Protein AF-A0A9W8F4S8-F1 (afdb_monomer_lite)

Radius of gyration: 76.44 Å; chains: 1; bounding box: 197×101×233 Å

Foldseek 3Di:
DDDDDDDPADDDDDDPDPPVPPDDPPDDQDVVNVVVVVVVVVVVVVVVVVVVVVVVVVVVLVVVQVVCVVPHVDRHPVVVVVVVVRVVVVVVVVVVVVVVVVVVVVVVVVVVVVVVVVVVVVVVVVVVVVVVVVVVVVVVVVVVVVVVVVVVVVVVVVVVVVVVVVVVVVVVVVVVPDDDDPDPVVVVVVVVVVVVVVVVVVVPPPPPPVVVVVVVVVVVVDDDDDDDDDPDCPVVVVVVVVVVVVVVVVVVVVVVVVVVVVVVVVVVVVVVVVVVVVVVVVVVVVVPDDDDDDDDPDDDDPVVVVVVVVVVVVPPDDDDDDDDDDDDDDDDDDDDDDDDDDDDDDDDDDDDDDDDDDDDDDDDDDDDDDDDDDPVCVVVVVVVVVVVVVVVVVVVVVVVVVVVVVVVVVVVVVVVVVVVVVVVVVVVVVVVVVVVVVVVVVVVVVVVVVVVVVVVVVVVVVVVVVVVVVVVVVVVVVVVVVVVVVVVVVVVVVVVVVVVVVVVVVVVVVVVVVVVVVVVVVVVVVVVVVVVVVVVVVVVVVVVVVVVVVVVVVVVVVVVVVVVVVVVVVVVPPPPCPVVVVVVVVVVVVVVVVVVVVVVVVVVVVVVVVVVVVVVVVVVVVVVVVVVVVVVVVVVVVVVVVVVVVVVVVVVVVVVVVVVVVVVVVVVVVVVVVVVVVVVVVVVVVVVVVVVVVVVVVVVVVVVVVVVVVVVVVVVVVVVVVVVVVVVVVVVVVVVVVVVVVVVVVVVVVVVVVVVVVVVVVVVVVVVVPDDDDDDDDDDDDDDDDDDDDPPDDPPPPPDPPDDDDDDDDDDDDDDDDDDDDDDDDDDDDDDDDDDDDDDDDDDDDDDDDDDDDDDDDDDDDDDDDDDPPPPPPVVVVVVVVVVQLVPLVNVVVCLVVCCVVVVDDPVVSVVSVVVSVD

pLDDT: mean 72.61, std 21.94, range [27.38, 95.88]

Secondary structure (DSSP, 8-state):
------------------------TT----HHHHHHHHHHHHHHHHHHHHHHHHHHHHHHHHHHHHHHHHHSS---TT-HHHHHHHHHHHHHHHHHHHHHHHHHHHHHHHHHHHHHHHHHHHHHHHHHHHHHHHHHHHHHHHHHHHHHHHHHHHHHHHHHHHHHHHHHHHHHHHHHHPPPPP-GGGHHHHHHHHHHHHHHHHTTSSS-HHHHHHHHHHHHHS--------S--HHHHHHHHHHHHHHHHHHHHHHHHHHHHHHHHHHHHHHHHHHHHHHHHHHHHHHT-------------THHHHHHHHHHHHTTS---------------------------------------------------------TTTHHHHHHHHHHHHHHHHHHHHHHHHHHHHHHHHHHHHHHHHHHHHHHHHHHHHHHHHHHHHHHHHHHHHHHHHHHHHHHHHHHHHHHHHHHHHHHHHHHHHHHHHHHHHHHHHHHHHHHHHHHHHHHHHHHHHHHHHHHHHHHHHHHHHHHHHHHHHHHHHHHHHHHHHHHHHHHHHHHHHHHHHHHHHHHHHHHTTTTS-GGGHHHHHHHHHHHHHHHHHHHHHHHHHHHHHHHHHHHHHHHHHHHHHHHHHHHHHHHHHHHHHHHHHHHHHHHHHHHHHHHHHHHHHHHHHHHHHHHHHHHHHHHHHHHHHHHHHHHHHHHHHHHHHHHHHHHHHHHHHHHHHHHHHHHHHHHHHHHHHHHHHHHHHHHHHHHHHHHHHHHHHHHHHHHHHT-----------------------STTSSSSSS---------------------------PPPP-----------------------------------TT----HHHHHHHHHHHHH-GGGHHHHHHHHHHHS---HHHHHHHHHHHT-

Sequence (919 aa):
MSEPLADASETNGDHVPLSSDTLQVGDVVSEALLQRLGKLEKYEHKLAEVARVYRNLNTARKAIEAVLKRLTPIQSIAEVEELEAHLSNLNTKTQVAGEQIGALTELDKTNRIKVAELESQLLALRNAEQERQALAKELDKVTKERKVVEGQLERSNQKLRLDVKALESSLSELRASSPPVPDVDTLATQLSSQVSAAAAAAAAATVSEPLRELQAQLLLACGTPEGLVPATSVDDAVARASESHELELAQLKDILRKELATSEDRLKTATAESDKVIADLRLQLEESAPAMEEAPSGGLTAERVGEIVAAALALKLELVSSDEPPPASHSAEPGGAKKKGKKKRKGTGASSAPSPVAIPSNPVDSDAAVVKATPREIAQLIALIEAANDTTSAKARESEATEAATADLISQIGQAQQALSDQRQASDAQMALLSADIDAKALRIDELAEELRVAETKSSELAMELQTHKKRVDELAEELEATEAKCEKLARELEAAEAKAGAIGEERTKLAQTLAKAQGAGVRLEAQQAELKAQVTSLAKELESARSRSSELQTSMERATADHALAMGRASAAEATVSGLEEHVRAVDADLANSRAQFADKSRALAQASAQSQELQYALEKERRALRIASDDAAKQVAAASEQLAAAQAEADAQSRKDREEIEGLRRKLSELDHSHALASRADRLEAQHAERQAELETMRQNLQRAEDAQTELRVEADRLRDIERDLKTANEHLARVTDERALSEQRWKRVHRDLKEELRRLQREKITAQPPIDDPPQSPSAPRSNSLTLASVSSLLRAATTANVSVSAIAGRRASARPQPIAEVAETPPVAAERLLPVHNHTRSVSNAASTVSSASSSVSDALSNESNVNVNVEYLRNVLFRFFNDKDRRNQLVPVLSTLLRCKTDEIKQIQLLLQK

Structure (mmCIF, N/CA/C/O backbone):
data_AF-A0A9W8F4S8-F1
#
_entry.id   AF-A0A9W8F4S8-F1
#
loop_
_atom_site.group_PDB
_atom_site.id
_atom_site.type_symbol
_atom_site.label_atom_id
_atom_site.label_alt_id
_atom_site.label_comp_id
_atom_site.label_asym_id
_atom_site.label_entity_id
_atom_site.label_seq_id
_atom_site.pdbx_PDB_ins_code
_atom_site.Cartn_x
_atom_site.Cartn_y
_atom_site.Cartn_z
_atom_site.occupancy
_atom_site.B_iso_or_equiv
_atom_site.auth_seq_id
_atom_site.auth_comp_id
_atom_site.auth_asym_id
_atom_site.auth_atom_id
_atom_site.pdbx_PDB_model_num
ATOM 1 N N . MET A 1 1 ? 14.165 -16.054 -43.939 1.00 37.88 1 MET A N 1
ATOM 2 C CA . MET A 1 1 ? 15.124 -16.961 -44.614 1.00 37.88 1 MET A CA 1
ATOM 3 C C . MET A 1 1 ? 14.687 -17.101 -46.058 1.00 37.88 1 MET A C 1
ATOM 5 O O . MET A 1 1 ? 13.514 -17.379 -46.269 1.00 37.88 1 MET A O 1
ATOM 9 N N . SER A 1 2 ? 15.584 -16.873 -47.020 1.00 40.00 2 SER A N 1
ATOM 10 C CA . SER A 1 2 ? 15.206 -16.715 -48.432 1.00 40.00 2 SER A CA 1
ATOM 11 C C . SER A 1 2 ? 16.238 -17.376 -49.349 1.00 40.00 2 SER A C 1
ATOM 13 O O . SER A 1 2 ? 17.230 -16.751 -49.716 1.00 40.00 2 SER A O 1
ATOM 15 N N . GLU A 1 3 ? 16.024 -18.641 -49.713 1.00 39.97 3 GLU A N 1
ATOM 16 C CA . GLU A 1 3 ? 16.886 -19.338 -50.677 1.00 39.97 3 GLU A CA 1
ATOM 17 C C . GLU A 1 3 ? 16.517 -18.973 -52.134 1.00 39.97 3 GLU A C 1
ATOM 19 O O . GLU A 1 3 ? 15.331 -18.909 -52.475 1.00 39.97 3 GLU A O 1
ATOM 24 N N . PRO A 1 4 ? 17.498 -18.722 -53.024 1.00 52.94 4 PRO A N 1
ATOM 25 C CA . PRO A 1 4 ? 17.230 -18.296 -54.396 1.00 52.94 4 PRO A CA 1
ATOM 26 C C . PRO A 1 4 ? 16.999 -19.479 -55.354 1.00 52.94 4 PRO A C 1
ATOM 28 O O . PRO A 1 4 ? 17.840 -20.369 -55.478 1.00 52.94 4 PRO A O 1
ATOM 31 N N . LEU A 1 5 ? 15.908 -19.455 -56.134 1.00 39.62 5 LEU A N 1
ATOM 32 C CA . LEU A 1 5 ? 15.676 -20.466 -57.177 1.00 39.62 5 LEU A CA 1
ATOM 33 C C . LEU A 1 5 ? 16.713 -20.385 -58.316 1.00 39.62 5 LEU A C 1
ATOM 35 O O . LEU A 1 5 ? 16.705 -19.465 -59.147 1.00 39.62 5 LEU A O 1
ATOM 39 N N . ALA A 1 6 ? 17.559 -21.415 -58.379 1.00 43.81 6 ALA A N 1
ATOM 40 C CA . ALA A 1 6 ? 18.580 -21.620 -59.401 1.00 43.81 6 ALA A CA 1
ATOM 41 C C . ALA A 1 6 ? 18.012 -21.671 -60.836 1.00 43.81 6 ALA A C 1
ATOM 43 O O . ALA A 1 6 ? 16.837 -21.958 -61.075 1.00 43.81 6 ALA A O 1
ATOM 44 N N . ASP A 1 7 ? 18.857 -21.363 -61.825 1.00 40.34 7 ASP A N 1
ATOM 45 C CA . ASP A 1 7 ? 18.433 -21.185 -63.216 1.00 40.34 7 ASP A CA 1
ATOM 46 C C . ASP A 1 7 ? 18.616 -22.441 -64.085 1.00 40.34 7 ASP A C 1
ATOM 48 O O . ASP A 1 7 ? 19.637 -22.609 -64.754 1.00 40.34 7 ASP A O 1
ATOM 52 N N . ALA A 1 8 ? 17.602 -23.310 -64.108 1.00 42.94 8 ALA A N 1
ATOM 53 C CA . ALA A 1 8 ? 17.561 -24.527 -64.925 1.00 42.94 8 ALA A CA 1
ATOM 54 C C . ALA A 1 8 ? 17.378 -24.227 -66.431 1.00 42.94 8 ALA A C 1
ATOM 56 O O . ALA A 1 8 ? 16.344 -24.515 -67.034 1.00 42.94 8 ALA A O 1
ATOM 57 N N . SER A 1 9 ? 18.380 -23.607 -67.061 1.00 40.88 9 SER A N 1
ATOM 58 C CA . SER A 1 9 ? 18.248 -23.131 -68.438 1.00 40.88 9 SER A CA 1
ATOM 59 C C . SER A 1 9 ? 18.433 -24.222 -69.498 1.00 40.88 9 SER A C 1
ATOM 61 O O . SER A 1 9 ? 19.565 -24.539 -69.870 1.00 40.88 9 SER A O 1
ATOM 63 N N . GLU A 1 10 ? 17.308 -24.682 -70.047 1.00 44.62 10 GLU A N 1
ATOM 64 C CA . GLU A 1 10 ? 17.117 -25.247 -71.395 1.00 44.62 10 GLU A CA 1
ATOM 65 C C . GLU A 1 10 ? 18.177 -26.229 -71.931 1.00 44.62 10 GLU A C 1
ATOM 67 O O . GLU A 1 10 ? 19.254 -25.829 -72.392 1.00 44.62 10 GLU A O 1
ATOM 72 N N . THR A 1 11 ? 17.814 -27.498 -72.082 1.00 44.69 11 THR A N 1
ATOM 73 C CA . THR A 1 11 ? 18.539 -28.436 -72.949 1.00 44.69 11 THR A CA 1
ATOM 74 C C . THR A 1 11 ? 17.797 -28.649 -74.267 1.00 44.69 11 THR A C 1
ATOM 76 O O . THR A 1 11 ? 16.714 -29.213 -74.321 1.00 44.69 11 THR A O 1
ATOM 79 N N . ASN A 1 12 ? 18.418 -28.155 -75.340 1.00 40.69 12 ASN A N 1
ATOM 80 C CA . ASN A 1 12 ? 18.243 -28.526 -76.745 1.00 40.69 12 ASN A CA 1
ATOM 81 C C . ASN A 1 12 ? 17.034 -29.416 -77.112 1.00 40.69 12 ASN A C 1
ATOM 83 O O . ASN A 1 12 ? 17.165 -30.631 -77.166 1.00 40.69 12 ASN A O 1
ATOM 87 N N . GLY A 1 13 ? 15.926 -28.817 -77.563 1.00 45.56 13 GLY A N 1
ATOM 88 C CA . GLY A 1 13 ? 14.922 -29.581 -78.316 1.00 45.56 13 GLY A CA 1
ATOM 89 C C . GLY A 1 13 ? 15.495 -30.116 -79.637 1.00 45.56 13 GLY A C 1
ATOM 90 O O . GLY A 1 13 ? 15.952 -29.319 -80.463 1.00 45.56 13 GLY A O 1
ATOM 91 N N . ASP A 1 14 ? 15.483 -31.430 -79.838 1.00 38.31 14 ASP A N 1
ATOM 92 C CA . ASP A 1 14 ? 15.715 -32.040 -81.148 1.00 38.31 14 ASP A CA 1
ATOM 93 C C . ASP A 1 14 ? 14.399 -32.126 -81.923 1.00 38.31 14 ASP A C 1
ATOM 95 O O . ASP A 1 14 ? 13.347 -32.458 -81.375 1.00 38.31 14 ASP A O 1
ATOM 99 N N . HIS A 1 15 ? 14.452 -31.803 -83.216 1.00 43.56 15 HIS A N 1
ATOM 100 C CA . HIS A 1 15 ? 13.297 -31.941 -84.095 1.00 43.56 15 HIS A CA 1
ATOM 101 C C . HIS A 1 15 ? 13.143 -33.413 -84.473 1.00 43.56 15 HIS A C 1
ATOM 103 O O . HIS A 1 15 ? 13.849 -33.902 -85.354 1.00 43.56 15 HIS A O 1
ATOM 109 N N . VAL A 1 16 ? 12.187 -34.104 -83.853 1.00 45.31 16 VAL A N 1
ATOM 110 C CA . VAL A 1 16 ? 11.618 -35.310 -84.463 1.00 45.31 16 VAL A CA 1
ATOM 111 C C . VAL A 1 16 ? 10.870 -34.856 -85.724 1.00 45.31 16 VAL A C 1
ATOM 113 O O . VAL A 1 16 ? 9.991 -33.997 -85.608 1.00 45.31 16 VAL A O 1
ATOM 116 N N . PRO A 1 17 ? 11.208 -35.358 -86.925 1.00 43.19 17 PRO A N 1
ATOM 117 C CA . PRO A 1 17 ? 10.470 -35.007 -88.128 1.00 43.19 17 PRO A CA 1
ATOM 118 C C . PRO A 1 17 ? 9.050 -35.573 -88.036 1.00 43.19 17 PRO A C 1
ATOM 120 O O . PRO A 1 17 ? 8.860 -36.762 -87.781 1.00 43.19 17 PRO A O 1
ATOM 123 N N . LEU A 1 18 ? 8.049 -34.721 -88.260 1.00 42.88 18 LEU A N 1
ATOM 124 C CA . LEU A 1 18 ? 6.663 -35.150 -88.428 1.00 42.88 18 LEU A CA 1
ATOM 125 C C . LEU A 1 18 ? 6.477 -35.708 -89.845 1.00 42.88 18 LEU A C 1
ATOM 127 O O . LEU A 1 18 ? 5.899 -35.051 -90.714 1.00 42.88 18 LEU A O 1
ATOM 131 N N . SER A 1 19 ? 6.983 -36.925 -90.070 1.00 42.31 19 SER A N 1
ATOM 132 C CA . SER A 1 19 ? 6.571 -37.752 -91.205 1.00 42.31 19 SER A CA 1
ATOM 133 C C . SER A 1 19 ? 5.050 -37.836 -91.189 1.00 42.31 19 SER A C 1
ATOM 135 O O . SER A 1 19 ? 4.457 -38.371 -90.253 1.00 42.31 19 SER A O 1
ATOM 137 N N . SER A 1 20 ? 4.415 -37.228 -92.188 1.00 45.75 20 SER A N 1
ATOM 138 C CA . SER A 1 20 ? 2.956 -37.160 -92.291 1.00 45.75 20 SER A CA 1
ATOM 139 C C . SER A 1 20 ? 2.429 -38.433 -92.948 1.00 45.75 20 SER A C 1
ATOM 141 O O . SER A 1 20 ? 1.795 -38.386 -93.999 1.00 45.75 20 SER A O 1
ATOM 143 N N . ASP A 1 21 ? 2.748 -39.573 -92.334 1.00 48.00 21 ASP A N 1
ATOM 144 C CA . ASP A 1 21 ? 2.315 -40.886 -92.790 1.00 48.00 21 ASP A CA 1
ATOM 145 C C . ASP A 1 21 ? 0.794 -40.973 -92.634 1.00 48.00 21 ASP A C 1
ATOM 147 O O . ASP A 1 21 ? 0.251 -41.065 -91.529 1.00 48.00 21 ASP A O 1
ATOM 151 N N . THR A 1 22 ? 0.088 -40.888 -93.761 1.00 51.88 22 THR A N 1
ATOM 152 C CA . THR A 1 22 ? -1.367 -41.023 -93.831 1.00 51.88 22 THR A CA 1
ATOM 153 C C . THR A 1 22 ? -1.760 -42.469 -93.558 1.00 51.88 22 THR A C 1
ATOM 155 O O . THR A 1 22 ? -1.901 -43.258 -94.493 1.00 51.88 22 THR A O 1
ATOM 158 N N . LEU A 1 23 ? -1.919 -42.793 -92.269 1.00 50.62 23 LEU A N 1
ATOM 159 C CA . LEU A 1 23 ? -2.418 -44.074 -91.766 1.00 50.62 23 LEU A CA 1
ATOM 160 C C . LEU A 1 23 ? -3.668 -44.491 -92.545 1.00 50.62 23 LEU A C 1
ATOM 162 O O . LEU A 1 23 ? -4.702 -43.818 -92.481 1.00 50.62 23 LEU A O 1
ATOM 166 N N . GLN A 1 24 ? -3.570 -45.592 -93.289 1.00 54.44 24 GLN A N 1
ATOM 167 C CA . GLN A 1 24 ? -4.705 -46.104 -94.042 1.00 54.44 24 GLN A CA 1
ATOM 168 C C . GLN A 1 24 ? -5.627 -46.883 -93.100 1.00 54.44 24 GLN A C 1
ATOM 170 O O . GLN A 1 24 ? -5.187 -47.514 -92.137 1.00 54.44 24 GLN A O 1
ATOM 175 N N . VAL A 1 25 ? -6.935 -46.834 -93.368 1.00 49.28 25 VAL A N 1
ATOM 176 C CA . VAL A 1 25 ? -7.944 -47.533 -92.559 1.00 49.28 25 VAL A CA 1
ATOM 177 C C . VAL A 1 25 ? -7.838 -49.039 -92.824 1.00 49.28 25 VAL A C 1
ATOM 179 O O . VAL A 1 25 ? -8.517 -49.581 -93.692 1.00 49.28 25 VAL A O 1
ATOM 182 N N . GLY A 1 26 ? -6.938 -49.694 -92.092 1.00 55.47 26 GLY A N 1
ATOM 183 C CA . GLY A 1 26 ? -6.605 -51.111 -92.244 1.00 55.47 26 GLY A CA 1
ATOM 184 C C . GLY A 1 26 ? -5.267 -51.523 -91.618 1.00 55.47 26 GLY A C 1
ATOM 185 O O . GLY A 1 26 ? -5.089 -52.707 -91.337 1.00 55.47 26 GLY A O 1
ATOM 186 N N . ASP A 1 27 ? -4.348 -50.583 -91.358 1.00 53.53 27 ASP A N 1
ATOM 187 C CA . ASP A 1 27 ? -3.042 -50.906 -90.770 1.00 53.53 27 ASP A CA 1
ATOM 188 C C . ASP A 1 27 ? -3.168 -51.491 -89.351 1.00 53.53 27 ASP A C 1
ATOM 190 O O . ASP A 1 27 ? -3.822 -50.931 -88.466 1.00 53.53 27 ASP A O 1
ATOM 194 N N . VAL A 1 28 ? -2.508 -52.631 -89.123 1.00 56.75 28 VAL A N 1
ATOM 195 C CA . VAL A 1 28 ? -2.528 -53.336 -87.833 1.00 56.75 28 VAL A CA 1
ATOM 196 C C . VAL A 1 28 ? -1.818 -52.482 -86.783 1.00 56.75 28 VAL A C 1
ATOM 198 O O . VAL A 1 28 ? -0.629 -52.189 -86.919 1.00 56.75 28 VAL A O 1
ATOM 201 N N . VAL A 1 29 ? -2.544 -52.087 -85.730 1.00 58.56 29 VAL A N 1
ATOM 202 C CA . VAL A 1 29 ? -2.062 -51.145 -84.706 1.00 58.56 29 VAL A CA 1
ATOM 203 C C . VAL A 1 29 ? -0.756 -51.646 -84.087 1.00 58.56 29 VAL A C 1
ATOM 205 O O . VAL A 1 29 ? -0.747 -52.601 -83.310 1.00 58.56 29 VAL A O 1
ATOM 208 N N . SER A 1 30 ? 0.357 -50.998 -84.436 1.00 72.38 30 SER A N 1
ATOM 209 C CA . SER A 1 30 ? 1.680 -51.451 -84.011 1.00 72.38 30 SER A CA 1
ATOM 210 C C . SER A 1 30 ? 1.842 -51.349 -82.493 1.00 72.38 30 SER A C 1
ATOM 212 O O . SER A 1 30 ? 1.298 -50.452 -81.842 1.00 72.38 30 SER A O 1
ATOM 214 N N . GLU A 1 31 ? 2.618 -52.260 -81.906 1.00 77.12 31 GLU A N 1
ATOM 215 C CA . GLU A 1 31 ? 2.746 -52.352 -80.447 1.00 77.12 31 GLU A CA 1
ATOM 216 C C . GLU A 1 31 ? 3.296 -51.053 -79.828 1.00 77.12 31 GLU A C 1
ATOM 218 O O . GLU A 1 31 ? 2.852 -50.622 -78.767 1.00 77.12 31 GLU A O 1
ATOM 223 N N . ALA A 1 32 ? 4.183 -50.348 -80.537 1.00 74.69 32 ALA A N 1
ATOM 224 C CA . ALA A 1 32 ? 4.671 -49.028 -80.136 1.00 74.69 32 ALA A CA 1
ATOM 225 C C . ALA A 1 32 ? 3.559 -47.957 -80.079 1.00 74.69 32 ALA A C 1
ATOM 227 O O . ALA A 1 32 ? 3.642 -47.025 -79.275 1.00 74.69 32 ALA A O 1
ATOM 228 N N . LEU A 1 33 ? 2.514 -48.086 -80.903 1.00 77.31 33 LEU A N 1
ATOM 229 C CA . LEU A 1 33 ? 1.330 -47.226 -80.890 1.00 77.31 33 LEU A CA 1
ATOM 230 C C . LEU A 1 33 ? 0.416 -47.578 -79.706 1.00 77.31 33 LEU A C 1
ATOM 232 O O . LEU A 1 33 ? 0.011 -46.675 -78.975 1.00 77.31 33 LEU A O 1
ATOM 236 N N . LEU A 1 34 ? 0.198 -48.870 -79.425 1.00 80.50 34 LEU A N 1
ATOM 237 C CA . LEU A 1 34 ? -0.510 -49.332 -78.218 1.00 80.50 34 LEU A CA 1
ATOM 238 C C . LEU A 1 34 ? 0.204 -48.890 -76.928 1.00 80.50 34 LEU A C 1
ATOM 240 O O . LEU A 1 34 ? -0.431 -48.366 -76.014 1.00 80.50 34 LEU A O 1
ATOM 244 N N . GLN A 1 35 ? 1.534 -48.999 -76.868 1.00 83.56 35 GLN A N 1
ATOM 245 C CA . GLN A 1 35 ? 2.335 -48.515 -75.738 1.00 83.56 35 GLN A CA 1
ATOM 246 C C . GLN A 1 35 ? 2.327 -46.980 -75.600 1.00 83.56 35 GLN A C 1
ATOM 248 O O . GLN A 1 35 ? 2.557 -46.469 -74.501 1.00 83.56 35 GLN A O 1
ATOM 253 N N . ARG A 1 36 ? 2.077 -46.224 -76.681 1.00 80.19 36 ARG A N 1
ATOM 254 C CA . ARG A 1 36 ? 1.840 -44.768 -76.623 1.00 80.19 36 ARG A CA 1
ATOM 255 C C . ARG A 1 36 ? 0.422 -44.454 -76.139 1.00 80.19 36 ARG A C 1
ATOM 257 O O . ARG A 1 36 ? 0.285 -43.608 -75.260 1.00 80.19 36 ARG A O 1
ATOM 264 N N . LEU A 1 37 ? -0.595 -45.172 -76.617 1.00 82.00 37 LEU A N 1
ATOM 265 C CA . LEU A 1 37 ? -1.982 -45.080 -76.141 1.00 82.00 37 LEU A CA 1
ATOM 266 C C . LEU A 1 37 ? -2.086 -45.362 -74.635 1.00 82.00 37 LEU A C 1
ATOM 268 O O . LEU A 1 37 ? -2.505 -44.485 -73.888 1.00 82.00 37 LEU A O 1
ATOM 272 N N . GLY A 1 38 ? -1.563 -46.494 -74.157 1.00 87.00 38 GLY A N 1
ATOM 273 C CA . GLY A 1 38 ? -1.530 -46.840 -72.726 1.00 87.00 38 GLY A CA 1
ATOM 274 C C . GLY A 1 38 ? -0.599 -45.967 -71.862 1.00 87.00 38 GLY A C 1
ATOM 275 O O . GLY A 1 38 ? -0.535 -46.143 -70.642 1.00 87.00 38 GLY A O 1
ATOM 276 N N . LYS A 1 39 ? 0.146 -45.028 -72.466 1.00 88.50 39 LYS A N 1
ATOM 277 C CA . LYS A 1 39 ? 0.812 -43.915 -71.764 1.00 88.50 39 LYS A CA 1
ATOM 278 C C . LYS A 1 39 ? -0.074 -42.669 -71.752 1.00 88.50 39 LYS A C 1
ATOM 280 O O . LYS A 1 39 ? -0.200 -42.060 -70.695 1.00 88.50 39 LYS A O 1
ATOM 285 N N . LEU A 1 40 ? -0.704 -42.317 -72.875 1.00 84.56 40 LEU A N 1
ATOM 286 C CA . LEU A 1 40 ? -1.659 -41.207 -72.976 1.00 84.56 40 LEU A CA 1
ATOM 287 C C . LEU A 1 40 ? -2.849 -41.393 -72.029 1.00 84.56 40 LEU A C 1
ATOM 289 O O . LEU A 1 40 ? -3.126 -40.486 -71.258 1.00 84.56 40 LEU A O 1
ATOM 293 N N . GLU A 1 41 ? -3.442 -42.584 -71.970 1.00 88.00 41 GLU A N 1
ATOM 294 C CA . GLU A 1 41 ? -4.504 -42.962 -71.022 1.00 88.00 41 GLU A CA 1
ATOM 295 C C . GLU A 1 41 ? -4.083 -42.729 -69.553 1.00 88.00 41 GLU A C 1
ATOM 297 O O . GLU A 1 41 ? -4.832 -42.192 -68.736 1.00 88.00 41 GLU A O 1
ATOM 302 N N . LYS A 1 42 ? -2.823 -43.038 -69.212 1.00 90.38 42 LYS A N 1
ATOM 303 C CA . LYS A 1 42 ? -2.254 -42.774 -67.876 1.00 90.38 42 LYS A CA 1
ATOM 304 C C . LYS A 1 42 ? -1.983 -41.289 -67.623 1.00 90.38 42 LYS A C 1
ATOM 306 O O . LYS A 1 42 ? -2.003 -40.872 -66.466 1.00 90.38 42 LYS A O 1
ATOM 311 N N . TYR A 1 43 ? -1.726 -40.490 -68.659 1.00 91.19 43 TYR A N 1
ATOM 312 C CA . TYR A 1 43 ? -1.657 -39.031 -68.539 1.00 91.19 43 TYR A CA 1
ATOM 313 C C . TYR A 1 43 ? -3.051 -38.406 -68.433 1.00 91.19 43 TYR A C 1
ATOM 315 O O . TYR A 1 43 ? -3.230 -37.507 -67.622 1.00 91.19 43 TYR A O 1
ATOM 323 N N . GLU A 1 44 ? -4.041 -38.912 -69.164 1.00 90.12 44 GLU A N 1
ATOM 324 C CA . GLU A 1 44 ? -5.441 -38.489 -69.093 1.00 90.12 44 GLU A CA 1
ATOM 325 C C . GLU A 1 44 ? -6.027 -38.746 -67.699 1.00 90.12 44 GLU A C 1
ATOM 327 O O . GLU A 1 44 ? -6.560 -37.827 -67.078 1.00 90.12 44 GLU A O 1
ATOM 332 N N . HIS A 1 45 ? -5.811 -39.939 -67.133 1.00 89.06 45 HIS A N 1
ATOM 333 C CA . HIS A 1 45 ? -6.222 -40.241 -65.760 1.00 89.06 45 HIS A CA 1
ATOM 334 C C . HIS A 1 45 ? -5.531 -39.329 -64.727 1.00 89.06 45 HIS A C 1
ATOM 336 O O . HIS A 1 45 ? -6.180 -38.811 -63.817 1.00 89.06 45 HIS A O 1
ATOM 342 N N . LYS A 1 46 ? -4.230 -39.046 -64.898 1.00 91.88 46 LYS A N 1
ATOM 343 C CA . LYS A 1 46 ? -3.496 -38.092 -64.044 1.00 91.88 46 LYS A CA 1
ATOM 344 C C . LYS A 1 46 ? -3.986 -36.652 -64.201 1.00 91.88 46 LYS A C 1
ATOM 346 O O . LYS A 1 46 ? -4.047 -35.933 -63.210 1.00 91.88 46 LYS A O 1
ATOM 351 N N . LEU A 1 47 ? -4.354 -36.221 -65.407 1.00 91.19 47 LEU A N 1
ATOM 352 C CA . LEU A 1 47 ? -4.934 -34.899 -65.656 1.00 91.19 47 LEU A CA 1
ATOM 353 C C . LEU A 1 47 ? -6.329 -34.782 -65.030 1.00 91.19 47 LEU A C 1
ATOM 355 O O . LEU A 1 47 ? -6.629 -33.762 -64.411 1.00 91.19 47 LEU A O 1
ATOM 359 N N . ALA A 1 48 ? -7.149 -35.834 -65.109 1.00 89.81 48 ALA A N 1
ATOM 360 C CA . ALA A 1 48 ? -8.437 -35.904 -64.425 1.00 89.81 48 ALA A CA 1
ATOM 361 C C . ALA A 1 48 ? -8.278 -35.847 -62.893 1.00 89.81 48 ALA A C 1
ATOM 363 O O . ALA A 1 48 ? -9.027 -35.130 -62.224 1.00 89.81 48 ALA A O 1
ATOM 364 N N . GLU A 1 49 ? -7.276 -36.529 -62.330 1.00 91.69 49 GLU A N 1
ATOM 365 C CA . GLU A 1 49 ? -6.973 -36.454 -60.899 1.00 91.69 49 GLU A CA 1
ATOM 366 C C . GLU A 1 49 ? -6.433 -35.079 -60.477 1.00 91.69 49 GLU A C 1
ATOM 368 O O . GLU A 1 49 ? -6.938 -34.510 -59.510 1.00 91.69 49 GLU A O 1
ATOM 373 N N . VAL A 1 50 ? -5.489 -34.486 -61.214 1.00 92.12 50 VAL A N 1
ATOM 374 C CA . VAL A 1 50 ? -5.002 -33.121 -60.941 1.00 92.12 50 VAL A CA 1
ATOM 375 C C . VAL A 1 50 ? -6.146 -32.107 -61.036 1.00 92.12 50 VAL A C 1
ATOM 377 O O . VAL A 1 50 ? -6.268 -31.243 -60.169 1.00 92.12 50 VAL A O 1
ATOM 380 N N . ALA A 1 51 ? -7.048 -32.243 -62.013 1.00 90.12 51 ALA A N 1
ATOM 381 C CA . ALA A 1 51 ? -8.245 -31.410 -62.113 1.00 90.12 51 ALA A CA 1
ATOM 382 C C . ALA A 1 51 ? -9.209 -31.616 -60.928 1.00 90.12 51 ALA A C 1
ATOM 384 O O . ALA A 1 51 ? -9.795 -30.646 -60.445 1.00 90.12 51 ALA A O 1
ATOM 385 N N . ARG A 1 52 ? -9.359 -32.848 -60.418 1.00 94.44 52 ARG A N 1
ATOM 386 C CA . ARG A 1 52 ? -10.131 -33.151 -59.198 1.00 94.44 52 ARG A CA 1
ATOM 387 C C . ARG A 1 52 ? -9.506 -32.491 -57.966 1.00 94.44 52 ARG A C 1
ATOM 389 O O . ARG A 1 52 ? -10.211 -31.810 -57.226 1.00 94.44 52 ARG A O 1
ATOM 396 N N . VAL A 1 53 ? -8.195 -32.640 -57.773 1.00 93.38 53 VAL A N 1
ATOM 397 C CA . VAL A 1 53 ? -7.452 -32.021 -56.661 1.00 93.38 53 VAL A CA 1
ATOM 398 C C . VAL A 1 53 ? -7.541 -30.495 -56.732 1.00 93.38 53 VAL A C 1
ATOM 400 O O . VAL A 1 53 ? -7.838 -29.864 -55.723 1.00 93.38 53 VAL A O 1
ATOM 403 N N . TYR A 1 54 ? -7.388 -29.898 -57.917 1.00 94.44 54 TYR A N 1
ATOM 404 C CA . TYR A 1 54 ? -7.515 -28.452 -58.117 1.00 94.44 54 TYR A CA 1
ATOM 405 C C . TYR A 1 54 ? -8.922 -27.925 -57.787 1.00 94.44 54 TYR A C 1
ATOM 407 O O . TYR A 1 54 ? -9.049 -26.905 -57.110 1.00 94.44 54 TYR A O 1
ATOM 415 N N . ARG A 1 55 ? -9.990 -28.632 -58.195 1.00 93.12 55 ARG A N 1
ATOM 416 C CA . ARG A 1 55 ? -11.370 -28.287 -57.799 1.00 93.12 55 ARG A CA 1
ATOM 417 C C . ARG A 1 55 ? -11.541 -28.346 -56.282 1.00 93.12 55 ARG A C 1
ATOM 419 O O . ARG A 1 55 ? -12.038 -27.385 -55.708 1.00 93.12 55 ARG A O 1
ATOM 426 N N . ASN A 1 56 ? -11.079 -29.420 -55.639 1.00 92.94 56 ASN A N 1
ATOM 427 C CA . ASN A 1 56 ? -11.172 -29.581 -54.187 1.00 92.94 56 ASN A CA 1
ATOM 428 C C . ASN A 1 56 ? -10.408 -28.472 -53.440 1.00 92.94 56 ASN A C 1
ATOM 430 O O . ASN A 1 56 ? -10.945 -27.893 -52.499 1.00 92.94 56 ASN A O 1
ATOM 434 N N . LEU A 1 57 ? -9.196 -28.131 -53.893 1.00 94.75 57 LEU A N 1
ATOM 435 C CA . LEU A 1 57 ? -8.387 -27.042 -53.338 1.00 94.75 57 LEU A CA 1
ATOM 436 C C . LEU A 1 57 ? -9.093 -25.683 -53.478 1.00 94.75 57 LEU A C 1
ATOM 438 O O . LEU A 1 57 ? -9.126 -24.906 -52.531 1.00 94.75 57 LEU A O 1
ATOM 442 N N . ASN A 1 58 ? -9.703 -25.408 -54.635 1.00 93.69 58 ASN A N 1
ATOM 443 C CA . ASN A 1 58 ? -10.450 -24.172 -54.885 1.00 93.69 58 ASN A CA 1
ATOM 444 C C . ASN A 1 58 ? -11.743 -24.099 -54.043 1.00 93.69 58 ASN A C 1
ATOM 446 O O . ASN A 1 58 ? -12.094 -23.041 -53.527 1.00 93.69 58 ASN A O 1
ATOM 450 N N . THR A 1 59 ? -12.426 -25.227 -53.819 1.00 93.69 59 THR A N 1
ATOM 451 C CA . THR A 1 59 ? -13.570 -25.303 -52.895 1.00 93.69 59 THR A CA 1
ATOM 452 C C . THR A 1 59 ? -13.143 -25.062 -51.444 1.00 93.69 59 THR A C 1
ATOM 454 O O . THR A 1 59 ? -13.798 -24.292 -50.744 1.00 93.69 59 THR A O 1
ATOM 457 N N . ALA A 1 60 ? -12.029 -25.654 -51.001 1.00 93.06 60 ALA A N 1
ATOM 458 C CA . ALA A 1 60 ? -11.473 -25.419 -49.667 1.00 93.06 60 ALA A CA 1
ATOM 459 C C . ALA A 1 60 ? -11.032 -23.956 -49.479 1.00 93.06 60 ALA A C 1
ATOM 461 O O . ALA A 1 60 ? -11.381 -23.341 -48.473 1.00 93.06 60 ALA A O 1
ATOM 462 N N . ARG A 1 61 ? -10.357 -23.366 -50.477 1.00 94.00 61 ARG A N 1
ATOM 463 C CA . ARG A 1 61 ? -9.998 -21.939 -50.508 1.00 94.00 61 ARG A CA 1
ATOM 464 C C . ARG A 1 61 ? -11.230 -21.056 -50.286 1.00 94.00 61 ARG A C 1
ATOM 466 O O . ARG A 1 61 ? -11.223 -20.246 -49.367 1.00 94.00 61 ARG A O 1
ATOM 473 N N . LYS A 1 62 ? -12.302 -21.267 -51.057 1.00 94.38 62 LYS A N 1
ATOM 474 C CA . LYS A 1 62 ? -13.554 -20.499 -50.929 1.00 94.38 62 LYS A CA 1
ATOM 475 C C . LYS A 1 62 ? -14.232 -20.662 -49.568 1.00 94.38 62 LYS A C 1
ATOM 477 O O . LYS A 1 62 ? -14.836 -19.713 -49.077 1.00 94.38 62 LYS A O 1
ATOM 482 N N . ALA A 1 63 ? -14.136 -21.840 -48.950 1.00 92.94 63 ALA A N 1
ATOM 483 C CA . ALA A 1 63 ? -14.643 -22.052 -47.597 1.00 92.94 63 ALA A CA 1
ATOM 484 C C . ALA A 1 63 ? -13.844 -21.245 -46.556 1.00 92.94 63 ALA A C 1
ATOM 486 O O . ALA A 1 63 ? -14.443 -20.644 -45.668 1.00 92.94 63 ALA A O 1
ATOM 487 N N . ILE A 1 64 ? -12.516 -21.170 -46.695 1.00 92.19 64 ILE A N 1
ATOM 488 C CA . ILE A 1 64 ? -11.655 -20.363 -45.816 1.00 92.19 64 ILE A CA 1
ATOM 489 C C . ILE A 1 64 ? -11.888 -18.860 -46.059 1.00 92.19 64 ILE A C 1
ATOM 491 O O . ILE A 1 64 ? -12.026 -18.116 -45.094 1.00 92.19 64 ILE A O 1
ATOM 495 N N . GLU A 1 65 ? -12.036 -18.414 -47.312 1.00 94.44 65 GLU A N 1
ATOM 496 C CA . GLU A 1 65 ? -12.408 -17.027 -47.661 1.00 94.44 65 GLU A CA 1
ATOM 497 C C . GLU A 1 65 ? -13.757 -16.622 -47.041 1.00 94.44 65 GLU A C 1
ATOM 499 O O . GLU A 1 65 ? -13.883 -15.533 -46.484 1.00 94.44 65 GLU A O 1
ATOM 504 N N . ALA A 1 66 ? -14.751 -17.517 -47.050 1.00 93.38 66 ALA A N 1
ATOM 505 C CA . ALA A 1 66 ? -16.048 -17.280 -46.413 1.00 93.38 66 ALA A CA 1
ATOM 506 C C . ALA A 1 66 ? -15.985 -17.237 -44.871 1.00 93.38 66 ALA A C 1
ATOM 508 O O . ALA A 1 66 ? -16.805 -16.562 -44.247 1.00 93.38 66 ALA A O 1
ATOM 509 N N . VAL A 1 67 ? -15.029 -17.936 -44.246 1.00 93.75 67 VAL A N 1
ATOM 510 C CA . VAL A 1 67 ? -14.778 -17.852 -42.795 1.00 93.75 67 VAL A CA 1
ATOM 511 C C . VAL A 1 67 ? -14.031 -16.562 -42.447 1.00 93.75 67 VAL A C 1
ATOM 513 O O . VAL A 1 67 ? -14.450 -15.862 -41.527 1.00 93.75 67 VAL A O 1
ATOM 516 N N . LEU A 1 68 ? -12.991 -16.203 -43.208 1.00 91.62 68 LEU A N 1
ATOM 517 C CA . LEU A 1 68 ? -12.251 -14.945 -43.053 1.00 91.62 68 LEU A CA 1
ATOM 518 C C . LEU A 1 68 ? -13.188 -13.741 -43.142 1.00 91.62 68 LEU A C 1
ATOM 520 O O . LEU A 1 68 ? -13.286 -12.990 -42.175 1.00 91.62 68 LEU A O 1
ATOM 524 N N . LYS A 1 69 ? -13.975 -13.634 -44.218 1.00 93.56 69 LYS A N 1
ATOM 525 C CA . LYS A 1 69 ? -14.933 -12.536 -44.441 1.00 93.56 69 LYS A CA 1
ATOM 526 C C . LYS A 1 69 ? -16.088 -12.480 -43.423 1.00 93.56 69 LYS A C 1
ATOM 528 O O . LYS A 1 69 ? -16.861 -11.525 -43.412 1.00 93.56 69 LYS A O 1
ATOM 533 N N . ARG A 1 70 ? -16.235 -13.498 -42.564 1.00 93.94 70 ARG A N 1
ATOM 534 C CA . ARG A 1 70 ? -17.194 -13.515 -41.446 1.00 93.94 70 ARG A CA 1
ATOM 535 C C . ARG A 1 70 ? -16.567 -13.119 -40.102 1.00 93.94 70 ARG A C 1
ATOM 537 O O . ARG A 1 70 ? -17.291 -12.641 -39.233 1.00 93.94 70 ARG A O 1
ATOM 544 N N . LEU A 1 71 ? -15.271 -13.364 -39.908 1.00 91.75 71 LEU A N 1
ATOM 545 C CA . LEU A 1 71 ? -14.566 -13.162 -38.631 1.00 91.75 71 LEU A CA 1
ATOM 546 C C . LEU A 1 71 ? -13.594 -11.971 -38.645 1.00 91.75 71 LEU A C 1
ATOM 548 O O . LEU A 1 71 ? -13.113 -11.563 -37.593 1.00 91.75 71 LEU A O 1
ATOM 552 N N . THR A 1 72 ? -13.296 -11.432 -39.825 1.00 91.56 72 THR A N 1
ATOM 553 C CA . THR A 1 72 ? -12.336 -10.350 -40.075 1.00 91.56 72 THR A CA 1
ATOM 554 C C . THR A 1 72 ? -12.886 -9.435 -41.184 1.00 91.56 72 THR A C 1
ATOM 556 O O . THR A 1 72 ? -13.734 -9.884 -41.958 1.00 91.56 72 THR A O 1
ATOM 559 N N . PRO A 1 73 ? -12.430 -8.173 -41.306 1.00 89.81 73 PRO A N 1
ATOM 560 C CA . PRO A 1 73 ? -12.867 -7.270 -42.380 1.00 89.81 73 PRO A CA 1
ATOM 561 C C . PRO A 1 73 ? -12.323 -7.642 -43.776 1.00 89.81 73 PRO A C 1
ATOM 563 O O . PRO A 1 73 ? -12.753 -7.063 -44.772 1.00 89.81 73 PRO A O 1
ATOM 566 N N . ILE A 1 74 ? -11.393 -8.598 -43.845 1.00 93.00 74 ILE A N 1
ATOM 567 C CA . ILE A 1 74 ? -10.649 -9.006 -45.043 1.00 93.00 74 ILE A CA 1
ATOM 568 C C . ILE A 1 74 ? -11.561 -9.805 -45.980 1.00 93.00 74 ILE A C 1
ATOM 570 O O . ILE A 1 74 ? -12.363 -10.633 -45.537 1.00 93.00 74 ILE A O 1
ATOM 574 N N . GLN A 1 75 ? -11.454 -9.574 -47.287 1.00 90.50 75 GLN A N 1
ATOM 575 C CA . GLN A 1 75 ? -12.379 -10.117 -48.282 1.00 90.50 75 GLN A CA 1
ATOM 576 C C . GLN A 1 75 ? -11.823 -11.314 -49.068 1.00 90.50 75 GLN A C 1
ATOM 578 O O . GLN A 1 75 ? -12.615 -12.079 -49.627 1.00 90.50 75 GLN A O 1
ATOM 583 N N . SER A 1 76 ? -10.501 -11.503 -49.096 1.00 93.62 76 SER A N 1
ATOM 584 C CA . SER A 1 76 ? -9.803 -12.510 -49.901 1.00 93.62 76 SER A CA 1
ATOM 585 C C . SER A 1 76 ? -8.546 -13.048 -49.214 1.00 93.62 76 SER A C 1
ATOM 587 O O . SER A 1 76 ? -7.808 -12.317 -48.567 1.00 93.62 76 SER A O 1
ATOM 589 N N . ILE A 1 77 ? -8.199 -14.315 -49.466 1.00 89.62 77 ILE A N 1
ATOM 590 C CA . ILE A 1 77 ? -6.891 -14.882 -49.065 1.00 89.62 77 ILE A CA 1
ATOM 591 C C . ILE A 1 77 ? -5.721 -14.234 -49.839 1.00 89.62 77 ILE A C 1
ATOM 593 O O . ILE A 1 77 ? -4.564 -14.400 -49.467 1.00 89.62 77 ILE A O 1
ATOM 597 N N . ALA A 1 78 ? -6.002 -13.489 -50.914 1.00 88.81 78 ALA A N 1
ATOM 598 C CA . ALA A 1 78 ? -4.984 -12.720 -51.632 1.00 88.81 78 ALA A CA 1
ATOM 599 C C . ALA A 1 78 ? -4.521 -11.457 -50.875 1.00 88.81 78 ALA A C 1
ATOM 601 O O . ALA A 1 78 ? -3.423 -10.976 -51.138 1.00 88.81 78 ALA A O 1
ATOM 602 N N . GLU A 1 79 ? -5.321 -10.944 -49.936 1.00 93.56 79 GLU A N 1
ATOM 603 C CA . GLU A 1 79 ? -5.046 -9.739 -49.137 1.00 93.56 79 GLU A CA 1
ATOM 604 C C . GLU A 1 79 ? -4.141 -10.089 -47.933 1.00 93.56 79 GLU A C 1
ATOM 606 O O . GLU A 1 79 ? -4.479 -9.875 -46.771 1.00 93.56 79 GLU A O 1
ATOM 611 N N . VAL A 1 80 ? -2.984 -10.706 -48.213 1.00 90.81 80 VAL A N 1
ATOM 612 C CA . VAL A 1 80 ? -2.074 -11.261 -47.188 1.00 90.81 80 VAL A CA 1
ATOM 613 C C . VAL A 1 80 ? -1.547 -10.174 -46.246 1.00 90.81 80 VAL A C 1
ATOM 615 O O . VAL A 1 80 ? -1.487 -10.394 -45.040 1.00 90.81 80 VAL A O 1
ATOM 618 N N . GLU A 1 81 ? -1.229 -8.996 -46.782 1.00 91.31 81 GLU A N 1
ATOM 619 C CA . GLU A 1 81 ? -0.738 -7.844 -46.014 1.00 91.31 81 GLU A CA 1
ATOM 620 C C . GLU A 1 81 ? -1.821 -7.285 -45.069 1.00 91.31 81 GLU A C 1
ATOM 622 O O . GLU A 1 81 ? -1.530 -6.953 -43.920 1.00 91.31 81 GLU A O 1
ATOM 627 N N . GLU A 1 82 ? -3.092 -7.272 -45.492 1.00 91.38 82 GLU A N 1
ATOM 628 C CA . GLU A 1 82 ? -4.220 -6.890 -44.626 1.00 91.38 82 GLU A CA 1
ATOM 629 C C . GLU A 1 82 ? -4.477 -7.934 -43.530 1.00 91.38 82 GLU A C 1
ATOM 631 O O . GLU A 1 82 ? -4.809 -7.579 -42.397 1.00 91.38 82 GLU A O 1
ATOM 636 N N . LEU A 1 83 ? -4.280 -9.223 -43.833 1.00 88.69 83 LEU A N 1
ATOM 637 C CA . LEU A 1 83 ? -4.364 -10.307 -42.852 1.00 88.69 83 LEU A CA 1
ATOM 638 C C . LEU A 1 83 ? -3.245 -10.238 -41.811 1.00 88.69 83 LEU A C 1
ATOM 640 O O . LEU A 1 83 ? -3.517 -10.403 -40.622 1.00 88.69 83 LEU A O 1
ATOM 644 N N . GLU A 1 84 ? -2.014 -9.951 -42.227 1.00 91.44 84 GLU A N 1
ATOM 645 C CA . GLU A 1 84 ? -0.884 -9.746 -41.321 1.00 91.44 84 GLU A CA 1
ATOM 646 C C . GLU A 1 84 ? -1.095 -8.502 -40.441 1.00 91.44 84 GLU A C 1
ATOM 648 O O . GLU A 1 84 ? -0.983 -8.589 -39.215 1.00 91.44 84 GLU A O 1
ATOM 653 N N . ALA A 1 85 ? -1.529 -7.380 -41.025 1.00 90.06 85 ALA A N 1
ATOM 654 C CA . ALA A 1 85 ? -1.876 -6.168 -40.284 1.00 90.06 85 ALA A CA 1
ATOM 655 C C . ALA A 1 85 ? -3.030 -6.392 -39.287 1.00 90.06 85 ALA A C 1
ATOM 657 O O . ALA A 1 85 ? -2.956 -5.941 -38.141 1.00 90.06 85 ALA A O 1
ATOM 658 N N . HIS A 1 86 ? -4.080 -7.122 -39.677 1.00 91.75 86 HIS A N 1
ATOM 659 C CA . HIS A 1 86 ? -5.203 -7.444 -38.795 1.00 91.75 86 HIS A CA 1
ATOM 660 C C . HIS A 1 86 ? -4.791 -8.373 -37.646 1.00 91.75 86 HIS A C 1
ATOM 662 O O . HIS A 1 86 ? -5.176 -8.132 -36.503 1.00 91.75 86 HIS A O 1
ATOM 668 N N . LEU A 1 87 ? -4.001 -9.418 -37.917 1.00 91.50 87 LEU A N 1
ATOM 669 C CA . LEU A 1 87 ? -3.506 -10.329 -36.880 1.00 91.50 87 LEU A CA 1
ATOM 670 C C . LEU A 1 87 ? -2.535 -9.626 -35.922 1.00 91.50 87 LEU A C 1
ATOM 672 O O . LEU A 1 87 ? -2.629 -9.839 -34.715 1.00 91.50 87 LEU A O 1
ATOM 676 N N . SER A 1 88 ? -1.680 -8.733 -36.426 1.00 91.94 88 SER A N 1
ATOM 677 C CA . SER A 1 88 ? -0.815 -7.878 -35.605 1.00 91.94 88 SER A CA 1
ATOM 678 C C . SER A 1 88 ? -1.635 -6.953 -34.692 1.00 91.94 88 SER A C 1
ATOM 680 O O . SER A 1 88 ? -1.435 -6.942 -33.480 1.00 91.94 88 SER A O 1
ATOM 682 N N . ASN A 1 89 ? -2.648 -6.270 -35.237 1.00 93.94 89 ASN A N 1
ATOM 683 C CA . ASN A 1 89 ? -3.584 -5.413 -34.492 1.00 93.94 89 ASN A CA 1
ATOM 684 C C . ASN A 1 89 ? -4.397 -6.197 -33.439 1.00 93.94 89 ASN A C 1
ATOM 686 O O . ASN A 1 89 ? -4.657 -5.707 -32.342 1.00 93.94 89 ASN A O 1
ATOM 690 N N . LEU A 1 90 ? -4.780 -7.441 -33.740 1.00 93.75 90 LEU A N 1
ATOM 691 C CA . LEU A 1 90 ? -5.473 -8.317 -32.794 1.00 93.75 90 LEU A CA 1
ATOM 692 C C . LEU A 1 90 ? -4.522 -8.806 -31.686 1.00 93.75 90 LEU A C 1
ATOM 694 O O . LEU A 1 90 ? -4.927 -8.880 -30.526 1.00 93.75 90 LEU A O 1
ATOM 698 N N . ASN A 1 91 ? -3.248 -9.051 -32.007 1.00 93.44 91 ASN A N 1
ATOM 699 C CA . ASN A 1 91 ? -2.215 -9.384 -31.028 1.00 93.44 91 ASN A CA 1
ATOM 700 C C . ASN A 1 91 ? -1.909 -8.200 -30.092 1.00 93.44 91 ASN A C 1
ATOM 702 O O . ASN A 1 91 ? -1.932 -8.381 -28.878 1.00 93.44 91 ASN A O 1
ATOM 706 N N . THR A 1 92 ? -1.727 -6.978 -30.611 1.00 92.00 92 THR A N 1
ATOM 707 C CA . THR A 1 92 ? -1.507 -5.787 -29.765 1.00 92.00 92 THR A CA 1
ATOM 708 C C . THR A 1 92 ? -2.726 -5.459 -28.905 1.00 92.00 92 THR A C 1
ATOM 710 O O . THR A 1 92 ? -2.569 -5.166 -27.725 1.00 92.00 92 THR A O 1
ATOM 713 N N . LYS A 1 93 ? -3.955 -5.612 -29.420 1.00 94.50 93 LYS A N 1
ATOM 714 C CA . LYS A 1 93 ? -5.180 -5.530 -28.598 1.00 94.50 93 LYS A CA 1
ATOM 715 C C . LYS A 1 93 ? -5.234 -6.588 -27.498 1.00 94.50 93 LYS A C 1
ATOM 717 O O . LYS A 1 93 ? -5.688 -6.288 -26.399 1.00 94.50 93 LYS A O 1
ATOM 722 N N . THR A 1 94 ? -4.773 -7.807 -27.775 1.00 93.75 94 THR A N 1
ATOM 723 C CA . THR A 1 94 ? -4.715 -8.889 -26.778 1.00 93.75 94 THR A CA 1
ATOM 724 C C . THR A 1 94 ? -3.664 -8.595 -25.705 1.00 93.75 94 THR A C 1
ATOM 726 O O . THR A 1 94 ? -3.931 -8.808 -24.525 1.00 93.75 94 THR A O 1
ATOM 729 N N . GLN A 1 95 ? -2.511 -8.038 -26.090 1.00 93.06 95 GLN A N 1
ATOM 730 C CA . GLN A 1 95 ? -1.485 -7.563 -25.160 1.00 93.06 95 GLN A CA 1
ATOM 731 C C . GLN A 1 95 ? -2.017 -6.432 -24.267 1.00 93.06 95 GLN A C 1
ATOM 733 O O . GLN A 1 95 ? -1.992 -6.575 -23.049 1.00 93.06 95 GLN A O 1
ATOM 738 N N . VAL A 1 96 ? -2.579 -5.368 -24.851 1.00 92.00 96 VAL A N 1
ATOM 739 C CA . VAL A 1 96 ? -3.145 -4.223 -24.111 1.00 92.00 96 VAL A CA 1
ATOM 740 C C . VAL A 1 96 ? -4.270 -4.666 -23.169 1.00 92.00 96 VAL A C 1
ATOM 742 O O . VAL A 1 96 ? -4.332 -4.214 -22.029 1.00 92.00 96 VAL A O 1
ATOM 745 N N . ALA A 1 97 ? -5.133 -5.597 -23.591 1.00 90.94 97 ALA A N 1
ATOM 746 C CA . ALA A 1 97 ? -6.148 -6.179 -22.713 1.00 90.94 97 ALA A CA 1
ATOM 747 C C . ALA A 1 97 ? -5.525 -6.990 -21.558 1.00 90.94 97 ALA A C 1
ATOM 749 O O . ALA A 1 97 ? -6.013 -6.922 -20.432 1.00 90.94 97 ALA A O 1
ATOM 750 N N . GLY A 1 98 ? -4.436 -7.726 -21.806 1.00 91.56 98 GLY A N 1
ATOM 751 C CA . GLY A 1 98 ? -3.676 -8.431 -20.770 1.00 91.56 98 GLY A CA 1
ATOM 752 C C . GLY A 1 98 ? -3.015 -7.484 -19.764 1.00 91.56 98 GLY A C 1
ATOM 753 O O . GLY A 1 98 ? -3.107 -7.711 -18.559 1.00 91.56 98 GLY A O 1
ATOM 754 N N . GLU A 1 99 ? -2.417 -6.393 -20.241 1.00 93.12 99 GLU A N 1
ATOM 755 C CA . GLU A 1 99 ? -1.819 -5.333 -19.419 1.00 93.12 99 GLU A CA 1
ATOM 756 C C . GLU A 1 99 ? -2.882 -4.614 -18.570 1.00 93.12 99 GLU A C 1
ATOM 758 O O . GLU A 1 99 ? -2.686 -4.426 -17.369 1.00 93.12 99 GLU A O 1
ATOM 763 N N . GLN A 1 100 ? -4.052 -4.308 -19.144 1.00 91.75 100 GLN A N 1
ATOM 764 C CA . GLN A 1 100 ? -5.199 -3.745 -18.418 1.00 91.75 100 GLN A CA 1
ATOM 765 C C . GLN A 1 100 ? -5.757 -4.706 -17.358 1.00 91.75 100 GLN A C 1
ATOM 767 O O . GLN A 1 100 ? -6.045 -4.282 -16.240 1.00 91.75 100 GLN A O 1
ATOM 772 N N . ILE A 1 101 ? -5.875 -6.005 -17.662 1.00 90.25 101 ILE A N 1
ATOM 773 C CA . ILE A 1 101 ? -6.276 -7.028 -16.681 1.00 90.25 101 ILE A CA 1
ATOM 774 C C . ILE A 1 101 ? -5.234 -7.139 -15.557 1.00 90.25 101 ILE A C 1
ATOM 776 O O . ILE A 1 101 ? -5.611 -7.260 -14.391 1.00 90.25 101 ILE A O 1
ATOM 780 N N . GLY A 1 102 ? -3.940 -7.045 -15.877 1.00 92.31 102 GLY A N 1
ATOM 781 C CA . GLY A 1 102 ? -2.859 -6.977 -14.892 1.00 92.31 102 GLY A CA 1
ATOM 782 C C . GLY A 1 102 ? -3.000 -5.766 -13.966 1.00 92.31 102 GLY A C 1
ATOM 783 O O . GLY A 1 102 ? -3.076 -5.933 -12.751 1.00 92.31 102 GLY A O 1
ATOM 784 N N . ALA A 1 103 ? -3.134 -4.564 -14.532 1.00 91.62 103 ALA A N 1
ATOM 785 C CA . ALA A 1 103 ? -3.311 -3.324 -13.776 1.00 91.62 103 ALA A CA 1
ATOM 786 C C . ALA A 1 103 ? -4.554 -3.356 -12.866 1.00 91.62 103 ALA A C 1
ATOM 788 O O . ALA A 1 103 ? -4.467 -3.011 -11.688 1.00 91.62 103 ALA A O 1
ATOM 789 N N . LEU A 1 104 ? -5.693 -3.847 -13.370 1.00 88.81 104 LEU A N 1
ATOM 790 C CA . LEU A 1 104 ? -6.911 -4.038 -12.571 1.00 88.81 104 LEU A CA 1
ATOM 791 C C . LEU A 1 104 ? -6.732 -5.088 -11.460 1.00 88.81 104 LEU A C 1
ATOM 793 O O . LEU A 1 104 ? -7.331 -4.955 -10.395 1.00 88.81 104 LEU A O 1
ATOM 797 N N . THR A 1 105 ? -5.891 -6.104 -11.671 1.00 91.00 105 THR A N 1
ATOM 798 C CA . THR A 1 105 ? -5.585 -7.126 -10.656 1.00 91.00 105 THR A CA 1
ATOM 799 C C . THR A 1 105 ? -4.691 -6.573 -9.540 1.00 91.00 105 THR A C 1
ATOM 801 O O . THR A 1 105 ? -4.928 -6.873 -8.370 1.00 91.00 105 THR A O 1
ATOM 804 N N . GLU A 1 106 ? -3.702 -5.727 -9.851 1.00 91.62 106 GLU A N 1
ATOM 805 C CA . GLU A 1 106 ? -2.920 -5.022 -8.819 1.00 91.62 106 GLU A CA 1
ATOM 806 C C . GLU A 1 106 ? -3.756 -3.955 -8.086 1.00 91.62 106 GLU A C 1
ATOM 808 O O . GLU A 1 106 ? -3.613 -3.779 -6.872 1.00 91.62 106 GLU A O 1
ATOM 813 N N . LEU A 1 107 ? -4.696 -3.299 -8.777 1.00 93.62 107 LEU A N 1
ATOM 814 C CA . LEU A 1 107 ? -5.655 -2.382 -8.153 1.00 93.62 107 LEU A CA 1
ATOM 815 C C . LEU A 1 107 ? -6.599 -3.115 -7.179 1.00 93.62 107 LEU A C 1
ATOM 817 O O . LEU A 1 107 ? -6.837 -2.639 -6.073 1.00 93.62 107 LEU A O 1
ATOM 821 N N . ASP A 1 108 ? -7.089 -4.307 -7.531 1.00 91.19 108 ASP A N 1
ATOM 822 C CA . ASP A 1 108 ? -7.884 -5.138 -6.616 1.00 91.19 108 ASP A CA 1
ATOM 823 C C . ASP A 1 108 ? -7.054 -5.632 -5.413 1.00 91.19 108 ASP A C 1
ATOM 825 O O . ASP A 1 108 ? -7.513 -5.555 -4.275 1.00 91.19 108 ASP A O 1
ATOM 829 N N . LYS A 1 109 ? -5.794 -6.051 -5.607 1.00 91.00 109 LYS A N 1
ATOM 830 C CA . LYS A 1 109 ? -4.897 -6.399 -4.485 1.00 91.00 109 LYS A CA 1
ATOM 831 C C . LYS A 1 109 ? -4.667 -5.222 -3.534 1.00 91.00 109 LYS A C 1
ATOM 833 O O . LYS A 1 109 ? -4.787 -5.394 -2.322 1.00 91.00 109 LYS A O 1
ATOM 838 N N . THR A 1 110 ? -4.346 -4.038 -4.056 1.00 91.81 110 THR A N 1
ATOM 839 C CA . THR A 1 110 ? -4.103 -2.844 -3.226 1.00 91.81 110 THR A CA 1
ATOM 840 C C . THR A 1 110 ? -5.374 -2.382 -2.513 1.00 91.81 110 THR A C 1
ATOM 842 O O . THR A 1 110 ? -5.314 -2.053 -1.329 1.00 91.81 110 THR A O 1
ATOM 845 N N . ASN A 1 111 ? -6.540 -2.470 -3.158 1.00 90.38 111 ASN A N 1
ATOM 846 C CA . ASN A 1 111 ? -7.827 -2.226 -2.506 1.00 90.38 111 ASN A CA 1
ATOM 847 C C . ASN A 1 111 ? -8.133 -3.248 -1.400 1.00 90.38 111 ASN A C 1
ATOM 849 O O . ASN A 1 111 ? -8.570 -2.850 -0.323 1.00 90.38 111 ASN A O 1
ATOM 853 N N . ARG A 1 112 ? -7.851 -4.545 -1.593 1.00 89.19 112 ARG A N 1
ATOM 854 C CA . ARG A 1 112 ? -7.999 -5.565 -0.532 1.00 89.19 112 ARG A CA 1
ATOM 855 C C . ARG A 1 112 ? -7.091 -5.298 0.670 1.00 89.19 112 ARG A C 1
ATOM 857 O O . ARG A 1 112 ? -7.527 -5.502 1.798 1.00 89.19 112 ARG A O 1
ATOM 864 N N . ILE A 1 113 ? -5.864 -4.819 0.443 1.00 92.62 113 ILE A N 1
ATOM 865 C CA . ILE A 1 113 ? -4.947 -4.410 1.520 1.00 92.62 113 ILE A CA 1
ATOM 866 C C . ILE A 1 113 ? -5.527 -3.209 2.280 1.00 92.62 113 ILE A C 1
ATOM 868 O O . ILE A 1 113 ? -5.656 -3.280 3.500 1.00 92.62 113 ILE A O 1
ATOM 872 N N . LYS A 1 114 ? -5.974 -2.159 1.573 1.00 92.00 114 LYS A N 1
ATOM 873 C CA . LYS A 1 114 ? -6.626 -0.983 2.182 1.00 92.00 114 LYS A CA 1
ATOM 874 C C . LYS A 1 114 ? -7.893 -1.357 2.969 1.00 92.00 114 LYS A C 1
ATOM 876 O O . LYS A 1 114 ? -8.121 -0.817 4.046 1.00 92.00 114 LYS A O 1
ATOM 881 N N . VAL A 1 115 ? -8.695 -2.311 2.487 1.00 91.12 115 VAL A N 1
ATOM 882 C CA . VAL A 1 115 ? -9.867 -2.832 3.219 1.00 91.12 115 VAL A CA 1
ATOM 883 C C . VAL A 1 115 ? -9.451 -3.565 4.497 1.00 91.12 115 VAL A C 1
ATOM 885 O O . VAL A 1 115 ? -9.998 -3.264 5.553 1.00 91.12 115 VAL A O 1
ATOM 888 N N . ALA A 1 116 ? -8.464 -4.464 4.440 1.00 90.44 116 ALA A N 1
ATOM 889 C CA . ALA A 1 116 ? -7.970 -5.171 5.627 1.00 90.44 116 ALA A CA 1
ATOM 890 C C . ALA A 1 116 ? -7.355 -4.216 6.672 1.00 90.44 116 ALA A C 1
ATOM 892 O O . ALA A 1 116 ? -7.499 -4.425 7.878 1.00 90.44 116 ALA A O 1
ATOM 893 N N . GLU A 1 117 ? -6.708 -3.138 6.223 1.00 93.62 117 GLU A N 1
ATOM 894 C CA . GLU A 1 117 ? -6.202 -2.082 7.100 1.00 93.62 117 GLU A CA 1
ATOM 895 C C . GLU A 1 117 ? -7.345 -1.309 7.780 1.00 93.62 117 GLU A C 1
ATOM 897 O O . GLU A 1 117 ? -7.342 -1.160 9.002 1.00 93.62 117 GLU A O 1
ATOM 902 N N . LEU A 1 118 ? -8.369 -0.895 7.027 1.00 91.50 118 LEU A N 1
ATOM 903 C CA . LEU A 1 118 ? -9.562 -0.236 7.574 1.00 91.50 118 LEU A CA 1
ATOM 904 C C . LEU A 1 118 ? -10.341 -1.146 8.542 1.00 91.50 118 LEU A C 1
ATOM 906 O O . LEU A 1 118 ? -10.825 -0.674 9.570 1.00 91.50 118 LEU A O 1
ATOM 910 N N . GLU A 1 119 ? -10.430 -2.452 8.273 1.00 92.94 119 GLU A N 1
ATOM 911 C CA . GLU A 1 119 ? -11.008 -3.432 9.205 1.00 92.94 119 GLU A CA 1
ATOM 912 C C . GLU A 1 119 ? -10.198 -3.528 10.511 1.00 92.94 119 GLU A C 1
ATOM 914 O O . GLU A 1 119 ? -10.784 -3.569 11.597 1.00 92.94 119 GLU A O 1
ATOM 919 N N . SER A 1 120 ? -8.863 -3.482 10.429 1.00 93.31 120 SER A N 1
ATOM 920 C CA . SER A 1 120 ? -7.972 -3.428 11.596 1.00 93.31 120 SER A CA 1
ATOM 921 C C . SER A 1 120 ? -8.161 -2.136 12.408 1.00 93.31 120 SER A C 1
ATOM 923 O O . SER A 1 120 ? -8.338 -2.186 13.628 1.00 93.31 120 SER A O 1
ATOM 925 N N . GLN A 1 121 ? -8.231 -0.979 11.739 1.00 92.81 121 GLN A N 1
ATOM 926 C CA . GLN A 1 121 ? -8.492 0.321 12.371 1.00 92.81 121 GLN A CA 1
ATOM 927 C C . GLN A 1 121 ? -9.870 0.356 13.062 1.00 92.81 121 GLN A C 1
ATOM 929 O O . GLN A 1 121 ? -9.983 0.805 14.206 1.00 92.81 121 GLN A O 1
ATOM 934 N N . LEU A 1 122 ? -10.917 -0.186 12.427 1.00 90.69 122 LEU A N 1
ATOM 935 C CA . LEU A 1 122 ? -12.253 -0.319 13.025 1.00 90.69 122 LEU A CA 1
ATOM 936 C C . LEU A 1 122 ? -12.261 -1.254 14.245 1.00 90.69 122 LEU A C 1
ATOM 938 O O . LEU A 1 122 ? -12.964 -0.983 15.223 1.00 90.69 122 LEU A O 1
ATOM 942 N N . LEU A 1 123 ? -11.474 -2.333 14.224 1.00 94.25 123 LEU A N 1
ATOM 943 C CA . LEU A 1 123 ? -11.325 -3.241 15.363 1.00 94.25 123 LEU A CA 1
ATOM 944 C C . LEU A 1 123 ? -10.584 -2.564 16.530 1.00 94.25 123 LEU A C 1
ATOM 946 O O . LEU A 1 123 ? -11.010 -2.701 17.678 1.00 94.25 123 LEU A O 1
ATOM 950 N N . ALA A 1 124 ? -9.543 -1.775 16.249 1.00 91.56 124 ALA A N 1
ATOM 951 C CA . ALA A 1 124 ? -8.840 -0.974 17.251 1.00 91.56 124 ALA A CA 1
ATOM 952 C C . ALA A 1 124 ? -9.761 0.075 17.904 1.00 91.56 124 ALA A C 1
ATOM 954 O O . ALA A 1 124 ? -9.856 0.131 19.133 1.00 91.56 124 ALA A O 1
ATOM 955 N N . LEU A 1 125 ? -10.523 0.835 17.104 1.00 90.12 125 LEU A N 1
ATOM 956 C CA . LEU A 1 125 ? -11.523 1.789 17.603 1.00 90.12 125 LEU A CA 1
ATOM 957 C C . LEU A 1 125 ? -12.581 1.104 18.483 1.00 90.12 125 LEU A C 1
ATOM 959 O O . LEU A 1 125 ? -12.906 1.595 19.565 1.00 90.12 125 LEU A O 1
ATOM 963 N N . ARG A 1 126 ? -13.073 -0.071 18.073 1.00 93.12 126 ARG A N 1
ATOM 964 C CA . ARG A 1 126 ? -14.047 -0.862 18.842 1.00 93.12 126 ARG A CA 1
ATOM 965 C C . ARG A 1 126 ? -13.492 -1.373 20.178 1.00 93.12 126 ARG A C 1
ATOM 967 O O . ARG A 1 126 ? -14.262 -1.560 21.123 1.00 93.12 126 ARG A O 1
ATOM 974 N N . ASN A 1 127 ? -12.187 -1.615 20.278 1.00 91.12 127 ASN A N 1
ATOM 975 C CA . ASN A 1 127 ? -11.539 -1.965 21.544 1.00 91.12 127 ASN A CA 1
ATOM 976 C C . ASN A 1 127 ? -11.418 -0.729 22.449 1.00 91.12 127 ASN A C 1
ATOM 978 O O . ASN A 1 127 ? -11.845 -0.785 23.602 1.00 91.12 127 ASN A O 1
ATOM 982 N N . ALA A 1 128 ? -10.982 0.412 21.906 1.00 90.00 128 ALA A N 1
ATOM 983 C CA . ALA A 1 128 ? -10.929 1.681 22.635 1.00 90.00 128 ALA A CA 1
ATOM 984 C C . ALA A 1 128 ? -12.316 2.133 23.150 1.00 90.00 128 ALA A C 1
ATOM 986 O O . ALA A 1 128 ? -12.434 2.654 24.261 1.00 90.00 128 ALA A O 1
ATOM 987 N N . GLU A 1 129 ? -13.400 1.881 22.404 1.00 92.56 129 GLU A N 1
ATOM 988 C CA . GLU A 1 129 ? -14.767 2.097 22.899 1.00 92.56 129 GLU A CA 1
ATOM 989 C C . GLU A 1 129 ? -15.130 1.189 24.084 1.00 92.56 129 GLU A C 1
ATOM 991 O O . GLU A 1 129 ? -15.797 1.641 25.018 1.00 92.56 129 GLU A O 1
ATOM 996 N N . GLN A 1 130 ? -14.703 -0.078 24.080 1.00 93.00 130 GLN A N 1
ATOM 997 C CA . GLN A 1 130 ? -14.947 -1.008 25.189 1.00 93.00 130 GLN A CA 1
ATOM 998 C C . GLN A 1 130 ? -14.154 -0.616 26.441 1.00 93.00 130 GLN A C 1
ATOM 1000 O O . GLN A 1 130 ? -14.715 -0.616 27.539 1.00 93.00 130 GLN A O 1
ATOM 1005 N N . GLU A 1 131 ? -12.897 -0.203 26.285 1.00 94.00 131 GLU A N 1
ATOM 1006 C CA . GLU A 1 131 ? -12.072 0.344 27.368 1.00 94.00 131 GLU A CA 1
ATOM 1007 C C . GLU A 1 131 ? -12.688 1.627 27.937 1.00 94.00 131 GLU A C 1
ATOM 1009 O O . GLU A 1 131 ? -12.880 1.744 29.149 1.00 94.00 131 GLU A O 1
ATOM 1014 N N . ARG A 1 132 ? -13.132 2.551 27.075 1.00 90.06 132 ARG A N 1
ATOM 1015 C CA . ARG A 1 132 ? -13.858 3.763 27.484 1.00 90.06 132 ARG A CA 1
ATOM 1016 C C . ARG A 1 132 ? -15.161 3.440 28.226 1.00 90.06 132 ARG A C 1
ATOM 1018 O O . ARG A 1 132 ? -15.500 4.138 29.181 1.00 90.06 132 ARG A O 1
ATOM 1025 N N . GLN A 1 133 ? -15.879 2.382 27.843 1.00 92.25 133 GLN A N 1
ATOM 1026 C CA . GLN A 1 133 ? -17.059 1.899 28.574 1.00 92.25 133 GLN A CA 1
ATOM 1027 C C . GLN A 1 133 ? -16.708 1.234 29.916 1.00 92.25 133 GLN A C 1
ATOM 1029 O O . GLN A 1 133 ? -17.494 1.335 30.859 1.00 92.25 133 GLN A O 1
ATOM 1034 N N . ALA A 1 134 ? -15.557 0.567 30.034 1.00 93.00 134 ALA A N 1
ATOM 1035 C CA . ALA A 1 134 ? -15.070 0.011 31.297 1.00 93.00 134 ALA A CA 1
ATOM 1036 C C . ALA A 1 134 ? -14.650 1.125 32.272 1.00 93.00 134 ALA A C 1
ATOM 1038 O O . ALA A 1 134 ? -15.130 1.164 33.405 1.00 93.00 134 ALA A O 1
ATOM 1039 N N . LEU A 1 135 ? -13.859 2.094 31.799 1.00 91.00 135 LEU A N 1
ATOM 1040 C CA . LEU A 1 135 ? -13.468 3.287 32.556 1.00 91.00 135 LEU A CA 1
ATOM 1041 C C . LEU A 1 135 ? -14.685 4.115 32.989 1.00 91.00 135 LEU A C 1
ATOM 1043 O O . LEU A 1 135 ? -14.736 4.579 34.126 1.00 91.00 135 LEU A O 1
ATOM 1047 N N . ALA A 1 136 ? -15.704 4.246 32.133 1.00 92.56 136 ALA A N 1
ATOM 1048 C CA . ALA A 1 136 ? -16.957 4.899 32.505 1.00 92.56 136 ALA A CA 1
ATOM 1049 C C . ALA A 1 136 ? -17.672 4.180 33.663 1.00 92.56 136 ALA A C 1
ATOM 1051 O O . ALA A 1 136 ? -18.171 4.854 34.557 1.00 92.56 136 ALA A O 1
ATOM 1052 N N . LYS A 1 137 ? -17.690 2.838 33.694 1.00 93.25 137 LYS A N 1
ATOM 1053 C CA . LYS A 1 137 ? -18.290 2.056 34.796 1.00 93.25 137 LYS A CA 1
ATOM 1054 C C . LYS A 1 137 ? -17.517 2.203 36.107 1.00 93.25 137 LYS A C 1
ATOM 1056 O O . LYS A 1 137 ? -18.147 2.311 37.156 1.00 93.25 137 LYS A O 1
ATOM 1061 N N . GLU A 1 138 ? -16.186 2.248 36.056 1.00 93.81 138 GLU A N 1
ATOM 1062 C CA . GLU A 1 138 ? -15.360 2.511 37.242 1.00 93.81 138 GLU A CA 1
ATOM 1063 C C . GLU A 1 138 ? -15.510 3.957 37.741 1.00 93.81 138 GLU A C 1
ATOM 1065 O O . GLU A 1 138 ? -15.681 4.172 38.939 1.00 93.81 138 GLU A O 1
ATOM 1070 N N . LEU A 1 139 ? -15.606 4.955 36.854 1.00 91.44 139 LEU A N 1
ATOM 1071 C CA . LEU A 1 139 ? -15.960 6.328 37.242 1.00 91.44 139 LEU A CA 1
ATOM 1072 C C . LEU A 1 139 ? -17.340 6.382 37.928 1.00 91.44 139 LEU A C 1
ATOM 1074 O O . LEU A 1 139 ? -17.526 7.047 38.951 1.00 91.44 139 LEU A O 1
ATOM 1078 N N . ASP A 1 140 ? -18.306 5.629 37.407 1.00 92.38 140 ASP A N 1
ATOM 1079 C CA . ASP A 1 140 ? -19.649 5.491 37.971 1.00 92.38 140 ASP A CA 1
ATOM 1080 C C . ASP A 1 140 ? -19.664 4.733 39.315 1.00 92.38 140 ASP A C 1
ATOM 1082 O O . ASP A 1 140 ? -20.630 4.843 40.070 1.00 92.38 140 ASP A O 1
ATOM 1086 N N . LYS A 1 141 ? -18.621 3.955 39.629 1.00 94.31 141 LYS A N 1
ATOM 1087 C CA . LYS A 1 141 ? -18.413 3.265 40.912 1.00 94.31 141 LYS A CA 1
ATOM 1088 C C . LYS A 1 141 ? -17.719 4.185 41.919 1.00 94.31 141 LYS A C 1
ATOM 1090 O O . LYS A 1 141 ? -18.296 4.458 42.970 1.00 94.31 141 LYS A O 1
ATOM 1095 N N . VAL A 1 142 ? -16.595 4.797 41.547 1.00 90.06 142 VAL A N 1
ATOM 1096 C CA . VAL A 1 142 ? -15.864 5.781 42.367 1.00 90.06 142 VAL A CA 1
ATOM 1097 C C . VAL A 1 142 ? -16.752 6.975 42.747 1.00 90.06 142 VAL A C 1
ATOM 1099 O O . VAL A 1 142 ? -16.709 7.457 43.877 1.00 90.06 142 VAL A O 1
ATOM 1102 N N . THR A 1 143 ? -17.638 7.440 41.858 1.00 90.81 143 THR A N 1
ATOM 1103 C CA . THR A 1 143 ? -18.597 8.515 42.192 1.00 90.81 143 THR A CA 1
ATOM 1104 C C . THR A 1 143 ? -19.747 8.070 43.107 1.00 90.81 143 THR A C 1
ATOM 1106 O O . THR A 1 143 ? -20.343 8.923 43.770 1.00 90.81 143 THR A O 1
ATOM 1109 N N . LYS A 1 144 ? -20.061 6.769 43.196 1.00 94.50 144 LYS A N 1
ATOM 1110 C CA . LYS A 1 144 ? -20.980 6.210 44.208 1.00 94.50 144 LYS A CA 1
ATOM 1111 C C . LYS A 1 144 ? -20.266 6.071 45.554 1.00 94.50 144 LYS A C 1
ATOM 1113 O O . LYS A 1 144 ? -20.792 6.542 46.558 1.00 94.50 144 LYS A O 1
ATOM 1118 N N . GLU A 1 145 ? -19.052 5.527 45.563 1.00 92.50 145 GLU A N 1
ATOM 1119 C CA . GLU A 1 145 ? -18.195 5.407 46.751 1.00 92.50 145 GLU A CA 1
ATOM 1120 C C . GLU A 1 145 ? -17.919 6.780 47.382 1.00 92.50 145 GLU A C 1
ATOM 1122 O O . GLU A 1 145 ? -18.164 6.970 48.575 1.00 92.50 145 GLU A O 1
ATOM 1127 N N . ARG A 1 146 ? -17.561 7.790 46.572 1.00 92.25 146 ARG A N 1
ATOM 1128 C CA . ARG A 1 146 ? -17.426 9.180 47.031 1.00 92.25 146 ARG A CA 1
ATOM 1129 C C . ARG A 1 146 ? -18.693 9.680 47.730 1.00 92.25 146 ARG A C 1
ATOM 1131 O O . ARG A 1 146 ? -18.578 10.257 48.803 1.00 92.25 146 ARG A O 1
ATOM 1138 N N . LYS A 1 147 ? -19.888 9.455 47.170 1.00 93.88 147 LYS A N 1
ATOM 1139 C CA . LYS A 1 147 ? -21.161 9.883 47.790 1.00 93.88 147 LYS A CA 1
ATOM 1140 C C . LYS A 1 147 ? -21.439 9.173 49.118 1.00 93.88 147 LYS A C 1
ATOM 1142 O O . LYS A 1 147 ? -22.056 9.766 50.000 1.00 93.88 147 LYS A O 1
ATOM 1147 N N . VAL A 1 148 ? -20.982 7.928 49.284 1.00 94.12 148 VAL A N 1
ATOM 1148 C CA . VAL A 1 148 ? -21.062 7.213 50.569 1.00 94.12 148 VAL A CA 1
ATOM 1149 C C . VAL A 1 148 ? -20.131 7.857 51.599 1.00 94.12 148 VAL A C 1
ATOM 1151 O O . VAL A 1 148 ? -20.584 8.144 52.705 1.00 94.12 148 VAL A O 1
ATOM 1154 N N . VAL A 1 149 ? -18.879 8.157 51.236 1.00 91.00 149 VAL A N 1
ATOM 1155 C CA . VAL A 1 149 ? -17.909 8.838 52.118 1.00 91.00 149 VAL A CA 1
ATOM 1156 C C . VAL A 1 149 ? -18.367 10.260 52.471 1.00 91.00 149 VAL A C 1
ATOM 1158 O O . VAL A 1 149 ? -18.350 10.646 53.636 1.00 91.00 149 VAL A O 1
ATOM 1161 N N . GLU A 1 150 ? -18.859 11.022 51.495 1.00 92.56 150 GLU A N 1
ATOM 1162 C CA . GLU A 1 150 ? -19.426 12.369 51.667 1.00 92.56 150 GLU A CA 1
ATOM 1163 C C . GLU A 1 150 ? -20.641 12.324 52.619 1.00 92.56 150 GLU A C 1
ATOM 1165 O O . GLU A 1 150 ? -20.720 13.099 53.572 1.00 92.56 150 GLU A O 1
ATOM 1170 N N . GLY A 1 151 ? -21.519 11.323 52.471 1.00 94.00 151 GLY A N 1
ATOM 1171 C CA . GLY A 1 151 ? -22.634 11.067 53.388 1.00 94.00 151 GLY A CA 1
ATOM 1172 C C . GLY A 1 151 ? -22.235 10.555 54.783 1.00 94.00 151 GLY A C 1
ATOM 1173 O O . GLY A 1 151 ? -22.980 10.770 55.740 1.00 94.00 151 GLY A O 1
ATOM 1174 N N . GLN A 1 152 ? -21.082 9.898 54.940 1.00 91.50 152 GLN A N 1
ATOM 1175 C CA . GLN A 1 152 ? -20.512 9.550 56.250 1.00 91.50 152 GLN A CA 1
ATOM 1176 C C . GLN A 1 152 ? -19.914 10.787 56.937 1.00 91.50 152 GLN A C 1
ATOM 1178 O O . GLN A 1 152 ? -20.155 11.006 58.126 1.00 91.50 152 GLN A O 1
ATOM 1183 N N . LEU A 1 153 ? -19.203 11.631 56.185 1.00 91.44 153 LEU A N 1
ATOM 1184 C CA . LEU A 1 153 ? -18.630 12.890 56.659 1.00 91.44 153 LEU A CA 1
ATOM 1185 C C . LEU A 1 153 ? -19.723 13.874 57.109 1.00 91.44 153 LEU A C 1
ATOM 1187 O O . LEU A 1 153 ? -19.602 14.484 58.170 1.00 91.44 153 LEU A O 1
ATOM 1191 N N . GLU A 1 154 ? -20.822 13.976 56.356 1.00 93.75 154 GLU A N 1
ATOM 1192 C CA . GLU A 1 154 ? -22.017 14.751 56.718 1.00 93.75 154 GLU A CA 1
ATOM 1193 C C . GLU A 1 154 ? -22.595 14.290 58.071 1.00 93.75 154 GLU A C 1
ATOM 1195 O O . GLU A 1 154 ? -22.810 15.107 58.966 1.00 93.75 154 GLU A O 1
ATOM 1200 N N . ARG A 1 155 ? -22.765 12.973 58.279 1.00 92.75 155 ARG A N 1
ATOM 1201 C CA . ARG A 1 155 ? -23.236 12.405 59.561 1.00 92.75 155 ARG A CA 1
ATOM 1202 C C . ARG A 1 155 ? -22.267 12.677 60.711 1.00 92.75 155 ARG A C 1
ATOM 1204 O O . ARG A 1 155 ? -22.713 12.997 61.809 1.00 92.75 155 ARG A O 1
ATOM 1211 N N . SER A 1 156 ? -20.960 12.573 60.471 1.00 90.62 156 SER A N 1
ATOM 1212 C CA . SER A 1 156 ? -19.934 12.843 61.485 1.00 90.62 156 SER A CA 1
ATOM 1213 C C . SER A 1 156 ? -19.936 14.322 61.898 1.00 90.62 156 SER A C 1
ATOM 1215 O O . SER A 1 156 ? -19.961 14.636 63.086 1.00 90.62 156 SER A O 1
ATOM 1217 N N . ASN A 1 157 ? -20.061 15.242 60.935 1.00 89.88 157 ASN A N 1
ATOM 1218 C CA . ASN A 1 157 ? -20.233 16.675 61.199 1.00 89.88 157 ASN A CA 1
ATOM 1219 C C . ASN A 1 157 ? -21.560 17.005 61.904 1.00 89.88 157 ASN A C 1
ATOM 1221 O O . ASN A 1 157 ? -21.595 17.884 62.764 1.00 89.88 157 ASN A O 1
ATOM 1225 N N . GLN A 1 158 ? -22.654 16.307 61.583 1.00 93.50 158 GLN A N 1
ATOM 1226 C CA . GLN A 1 158 ? -23.917 16.439 62.319 1.00 93.50 158 GLN A CA 1
ATOM 1227 C C . GLN A 1 158 ? -23.781 15.953 63.765 1.00 93.50 158 GLN A C 1
ATOM 1229 O O . GLN A 1 158 ? -24.242 16.650 64.668 1.00 93.50 158 GLN A O 1
ATOM 1234 N N . LYS A 1 159 ? -23.095 14.826 64.003 1.00 93.69 159 LYS A N 1
ATOM 1235 C CA . LYS A 1 159 ? -22.799 14.344 65.358 1.00 93.69 159 LYS A CA 1
ATOM 1236 C C . LYS A 1 159 ? -21.959 15.362 66.133 1.00 93.69 159 LYS A C 1
ATOM 1238 O O . LYS A 1 159 ? -22.390 15.796 67.193 1.00 93.69 159 LYS A O 1
ATOM 1243 N N . LEU A 1 160 ? -20.845 15.836 65.570 1.00 91.44 160 LEU A N 1
ATOM 1244 C CA . LEU A 1 160 ? -19.996 16.855 66.202 1.00 91.44 160 LEU A CA 1
ATOM 1245 C C . LEU A 1 160 ? -20.773 18.141 66.536 1.00 91.44 160 LEU A C 1
ATOM 1247 O O . LEU A 1 160 ? -20.570 18.718 67.598 1.00 91.44 160 LEU A O 1
ATOM 1251 N N . ARG A 1 161 ? -21.715 18.572 65.685 1.00 91.88 161 ARG A N 1
ATOM 1252 C CA . ARG A 1 161 ? -22.607 19.713 65.975 1.00 91.88 161 ARG A CA 1
ATOM 1253 C C . ARG A 1 161 ? -23.600 19.453 67.115 1.00 91.88 161 ARG A C 1
ATOM 1255 O O . ARG A 1 161 ? -24.017 20.411 67.760 1.00 91.88 161 ARG A O 1
ATOM 1262 N N . LEU A 1 162 ? -24.005 18.205 67.352 1.00 93.38 162 LEU A N 1
ATOM 1263 C CA . LEU A 1 162 ? -24.831 17.828 68.505 1.00 93.38 162 LEU A CA 1
ATOM 1264 C C . LEU A 1 162 ? -23.981 17.719 69.776 1.00 93.38 162 LEU A C 1
ATOM 1266 O O . LEU A 1 162 ? -24.371 18.269 70.801 1.00 93.38 162 LEU A O 1
ATOM 1270 N N . ASP A 1 163 ? -22.802 17.102 69.685 1.00 90.19 163 ASP A N 1
ATOM 1271 C CA . ASP A 1 163 ? -21.849 16.964 70.791 1.00 90.19 163 ASP A CA 1
ATOM 1272 C C . ASP A 1 163 ? -21.385 18.354 71.290 1.00 90.19 163 ASP A C 1
ATOM 1274 O O . ASP A 1 163 ? -21.390 18.617 72.492 1.00 90.19 163 ASP A O 1
ATOM 1278 N N . VAL A 1 164 ? -21.093 19.298 70.381 1.00 90.94 164 VAL A N 1
ATOM 1279 C CA . VAL A 1 164 ? -20.794 20.705 70.724 1.00 90.94 164 VAL A CA 1
ATOM 1280 C C . VAL A 1 164 ? -21.981 21.38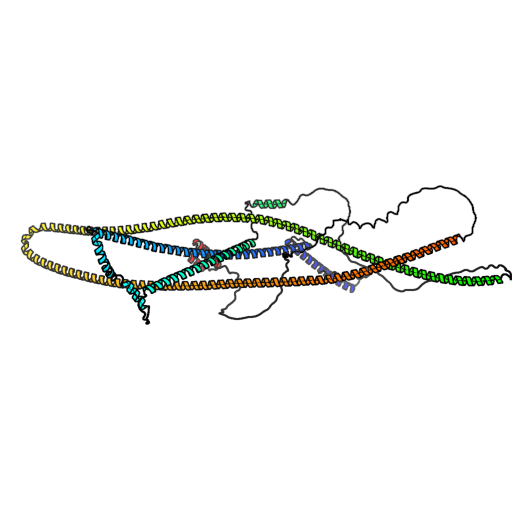4 71.411 1.00 90.94 164 VAL A C 1
ATOM 1282 O O . VAL A 1 164 ? -21.790 22.000 72.453 1.00 90.94 164 VAL A O 1
ATOM 1285 N N . LYS A 1 165 ? -23.213 21.229 70.905 1.00 92.25 165 LYS A N 1
ATOM 1286 C CA . LYS A 1 165 ? -24.410 21.799 71.554 1.00 92.25 165 LYS A CA 1
ATOM 1287 C C . LYS A 1 165 ? -24.685 21.212 72.937 1.00 92.25 165 LYS A C 1
ATOM 1289 O O . LYS A 1 165 ? -25.176 21.924 73.812 1.00 92.25 165 LYS A O 1
ATOM 1294 N N . ALA A 1 166 ? -24.379 19.934 73.150 1.00 91.12 166 ALA A N 1
ATOM 1295 C CA . ALA A 1 166 ? -24.455 19.316 74.468 1.00 91.12 166 ALA A CA 1
ATOM 1296 C C . ALA A 1 166 ? -23.431 19.955 75.422 1.00 91.12 166 ALA A C 1
ATOM 1298 O O . ALA A 1 166 ? -23.798 20.353 76.522 1.00 91.12 166 ALA A O 1
ATOM 1299 N N . LEU A 1 167 ? -22.186 20.159 74.975 1.00 89.69 167 LEU A N 1
ATOM 1300 C CA . LEU A 1 167 ? -21.154 20.858 75.752 1.00 89.69 167 LEU A CA 1
ATOM 1301 C C . LEU A 1 167 ? -21.513 22.329 76.034 1.00 89.69 167 LEU A C 1
ATOM 1303 O O . LEU A 1 167 ? -21.332 22.783 77.161 1.00 89.69 167 LEU A O 1
ATOM 1307 N N . GLU A 1 168 ? -22.069 23.063 75.065 1.00 90.06 168 GLU A N 1
ATOM 1308 C CA . GLU A 1 168 ? -22.598 24.427 75.254 1.00 90.06 168 GLU A CA 1
ATOM 1309 C C . GLU A 1 168 ? -23.741 24.463 76.283 1.00 90.06 168 GLU A C 1
ATOM 1311 O O . GLU A 1 168 ? -23.822 25.391 77.093 1.00 90.06 168 GLU A O 1
ATOM 1316 N N . SER A 1 169 ? -24.599 23.438 76.287 1.00 88.69 169 SER A N 1
ATOM 1317 C CA . SER A 1 169 ? -25.697 23.296 77.251 1.00 88.69 169 SER A CA 1
ATOM 1318 C C . SER A 1 169 ? -25.159 23.022 78.658 1.00 88.69 169 SER A C 1
ATOM 1320 O O . SER A 1 169 ? -25.476 23.774 79.575 1.00 88.69 169 SER A O 1
ATOM 1322 N N . SER A 1 170 ? -24.256 22.050 78.821 1.00 87.12 170 SER A N 1
ATOM 1323 C CA . SER A 1 170 ? -23.611 21.750 80.108 1.00 87.12 170 SER A CA 1
ATOM 1324 C C . SER A 1 170 ? -22.780 22.924 80.638 1.00 87.12 170 SER A C 1
ATOM 1326 O O . SER A 1 170 ? -22.786 23.189 81.837 1.00 87.12 170 SER A O 1
ATOM 1328 N N . LEU A 1 171 ? -22.097 23.677 79.765 1.00 83.94 171 LEU A N 1
ATOM 1329 C CA . LEU A 1 171 ? -21.417 24.927 80.131 1.00 83.94 171 LEU A CA 1
ATOM 1330 C C . LEU A 1 171 ? -22.405 26.003 80.598 1.00 83.94 171 LEU A C 1
ATOM 1332 O O . LEU A 1 171 ? -22.098 26.753 81.523 1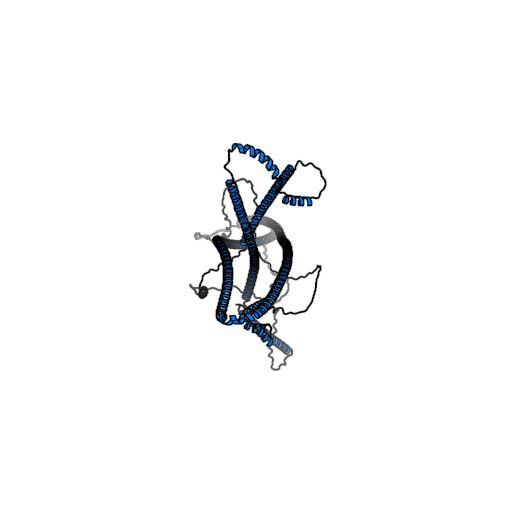.00 83.94 171 LEU A O 1
ATOM 1336 N N . SER A 1 172 ? -23.588 26.075 79.986 1.00 81.75 172 SER A N 1
ATOM 1337 C CA . SER A 1 172 ? -24.650 27.002 80.389 1.00 81.75 172 SER A CA 1
ATOM 1338 C C . SER A 1 172 ? -25.273 26.609 81.733 1.00 81.75 172 SER A C 1
ATOM 1340 O O . SER A 1 172 ? -25.499 27.484 82.566 1.00 81.75 172 SER A O 1
ATOM 1342 N N . GLU A 1 173 ? -25.471 25.314 81.995 1.00 83.69 173 GLU A N 1
ATOM 1343 C CA . GLU A 1 173 ? -25.915 24.792 83.296 1.00 83.69 173 GLU A CA 1
ATOM 1344 C C . GLU A 1 173 ? -24.871 25.040 84.395 1.00 83.69 173 GLU A C 1
ATOM 1346 O O . GLU A 1 173 ? -25.205 25.592 85.443 1.00 83.69 173 GLU A O 1
ATOM 1351 N N . LEU A 1 174 ? -23.589 24.749 84.137 1.00 76.00 174 LEU A N 1
ATOM 1352 C CA . LEU A 1 174 ? -22.476 25.097 85.032 1.00 76.00 174 LEU A CA 1
ATOM 1353 C C . LEU A 1 174 ? -22.459 26.598 85.350 1.00 76.00 174 LEU A C 1
ATOM 1355 O O . LEU A 1 174 ? -22.346 26.982 86.514 1.00 76.00 174 LEU A O 1
ATOM 1359 N N . ARG A 1 175 ? -22.657 27.452 84.340 1.00 71.44 175 ARG A N 1
ATOM 1360 C CA . ARG A 1 175 ? -22.706 28.912 84.504 1.00 71.44 175 ARG A CA 1
ATOM 1361 C C . ARG A 1 175 ? -23.955 29.406 85.244 1.00 71.44 175 ARG A C 1
ATOM 1363 O O . ARG A 1 175 ? -23.870 30.428 85.915 1.00 71.44 175 ARG A O 1
ATOM 1370 N N . ALA A 1 176 ? -25.076 28.688 85.162 1.00 71.06 176 ALA A N 1
ATOM 1371 C CA . ALA A 1 176 ? -26.302 28.969 85.915 1.00 71.06 176 ALA A CA 1
ATOM 1372 C C . ALA A 1 176 ? -26.260 28.437 87.362 1.00 71.06 176 ALA A C 1
ATOM 1374 O O . ALA A 1 176 ? -26.901 29.004 88.243 1.00 71.06 176 ALA A O 1
ATOM 1375 N N . SER A 1 177 ? -25.490 27.374 87.616 1.00 57.78 177 SER A N 1
ATOM 1376 C CA . SER A 1 177 ? -25.261 26.799 88.952 1.00 57.78 177 SER A CA 1
ATOM 1377 C C . SER A 1 177 ? -24.184 27.525 89.771 1.00 57.78 177 SER A C 1
ATOM 1379 O O . SER A 1 177 ? -24.044 27.267 90.967 1.00 57.78 177 SER A O 1
ATOM 1381 N N . SER A 1 178 ? -23.432 28.447 89.157 1.00 40.19 178 SER A N 1
ATOM 1382 C CA . SER A 1 178 ? -22.420 29.241 89.856 1.00 40.19 178 SER A CA 1
ATOM 1383 C C . SER A 1 178 ? -23.075 30.307 90.744 1.00 40.19 178 SER A C 1
ATOM 1385 O O . SER A 1 178 ? -23.783 31.171 90.220 1.00 40.19 178 SER A O 1
ATOM 1387 N N . PRO A 1 179 ? -22.794 30.349 92.062 1.00 58.66 179 PRO A N 1
ATOM 1388 C CA . PRO A 1 179 ? -23.111 31.521 92.871 1.00 58.66 179 PRO A CA 1
ATOM 1389 C C . PRO A 1 179 ? -22.320 32.753 92.377 1.00 58.66 179 PRO A C 1
ATOM 1391 O O . PRO A 1 179 ? -21.311 32.598 91.675 1.00 58.66 179 PRO A O 1
ATOM 1394 N N . PRO A 1 180 ? -22.749 33.983 92.726 1.00 50.69 180 PRO A N 1
ATOM 1395 C CA . PRO A 1 180 ? -22.027 35.199 92.360 1.00 50.69 180 PRO A CA 1
ATOM 1396 C C . PRO A 1 180 ? -20.623 35.204 92.980 1.00 50.69 180 PRO A C 1
ATOM 1398 O O . PRO A 1 180 ? -20.457 34.998 94.181 1.00 50.69 180 PRO A O 1
ATOM 1401 N N . VAL A 1 181 ? -19.617 35.426 92.134 1.00 45.88 181 VAL A N 1
ATOM 1402 C CA . VAL A 1 181 ? -18.194 35.294 92.473 1.00 45.88 181 VAL A CA 1
ATOM 1403 C C . VAL A 1 181 ? -17.724 36.453 93.374 1.00 45.88 181 VAL A C 1
ATOM 1405 O O . VAL A 1 181 ? -17.872 37.607 92.970 1.00 45.88 181 VAL A O 1
ATOM 1408 N N . PRO A 1 182 ? -17.146 36.181 94.564 1.00 46.47 182 PRO A N 1
ATOM 1409 C CA . PRO A 1 182 ? -16.400 37.168 95.349 1.00 46.47 182 PRO A CA 1
ATOM 1410 C C . PRO A 1 182 ? -14.981 37.389 94.782 1.00 46.47 182 PRO A C 1
ATOM 1412 O O . PRO A 1 182 ? -14.525 36.631 93.932 1.00 46.47 182 PRO A O 1
ATOM 1415 N N . ASP A 1 183 ? -14.292 38.429 95.261 1.00 47.72 183 ASP A N 1
ATOM 1416 C CA . ASP A 1 183 ? -13.123 39.050 94.614 1.00 47.72 183 ASP A CA 1
ATOM 1417 C C . ASP A 1 183 ? -12.047 38.128 94.002 1.00 47.72 183 ASP A C 1
ATOM 1419 O O . ASP A 1 183 ? -11.506 37.208 94.630 1.00 47.72 183 ASP A O 1
ATOM 1423 N N . VAL A 1 184 ? -11.679 38.485 92.765 1.00 57.16 184 VAL A N 1
ATOM 1424 C CA . VAL A 1 184 ? -10.825 37.720 91.836 1.00 57.16 184 VAL A CA 1
ATOM 1425 C C . VAL A 1 184 ? -9.428 37.439 92.403 1.00 57.16 184 VAL A C 1
ATOM 1427 O O . VAL A 1 184 ? -8.885 36.352 92.188 1.00 57.16 184 VAL A O 1
ATOM 1430 N N . ASP A 1 185 ? -8.871 38.368 93.183 1.00 52.09 185 ASP A N 1
ATOM 1431 C CA . ASP A 1 185 ? -7.503 38.283 93.712 1.00 52.09 185 ASP A CA 1
ATOM 1432 C C . ASP A 1 185 ? -7.292 37.134 94.718 1.00 52.09 185 ASP A C 1
ATOM 1434 O O . ASP A 1 185 ? -6.157 36.720 94.965 1.00 52.09 185 ASP A O 1
ATOM 1438 N N . THR A 1 186 ? -8.365 36.560 95.277 1.00 53.06 186 THR A N 1
ATOM 1439 C CA . THR A 1 186 ? -8.261 35.440 96.234 1.00 53.06 186 THR A CA 1
ATOM 1440 C C . THR A 1 186 ? -8.190 34.059 95.575 1.00 53.06 186 THR A C 1
ATOM 1442 O O . THR A 1 186 ? -7.603 33.139 96.146 1.00 53.06 186 THR A O 1
ATOM 1445 N N . LEU A 1 187 ? -8.713 33.896 94.354 1.00 51.12 187 LEU A N 1
ATOM 1446 C CA . LEU A 1 187 ? -8.725 32.603 93.652 1.00 51.12 187 LEU A CA 1
ATOM 1447 C C . LEU A 1 187 ? -7.384 32.269 92.978 1.00 51.12 187 LEU A C 1
ATOM 1449 O O . LEU A 1 187 ? -7.037 31.092 92.842 1.00 51.12 187 LEU A O 1
ATOM 1453 N N . ALA A 1 188 ? -6.595 33.286 92.618 1.00 53.94 188 ALA A N 1
ATOM 1454 C CA . ALA A 1 188 ? -5.300 33.121 91.951 1.00 53.94 188 ALA A CA 1
ATOM 1455 C C . ALA A 1 188 ? -4.292 32.282 92.766 1.00 53.94 188 ALA A C 1
ATOM 1457 O O . ALA A 1 188 ? -3.498 31.532 92.197 1.00 53.94 188 ALA A O 1
ATOM 1458 N N . THR A 1 189 ? -4.342 32.356 94.101 1.00 56.75 189 THR A N 1
ATOM 1459 C CA . THR A 1 189 ? -3.445 31.593 94.987 1.00 56.75 189 THR A CA 1
ATOM 1460 C C . THR A 1 189 ? -3.951 30.181 95.300 1.00 56.75 189 THR A C 1
ATOM 1462 O O . THR A 1 189 ? -3.136 29.300 95.576 1.00 56.75 189 THR A O 1
ATOM 1465 N N . GLN A 1 190 ? -5.261 29.916 95.194 1.00 53.59 190 GLN A N 1
ATOM 1466 C CA . GLN A 1 190 ? -5.823 28.574 95.402 1.00 53.59 190 GLN A CA 1
ATOM 1467 C C . GLN A 1 190 ? -5.766 27.686 94.150 1.00 53.59 190 GLN A C 1
ATOM 1469 O O . GLN A 1 190 ? -5.475 26.497 94.282 1.00 53.59 190 GLN A O 1
ATOM 1474 N N . LEU A 1 191 ? -5.949 28.223 92.935 1.00 55.09 191 LEU A N 1
ATOM 1475 C CA . LEU A 1 191 ? -5.776 27.406 91.720 1.00 55.09 191 LEU A CA 1
ATOM 1476 C C . LEU A 1 191 ? -4.330 26.909 91.554 1.00 55.09 191 LEU A C 1
ATOM 1478 O O . LEU A 1 191 ? -4.120 25.770 91.138 1.00 55.09 191 LEU A O 1
ATOM 1482 N N . SER A 1 192 ? -3.340 27.726 91.929 1.00 55.06 192 SER A N 1
ATOM 1483 C CA . SER A 1 192 ? -1.917 27.377 91.809 1.00 55.06 192 SER A CA 1
ATOM 1484 C C . SER A 1 192 ? -1.535 26.117 92.608 1.00 55.06 192 SER A C 1
ATOM 1486 O O . SER A 1 192 ? -0.725 25.310 92.150 1.00 55.06 192 SER A O 1
ATOM 1488 N N . SER A 1 193 ? -2.165 25.878 93.767 1.00 54.56 193 SER A N 1
ATOM 1489 C CA . SER A 1 193 ? -1.915 24.669 94.567 1.00 54.56 193 SER A CA 1
ATOM 1490 C C . SER A 1 193 ? -2.714 23.446 94.100 1.00 54.56 193 SER A C 1
ATOM 1492 O O . SER A 1 193 ? -2.196 22.330 94.161 1.00 54.56 193 SER A O 1
ATOM 1494 N N . GLN A 1 194 ? -3.936 23.620 93.579 1.00 51.50 194 GLN A N 1
ATOM 1495 C CA . GLN A 1 194 ? -4.757 22.491 93.118 1.00 51.50 194 GLN A CA 1
ATOM 1496 C C . GLN A 1 194 ? -4.347 21.938 91.745 1.00 51.50 194 GLN A C 1
ATOM 1498 O O . GLN A 1 194 ? -4.398 20.722 91.552 1.00 51.50 194 GLN A O 1
ATOM 1503 N N . VAL A 1 195 ? -3.882 22.777 90.809 1.00 55.88 195 VAL A N 1
ATOM 1504 C CA . VAL A 1 195 ? -3.441 22.312 89.475 1.00 55.88 195 VAL A CA 1
ATOM 1505 C C . VAL A 1 195 ? -2.237 21.363 89.574 1.00 55.88 195 VAL A C 1
ATOM 1507 O O . VAL A 1 195 ? -2.180 20.371 88.848 1.00 55.88 195 VAL A O 1
ATOM 1510 N N . SER A 1 196 ? -1.330 21.598 90.530 1.00 49.44 196 SER A N 1
ATOM 1511 C CA . SER A 1 196 ? -0.189 20.713 90.813 1.00 49.44 196 SER A CA 1
ATOM 1512 C C . SER A 1 196 ? -0.623 19.311 91.280 1.00 49.44 196 SER A C 1
ATOM 1514 O O . SER A 1 196 ? -0.078 18.303 90.833 1.00 49.44 196 SER A O 1
ATOM 1516 N N . ALA A 1 197 ? -1.655 19.225 92.128 1.00 47.88 197 ALA A N 1
ATOM 1517 C CA . ALA A 1 197 ? -2.155 17.951 92.650 1.00 47.88 197 ALA A CA 1
ATOM 1518 C C . ALA A 1 197 ? -3.033 17.181 91.642 1.00 47.88 197 ALA A C 1
ATOM 1520 O O . ALA A 1 197 ? -2.951 15.956 91.557 1.00 47.88 197 ALA A O 1
ATOM 1521 N N . ALA A 1 198 ? -3.862 17.881 90.860 1.00 45.12 198 ALA A N 1
ATOM 1522 C CA . ALA A 1 198 ? -4.783 17.253 89.910 1.00 45.12 198 ALA A CA 1
ATOM 1523 C C . ALA A 1 198 ? -4.064 16.600 88.713 1.00 45.12 198 ALA A C 1
ATOM 1525 O O . ALA A 1 198 ? -4.470 15.526 88.260 1.00 45.12 198 ALA A O 1
ATOM 1526 N N . ALA A 1 199 ? -2.968 17.205 88.238 1.00 45.94 199 ALA A N 1
ATOM 1527 C CA . ALA A 1 199 ? -2.187 16.699 87.106 1.00 45.94 199 ALA A CA 1
ATOM 1528 C C . ALA A 1 199 ? -1.600 15.293 87.346 1.00 45.94 199 ALA A C 1
ATOM 1530 O O . ALA A 1 199 ? -1.490 14.505 86.409 1.00 45.94 199 ALA A O 1
ATOM 1531 N N . ALA A 1 200 ? -1.280 14.948 88.599 1.00 47.78 200 ALA A N 1
ATOM 1532 C CA . ALA A 1 200 ? -0.736 13.638 88.963 1.00 47.78 200 ALA A CA 1
ATOM 1533 C C . ALA A 1 200 ? -1.798 12.521 89.053 1.00 47.78 200 ALA A C 1
ATOM 1535 O O . ALA A 1 200 ? -1.459 11.346 88.932 1.00 47.78 200 ALA A O 1
ATOM 1536 N N . ALA A 1 201 ? -3.076 12.863 89.262 1.00 46.72 201 ALA A N 1
ATOM 1537 C CA . ALA A 1 201 ? -4.150 11.885 89.467 1.00 46.72 201 ALA A CA 1
ATOM 1538 C C . ALA A 1 201 ? -4.900 11.517 88.173 1.00 46.72 201 ALA A C 1
ATOM 1540 O O . ALA A 1 201 ? -5.327 10.375 88.005 1.00 46.72 201 ALA A O 1
ATOM 1541 N N . ALA A 1 202 ? -5.049 12.462 87.237 1.00 46.19 202 ALA A N 1
ATOM 1542 C CA . ALA A 1 202 ? -5.812 12.249 86.003 1.00 46.19 202 ALA A CA 1
ATOM 1543 C C . ALA A 1 202 ? -5.108 11.335 84.975 1.00 46.19 202 ALA A C 1
ATOM 1545 O O . ALA A 1 202 ? -5.769 10.740 84.126 1.00 46.19 202 ALA A O 1
ATOM 1546 N N . ALA A 1 203 ? -3.783 11.179 85.062 1.00 46.97 203 ALA A N 1
ATOM 1547 C CA . ALA A 1 203 ? -2.982 10.403 84.109 1.00 46.97 203 ALA A CA 1
ATOM 1548 C C . ALA A 1 203 ? -3.079 8.867 84.275 1.00 46.97 203 ALA A C 1
ATOM 1550 O O . ALA A 1 203 ? -2.488 8.131 83.488 1.00 46.97 203 ALA A O 1
ATOM 1551 N N . ALA A 1 204 ? -3.795 8.366 85.291 1.00 49.53 204 ALA A N 1
ATOM 1552 C CA . ALA A 1 204 ? -3.690 6.973 85.744 1.00 49.53 204 ALA A CA 1
ATOM 1553 C C . ALA A 1 204 ? -4.923 6.076 85.484 1.00 49.53 204 ALA A C 1
ATOM 1555 O O . ALA A 1 204 ? -4.892 4.907 85.866 1.00 49.53 204 ALA A O 1
ATOM 1556 N N . ALA A 1 205 ? -6.009 6.587 84.879 1.00 53.62 205 ALA A N 1
ATOM 1557 C CA . ALA A 1 205 ? -7.326 5.928 84.962 1.00 53.62 205 ALA A CA 1
ATOM 1558 C C . ALA A 1 205 ? -7.982 5.457 83.643 1.00 53.62 205 ALA A C 1
ATOM 1560 O O . ALA A 1 205 ? -8.703 4.464 83.677 1.00 53.62 205 ALA A O 1
ATOM 1561 N N . THR A 1 206 ? -7.803 6.139 82.501 1.00 52.25 206 THR A N 1
ATOM 1562 C CA . THR A 1 206 ? -8.758 6.008 81.364 1.00 52.25 206 THR A CA 1
ATOM 1563 C C . THR A 1 206 ? -8.165 5.829 79.957 1.00 52.25 206 THR A C 1
ATOM 1565 O O . THR A 1 206 ? -8.915 5.867 78.985 1.00 52.25 206 THR A O 1
ATOM 1568 N N . VAL A 1 207 ? -6.858 5.568 79.804 1.00 52.00 207 VAL A N 1
ATOM 1569 C CA . VAL A 1 207 ? -6.233 5.285 78.482 1.00 52.00 207 VAL A CA 1
ATOM 1570 C C . VAL A 1 207 ? -5.336 4.030 78.517 1.00 52.00 207 VAL A C 1
ATOM 1572 O O . VAL A 1 207 ? -4.305 3.961 77.857 1.00 52.00 207 VAL A O 1
ATOM 1575 N N . SER A 1 208 ? -5.695 3.023 79.327 1.00 52.03 208 SER A N 1
ATOM 1576 C CA . SER A 1 208 ? -4.809 1.876 79.610 1.00 52.03 208 SER A CA 1
ATOM 1577 C C . SER A 1 208 ? -5.105 0.574 78.849 1.00 52.03 208 SER A C 1
ATOM 1579 O O . SER A 1 208 ? -4.203 -0.260 78.788 1.00 52.03 208 SER A O 1
ATOM 1581 N N . GLU A 1 209 ? -6.308 0.347 78.314 1.00 51.59 209 GLU A N 1
ATOM 1582 C CA . GLU A 1 209 ? -6.643 -0.929 77.647 1.00 51.59 209 GLU A CA 1
ATOM 1583 C C . GLU A 1 209 ? -6.134 -1.034 76.200 1.00 51.59 209 GLU A C 1
ATOM 1585 O O . GLU A 1 209 ? -5.298 -1.904 75.955 1.00 51.59 209 GLU A O 1
ATOM 1590 N N . PRO A 1 210 ? -6.510 -0.154 75.245 1.00 54.66 210 PRO A N 1
ATOM 1591 C CA . PRO A 1 210 ? -6.103 -0.324 73.844 1.00 54.66 210 PRO A CA 1
ATOM 1592 C C . PRO A 1 210 ? -4.582 -0.244 73.640 1.00 54.66 210 PRO A C 1
ATOM 1594 O O . PRO A 1 210 ? -4.053 -0.849 72.711 1.00 54.66 210 PRO A O 1
ATOM 1597 N N . LEU A 1 211 ? -3.860 0.454 74.528 1.00 52.19 211 LEU A N 1
ATOM 1598 C CA . LEU A 1 211 ? -2.397 0.487 74.498 1.00 52.19 211 LEU A CA 1
ATOM 1599 C C . LEU A 1 211 ? -1.765 -0.802 75.053 1.00 52.19 211 LEU A C 1
ATOM 1601 O O . LEU A 1 211 ? -0.724 -1.220 74.556 1.00 52.19 211 LEU A O 1
ATOM 1605 N N . ARG A 1 212 ? -2.390 -1.459 76.044 1.00 58.06 212 ARG A N 1
ATOM 1606 C CA . ARG A 1 212 ? -1.937 -2.765 76.558 1.00 58.06 212 ARG A CA 1
ATOM 1607 C C . ARG A 1 212 ? -2.205 -3.893 75.571 1.00 58.06 212 ARG A C 1
ATOM 1609 O O . ARG A 1 212 ? -1.354 -4.763 75.442 1.00 58.06 212 ARG A O 1
ATOM 1616 N N . GLU A 1 213 ? -3.324 -3.844 74.855 1.00 56.22 213 GLU A N 1
ATOM 1617 C CA . GLU A 1 213 ? -3.649 -4.772 73.764 1.00 56.22 213 GLU A CA 1
ATOM 1618 C C . GLU A 1 213 ? -2.547 -4.743 72.684 1.00 56.22 213 GLU A C 1
ATOM 1620 O O . GLU A 1 213 ? -1.926 -5.763 72.382 1.00 56.22 213 GLU A O 1
ATOM 1625 N N . LEU A 1 214 ? -2.208 -3.544 72.190 1.00 62.47 214 LEU A N 1
ATOM 1626 C CA . LEU A 1 214 ? -1.119 -3.331 71.229 1.00 62.47 214 LEU A CA 1
ATOM 1627 C C . LEU A 1 214 ? 0.259 -3.721 71.785 1.00 62.47 214 LEU A C 1
ATOM 1629 O O . LEU A 1 214 ? 1.043 -4.367 71.092 1.00 62.47 214 LEU A O 1
ATOM 1633 N N . GLN A 1 215 ? 0.561 -3.366 73.037 1.00 60.12 215 GLN A N 1
ATOM 1634 C CA . GLN A 1 215 ? 1.847 -3.691 73.658 1.00 60.12 215 GLN A CA 1
ATOM 1635 C C . GLN A 1 215 ? 2.015 -5.202 73.896 1.00 60.12 215 GLN A C 1
ATOM 1637 O O . GLN A 1 215 ? 3.121 -5.715 73.735 1.00 60.12 215 GLN A O 1
ATOM 1642 N N . ALA A 1 216 ? 0.937 -5.926 74.216 1.00 61.47 216 ALA A N 1
ATOM 1643 C CA . ALA A 1 216 ? 0.940 -7.382 74.341 1.00 61.47 216 ALA A CA 1
ATOM 1644 C C . ALA A 1 216 ? 1.137 -8.077 72.984 1.00 61.47 216 ALA A C 1
ATOM 1646 O O . ALA A 1 216 ? 1.915 -9.026 72.895 1.00 61.47 216 ALA A O 1
ATOM 1647 N N . GLN A 1 217 ? 0.501 -7.577 71.919 1.00 63.22 217 GLN A N 1
ATOM 1648 C CA . GLN A 1 217 ? 0.698 -8.093 70.560 1.00 63.22 217 GLN A CA 1
ATOM 1649 C C . GLN A 1 217 ? 2.140 -7.869 70.066 1.00 63.22 217 GLN A C 1
ATOM 1651 O O . GLN A 1 217 ? 2.724 -8.769 69.464 1.00 63.22 217 GLN A O 1
ATOM 1656 N N . LEU A 1 218 ? 2.760 -6.727 70.393 1.00 58.47 218 LEU A N 1
ATOM 1657 C CA . LEU A 1 218 ? 4.166 -6.460 70.059 1.00 58.47 218 LEU A CA 1
ATOM 1658 C C . LEU A 1 218 ? 5.142 -7.362 70.842 1.00 58.47 218 LEU A C 1
ATOM 1660 O O . LEU A 1 218 ? 6.086 -7.903 70.267 1.00 58.47 218 LEU A O 1
ATOM 1664 N N . LEU A 1 219 ? 4.889 -7.579 72.140 1.00 49.16 219 LEU A N 1
ATOM 1665 C CA . LEU A 1 219 ? 5.687 -8.470 72.999 1.00 49.16 219 LEU A CA 1
ATOM 1666 C C . LEU A 1 219 ? 5.586 -9.955 72.618 1.00 49.16 219 LEU A C 1
ATOM 1668 O O . LEU A 1 219 ? 6.475 -10.724 72.973 1.00 49.16 219 LEU A O 1
ATOM 1672 N N . LEU A 1 220 ? 4.540 -10.360 71.892 1.00 55.16 220 LEU A N 1
ATOM 1673 C CA . LEU A 1 220 ? 4.408 -11.720 71.363 1.00 55.16 220 LEU A CA 1
ATOM 1674 C C . LEU A 1 220 ? 5.130 -11.913 70.014 1.00 55.16 220 LEU A C 1
ATOM 1676 O O . LEU A 1 220 ? 5.438 -13.044 69.646 1.00 55.16 220 LEU A O 1
ATOM 1680 N N . ALA A 1 221 ? 5.407 -10.826 69.285 1.00 50.97 221 ALA A N 1
ATOM 1681 C CA . ALA A 1 221 ? 6.085 -10.854 67.987 1.00 50.97 221 ALA A CA 1
ATOM 1682 C C . ALA A 1 221 ? 7.621 -10.776 68.101 1.00 50.97 221 ALA A C 1
ATOM 1684 O O . ALA A 1 221 ? 8.337 -11.384 67.304 1.00 50.97 221 ALA A O 1
ATOM 1685 N N . CYS A 1 222 ? 8.143 -10.045 69.091 1.00 43.44 222 CYS A N 1
ATOM 1686 C CA . CYS A 1 222 ? 9.581 -9.856 69.290 1.00 43.44 222 CYS A CA 1
ATOM 1687 C C . CYS A 1 222 ? 10.161 -10.864 70.296 1.00 43.44 222 CYS A C 1
ATOM 1689 O O . CYS A 1 222 ? 10.279 -10.579 71.487 1.00 43.44 222 CYS A O 1
ATOM 1691 N N . GLY A 1 223 ? 10.562 -12.040 69.802 1.00 38.88 223 GLY A N 1
ATOM 1692 C CA . GLY A 1 223 ? 11.322 -13.017 70.589 1.00 38.88 223 GLY A CA 1
ATOM 1693 C C . GLY A 1 223 ? 12.660 -12.456 71.094 1.00 38.88 223 GLY A C 1
ATOM 1694 O O . GLY A 1 223 ? 13.322 -11.681 70.405 1.00 38.88 223 GLY A O 1
ATOM 1695 N N . THR A 1 224 ? 13.064 -12.859 72.301 1.00 44.16 224 THR A N 1
ATOM 1696 C CA . THR A 1 224 ? 14.333 -12.451 72.924 1.00 44.16 224 THR A CA 1
ATOM 1697 C C . THR A 1 224 ? 15.550 -12.983 72.153 1.00 44.16 224 THR A C 1
ATOM 1699 O O . THR A 1 224 ? 15.500 -14.054 71.543 1.00 44.16 224 THR A O 1
ATOM 1702 N N . PRO A 1 225 ? 16.666 -12.237 72.184 1.00 46.62 225 PRO A N 1
ATOM 1703 C CA . PRO A 1 225 ? 17.719 -12.604 73.133 1.00 46.62 225 PRO A CA 1
ATOM 1704 C C . PRO A 1 225 ? 18.253 -11.423 73.969 1.00 46.62 225 PRO A C 1
ATOM 1706 O O . PRO A 1 225 ? 17.791 -10.289 73.873 1.00 46.62 225 PRO A O 1
ATOM 1709 N N . GLU A 1 226 ? 19.188 -11.731 74.867 1.00 46.03 226 GLU A N 1
ATOM 1710 C CA . GLU A 1 226 ? 19.668 -10.866 75.952 1.00 46.03 226 GLU A CA 1
ATOM 1711 C C . GLU A 1 226 ? 20.598 -9.727 75.481 1.00 46.03 226 GLU A C 1
ATOM 1713 O O . GLU A 1 226 ? 21.445 -9.917 74.610 1.00 46.03 226 GLU A O 1
ATOM 1718 N N . GLY A 1 227 ? 20.502 -8.549 76.117 1.00 41.47 227 GLY A N 1
ATOM 1719 C CA . GLY A 1 227 ? 21.377 -7.402 75.831 1.00 41.47 227 GLY A CA 1
ATOM 1720 C C . GLY A 1 227 ? 21.145 -6.203 76.759 1.00 41.47 227 GLY A C 1
ATOM 1721 O O . GLY A 1 227 ? 20.364 -5.310 76.448 1.00 41.47 227 GLY A O 1
ATOM 1722 N N . LEU A 1 228 ? 21.820 -6.170 77.914 1.00 49.94 228 LEU A N 1
ATOM 1723 C CA . LEU A 1 228 ? 21.694 -5.095 78.912 1.00 49.94 228 LEU A CA 1
ATOM 1724 C C . LEU A 1 228 ? 22.401 -3.794 78.478 1.00 49.94 228 LEU A C 1
ATOM 1726 O O . LEU A 1 228 ? 23.629 -3.735 78.455 1.00 49.94 228 LEU A O 1
ATOM 1730 N N . VAL A 1 229 ? 21.628 -2.729 78.237 1.00 46.28 229 VAL A N 1
ATOM 1731 C CA . VAL A 1 229 ? 22.094 -1.337 78.047 1.00 46.28 229 VAL A CA 1
ATOM 1732 C C . VAL A 1 229 ? 21.117 -0.393 78.786 1.00 46.28 229 VAL A C 1
ATOM 1734 O O . VAL A 1 229 ? 19.912 -0.651 78.753 1.00 46.28 229 VAL A O 1
ATOM 1737 N N . PRO A 1 230 ? 21.574 0.650 79.515 1.00 46.09 230 PRO A N 1
ATOM 1738 C CA . PRO A 1 230 ? 20.719 1.399 80.445 1.00 46.09 230 PRO A CA 1
ATOM 1739 C C . PRO A 1 230 ? 19.717 2.363 79.782 1.00 46.09 230 PRO A C 1
ATOM 1741 O O . PRO A 1 230 ? 19.982 2.981 78.753 1.00 46.09 230 PRO A O 1
ATOM 1744 N N . ALA A 1 231 ? 18.564 2.532 80.434 1.00 47.66 231 ALA A N 1
ATOM 1745 C CA . ALA A 1 231 ? 17.407 3.266 79.921 1.00 47.66 231 ALA A CA 1
ATOM 1746 C C . ALA A 1 231 ? 17.490 4.796 80.123 1.00 47.66 231 ALA A C 1
ATOM 1748 O O . ALA A 1 231 ? 16.789 5.358 80.962 1.00 47.66 231 ALA A O 1
ATOM 1749 N N . THR A 1 232 ? 18.316 5.483 79.327 1.00 50.09 232 THR A N 1
ATOM 1750 C CA . THR A 1 232 ? 18.364 6.963 79.264 1.00 50.09 232 THR A CA 1
ATOM 1751 C C . THR A 1 232 ? 18.490 7.483 77.823 1.00 50.09 232 THR A C 1
ATOM 1753 O O . THR A 1 232 ? 19.405 8.245 77.518 1.00 50.09 232 THR A O 1
ATOM 1756 N N . SER A 1 233 ? 17.628 7.022 76.902 1.00 52.22 233 SER A N 1
ATOM 1757 C CA . SER A 1 233 ? 17.664 7.442 75.483 1.00 52.22 233 SER A CA 1
ATOM 1758 C C . SER A 1 233 ? 16.373 7.145 74.685 1.00 52.22 233 SER A C 1
ATOM 1760 O O . SER A 1 233 ? 16.435 6.958 73.475 1.00 52.22 233 SER A O 1
ATOM 1762 N N . VAL A 1 234 ? 15.192 7.049 75.319 1.00 58.72 234 VAL A N 1
ATOM 1763 C CA . VAL A 1 234 ? 13.955 6.682 74.584 1.00 58.72 234 VAL A CA 1
ATOM 1764 C C . VAL A 1 234 ? 13.522 7.797 73.629 1.00 58.72 234 VAL A C 1
ATOM 1766 O O . VAL A 1 234 ? 13.341 7.534 72.443 1.00 58.72 234 VAL A O 1
ATOM 1769 N N . ASP A 1 235 ? 13.438 9.040 74.104 1.00 57.19 235 ASP A N 1
ATOM 1770 C CA . ASP A 1 235 ? 13.074 10.191 73.264 1.00 57.19 235 ASP A CA 1
ATOM 1771 C C . ASP A 1 235 ? 14.114 10.440 72.159 1.00 57.19 235 ASP A C 1
ATOM 1773 O O . ASP A 1 235 ? 13.763 10.741 71.023 1.00 57.19 235 ASP A O 1
ATOM 1777 N N . ASP A 1 236 ? 15.392 10.214 72.467 1.00 56.06 236 ASP A N 1
ATOM 1778 C CA . ASP A 1 236 ? 16.521 10.308 71.533 1.00 56.06 236 ASP A CA 1
ATOM 1779 C C . ASP A 1 236 ? 16.464 9.233 70.427 1.00 56.06 236 ASP A C 1
ATOM 1781 O O . ASP A 1 236 ? 16.843 9.484 69.282 1.00 56.06 236 ASP A O 1
ATOM 1785 N N . ALA A 1 237 ? 15.974 8.031 70.750 1.00 60.53 237 ALA A N 1
ATOM 1786 C CA . ALA A 1 237 ? 15.743 6.961 69.783 1.00 60.53 237 ALA A CA 1
ATOM 1787 C C . ALA A 1 237 ? 14.496 7.226 68.923 1.00 60.53 237 ALA A C 1
ATOM 1789 O O . ALA A 1 237 ? 14.527 6.978 67.719 1.00 60.53 237 ALA A O 1
ATOM 1790 N N . VAL A 1 238 ? 13.426 7.778 69.510 1.00 68.44 238 VAL A N 1
ATOM 1791 C CA . VAL A 1 238 ? 12.222 8.208 68.777 1.00 68.44 238 VAL A CA 1
ATOM 1792 C C . VAL A 1 238 ? 12.538 9.378 67.840 1.00 68.44 238 VAL A C 1
ATOM 1794 O O . VAL A 1 238 ? 12.100 9.363 66.692 1.00 68.44 238 VAL A O 1
ATOM 1797 N N . ALA A 1 239 ? 13.355 10.342 68.274 1.00 69.62 239 ALA A N 1
ATOM 1798 C CA . ALA A 1 239 ? 13.832 11.439 67.435 1.00 69.62 239 ALA A CA 1
ATOM 1799 C C . ALA A 1 239 ? 14.615 10.914 66.223 1.00 69.62 239 ALA A C 1
ATOM 1801 O O . ALA A 1 239 ? 14.257 11.224 65.090 1.00 69.62 239 ALA A O 1
ATOM 1802 N N . ARG A 1 240 ? 15.602 10.031 66.435 1.00 70.69 240 ARG A N 1
ATOM 1803 C CA . ARG A 1 240 ? 16.379 9.424 65.338 1.00 70.69 240 ARG A CA 1
ATOM 1804 C C . ARG A 1 240 ? 15.534 8.536 64.418 1.00 70.69 240 ARG A C 1
ATOM 1806 O O . ARG A 1 240 ? 15.797 8.494 63.220 1.00 70.69 240 ARG A O 1
ATOM 1813 N N . ALA A 1 241 ? 14.513 7.851 64.936 1.00 72.44 241 ALA A N 1
ATOM 1814 C CA . ALA A 1 241 ? 13.559 7.107 64.110 1.00 72.44 241 ALA A CA 1
ATOM 1815 C C . ALA A 1 241 ? 12.688 8.046 63.254 1.00 72.44 241 ALA A C 1
ATOM 1817 O O . ALA A 1 241 ? 12.459 7.768 62.078 1.00 72.44 241 ALA A O 1
ATOM 1818 N N . SER A 1 242 ? 12.262 9.185 63.811 1.00 74.00 242 SER A N 1
ATOM 1819 C CA . SER A 1 242 ? 11.538 10.228 63.076 1.00 74.00 242 SER A CA 1
ATOM 1820 C C . SER A 1 242 ? 12.410 10.855 61.984 1.00 74.00 242 SER A C 1
ATOM 1822 O O . SER A 1 242 ? 11.973 10.936 60.840 1.00 74.00 242 SER A O 1
ATOM 1824 N N . GLU A 1 243 ? 13.654 11.229 62.300 1.00 79.62 243 GLU A N 1
ATOM 1825 C CA . GLU A 1 243 ? 14.627 11.729 61.319 1.00 79.62 243 GLU A CA 1
ATOM 1826 C C . GLU A 1 243 ? 14.891 10.692 60.216 1.00 79.62 243 GLU A C 1
ATOM 1828 O O . GLU A 1 243 ? 14.890 11.042 59.038 1.00 79.62 243 GLU A O 1
ATOM 1833 N N . SER A 1 244 ? 15.044 9.408 60.567 1.00 83.56 244 SER A N 1
ATOM 1834 C CA . SER A 1 244 ? 15.224 8.323 59.591 1.00 83.56 244 SER A CA 1
ATOM 1835 C C . SER A 1 244 ? 14.030 8.208 58.639 1.00 83.56 244 SER A C 1
ATOM 1837 O O . SER A 1 244 ? 14.229 8.156 57.427 1.00 83.56 244 SER A O 1
ATOM 1839 N N . HIS A 1 245 ? 12.796 8.231 59.152 1.00 81.31 245 HIS A N 1
ATOM 1840 C CA . HIS A 1 245 ? 11.595 8.171 58.314 1.00 81.31 245 HIS A CA 1
ATOM 1841 C C . HIS A 1 245 ? 11.371 9.443 57.479 1.00 81.31 245 HIS A C 1
ATOM 1843 O O . HIS A 1 245 ? 10.883 9.348 56.352 1.00 81.31 245 HIS A O 1
ATOM 1849 N N . GLU A 1 246 ? 11.753 10.632 57.959 1.00 86.31 246 GLU A N 1
ATOM 1850 C CA . GLU A 1 246 ? 11.755 11.842 57.124 1.00 86.31 246 GLU A CA 1
ATOM 1851 C C . GLU A 1 246 ? 12.792 11.757 55.995 1.00 86.31 246 GLU A C 1
ATOM 1853 O O . GLU A 1 246 ? 12.511 12.178 54.868 1.00 86.31 246 GLU A O 1
ATOM 1858 N N . LEU A 1 247 ? 13.958 11.159 56.258 1.00 86.69 247 LEU A N 1
ATOM 1859 C CA . LEU A 1 247 ? 15.022 10.954 55.274 1.00 86.69 247 LEU A CA 1
ATOM 1860 C C . LEU A 1 247 ? 14.624 9.888 54.231 1.00 86.69 247 LEU A C 1
ATOM 1862 O O . LEU A 1 247 ? 14.810 10.108 53.034 1.00 86.69 247 LEU A O 1
ATOM 1866 N N . GLU A 1 248 ? 13.975 8.796 54.643 1.00 85.38 248 GLU A N 1
ATOM 1867 C CA . GLU A 1 248 ? 13.337 7.817 53.744 1.00 85.38 248 GLU A CA 1
ATOM 1868 C C . GLU A 1 248 ? 12.232 8.462 52.891 1.00 85.38 248 GLU A C 1
ATOM 1870 O O . GLU A 1 248 ? 12.201 8.284 51.672 1.00 85.38 248 GLU A O 1
ATOM 1875 N N . LEU A 1 249 ? 11.359 9.283 53.490 1.00 85.19 249 LEU A N 1
ATOM 1876 C CA . LEU A 1 249 ? 10.334 10.040 52.762 1.00 85.19 249 LEU A CA 1
ATOM 1877 C C . LEU A 1 249 ? 10.935 11.051 51.779 1.00 85.19 249 LEU A C 1
ATOM 1879 O O . LEU A 1 249 ? 10.343 11.294 50.726 1.00 85.19 249 LEU A O 1
ATOM 1883 N N . ALA A 1 250 ? 12.084 11.652 52.092 1.00 86.75 250 ALA A N 1
ATOM 1884 C CA . ALA A 1 250 ? 12.811 12.522 51.172 1.00 86.75 250 ALA A CA 1
ATOM 1885 C C . ALA A 1 250 ? 13.401 11.726 49.996 1.00 86.75 250 ALA A C 1
ATOM 1887 O O . ALA A 1 250 ? 13.215 12.121 48.843 1.00 86.75 250 ALA A O 1
ATOM 1888 N N . GLN A 1 251 ? 14.028 10.575 50.263 1.00 87.88 251 GLN A N 1
ATOM 1889 C CA . GLN A 1 251 ? 14.553 9.681 49.225 1.00 87.88 251 GLN A CA 1
ATOM 1890 C C . GLN A 1 251 ? 13.442 9.161 48.303 1.00 87.88 251 GLN A C 1
ATOM 1892 O O . GLN A 1 251 ? 13.582 9.241 47.084 1.00 87.88 251 GLN A O 1
ATOM 1897 N N . LEU A 1 252 ? 12.308 8.714 48.853 1.00 86.31 252 LEU A N 1
ATOM 1898 C CA . LEU A 1 252 ? 11.145 8.270 48.075 1.00 86.31 252 LEU A CA 1
ATOM 1899 C C . LEU A 1 252 ? 10.565 9.393 47.203 1.00 86.31 252 LEU A C 1
ATOM 1901 O O . LEU A 1 252 ? 10.246 9.156 46.039 1.00 86.31 252 LEU A O 1
ATOM 1905 N N . LYS A 1 253 ? 10.482 10.631 47.712 1.00 89.62 253 LYS A N 1
ATOM 1906 C CA . LYS A 1 253 ? 10.056 11.796 46.911 1.00 89.62 253 LYS A CA 1
ATOM 1907 C C . LYS A 1 253 ? 11.017 12.084 45.754 1.00 89.62 253 LYS A C 1
ATOM 1909 O O . LYS A 1 253 ? 10.556 12.426 44.669 1.00 89.62 253 LYS A O 1
ATOM 1914 N N . ASP A 1 254 ? 12.324 11.926 45.951 1.00 90.62 254 ASP A N 1
ATOM 1915 C CA . ASP A 1 254 ? 13.323 12.134 44.894 1.00 90.62 254 ASP A CA 1
ATOM 1916 C C . ASP A 1 254 ? 13.429 10.969 43.900 1.00 90.62 254 ASP A C 1
ATOM 1918 O O . ASP A 1 254 ? 13.756 11.203 42.736 1.00 90.62 254 ASP A O 1
ATOM 1922 N N . ILE A 1 255 ? 13.105 9.739 44.308 1.00 90.38 255 ILE A N 1
ATOM 1923 C CA . ILE A 1 255 ? 12.897 8.608 43.391 1.00 90.38 255 ILE A CA 1
ATOM 1924 C C . ILE A 1 255 ? 11.671 8.891 42.515 1.00 90.38 255 ILE A C 1
ATOM 1926 O O . ILE A 1 255 ? 11.806 8.950 41.296 1.00 90.38 255 ILE A O 1
ATOM 1930 N N . LEU A 1 256 ? 10.519 9.204 43.119 1.00 88.44 256 LEU A N 1
ATOM 1931 C CA . LEU A 1 256 ? 9.283 9.521 42.392 1.00 88.44 256 LEU A CA 1
ATOM 1932 C C . LEU A 1 256 ? 9.439 10.722 41.442 1.00 88.44 256 LEU A C 1
ATOM 1934 O O . LEU A 1 256 ? 8.884 10.710 40.348 1.00 88.44 256 LEU A O 1
ATOM 1938 N N . ARG A 1 257 ? 10.232 11.743 41.800 1.00 88.94 257 ARG A N 1
ATOM 1939 C CA . ARG A 1 257 ? 10.576 12.858 40.892 1.00 88.94 257 ARG A CA 1
ATOM 1940 C C . ARG A 1 257 ? 11.394 12.407 39.679 1.00 88.94 257 ARG A C 1
ATOM 1942 O O . ARG A 1 257 ? 11.162 12.907 38.582 1.00 88.94 257 ARG A O 1
ATOM 1949 N N . LYS A 1 258 ? 12.344 11.483 39.857 1.00 89.44 258 LYS A N 1
ATOM 1950 C CA . LYS A 1 258 ? 13.168 10.934 38.763 1.00 89.44 258 LYS A CA 1
ATOM 1951 C C . LYS A 1 258 ? 12.360 9.998 37.866 1.00 89.44 258 LYS A C 1
ATOM 1953 O O . LYS A 1 258 ? 12.517 10.045 36.648 1.00 89.44 258 LYS A O 1
ATOM 1958 N N . GLU A 1 259 ? 11.468 9.198 38.440 1.00 88.12 259 GLU A N 1
ATOM 1959 C CA . GLU A 1 259 ? 10.520 8.373 37.684 1.00 88.12 259 GLU A CA 1
ATOM 1960 C C . GLU A 1 259 ? 9.524 9.240 36.904 1.00 88.12 259 GLU A C 1
ATOM 1962 O O . GLU A 1 259 ? 9.316 9.001 35.718 1.00 88.12 259 GLU A O 1
ATOM 1967 N N . LEU A 1 260 ? 9.001 10.316 37.506 1.00 89.38 260 LEU A N 1
ATOM 1968 C CA . LEU A 1 260 ? 8.141 11.273 36.808 1.00 89.38 260 LEU A CA 1
ATOM 1969 C C . LEU A 1 260 ? 8.880 11.934 35.634 1.00 89.38 260 LEU A C 1
ATOM 1971 O O . LEU A 1 260 ? 8.404 11.849 34.505 1.00 89.38 260 LEU A O 1
ATOM 1975 N N . ALA A 1 261 ? 10.070 12.500 35.860 1.00 88.75 261 ALA A N 1
ATOM 1976 C CA . ALA A 1 261 ? 10.862 13.139 34.804 1.00 88.75 261 ALA A CA 1
ATOM 1977 C C . ALA A 1 261 ? 11.222 12.167 33.663 1.00 88.75 261 ALA A C 1
ATOM 1979 O O . ALA A 1 261 ? 11.044 12.490 32.491 1.00 88.75 261 ALA A O 1
ATOM 1980 N N . THR A 1 262 ? 11.647 10.940 33.985 1.00 87.88 262 THR A N 1
ATOM 1981 C CA . THR A 1 262 ? 11.933 9.924 32.954 1.00 87.88 262 THR A CA 1
ATOM 1982 C C . THR A 1 262 ? 10.672 9.404 32.256 1.00 87.88 262 THR A C 1
ATOM 1984 O O . THR A 1 262 ? 10.759 8.989 31.101 1.00 87.88 262 THR A O 1
ATOM 1987 N N . SER A 1 263 ? 9.494 9.461 32.889 1.00 81.62 263 SER A N 1
ATOM 1988 C CA . SER A 1 263 ? 8.212 9.190 32.224 1.00 81.62 263 SER A CA 1
ATOM 1989 C C . SER A 1 263 ? 7.784 10.321 31.281 1.00 81.62 263 SER A C 1
ATOM 1991 O O . SER A 1 263 ? 7.316 10.039 30.179 1.00 81.62 263 SER A O 1
ATOM 1993 N N . GLU A 1 264 ? 8.020 11.585 31.649 1.00 89.62 264 GLU A N 1
ATOM 1994 C CA . GLU A 1 264 ? 7.787 12.729 30.764 1.00 89.62 264 GLU A CA 1
ATOM 1995 C C . GLU A 1 264 ? 8.708 12.697 29.544 1.00 89.62 264 GLU A C 1
ATOM 1997 O O . GLU A 1 264 ? 8.259 12.961 28.433 1.00 89.62 264 GLU A O 1
ATOM 2002 N N . ASP A 1 265 ? 9.988 12.367 29.723 1.00 88.31 265 ASP A N 1
ATOM 2003 C CA . ASP A 1 265 ? 10.934 12.296 28.606 1.00 88.31 265 ASP A CA 1
ATOM 2004 C C . ASP A 1 265 ? 10.627 11.116 27.673 1.00 88.31 265 ASP A C 1
ATOM 2006 O O . ASP A 1 265 ? 10.690 11.280 26.456 1.00 88.31 265 ASP A O 1
ATOM 2010 N N . ARG A 1 266 ? 10.166 9.975 28.212 1.00 86.75 266 ARG A N 1
ATOM 2011 C CA . ARG A 1 266 ? 9.611 8.867 27.409 1.00 86.75 266 ARG A CA 1
ATOM 2012 C C . ARG A 1 266 ? 8.359 9.272 26.629 1.00 86.75 266 ARG A C 1
ATOM 2014 O O . ARG A 1 266 ? 8.199 8.849 25.487 1.00 86.75 266 ARG A O 1
ATOM 2021 N N . LEU A 1 267 ? 7.484 10.093 27.218 1.00 84.12 267 LEU A N 1
ATOM 2022 C CA . LEU A 1 267 ? 6.326 10.656 26.518 1.00 84.12 267 LEU A CA 1
ATOM 2023 C C . LEU A 1 267 ? 6.759 11.596 25.385 1.00 84.12 267 LEU A C 1
ATOM 2025 O O . LEU A 1 267 ? 6.261 11.444 24.276 1.00 84.12 267 LEU A O 1
ATOM 2029 N N . LYS A 1 268 ? 7.725 12.494 25.625 1.00 88.00 268 LYS A N 1
ATOM 2030 C CA . LYS A 1 268 ? 8.271 13.415 24.606 1.00 88.00 268 LYS A CA 1
ATOM 2031 C C . LYS A 1 268 ? 8.912 12.662 23.433 1.00 88.00 268 LYS A C 1
ATOM 2033 O O . LYS A 1 268 ? 8.722 13.060 22.284 1.00 88.00 268 LYS A O 1
ATOM 2038 N N . THR A 1 269 ? 9.642 11.571 23.692 1.00 85.06 269 THR A N 1
ATOM 2039 C CA . THR A 1 269 ? 10.183 10.722 22.615 1.00 85.06 269 THR A CA 1
ATOM 2040 C C . THR A 1 269 ? 9.080 9.978 21.869 1.00 85.06 269 THR A C 1
ATOM 2042 O O . THR A 1 269 ? 9.090 9.982 20.644 1.00 85.06 269 THR A O 1
ATOM 2045 N N . ALA A 1 270 ? 8.085 9.422 22.570 1.00 80.38 270 ALA A N 1
ATOM 2046 C CA . ALA A 1 270 ? 6.973 8.717 21.933 1.00 80.38 270 ALA A CA 1
ATOM 2047 C C . ALA A 1 270 ? 6.097 9.644 21.066 1.00 80.38 270 ALA A C 1
ATOM 2049 O O . ALA A 1 270 ? 5.661 9.235 19.991 1.00 80.38 270 ALA A O 1
ATOM 2050 N N . THR A 1 271 ? 5.875 10.901 21.475 1.00 81.88 271 THR A N 1
ATOM 2051 C CA . THR A 1 271 ? 5.191 11.886 20.620 1.00 81.88 271 THR A CA 1
ATOM 2052 C C . THR A 1 271 ? 6.036 12.254 19.405 1.00 81.88 271 THR A C 1
ATOM 2054 O O . THR A 1 271 ? 5.510 12.242 18.302 1.00 81.88 271 THR A O 1
ATOM 2057 N N . ALA A 1 272 ? 7.347 12.478 19.559 1.00 83.31 272 ALA A N 1
ATOM 2058 C CA . ALA A 1 272 ? 8.223 12.786 18.425 1.00 83.31 272 ALA A CA 1
ATOM 2059 C C . ALA A 1 272 ? 8.331 11.623 17.413 1.00 83.31 272 ALA A C 1
ATOM 2061 O O . ALA A 1 272 ? 8.401 11.854 16.206 1.00 83.31 272 ALA A O 1
ATOM 2062 N N . GLU A 1 273 ? 8.310 10.373 17.883 1.00 83.94 273 GLU A N 1
ATOM 2063 C CA . GLU A 1 273 ? 8.236 9.185 17.024 1.00 83.94 273 GLU A CA 1
ATOM 2064 C C . GLU A 1 273 ? 6.867 9.067 16.333 1.00 83.94 273 GLU A C 1
ATOM 2066 O O . GLU A 1 273 ? 6.817 8.790 15.135 1.00 83.94 273 GLU A O 1
ATOM 2071 N N . SER A 1 274 ? 5.767 9.354 17.039 1.00 80.56 274 SER A N 1
ATOM 2072 C CA . SER A 1 274 ? 4.415 9.395 16.461 1.00 80.56 274 SER A CA 1
ATOM 2073 C C . SER A 1 274 ? 4.272 10.482 15.389 1.00 80.56 274 SER A C 1
ATOM 2075 O O . SER A 1 274 ? 3.767 10.205 14.304 1.00 80.56 274 SER A O 1
ATOM 2077 N N . ASP A 1 275 ? 4.742 11.702 15.657 1.00 84.88 275 ASP A N 1
ATOM 2078 C CA . ASP A 1 275 ? 4.707 12.824 14.713 1.00 84.88 275 ASP A CA 1
ATOM 2079 C C . ASP A 1 275 ? 5.533 12.515 13.459 1.00 84.88 275 ASP A C 1
ATOM 2081 O O . ASP A 1 275 ? 5.111 12.815 12.339 1.00 84.88 275 ASP A O 1
ATOM 2085 N N . LYS A 1 276 ? 6.677 11.835 13.625 1.00 86.56 276 LYS A N 1
ATOM 2086 C CA . LYS A 1 276 ? 7.469 11.341 12.498 1.00 86.56 276 LYS A CA 1
ATOM 2087 C C . LYS A 1 276 ? 6.712 10.286 11.685 1.00 86.56 276 LYS A C 1
ATOM 2089 O O . LYS A 1 276 ? 6.682 10.395 10.466 1.00 86.56 276 LYS A O 1
ATOM 2094 N N . VAL A 1 277 ? 6.077 9.301 12.324 1.00 83.94 277 VAL A N 1
ATOM 2095 C CA . VAL A 1 277 ? 5.270 8.290 11.612 1.00 83.94 277 VAL A CA 1
ATOM 2096 C C . VAL A 1 277 ? 4.103 8.943 10.861 1.00 83.94 277 VAL A C 1
ATOM 2098 O O . VAL A 1 277 ? 3.816 8.551 9.735 1.00 83.94 277 VAL A O 1
ATOM 2101 N N . ILE A 1 278 ? 3.476 9.982 11.420 1.00 77.62 278 ILE A N 1
ATOM 2102 C CA . ILE A 1 278 ? 2.429 10.762 10.738 1.00 77.62 278 ILE A CA 1
ATOM 2103 C C . ILE A 1 278 ? 2.993 11.518 9.520 1.00 77.62 278 ILE A C 1
ATOM 2105 O O . ILE A 1 278 ? 2.321 11.593 8.492 1.00 77.62 278 ILE A O 1
ATOM 2109 N N . ALA A 1 279 ? 4.217 12.050 9.597 1.00 80.81 279 ALA A N 1
ATOM 2110 C CA . ALA A 1 279 ? 4.888 12.687 8.462 1.00 80.81 279 ALA A CA 1
ATOM 2111 C C . ALA A 1 279 ? 5.285 11.677 7.366 1.00 80.81 279 ALA A C 1
ATOM 2113 O O . ALA A 1 279 ? 4.981 11.901 6.195 1.00 80.81 279 ALA A O 1
ATOM 2114 N N . ASP A 1 280 ? 5.884 10.543 7.744 1.00 79.44 280 ASP A N 1
ATOM 2115 C CA . ASP A 1 280 ? 6.267 9.464 6.823 1.00 79.44 280 ASP A CA 1
ATOM 2116 C C . ASP A 1 280 ? 5.019 8.861 6.126 1.00 79.44 280 ASP A C 1
ATOM 2118 O O . ASP A 1 280 ? 5.050 8.586 4.926 1.00 79.44 280 ASP A O 1
ATOM 2122 N N . LEU A 1 281 ? 3.888 8.725 6.836 1.00 76.75 281 LEU A N 1
ATOM 2123 C CA . LEU A 1 281 ? 2.603 8.286 6.263 1.00 76.75 281 LEU A CA 1
ATOM 2124 C C . LEU A 1 281 ? 1.963 9.325 5.330 1.00 76.75 281 LEU A C 1
ATOM 2126 O O . LEU A 1 281 ? 1.321 8.937 4.356 1.00 76.75 281 LEU A O 1
ATOM 2130 N N . ARG A 1 282 ? 2.127 10.630 5.591 1.00 77.06 282 ARG A N 1
ATOM 2131 C CA . ARG A 1 282 ? 1.667 11.688 4.670 1.00 77.06 282 ARG A CA 1
ATOM 2132 C C . ARG A 1 282 ? 2.434 11.647 3.352 1.00 77.06 282 ARG A C 1
ATOM 2134 O O . ARG A 1 282 ? 1.793 11.602 2.309 1.00 77.06 282 ARG A O 1
ATOM 2141 N N . LEU A 1 283 ? 3.762 11.538 3.410 1.00 77.50 283 LEU A N 1
ATOM 2142 C CA . LEU A 1 283 ? 4.607 11.347 2.226 1.00 77.50 283 LEU A CA 1
ATOM 2143 C C . LEU A 1 283 ? 4.187 10.110 1.414 1.00 77.50 283 LEU A C 1
ATOM 2145 O O . LEU A 1 283 ? 4.054 10.187 0.197 1.00 77.50 283 LEU A O 1
ATOM 2149 N N . GLN A 1 284 ? 3.899 8.984 2.076 1.00 69.56 284 GLN A N 1
ATOM 2150 C CA . GLN A 1 284 ? 3.411 7.777 1.394 1.00 69.56 284 GLN A CA 1
ATOM 2151 C C . GLN A 1 284 ? 1.992 7.924 0.820 1.00 69.56 284 GLN A C 1
ATOM 2153 O O . GLN A 1 284 ? 1.669 7.273 -0.173 1.00 69.56 284 GLN A O 1
ATOM 2158 N N . LEU A 1 285 ? 1.134 8.765 1.404 1.00 69.56 285 LEU A N 1
ATOM 2159 C CA . LEU A 1 285 ? -0.189 9.087 0.855 1.00 69.56 285 LEU A CA 1
ATOM 2160 C C . LEU A 1 285 ? -0.102 10.003 -0.375 1.00 69.56 285 LEU A C 1
ATOM 2162 O O . LEU A 1 285 ? -0.846 9.788 -1.328 1.00 69.56 285 LEU A O 1
ATOM 2166 N N . GLU A 1 286 ? 0.825 10.961 -0.385 1.00 62.78 286 GLU A N 1
ATOM 2167 C CA . GLU A 1 286 ? 1.122 11.809 -1.549 1.00 62.78 286 GLU A CA 1
ATOM 2168 C C . GLU A 1 286 ? 1.743 10.989 -2.696 1.00 62.78 286 GLU A C 1
ATOM 2170 O O . GLU A 1 286 ? 1.320 11.106 -3.844 1.00 62.78 286 GLU A O 1
ATOM 2175 N N . GLU A 1 287 ? 2.676 10.080 -2.392 1.00 63.62 287 GLU A N 1
ATOM 2176 C CA . GLU A 1 287 ? 3.347 9.220 -3.382 1.00 63.62 287 GLU A CA 1
ATOM 2177 C C . GLU A 1 287 ? 2.439 8.102 -3.956 1.00 63.62 287 GLU A C 1
ATOM 2179 O O . GLU A 1 287 ? 2.755 7.513 -4.990 1.00 63.62 287 GLU A O 1
ATOM 2184 N N . SER A 1 288 ? 1.287 7.805 -3.331 1.00 48.34 288 SER A N 1
ATOM 2185 C CA . SER A 1 288 ? 0.410 6.671 -3.700 1.00 48.34 288 SER A CA 1
ATOM 2186 C C . SER A 1 288 ? -0.981 7.042 -4.244 1.00 48.34 288 SER A C 1
ATOM 2188 O O . SER A 1 288 ? -1.885 6.197 -4.254 1.00 48.34 288 SER A O 1
ATOM 2190 N N . ALA A 1 289 ? -1.153 8.271 -4.744 1.00 50.09 289 ALA A N 1
ATOM 2191 C CA . ALA A 1 289 ? -2.414 8.791 -5.285 1.00 50.09 289 ALA A CA 1
ATOM 2192 C C . ALA A 1 289 ? -2.427 8.932 -6.833 1.00 50.09 289 ALA A C 1
ATOM 2194 O O . ALA A 1 289 ? -2.310 10.041 -7.355 1.00 50.09 289 ALA A O 1
ATOM 2195 N N . PRO A 1 290 ? -2.604 7.841 -7.612 1.00 50.44 290 PRO A N 1
ATOM 2196 C CA . PRO A 1 290 ? -2.857 7.941 -9.049 1.00 50.44 290 PRO A CA 1
ATOM 2197 C C . PRO A 1 290 ? -4.270 8.482 -9.328 1.00 50.44 290 PRO A C 1
ATOM 2199 O O . PRO A 1 290 ? -5.227 8.162 -8.623 1.00 50.44 290 PRO A O 1
ATOM 2202 N N . ALA A 1 291 ? -4.406 9.282 -10.387 1.00 49.44 291 ALA A N 1
ATOM 2203 C CA . ALA A 1 291 ? -5.622 10.038 -10.677 1.00 49.44 291 ALA A CA 1
ATOM 2204 C C . ALA A 1 291 ? -6.864 9.163 -10.961 1.00 49.44 291 ALA A C 1
ATOM 2206 O O . ALA A 1 291 ? -6.923 8.449 -11.963 1.00 49.44 291 ALA A O 1
ATOM 2207 N N . MET A 1 292 ? -7.902 9.319 -10.133 1.00 45.06 292 MET A N 1
ATOM 2208 C CA . MET A 1 292 ? -9.296 9.009 -10.469 1.00 45.06 292 MET A CA 1
ATOM 2209 C C . MET A 1 292 ? -10.245 10.000 -9.783 1.00 45.06 292 MET A C 1
ATOM 2211 O O . MET A 1 292 ? -10.575 9.812 -8.619 1.00 45.06 292 MET A O 1
ATOM 2215 N N . GLU A 1 293 ? -10.673 11.035 -10.512 1.00 38.78 293 GLU A N 1
ATOM 2216 C CA . GLU A 1 293 ? -12.084 11.440 -10.695 1.00 38.78 293 GLU A CA 1
ATOM 2217 C C . GLU A 1 293 ? -12.182 12.842 -11.328 1.00 38.78 293 GLU A C 1
ATOM 2219 O O . GLU A 1 293 ? -11.990 13.852 -10.661 1.00 38.78 293 GLU A O 1
ATOM 2224 N N . GLU A 1 294 ? -12.620 12.901 -12.587 1.00 38.97 294 GLU A N 1
ATOM 2225 C CA . GLU A 1 294 ? -13.543 13.949 -13.040 1.00 38.97 294 GLU A CA 1
ATOM 2226 C C . GLU A 1 294 ? -14.666 13.279 -13.845 1.00 38.97 294 GLU A C 1
ATOM 2228 O O . GLU A 1 294 ? -14.478 12.816 -14.971 1.00 38.97 294 GLU A O 1
ATOM 2233 N N . ALA A 1 295 ? -15.856 13.221 -13.248 1.00 39.06 295 ALA A N 1
ATOM 2234 C CA . ALA A 1 295 ? -17.106 12.902 -13.926 1.00 39.06 295 ALA A CA 1
ATOM 2235 C C . ALA A 1 295 ? -18.124 13.994 -13.543 1.00 39.06 295 ALA A C 1
ATOM 2237 O O . ALA A 1 295 ? -18.615 13.997 -12.411 1.00 39.06 295 ALA A O 1
ATOM 2238 N N . PRO A 1 296 ? -18.417 14.969 -14.424 1.00 54.56 296 PRO A N 1
ATOM 2239 C CA . PRO A 1 296 ? -19.158 16.162 -14.032 1.00 54.56 296 PRO A CA 1
ATOM 2240 C C . PRO A 1 296 ? -20.641 15.866 -13.772 1.00 54.56 296 PRO A C 1
ATOM 2242 O O . PRO A 1 296 ? -21.341 15.264 -14.589 1.00 54.56 296 PRO A O 1
ATOM 2245 N N . SER A 1 297 ? -21.152 16.358 -12.644 1.00 50.81 297 SER A N 1
ATOM 2246 C CA . SER A 1 297 ? -22.543 16.200 -12.209 1.00 50.81 297 SER A CA 1
ATOM 2247 C C . SER A 1 297 ? -23.507 17.144 -12.953 1.00 50.81 297 SER A C 1
ATOM 2249 O O . SER A 1 297 ? -24.050 18.096 -12.397 1.00 50.81 297 SER A O 1
ATOM 2251 N N . GLY A 1 298 ? -23.747 16.862 -14.239 1.00 38.84 298 GLY A N 1
ATOM 2252 C CA . GLY A 1 298 ? -24.661 17.613 -15.112 1.00 38.84 298 GLY A CA 1
ATOM 2253 C C . GLY A 1 298 ? -25.893 16.808 -15.540 1.00 38.84 298 GLY A C 1
ATOM 2254 O O . GLY A 1 298 ? -25.822 15.993 -16.456 1.00 38.84 298 GLY A O 1
ATOM 2255 N N . GLY A 1 299 ? -27.048 17.049 -14.912 1.00 47.91 299 GLY A N 1
ATOM 2256 C CA . GLY A 1 299 ? -28.290 16.326 -15.213 1.00 47.91 299 GLY A CA 1
ATOM 2257 C C . GLY A 1 299 ? -28.928 16.709 -16.555 1.00 47.91 299 GLY A C 1
ATOM 2258 O O . GLY A 1 299 ? -29.665 17.691 -16.628 1.00 47.91 299 GLY A O 1
ATOM 2259 N N . LEU A 1 300 ? -28.712 15.900 -17.597 1.00 39.25 300 LEU A N 1
ATOM 2260 C CA . LEU A 1 300 ? -29.403 15.984 -18.892 1.00 39.25 300 LEU A CA 1
ATOM 2261 C C . LEU A 1 300 ? -29.936 14.609 -19.330 1.00 39.25 300 LEU A C 1
ATOM 2263 O O . LEU A 1 300 ? -29.369 13.567 -19.010 1.00 39.25 300 LEU A O 1
ATOM 2267 N N . THR A 1 301 ? -31.064 14.600 -20.042 1.00 53.00 301 THR A N 1
ATOM 2268 C CA . THR A 1 301 ? -31.812 13.378 -20.384 1.00 53.00 301 THR A CA 1
ATOM 2269 C C . THR A 1 301 ? -31.122 12.537 -21.461 1.00 53.00 301 THR A C 1
ATOM 2271 O O . THR A 1 301 ? -30.727 13.058 -22.505 1.00 53.00 301 THR A O 1
ATOM 2274 N N . ALA A 1 302 ? -31.055 11.220 -21.232 1.00 46.84 302 ALA A N 1
ATOM 2275 C CA . ALA A 1 302 ? -30.260 10.260 -22.009 1.00 46.84 302 ALA A CA 1
ATOM 2276 C C . ALA A 1 302 ? -30.544 10.223 -23.527 1.00 46.84 302 ALA A C 1
ATOM 2278 O O . ALA A 1 302 ? -29.654 9.886 -24.302 1.00 46.84 302 ALA A O 1
ATOM 2279 N N . GLU A 1 303 ? -31.745 10.612 -23.963 1.00 48.50 303 GLU A N 1
ATOM 2280 C CA . GLU A 1 303 ? -32.126 10.695 -25.383 1.00 48.50 303 GLU A CA 1
ATOM 2281 C C . GLU A 1 303 ? -31.243 11.668 -26.187 1.00 48.50 303 GLU A C 1
ATOM 2283 O O . GLU A 1 303 ? -30.887 11.396 -27.332 1.00 48.50 303 GLU A O 1
ATOM 2288 N N . ARG A 1 304 ? -30.828 12.787 -25.579 1.00 48.19 304 ARG A N 1
ATOM 2289 C CA . ARG A 1 304 ? -30.231 13.916 -26.312 1.00 48.19 304 ARG A CA 1
ATOM 2290 C C . ARG A 1 304 ? -28.727 13.784 -26.565 1.00 48.19 304 ARG A C 1
ATOM 2292 O O . ARG A 1 304 ? -28.181 14.480 -27.416 1.00 48.19 304 ARG A O 1
ATOM 2299 N N . VAL A 1 305 ? -28.049 12.888 -25.845 1.00 50.53 305 VAL A N 1
ATOM 2300 C CA . VAL A 1 305 ? -26.612 12.616 -26.039 1.00 50.53 305 VAL A CA 1
ATOM 2301 C C . VAL A 1 305 ? -26.385 11.776 -27.301 1.00 50.53 305 VAL A C 1
ATOM 2303 O O . VAL A 1 305 ? -25.427 12.020 -28.033 1.00 50.53 305 VAL A O 1
ATOM 2306 N N . GLY A 1 306 ? -27.302 10.850 -27.612 1.00 51.16 306 GLY A N 1
ATOM 2307 C CA . GLY A 1 306 ? -27.243 10.044 -28.836 1.00 51.16 306 GLY A CA 1
ATOM 2308 C C . GLY A 1 306 ? -27.329 10.889 -30.111 1.00 51.16 306 GLY A C 1
ATOM 2309 O O . GLY A 1 306 ? -26.538 10.693 -31.033 1.00 51.16 306 GLY A O 1
ATOM 2310 N N . GLU A 1 307 ? -28.227 11.879 -30.141 1.00 49.56 307 GLU A N 1
ATOM 2311 C CA . GLU A 1 307 ? -28.387 12.787 -31.287 1.00 49.56 307 GLU A CA 1
ATOM 2312 C C . GLU A 1 307 ? -27.138 13.645 -31.540 1.00 49.56 307 GLU A C 1
ATOM 2314 O O . GLU A 1 307 ? -26.732 13.819 -32.688 1.00 49.56 307 GLU A O 1
ATOM 2319 N N . ILE A 1 308 ? -26.491 14.151 -30.483 1.00 48.41 308 ILE A N 1
ATOM 2320 C CA . ILE A 1 308 ? -25.303 15.013 -30.607 1.00 48.41 308 ILE A CA 1
ATOM 2321 C C . ILE A 1 308 ? -24.090 14.217 -31.113 1.00 48.41 308 ILE A C 1
ATOM 2323 O O . ILE A 1 308 ? -23.364 14.699 -31.983 1.00 48.41 308 ILE A O 1
ATOM 2327 N N . VAL A 1 309 ? -23.894 12.980 -30.642 1.00 52.38 309 VAL A N 1
ATOM 2328 C CA . VAL A 1 309 ? -22.817 12.101 -31.137 1.00 52.38 309 VAL A CA 1
ATOM 2329 C C . VAL A 1 309 ? -23.069 11.669 -32.589 1.00 52.38 309 VAL A C 1
ATOM 2331 O O . VAL A 1 309 ? -22.131 11.633 -33.387 1.00 52.38 309 VAL A O 1
ATOM 2334 N N . ALA A 1 310 ? -24.326 11.420 -32.974 1.00 46.47 310 ALA A N 1
ATOM 2335 C CA . ALA A 1 310 ? -24.686 11.144 -34.366 1.00 46.47 310 ALA A CA 1
ATOM 2336 C C . ALA A 1 310 ? -24.444 12.361 -35.285 1.00 46.47 310 ALA A C 1
ATOM 2338 O O . ALA A 1 310 ? -23.852 12.218 -36.357 1.00 46.47 310 ALA A O 1
ATOM 2339 N N . ALA A 1 311 ? -24.829 13.567 -34.853 1.00 45.50 311 ALA A N 1
ATOM 2340 C CA . ALA A 1 311 ? -24.613 14.803 -35.607 1.00 45.50 311 ALA A CA 1
ATOM 2341 C C . ALA A 1 311 ? -23.119 15.141 -35.787 1.00 45.50 311 ALA A C 1
ATOM 2343 O O . ALA A 1 311 ? -22.714 15.593 -36.859 1.00 45.50 311 ALA A O 1
ATOM 2344 N N . ALA A 1 312 ? -22.285 14.870 -34.776 1.00 39.31 312 ALA A N 1
ATOM 2345 C CA . ALA A 1 312 ? -20.839 15.087 -34.845 1.00 39.31 312 ALA A CA 1
ATOM 2346 C C . ALA A 1 312 ? -20.130 14.169 -35.862 1.00 39.31 312 ALA A C 1
ATOM 2348 O O . ALA A 1 312 ? -19.132 14.572 -36.460 1.00 39.31 312 ALA A O 1
ATOM 2349 N N . LEU A 1 313 ? -20.649 12.956 -36.092 1.00 46.47 313 LEU A N 1
ATOM 2350 C CA . LEU A 1 313 ? -20.139 12.036 -37.118 1.00 46.47 313 LEU A CA 1
ATOM 2351 C C . LEU A 1 313 ? -20.676 12.349 -38.525 1.00 46.47 313 LEU A C 1
ATOM 2353 O O . LEU A 1 313 ? -19.971 12.121 -39.506 1.00 46.47 313 LEU A O 1
ATOM 2357 N N . ALA A 1 314 ? -21.883 12.913 -38.634 1.00 38.66 314 ALA A N 1
ATOM 2358 C CA . ALA A 1 314 ? -22.493 13.278 -39.915 1.00 38.66 314 ALA A CA 1
ATOM 2359 C C . ALA A 1 314 ? -21.837 14.496 -40.604 1.00 38.66 314 ALA A C 1
ATOM 2361 O O . ALA A 1 314 ? -21.965 14.650 -41.813 1.00 38.66 314 ALA A O 1
ATOM 2362 N N . LEU A 1 315 ? -21.114 15.348 -39.868 1.00 40.25 315 LEU A N 1
ATOM 2363 C CA . LEU A 1 315 ? -20.510 16.591 -40.383 1.00 40.25 315 LEU A CA 1
ATOM 2364 C C . LEU A 1 315 ? -19.084 16.443 -40.956 1.00 40.25 315 LEU A C 1
ATOM 2366 O O . LEU A 1 315 ? -18.384 17.443 -41.119 1.00 40.25 315 LEU A O 1
ATOM 2370 N N . LYS A 1 316 ? -18.618 15.218 -41.244 1.00 41.19 316 LYS A N 1
ATOM 2371 C CA . LYS A 1 316 ? -17.226 14.966 -41.682 1.00 41.19 316 LYS A CA 1
ATOM 2372 C C . LYS A 1 316 ? -17.073 14.222 -43.018 1.00 41.19 316 LYS A C 1
ATOM 2374 O O . LYS A 1 316 ? -15.965 13.816 -43.358 1.00 41.19 316 LYS A O 1
ATOM 2379 N N . LEU A 1 317 ? -18.161 14.077 -43.777 1.00 41.66 317 LEU A N 1
ATOM 2380 C CA . LEU A 1 317 ? -18.206 13.522 -45.136 1.00 41.66 317 LEU A CA 1
ATOM 2381 C C . LEU A 1 317 ? -19.173 14.350 -46.010 1.00 41.66 317 LEU A C 1
ATOM 2383 O O . LEU A 1 317 ? -20.115 14.934 -45.490 1.00 41.66 317 LEU A O 1
ATOM 2387 N N . GLU A 1 318 ? -18.919 14.371 -47.324 1.00 32.53 318 GLU A N 1
ATOM 2388 C CA . GLU A 1 318 ? -19.708 15.030 -48.392 1.00 32.53 318 GLU A CA 1
ATOM 2389 C C . GLU A 1 318 ? -19.825 16.574 -48.392 1.00 32.53 318 GLU A C 1
ATOM 2391 O O . GLU A 1 318 ? -20.846 17.137 -48.014 1.00 32.53 318 GLU A O 1
ATOM 2396 N N . LEU A 1 319 ? -18.801 17.250 -48.943 1.00 32.56 319 LEU A N 1
ATOM 2397 C CA . LEU A 1 319 ? -18.878 18.306 -49.989 1.00 32.56 319 LEU A CA 1
ATOM 2398 C C . LEU A 1 319 ? -17.432 18.802 -50.252 1.00 32.56 319 LEU A C 1
ATOM 2400 O O . LEU A 1 319 ? -16.831 19.415 -49.378 1.00 32.56 319 LEU A O 1
ATOM 2404 N N . VAL A 1 320 ? -16.704 18.365 -51.290 1.00 33.50 320 VAL A N 1
ATOM 2405 C CA . VAL A 1 320 ? -16.887 18.550 -52.753 1.00 33.50 320 VAL A CA 1
ATOM 2406 C C . VAL A 1 320 ? -16.590 19.986 -53.219 1.00 33.50 320 VAL A C 1
ATOM 2408 O O . VAL A 1 320 ? -17.393 20.878 -52.984 1.00 33.50 320 VAL A O 1
ATOM 2411 N N . SER A 1 321 ? -15.441 20.117 -53.904 1.00 32.84 321 SER A N 1
ATOM 2412 C CA . SER A 1 321 ? -15.118 20.882 -55.136 1.00 32.84 321 SER A CA 1
ATOM 2413 C C . SER A 1 321 ? -15.658 22.319 -55.335 1.00 32.84 321 SER A C 1
ATOM 2415 O O . SER A 1 321 ? -16.796 22.635 -55.025 1.00 32.84 321 SER A O 1
ATOM 2417 N N . SER A 1 322 ? -14.934 23.251 -55.967 1.00 30.55 322 SER A N 1
ATOM 2418 C CA . SER A 1 322 ? -13.995 23.099 -57.104 1.00 30.55 322 SER A CA 1
ATOM 2419 C C . SER A 1 322 ? -12.865 24.163 -57.041 1.00 30.55 322 SER A C 1
ATOM 2421 O O . SER A 1 322 ? -12.847 24.962 -56.110 1.00 30.55 322 SER A O 1
ATOM 2423 N N . ASP A 1 323 ? -11.846 24.172 -57.908 1.00 27.98 323 ASP A N 1
ATOM 2424 C CA . ASP A 1 323 ? -11.968 24.661 -59.299 1.00 27.98 323 ASP A CA 1
ATOM 2425 C C . ASP A 1 323 ? -11.015 23.983 -60.320 1.00 27.98 323 ASP A C 1
ATOM 2427 O O . ASP A 1 323 ? -10.047 23.315 -59.956 1.00 27.98 323 ASP A O 1
ATOM 2431 N N . GLU A 1 324 ? -11.320 24.163 -61.608 1.00 30.55 324 GLU A N 1
ATOM 2432 C CA . GLU A 1 324 ? -10.726 23.523 -62.811 1.00 30.55 324 GLU A CA 1
ATOM 2433 C C . GLU A 1 324 ? -10.104 24.618 -63.751 1.00 30.55 324 GLU A C 1
ATOM 2435 O O . GLU A 1 324 ? -10.038 25.771 -63.320 1.00 30.55 324 GLU A O 1
ATOM 2440 N N . PRO A 1 325 ? -9.720 24.424 -65.047 1.00 46.19 325 PRO A N 1
ATOM 2441 C CA . PRO A 1 325 ? -9.295 23.251 -65.838 1.00 46.19 325 PRO A CA 1
ATOM 2442 C C . PRO A 1 325 ? -7.939 23.514 -66.625 1.00 46.19 325 PRO A C 1
ATOM 2444 O O . PRO A 1 325 ? -6.993 23.965 -65.989 1.00 46.19 325 PRO A O 1
ATOM 2447 N N . PRO A 1 326 ? -7.741 23.261 -67.956 1.00 54.69 326 PRO A N 1
ATOM 2448 C CA . PRO A 1 326 ? -7.147 22.036 -68.550 1.00 54.69 326 PRO A CA 1
ATOM 2449 C C . PRO A 1 326 ? -5.876 22.284 -69.466 1.00 54.69 326 PRO A C 1
ATOM 2451 O O . PRO A 1 326 ? -5.141 23.231 -69.204 1.00 54.69 326 PRO A O 1
ATOM 2454 N N . PRO A 1 327 ? -5.513 21.474 -70.506 1.00 53.47 327 PRO A N 1
ATOM 2455 C CA . PRO A 1 327 ? -4.620 20.296 -70.386 1.00 53.47 327 PRO A CA 1
ATOM 2456 C C . PRO A 1 327 ? -3.482 20.163 -71.456 1.00 53.47 327 PRO A C 1
ATOM 2458 O O . PRO A 1 327 ? -3.603 20.712 -72.548 1.00 53.47 327 PRO A O 1
ATOM 2461 N N . ALA A 1 328 ? -2.455 19.309 -71.234 1.00 34.16 328 ALA A N 1
ATOM 2462 C CA . ALA A 1 328 ? -1.703 18.598 -72.309 1.00 34.16 328 ALA A CA 1
ATOM 2463 C C . ALA A 1 328 ? -0.717 17.488 -71.824 1.00 34.16 328 ALA A C 1
ATOM 2465 O O . ALA A 1 328 ? 0.138 17.738 -70.985 1.00 34.16 328 ALA A O 1
ATOM 2466 N N . SER A 1 329 ? -0.816 16.288 -72.426 1.00 37.56 329 SER A N 1
ATOM 2467 C CA . SER A 1 329 ? 0.211 15.233 -72.695 1.00 37.56 329 SER A CA 1
ATOM 2468 C C . SER A 1 329 ? 1.642 15.341 -72.089 1.00 37.56 329 SER A C 1
ATOM 2470 O O . SER A 1 329 ? 2.336 16.314 -72.367 1.00 37.56 329 SER A O 1
ATOM 2472 N N . HIS A 1 330 ? 2.225 14.318 -71.429 1.00 34.91 330 HIS A N 1
ATOM 2473 C CA . HIS A 1 330 ? 2.723 13.076 -72.073 1.00 34.91 330 HIS A CA 1
ATOM 2474 C C . HIS A 1 330 ? 3.216 11.960 -71.094 1.00 34.91 330 HIS A C 1
ATOM 2476 O O . HIS A 1 330 ? 4.044 12.208 -70.230 1.00 34.91 330 HIS A O 1
ATOM 2482 N N . SER A 1 331 ? 2.780 10.714 -71.345 1.00 32.25 331 SER A N 1
ATOM 2483 C CA . SER A 1 331 ? 3.458 9.395 -71.174 1.00 32.25 331 SER A CA 1
ATOM 2484 C C . SER A 1 331 ? 4.374 9.014 -69.974 1.00 32.25 331 SER A C 1
ATOM 2486 O O . SER A 1 331 ? 5.530 9.421 -69.922 1.00 32.25 331 SER A O 1
ATOM 2488 N N . ALA A 1 332 ? 3.929 7.940 -69.292 1.00 32.41 332 ALA A N 1
ATOM 2489 C CA . ALA A 1 332 ? 4.668 6.717 -68.891 1.00 32.41 332 ALA A CA 1
ATOM 2490 C C . ALA A 1 332 ? 5.358 6.597 -67.504 1.00 32.41 332 ALA A C 1
ATOM 2492 O O . ALA A 1 332 ? 6.125 7.445 -67.063 1.00 32.41 332 ALA A O 1
ATOM 2493 N N . GLU A 1 333 ? 5.103 5.444 -66.869 1.00 33.97 333 GLU A N 1
ATOM 2494 C CA . GLU A 1 333 ? 5.607 4.972 -65.567 1.00 33.97 333 GLU A CA 1
ATOM 2495 C C . GLU A 1 333 ? 6.887 4.112 -65.701 1.00 33.97 333 GLU A C 1
ATOM 2497 O O . GLU A 1 333 ? 7.152 3.561 -66.776 1.00 33.97 333 GLU A O 1
ATOM 2502 N N . PRO A 1 334 ? 7.606 3.854 -64.589 1.00 44.56 334 PRO A N 1
ATOM 2503 C CA . PRO A 1 334 ? 8.508 2.706 -64.480 1.00 44.56 334 PRO A CA 1
ATOM 2504 C C . PRO A 1 334 ? 8.256 1.825 -63.232 1.00 44.56 334 PRO A C 1
ATOM 2506 O O . PRO A 1 334 ? 8.540 2.229 -62.107 1.00 44.56 334 PRO A O 1
ATOM 2509 N N . GLY A 1 335 ? 7.842 0.563 -63.420 1.00 33.66 335 GLY A N 1
ATOM 2510 C CA . GLY A 1 335 ? 7.825 -0.440 -62.338 1.00 33.66 335 GLY A CA 1
ATOM 2511 C C . GLY A 1 335 ? 7.349 -1.839 -62.761 1.00 33.66 335 GLY A C 1
ATOM 2512 O O . GLY A 1 335 ? 6.155 -2.056 -62.918 1.00 33.66 335 GLY A O 1
ATOM 2513 N N . GLY A 1 336 ? 8.255 -2.821 -62.927 1.00 32.19 336 GLY A N 1
ATOM 2514 C CA . GLY A 1 336 ? 7.838 -4.184 -63.325 1.00 32.19 336 GLY A CA 1
ATOM 2515 C C . GLY A 1 336 ? 8.931 -5.227 -63.636 1.00 32.19 336 GLY A C 1
ATOM 2516 O O . GLY A 1 336 ? 9.306 -5.428 -64.782 1.00 32.19 336 GLY A O 1
ATOM 2517 N N . ALA A 1 337 ? 9.388 -5.929 -62.596 1.00 33.09 337 ALA A N 1
ATOM 2518 C CA . ALA A 1 337 ? 10.047 -7.252 -62.534 1.00 33.09 337 ALA A CA 1
ATOM 2519 C C . ALA A 1 337 ? 10.519 -8.053 -63.796 1.00 33.09 337 ALA A C 1
ATOM 2521 O O . ALA A 1 337 ? 9.739 -8.477 -64.641 1.00 33.09 337 ALA A O 1
ATOM 2522 N N . LYS A 1 338 ? 11.796 -8.487 -63.731 1.00 39.59 338 LYS A N 1
ATOM 2523 C CA . LYS A 1 338 ? 12.372 -9.842 -64.006 1.00 39.59 338 LYS A CA 1
ATOM 2524 C C . LYS A 1 338 ? 11.766 -10.760 -65.105 1.00 39.59 338 LYS A C 1
ATOM 2526 O O . LYS A 1 338 ? 10.665 -11.285 -64.952 1.00 39.59 338 LYS A O 1
ATOM 2531 N N . LYS A 1 339 ? 12.615 -11.240 -66.039 1.00 35.19 339 LYS A N 1
ATOM 2532 C CA . LYS A 1 339 ? 12.460 -12.570 -66.695 1.00 35.19 339 LYS A CA 1
ATOM 2533 C C . LYS A 1 339 ? 13.795 -13.195 -67.166 1.00 35.19 339 LYS A C 1
ATOM 2535 O O . LYS A 1 339 ? 14.826 -12.534 -67.133 1.00 35.19 339 LYS A O 1
ATOM 2540 N N . LYS A 1 340 ? 13.775 -14.485 -67.543 1.00 35.44 340 LYS A N 1
ATOM 2541 C CA . LYS A 1 340 ? 14.927 -15.357 -67.900 1.00 35.44 340 LYS A CA 1
ATOM 2542 C C . LYS A 1 340 ? 14.682 -16.075 -69.251 1.00 35.44 340 LYS A C 1
ATOM 2544 O O . LYS A 1 340 ? 13.522 -16.276 -69.602 1.00 35.44 340 LYS A O 1
ATOM 2549 N N . GLY A 1 341 ? 15.744 -16.508 -69.953 1.00 34.91 341 GLY A N 1
ATOM 2550 C CA . GLY A 1 341 ? 15.704 -17.126 -71.308 1.00 34.91 341 GLY A CA 1
ATOM 2551 C C . GLY A 1 341 ? 16.540 -16.318 -72.332 1.00 34.91 341 GLY A C 1
ATOM 2552 O O . GLY A 1 341 ? 16.259 -15.134 -72.444 1.00 34.91 341 GLY A O 1
ATOM 2553 N N . LYS A 1 342 ? 17.601 -16.752 -73.052 1.00 36.81 342 LYS A N 1
ATOM 2554 C CA . LYS A 1 342 ? 18.138 -18.089 -73.445 1.00 36.81 342 LYS A CA 1
ATOM 2555 C C . LYS A 1 342 ? 17.171 -18.847 -74.397 1.00 36.81 342 LYS A C 1
ATOM 2557 O O . LYS A 1 342 ? 15.981 -18.775 -74.121 1.00 36.81 342 LYS A O 1
ATOM 2562 N N . LYS A 1 343 ? 17.547 -19.533 -75.509 1.00 39.38 343 LYS A N 1
ATOM 2563 C CA . LYS A 1 343 ? 18.809 -19.745 -76.314 1.00 39.38 343 LYS A CA 1
ATOM 2564 C C . LYS A 1 343 ? 18.538 -19.420 -77.831 1.00 39.38 343 LYS A C 1
ATOM 2566 O O . LYS A 1 343 ? 17.955 -18.372 -78.052 1.00 39.38 343 LYS A O 1
ATOM 2571 N N . LYS A 1 344 ? 18.889 -20.109 -78.955 1.00 35.03 344 LYS A N 1
ATOM 2572 C CA . LYS A 1 344 ? 19.603 -21.375 -79.312 1.00 35.03 344 LYS A CA 1
ATOM 2573 C C . LYS A 1 344 ? 20.002 -21.482 -80.822 1.00 35.03 344 LYS A C 1
ATOM 2575 O O . LYS A 1 344 ? 19.125 -21.762 -81.633 1.00 35.03 344 LYS A O 1
ATOM 2580 N N . ARG A 1 345 ? 21.308 -21.432 -81.179 1.00 33.94 345 ARG A N 1
ATOM 2581 C CA . ARG A 1 345 ? 22.056 -22.211 -82.240 1.00 33.94 345 ARG A CA 1
ATOM 2582 C C . ARG A 1 345 ? 23.469 -21.593 -82.432 1.00 33.94 345 ARG A C 1
ATOM 2584 O O . ARG A 1 345 ? 23.570 -20.378 -82.420 1.00 33.94 345 ARG A O 1
ATOM 2591 N N . LYS A 1 346 ? 24.609 -22.313 -82.398 1.00 34.34 346 LYS A N 1
ATOM 2592 C CA . LYS A 1 346 ? 25.123 -23.485 -83.169 1.00 34.34 346 LYS A CA 1
ATOM 2593 C C . LYS A 1 346 ? 25.614 -23.069 -84.574 1.00 34.34 346 LYS A C 1
ATOM 2595 O O . LYS A 1 346 ? 24.775 -22.674 -85.369 1.00 34.34 346 LYS A O 1
ATOM 2600 N N . GLY A 1 347 ? 26.895 -23.205 -84.946 1.00 30.95 347 GLY A N 1
ATOM 2601 C CA . GLY A 1 347 ? 28.091 -23.684 -84.216 1.00 30.95 347 GLY A CA 1
ATOM 2602 C C . GLY A 1 347 ? 29.272 -23.971 -85.176 1.00 30.95 347 GLY A C 1
ATOM 2603 O O . GLY A 1 347 ? 29.122 -23.719 -86.365 1.00 30.95 347 GLY A O 1
ATOM 2604 N N . THR A 1 348 ? 30.374 -24.564 -84.674 1.00 30.80 348 THR A N 1
ATOM 2605 C CA . THR A 1 348 ? 31.596 -25.041 -85.404 1.00 30.80 348 THR A CA 1
ATOM 2606 C C . THR A 1 348 ? 32.429 -23.985 -86.171 1.00 30.80 348 THR A C 1
ATOM 2608 O O . THR A 1 348 ? 31.864 -23.086 -86.770 1.00 30.80 348 THR A O 1
ATOM 2611 N N . GLY A 1 349 ? 33.770 -24.044 -86.226 1.00 29.23 349 GLY A N 1
ATOM 2612 C CA . GLY A 1 349 ? 34.725 -24.892 -85.488 1.00 29.23 349 GLY A CA 1
ATOM 2613 C C . GLY A 1 349 ? 36.153 -24.903 -86.085 1.00 29.23 349 GLY A C 1
ATOM 2614 O O . GLY A 1 349 ? 36.327 -24.568 -87.246 1.00 29.23 349 GLY A O 1
ATOM 2615 N N . ALA A 1 350 ? 37.118 -25.385 -85.285 1.00 30.16 350 ALA A N 1
ATOM 2616 C CA . ALA A 1 350 ? 38.435 -25.946 -85.656 1.00 30.16 350 ALA A CA 1
ATOM 2617 C C . ALA A 1 350 ? 39.606 -25.063 -86.194 1.00 30.16 350 ALA A C 1
ATOM 2619 O O . ALA A 1 350 ? 39.544 -24.461 -87.256 1.00 30.16 350 ALA A O 1
ATOM 2620 N N . SER A 1 351 ? 40.744 -25.211 -85.488 1.00 30.42 351 SER A N 1
ATOM 2621 C CA . SER A 1 351 ? 42.128 -25.455 -85.974 1.00 30.42 351 SER A CA 1
ATOM 2622 C C . SER A 1 351 ? 43.003 -24.409 -86.704 1.00 30.42 351 SER A C 1
ATOM 2624 O O . SER A 1 351 ? 42.589 -23.724 -87.627 1.00 30.42 351 SER A O 1
ATOM 2626 N N . SER A 1 352 ? 44.303 -24.516 -86.364 1.00 32.25 352 SER A N 1
ATOM 2627 C CA . SER A 1 352 ? 45.532 -24.280 -87.160 1.00 32.25 352 SER A CA 1
ATOM 2628 C C . SER A 1 352 ? 45.956 -22.861 -87.584 1.00 32.25 352 SER A C 1
ATOM 2630 O O . SER A 1 352 ? 45.283 -22.173 -88.339 1.00 32.25 352 SER A O 1
ATOM 2632 N N . ALA A 1 353 ? 47.188 -22.518 -87.188 1.00 35.16 353 ALA A N 1
ATOM 2633 C CA . ALA A 1 353 ? 48.118 -21.620 -87.891 1.00 35.16 353 ALA A CA 1
ATOM 2634 C C . ALA A 1 353 ? 49.008 -22.462 -88.860 1.00 35.16 353 ALA A C 1
ATOM 2636 O O . ALA A 1 353 ? 48.777 -23.675 -88.921 1.00 35.16 353 ALA A O 1
ATOM 2637 N N . PRO A 1 354 ? 50.070 -21.947 -89.533 1.00 52.22 354 PRO A N 1
ATOM 2638 C CA . PRO A 1 354 ? 50.562 -20.565 -89.689 1.00 52.22 354 PRO A CA 1
ATOM 2639 C C . PRO A 1 354 ? 50.897 -20.219 -91.180 1.00 52.22 354 PRO A C 1
ATOM 2641 O O . PRO A 1 354 ? 50.356 -20.836 -92.093 1.00 52.22 354 PRO A O 1
ATOM 2644 N N . SER A 1 355 ? 51.865 -19.310 -91.397 1.00 32.84 355 SER A N 1
ATOM 2645 C CA . SER A 1 355 ? 52.749 -19.167 -92.587 1.00 32.84 355 SER A CA 1
ATOM 2646 C C . SER A 1 355 ? 52.368 -18.180 -93.727 1.00 32.84 355 SER A C 1
ATOM 2648 O O . SER A 1 355 ? 51.209 -17.783 -93.830 1.00 32.84 355 SER A O 1
ATOM 2650 N N . PRO A 1 356 ? 53.358 -17.697 -94.530 1.00 56.47 356 PRO A N 1
ATOM 2651 C CA . PRO A 1 356 ? 53.256 -16.450 -95.310 1.00 56.47 356 PRO A CA 1
ATOM 2652 C C . PRO A 1 356 ? 53.194 -16.631 -96.846 1.00 56.47 356 PRO A C 1
ATOM 2654 O O . PRO A 1 356 ? 53.314 -17.739 -97.365 1.00 56.47 356 PRO A O 1
ATOM 2657 N N . VAL A 1 357 ? 53.088 -15.511 -97.579 1.00 36.50 357 VAL A N 1
ATOM 2658 C CA . VAL A 1 357 ? 53.186 -15.401 -99.055 1.00 36.50 357 VAL A CA 1
ATOM 2659 C C . VAL A 1 357 ? 54.083 -14.201 -99.423 1.00 36.50 357 VAL A C 1
ATOM 2661 O O . VAL A 1 357 ? 54.174 -13.256 -98.642 1.00 36.50 357 VAL A O 1
ATOM 2664 N N . ALA A 1 358 ? 54.775 -14.236 -100.573 1.00 33.09 358 ALA A N 1
ATOM 2665 C CA . ALA A 1 358 ? 55.797 -13.248 -100.956 1.00 33.09 358 ALA A CA 1
ATOM 2666 C C . ALA A 1 358 ? 55.982 -13.091 -102.489 1.00 33.09 358 ALA A C 1
ATOM 2668 O O . ALA A 1 358 ? 55.572 -13.975 -103.239 1.00 33.09 358 ALA A O 1
ATOM 2669 N N . ILE A 1 359 ? 56.715 -12.030 -102.900 1.00 35.75 359 ILE A N 1
ATOM 2670 C CA . ILE A 1 359 ? 57.267 -11.733 -104.259 1.00 35.75 359 ILE A CA 1
ATOM 2671 C C . ILE A 1 359 ? 56.197 -11.615 -105.400 1.00 35.75 359 ILE A C 1
ATOM 2673 O O . ILE A 1 359 ? 55.020 -11.775 -105.075 1.00 35.75 359 ILE A O 1
ATOM 2677 N N . PRO A 1 360 ? 56.488 -11.279 -106.698 1.00 48.78 360 PRO A N 1
ATOM 2678 C CA . PRO A 1 360 ? 57.780 -11.093 -107.404 1.00 48.78 360 PRO A CA 1
ATOM 2679 C C . PRO A 1 360 ? 57.958 -9.865 -108.362 1.00 48.78 360 PRO A C 1
ATOM 2681 O O . PRO A 1 360 ? 56.990 -9.268 -108.820 1.00 48.78 360 PRO A O 1
ATOM 2684 N N . SER A 1 361 ? 59.211 -9.674 -108.835 1.00 31.67 361 SER A N 1
ATOM 2685 C CA . SER A 1 361 ? 59.632 -9.224 -110.205 1.00 31.67 361 SER A CA 1
ATOM 2686 C C . SER A 1 361 ? 59.392 -7.757 -110.673 1.00 31.67 361 SER A C 1
ATOM 2688 O O . SER A 1 361 ? 58.439 -7.129 -110.236 1.00 31.67 361 SER A O 1
ATOM 2690 N N . ASN A 1 362 ? 60.181 -7.136 -111.582 1.00 30.98 362 ASN A N 1
ATOM 2691 C CA . ASN A 1 362 ? 61.422 -7.529 -112.306 1.00 30.98 362 ASN A CA 1
ATOM 2692 C C . ASN A 1 362 ? 62.245 -6.295 -112.822 1.00 30.98 362 ASN A C 1
ATOM 2694 O O . ASN A 1 362 ? 61.732 -5.180 -112.751 1.00 30.98 362 ASN A O 1
ATOM 2698 N N . PRO A 1 363 ? 63.480 -6.475 -113.363 1.00 48.16 363 PRO A N 1
ATOM 2699 C CA . PRO A 1 363 ? 64.370 -5.409 -113.877 1.00 48.16 363 PRO A CA 1
ATOM 2700 C C . PRO A 1 363 ? 64.398 -5.264 -115.424 1.00 48.16 363 PRO A C 1
ATOM 2702 O O . PRO A 1 363 ? 63.829 -6.101 -116.126 1.00 48.16 363 PRO A O 1
ATOM 2705 N N . VAL A 1 364 ? 65.112 -4.245 -115.949 1.00 38.31 364 VAL A N 1
ATOM 2706 C CA . VAL A 1 364 ? 65.485 -4.058 -117.380 1.00 38.31 364 VAL A CA 1
ATOM 2707 C C . VAL A 1 364 ? 66.869 -3.366 -117.507 1.00 38.31 364 VAL A C 1
ATOM 2709 O O . VAL A 1 364 ? 67.181 -2.499 -116.694 1.00 38.31 364 VAL A O 1
ATOM 2712 N N . ASP A 1 365 ? 67.666 -3.745 -118.519 1.00 27.38 365 ASP A N 1
ATOM 2713 C CA . ASP A 1 365 ? 69.031 -3.261 -118.856 1.00 27.38 365 ASP A CA 1
ATOM 2714 C C . ASP A 1 365 ? 69.069 -2.165 -119.971 1.00 27.38 365 ASP A C 1
ATOM 2716 O O . ASP A 1 365 ? 68.024 -1.636 -120.347 1.00 27.38 365 ASP A O 1
ATOM 2720 N N . SER A 1 366 ? 70.260 -1.909 -120.562 1.00 31.64 366 SER A N 1
ATOM 2721 C CA . SER A 1 366 ? 70.597 -1.089 -121.770 1.00 31.64 366 SER A CA 1
ATOM 2722 C C . SER A 1 366 ? 70.566 0.451 -121.614 1.00 31.64 366 SER A C 1
ATOM 2724 O O . SER A 1 366 ? 69.759 0.978 -120.859 1.00 31.64 366 SER A O 1
ATOM 2726 N N . ASP A 1 367 ? 71.416 1.278 -122.250 1.00 30.91 367 ASP A N 1
ATOM 2727 C CA . ASP A 1 367 ? 72.606 1.108 -123.127 1.00 30.91 367 ASP A CA 1
ATOM 2728 C C . ASP A 1 367 ? 73.607 2.261 -122.813 1.00 30.91 367 ASP A C 1
ATOM 2730 O O . ASP A 1 367 ? 73.193 3.358 -122.447 1.00 30.91 367 ASP A O 1
ATOM 2734 N N . ALA A 1 368 ? 74.935 2.091 -122.761 1.00 30.06 368 ALA A N 1
ATOM 2735 C CA . ALA A 1 368 ? 75.896 1.844 -123.852 1.00 30.06 368 ALA A CA 1
ATOM 2736 C C . ALA A 1 368 ? 76.061 3.005 -124.873 1.00 30.06 368 ALA A C 1
ATOM 2738 O O . ALA A 1 368 ? 75.434 3.031 -125.928 1.00 30.06 368 ALA A O 1
ATOM 2739 N N . ALA A 1 369 ? 76.997 3.932 -124.609 1.00 34.88 369 ALA A N 1
ATOM 2740 C CA . ALA A 1 369 ? 77.457 4.945 -125.571 1.00 34.88 369 ALA A CA 1
ATOM 2741 C C . ALA A 1 369 ? 78.983 5.163 -125.475 1.00 34.88 369 ALA A C 1
ATOM 2743 O O . ALA A 1 369 ? 79.521 5.352 -124.386 1.00 34.88 369 ALA A O 1
ATOM 2744 N N . VAL A 1 370 ? 79.691 5.136 -126.614 1.00 36.00 370 VAL A N 1
ATOM 2745 C CA . VAL A 1 370 ? 81.168 5.158 -126.680 1.00 36.00 370 VAL A CA 1
ATOM 2746 C C . VAL A 1 370 ? 81.675 6.413 -127.392 1.00 36.00 370 VAL A C 1
ATOM 2748 O O . VAL A 1 370 ? 81.337 6.656 -128.549 1.00 36.00 370 VAL A O 1
ATOM 2751 N N . VAL A 1 371 ? 82.565 7.164 -126.735 1.00 40.53 371 VAL A N 1
ATOM 2752 C CA . VAL A 1 371 ? 83.294 8.308 -127.314 1.00 40.53 371 VAL A CA 1
ATOM 2753 C C . VAL A 1 371 ? 84.798 8.020 -127.289 1.00 40.53 371 VAL A C 1
ATOM 2755 O O . VAL A 1 371 ? 85.324 7.477 -126.320 1.00 40.53 371 VAL A O 1
ATOM 2758 N N . LYS A 1 372 ? 85.503 8.352 -128.377 1.00 44.12 372 LYS A N 1
ATOM 2759 C CA . LYS A 1 372 ? 86.938 8.067 -128.545 1.00 44.12 372 LYS A CA 1
ATOM 2760 C C . LYS A 1 372 ? 87.795 9.130 -127.843 1.00 44.12 372 LYS A C 1
ATOM 2762 O O . LYS A 1 372 ? 87.858 10.257 -128.325 1.00 44.12 372 LYS A O 1
ATOM 2767 N N . ALA A 1 373 ? 88.483 8.749 -126.767 1.00 40.81 373 ALA A N 1
ATOM 2768 C CA . ALA A 1 373 ? 89.532 9.541 -126.112 1.00 40.81 373 ALA A CA 1
ATOM 2769 C C . ALA A 1 373 ? 90.940 9.053 -126.517 1.00 40.81 373 ALA A C 1
ATOM 2771 O O . ALA A 1 373 ? 91.087 7.977 -127.104 1.00 40.81 373 ALA A O 1
ATOM 2772 N N . THR A 1 374 ? 91.981 9.843 -126.241 1.00 56.75 374 THR A N 1
ATOM 2773 C CA . THR A 1 374 ? 93.341 9.616 -126.757 1.00 56.75 374 THR A CA 1
ATOM 2774 C C . THR A 1 374 ? 94.305 9.028 -125.708 1.00 56.75 374 THR A C 1
ATOM 2776 O O . THR A 1 374 ? 94.081 9.168 -124.502 1.00 56.75 374 THR A O 1
ATOM 2779 N N . PRO A 1 375 ? 95.426 8.385 -126.114 1.00 51.66 375 PRO A N 1
ATOM 2780 C CA . PRO A 1 375 ? 96.290 7.624 -125.196 1.00 51.66 375 PRO A CA 1
ATOM 2781 C C . PRO A 1 375 ? 97.029 8.420 -124.105 1.00 51.66 375 PRO A C 1
ATOM 2783 O O . PRO A 1 375 ? 97.828 7.837 -123.377 1.00 51.66 375 PRO A O 1
ATOM 2786 N N . ARG A 1 376 ? 96.811 9.738 -123.988 1.00 51.75 376 ARG A N 1
ATOM 2787 C CA . ARG A 1 376 ? 97.447 10.598 -122.974 1.00 51.75 376 ARG A CA 1
ATOM 2788 C C . ARG A 1 376 ? 96.523 10.953 -121.800 1.00 51.75 376 ARG A C 1
ATOM 2790 O O . ARG A 1 376 ? 97.011 11.420 -120.778 1.00 51.75 376 ARG A O 1
ATOM 2797 N N . GLU A 1 377 ? 95.222 10.694 -121.930 1.00 53.41 377 GLU A N 1
ATOM 2798 C CA . GLU A 1 377 ? 94.191 11.056 -120.941 1.00 53.41 377 GLU A CA 1
ATOM 2799 C C . GLU A 1 377 ? 93.914 9.909 -119.945 1.00 53.41 377 GLU A C 1
ATOM 2801 O O . GLU A 1 377 ? 93.632 10.141 -118.771 1.00 53.41 377 GLU A O 1
ATOM 2806 N N . ILE A 1 378 ? 94.092 8.656 -120.382 1.00 52.59 378 ILE A N 1
ATOM 2807 C CA . ILE A 1 378 ? 93.826 7.438 -119.591 1.00 52.59 378 ILE A CA 1
ATOM 2808 C C . ILE A 1 378 ? 94.632 7.410 -118.278 1.00 52.59 378 ILE A C 1
ATOM 2810 O O . ILE A 1 378 ? 94.102 7.029 -117.237 1.00 52.59 378 ILE A O 1
ATOM 2814 N N . ALA A 1 379 ? 95.885 7.875 -118.294 1.00 59.25 379 ALA A N 1
ATOM 2815 C CA . ALA A 1 379 ? 96.742 7.912 -117.106 1.00 59.25 379 ALA A CA 1
ATOM 2816 C C . ALA A 1 379 ? 96.266 8.905 -116.023 1.00 59.25 379 ALA A C 1
ATOM 2818 O O . ALA A 1 379 ? 96.586 8.721 -114.853 1.00 59.25 379 ALA A O 1
ATOM 2819 N N . GLN A 1 380 ? 95.496 9.936 -116.389 1.00 58.78 380 GLN A N 1
ATOM 2820 C CA . GLN A 1 380 ? 94.876 10.854 -115.424 1.00 58.78 380 GLN A CA 1
ATOM 2821 C C . GLN A 1 380 ? 93.521 10.325 -114.934 1.00 58.78 380 GLN A C 1
ATOM 2823 O O . GLN A 1 380 ? 93.177 10.508 -113.768 1.00 58.78 380 GLN A O 1
ATOM 2828 N N . LEU A 1 381 ? 92.781 9.619 -115.795 1.00 57.72 381 LEU A N 1
ATOM 2829 C CA . LEU A 1 381 ? 91.507 8.998 -115.430 1.00 57.72 381 LEU A CA 1
ATOM 2830 C C . LEU A 1 381 ? 91.666 7.865 -114.408 1.00 57.72 381 LEU A C 1
ATOM 2832 O O . LEU A 1 381 ? 90.842 7.781 -113.507 1.00 57.72 381 LEU A O 1
ATOM 2836 N N . ILE A 1 382 ? 92.720 7.042 -114.483 1.00 62.47 382 ILE A N 1
ATOM 2837 C CA . ILE A 1 382 ? 92.955 5.973 -113.490 1.00 62.47 382 ILE A CA 1
ATOM 2838 C C . ILE A 1 382 ? 93.130 6.562 -112.079 1.00 62.47 382 ILE A C 1
ATOM 2840 O O . ILE A 1 382 ? 92.418 6.158 -111.165 1.00 62.47 382 ILE A O 1
ATOM 2844 N N . ALA A 1 383 ? 93.973 7.588 -111.920 1.00 62.41 383 ALA A N 1
ATOM 2845 C CA . ALA A 1 383 ? 94.174 8.257 -110.629 1.00 62.41 383 ALA A CA 1
ATOM 2846 C C . ALA A 1 383 ? 92.898 8.949 -110.099 1.00 62.41 383 ALA A C 1
ATOM 2848 O O . ALA A 1 383 ? 92.659 8.983 -108.892 1.00 62.41 383 ALA A O 1
ATOM 2849 N N . LEU A 1 384 ? 92.050 9.476 -110.992 1.00 64.38 384 LEU A N 1
ATOM 2850 C CA . LEU A 1 384 ? 90.736 10.021 -110.631 1.00 64.38 384 LEU A CA 1
ATOM 2851 C C . LEU A 1 384 ? 89.734 8.934 -110.218 1.00 64.38 384 LEU A C 1
ATOM 2853 O O . LEU A 1 384 ? 88.938 9.164 -109.312 1.00 64.38 384 LEU A O 1
ATOM 2857 N N . ILE A 1 385 ? 89.773 7.760 -110.854 1.00 65.38 385 ILE A N 1
ATOM 2858 C CA . ILE A 1 385 ? 88.908 6.619 -110.529 1.00 65.38 385 ILE A CA 1
ATOM 2859 C C . ILE A 1 385 ? 89.297 6.016 -109.177 1.00 65.38 385 ILE A C 1
ATOM 2861 O O . ILE A 1 385 ? 88.411 5.750 -108.372 1.00 65.38 385 ILE A O 1
ATOM 2865 N N . GLU A 1 386 ? 90.588 5.865 -108.878 1.00 68.50 386 GLU A N 1
ATOM 2866 C CA . GLU A 1 386 ? 91.057 5.384 -107.569 1.00 68.50 386 GLU A CA 1
ATOM 2867 C C . GLU A 1 386 ? 90.635 6.346 -106.442 1.00 68.50 386 GLU A C 1
ATOM 2869 O O . GLU A 1 386 ? 90.000 5.922 -105.475 1.00 68.50 386 GLU A O 1
ATOM 2874 N N . ALA A 1 387 ? 90.830 7.659 -106.622 1.00 65.50 387 ALA A N 1
ATOM 2875 C CA . ALA A 1 387 ? 90.350 8.672 -105.675 1.00 65.50 387 ALA A CA 1
ATOM 2876 C C . ALA A 1 387 ? 88.808 8.709 -105.539 1.00 65.50 387 ALA A C 1
ATOM 2878 O O . ALA A 1 387 ? 88.277 8.964 -104.451 1.00 65.50 387 ALA A O 1
ATOM 2879 N N . ALA A 1 388 ? 88.063 8.435 -106.615 1.00 64.69 388 ALA A N 1
ATOM 2880 C CA . ALA A 1 388 ? 86.606 8.298 -106.569 1.00 64.69 388 ALA A CA 1
ATOM 2881 C C . ALA A 1 388 ? 86.159 7.023 -105.826 1.00 64.69 388 ALA A C 1
ATOM 2883 O O . ALA A 1 388 ? 85.138 7.035 -105.135 1.00 64.69 388 ALA A O 1
ATOM 2884 N N . ASN A 1 389 ? 86.925 5.935 -105.924 1.00 67.62 389 ASN A N 1
ATOM 2885 C CA . ASN A 1 389 ? 86.621 4.663 -105.270 1.00 67.62 389 ASN A CA 1
ATOM 2886 C C . ASN A 1 389 ? 86.882 4.736 -103.753 1.00 67.62 389 ASN A C 1
ATOM 2888 O O . ASN A 1 389 ? 86.044 4.322 -102.954 1.00 67.62 389 ASN A O 1
ATOM 2892 N N . ASP A 1 390 ? 87.981 5.369 -103.331 1.00 70.75 390 ASP A N 1
ATOM 2893 C CA . ASP A 1 390 ? 88.250 5.613 -101.906 1.00 70.75 390 ASP A CA 1
ATOM 2894 C C . ASP A 1 390 ? 87.229 6.580 -101.286 1.00 70.75 390 ASP A C 1
ATOM 2896 O O . ASP A 1 390 ? 86.735 6.346 -100.180 1.00 70.75 390 ASP A O 1
ATOM 2900 N N . THR A 1 391 ? 86.834 7.639 -102.003 1.00 69.81 391 THR A N 1
ATOM 2901 C CA . THR A 1 391 ? 85.813 8.579 -101.500 1.00 69.81 391 THR A CA 1
ATOM 2902 C C . THR A 1 391 ? 84.393 8.009 -101.514 1.00 69.81 391 THR A C 1
ATOM 2904 O O . THR A 1 391 ? 83.574 8.437 -100.700 1.00 69.81 391 THR A O 1
ATOM 2907 N N . THR A 1 392 ? 84.079 7.022 -102.360 1.00 68.56 392 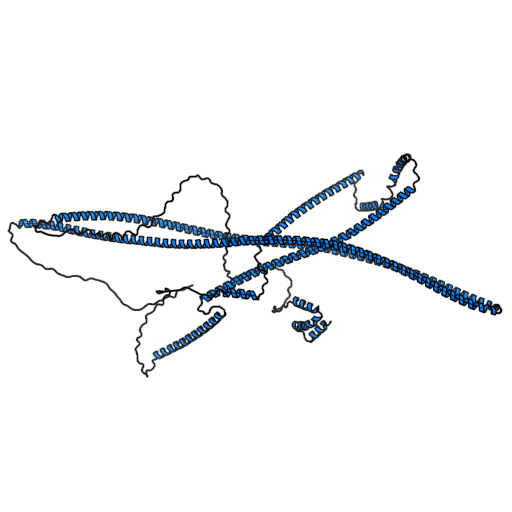THR A N 1
ATOM 2908 C CA . THR A 1 392 ? 82.814 6.267 -102.265 1.00 68.56 392 THR A CA 1
ATOM 2909 C C . THR A 1 392 ? 82.858 5.201 -101.170 1.00 68.56 392 THR A C 1
ATOM 2911 O O . THR A 1 392 ? 81.878 5.068 -100.446 1.00 68.56 392 THR A O 1
ATOM 2914 N N . SER A 1 393 ? 83.994 4.534 -100.942 1.00 71.44 393 SER A N 1
ATOM 2915 C CA . SER A 1 393 ? 84.203 3.632 -99.793 1.00 71.44 393 SER A CA 1
ATOM 2916 C C . SER A 1 393 ? 84.092 4.362 -98.446 1.00 71.44 393 SER A C 1
ATOM 2918 O O . SER A 1 393 ? 83.465 3.862 -97.509 1.00 71.44 393 SER A O 1
ATOM 2920 N N . ALA A 1 394 ? 84.624 5.586 -98.354 1.00 70.25 394 ALA A N 1
ATOM 2921 C CA . ALA A 1 394 ? 84.436 6.455 -97.194 1.00 70.25 394 ALA A CA 1
ATOM 2922 C C . ALA A 1 394 ? 82.954 6.816 -96.989 1.00 70.25 394 ALA A C 1
ATOM 2924 O O . ALA A 1 394 ? 82.419 6.597 -95.903 1.00 70.25 394 ALA A O 1
ATOM 2925 N N . LYS A 1 395 ? 82.269 7.281 -98.044 1.00 72.69 395 LYS A N 1
ATOM 2926 C CA . LYS A 1 395 ? 80.840 7.639 -97.992 1.00 72.69 395 LYS A CA 1
ATOM 2927 C C . LYS A 1 395 ? 79.917 6.455 -97.704 1.00 72.69 395 LYS A C 1
ATOM 2929 O O . LYS A 1 395 ? 78.899 6.656 -97.062 1.00 72.69 395 LYS A O 1
ATOM 2934 N N . ALA A 1 396 ? 80.264 5.242 -98.133 1.00 72.44 396 ALA A N 1
ATOM 2935 C CA . ALA A 1 396 ? 79.498 4.035 -97.824 1.00 72.44 396 ALA A CA 1
ATOM 2936 C C . ALA A 1 396 ? 79.588 3.667 -96.333 1.00 72.44 396 ALA A C 1
ATOM 2938 O O . ALA A 1 396 ? 78.587 3.314 -95.721 1.00 72.44 396 ALA A O 1
ATOM 2939 N N . ARG A 1 397 ? 80.768 3.823 -95.716 1.00 74.50 397 ARG A N 1
ATOM 2940 C CA . ARG A 1 397 ? 80.928 3.665 -94.258 1.00 74.50 397 ARG A CA 1
ATOM 2941 C C . ARG A 1 397 ? 80.254 4.794 -93.479 1.00 74.50 397 ARG A C 1
ATOM 2943 O O . ARG A 1 397 ? 79.757 4.565 -92.384 1.00 74.50 397 ARG A O 1
ATOM 2950 N N . GLU A 1 398 ? 80.213 6.000 -94.039 1.00 74.19 398 GLU A N 1
ATOM 2951 C CA . GLU A 1 398 ? 79.486 7.143 -93.474 1.00 74.19 398 GLU A CA 1
ATOM 2952 C C . GLU A 1 398 ? 77.957 6.961 -93.579 1.00 74.19 398 GLU A C 1
ATOM 2954 O O . GLU A 1 398 ? 77.238 7.259 -92.623 1.00 74.19 398 GLU A O 1
ATOM 2959 N N . SER A 1 399 ? 77.444 6.387 -94.677 1.00 74.31 399 SER A N 1
ATOM 2960 C CA . SER A 1 399 ? 76.028 6.015 -94.792 1.00 74.31 399 SER A CA 1
ATOM 2961 C C . SER A 1 399 ? 75.673 4.851 -93.868 1.00 74.31 399 SER A C 1
ATOM 2963 O O . SER A 1 399 ? 74.704 4.953 -93.134 1.00 74.31 399 SER A O 1
ATOM 2965 N N . GLU A 1 400 ? 76.489 3.796 -93.798 1.00 76.38 400 GLU A N 1
ATOM 2966 C CA . GLU A 1 400 ? 76.273 2.666 -92.879 1.00 76.38 400 GLU A CA 1
ATOM 2967 C C . GLU A 1 400 ? 76.312 3.112 -91.401 1.00 76.38 400 GLU A C 1
ATOM 2969 O O . GLU A 1 400 ? 75.465 2.715 -90.600 1.00 76.38 400 GLU A O 1
ATOM 2974 N N . ALA A 1 401 ? 77.222 4.025 -91.036 1.00 75.75 401 ALA A N 1
ATOM 2975 C CA . ALA A 1 401 ? 77.268 4.621 -89.700 1.00 75.75 401 ALA A CA 1
ATOM 2976 C C . ALA A 1 401 ? 76.058 5.526 -89.397 1.00 75.75 401 ALA A C 1
ATOM 2978 O O . ALA A 1 401 ? 75.580 5.542 -88.261 1.00 75.75 401 ALA A O 1
ATOM 2979 N N . THR A 1 402 ? 75.536 6.266 -90.382 1.00 77.94 402 THR A N 1
ATOM 2980 C CA . THR A 1 402 ? 74.322 7.084 -90.199 1.00 77.94 402 THR A CA 1
ATOM 2981 C C . THR A 1 402 ? 73.035 6.254 -90.236 1.00 77.94 402 THR A C 1
ATOM 2983 O O . THR A 1 402 ? 72.095 6.580 -89.512 1.00 77.94 402 THR A O 1
ATOM 2986 N N . GLU A 1 403 ? 72.991 5.136 -90.960 1.00 78.31 403 GLU A N 1
ATOM 2987 C CA . GLU A 1 403 ? 71.914 4.140 -90.888 1.00 78.31 403 GLU A CA 1
ATOM 2988 C C . GLU A 1 403 ? 71.899 3.441 -89.521 1.00 78.31 403 GLU A C 1
ATOM 2990 O O . GLU A 1 403 ? 70.852 3.381 -88.879 1.00 78.31 403 GLU A O 1
ATOM 2995 N N . ALA A 1 404 ? 7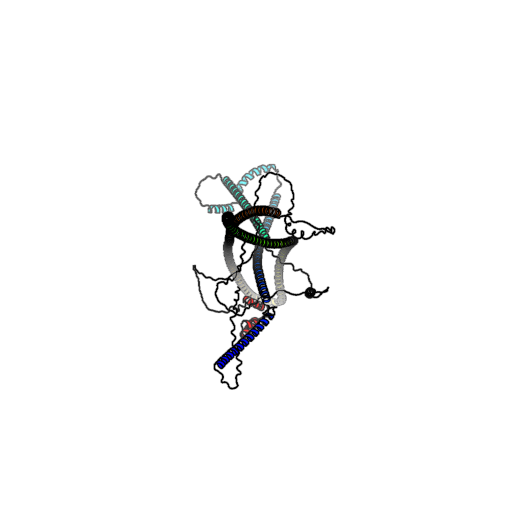3.056 3.028 -88.994 1.00 78.44 404 ALA A N 1
ATOM 2996 C CA . ALA A 1 404 ? 73.160 2.497 -87.634 1.00 78.44 404 ALA A CA 1
ATOM 2997 C C . ALA A 1 404 ? 72.734 3.532 -86.570 1.00 78.44 404 ALA A C 1
ATOM 2999 O O . ALA A 1 404 ? 71.954 3.215 -85.671 1.00 78.44 404 ALA A O 1
ATOM 3000 N N . ALA A 1 405 ? 73.183 4.787 -86.694 1.00 81.25 405 ALA A N 1
ATOM 3001 C CA . ALA A 1 405 ? 72.806 5.862 -85.774 1.00 81.25 405 ALA A CA 1
ATOM 3002 C C . ALA A 1 405 ? 71.318 6.248 -85.867 1.00 81.25 405 ALA A C 1
ATOM 3004 O O . ALA A 1 405 ? 70.707 6.582 -84.852 1.00 81.25 405 ALA A O 1
ATOM 3005 N N . THR A 1 406 ? 70.707 6.191 -87.056 1.00 79.06 406 THR A N 1
ATOM 3006 C CA . THR A 1 406 ? 69.264 6.438 -87.218 1.00 79.06 406 THR A CA 1
ATOM 3007 C C . THR A 1 406 ? 68.421 5.259 -86.746 1.00 79.06 406 THR A C 1
ATOM 3009 O O . THR A 1 406 ? 67.386 5.493 -86.128 1.00 79.06 406 THR A O 1
ATOM 3012 N N . ALA A 1 407 ? 68.869 4.014 -86.931 1.00 82.19 407 ALA A N 1
ATOM 3013 C CA . ALA A 1 407 ? 68.224 2.835 -86.356 1.00 82.19 407 ALA A CA 1
ATOM 3014 C C . ALA A 1 407 ? 68.239 2.868 -84.817 1.00 82.19 407 ALA A C 1
ATOM 3016 O O . ALA A 1 407 ? 67.207 2.619 -84.189 1.00 82.19 407 ALA A O 1
ATOM 3017 N N . ASP A 1 408 ? 69.364 3.250 -84.202 1.00 87.75 408 ASP A N 1
ATOM 3018 C CA . ASP A 1 408 ? 69.443 3.415 -82.748 1.00 87.75 408 ASP A CA 1
ATOM 3019 C C . ASP A 1 408 ? 68.599 4.605 -82.257 1.00 87.75 408 ASP A C 1
ATOM 3021 O O . ASP A 1 408 ? 67.845 4.466 -81.298 1.00 87.75 408 ASP A O 1
ATOM 3025 N N . LEU A 1 409 ? 68.588 5.740 -82.970 1.00 88.31 409 LEU A N 1
ATOM 3026 C CA . LEU A 1 409 ? 67.660 6.845 -82.685 1.00 88.31 409 LEU A CA 1
ATOM 3027 C C . LEU A 1 409 ? 66.186 6.424 -82.788 1.00 88.31 409 LEU A C 1
ATOM 3029 O O . LEU A 1 409 ? 65.386 6.831 -81.949 1.00 88.31 409 LEU A O 1
ATOM 3033 N N . ILE A 1 410 ? 65.808 5.602 -83.770 1.00 86.69 410 ILE A N 1
ATOM 3034 C CA . ILE A 1 410 ? 64.445 5.061 -83.903 1.00 86.69 410 ILE A CA 1
ATOM 3035 C C . ILE A 1 410 ? 64.121 4.126 -82.728 1.00 86.69 410 ILE A C 1
ATOM 3037 O O . ILE A 1 410 ? 63.029 4.220 -82.166 1.00 86.69 410 ILE A O 1
ATOM 3041 N N . SER A 1 411 ? 65.072 3.290 -82.299 1.00 90.31 411 SER A N 1
ATOM 3042 C CA . SER A 1 411 ? 64.948 2.446 -81.101 1.00 90.31 411 SER A CA 1
ATOM 3043 C C . SER A 1 411 ? 64.752 3.287 -79.831 1.00 90.31 411 SER A C 1
ATOM 3045 O O . SER A 1 411 ? 63.790 3.076 -79.091 1.00 90.31 411 SER A O 1
ATOM 3047 N N . GLN A 1 412 ? 65.589 4.307 -79.617 1.00 90.12 412 GLN A N 1
ATOM 3048 C CA . GLN A 1 412 ? 65.483 5.243 -78.493 1.00 90.12 412 GLN A CA 1
ATOM 3049 C C . GLN A 1 412 ? 64.163 6.034 -78.519 1.00 90.12 412 GLN A C 1
ATOM 3051 O O . GLN A 1 412 ? 63.541 6.227 -77.475 1.00 90.12 412 GLN A O 1
ATOM 3056 N N . ILE A 1 413 ? 63.690 6.458 -79.699 1.00 87.88 413 ILE A N 1
ATOM 3057 C CA . ILE A 1 413 ? 62.385 7.117 -79.868 1.00 87.88 413 ILE A CA 1
ATOM 3058 C C . ILE A 1 413 ? 61.243 6.155 -79.521 1.00 87.88 413 ILE A C 1
ATOM 3060 O O . ILE A 1 413 ? 60.325 6.560 -78.812 1.00 87.88 413 ILE A O 1
ATOM 3064 N N . GLY A 1 414 ? 61.303 4.893 -79.956 1.00 90.50 414 GLY A N 1
ATOM 3065 C CA . GLY A 1 414 ? 60.313 3.870 -79.607 1.00 90.50 414 GLY A CA 1
ATOM 3066 C C . GLY A 1 414 ? 60.263 3.592 -78.101 1.00 90.50 414 GLY A C 1
ATOM 3067 O O . GLY A 1 414 ? 59.187 3.601 -77.506 1.00 90.50 414 GLY A O 1
ATOM 3068 N N . GLN A 1 415 ? 61.424 3.444 -77.457 1.00 89.88 415 GLN A N 1
ATOM 3069 C CA . GLN A 1 415 ? 61.530 3.274 -76.003 1.00 89.88 415 GLN A CA 1
ATOM 3070 C C . GLN A 1 415 ? 60.997 4.499 -75.242 1.00 89.88 415 GLN A C 1
ATOM 3072 O O . GLN A 1 415 ? 60.242 4.349 -74.283 1.00 89.88 415 GLN A O 1
ATOM 3077 N N . ALA A 1 416 ? 61.314 5.717 -75.694 1.00 88.62 416 ALA A N 1
ATOM 3078 C CA . ALA A 1 416 ? 60.794 6.948 -75.101 1.00 88.62 416 ALA A CA 1
ATOM 3079 C C . ALA A 1 416 ? 59.276 7.111 -75.305 1.00 88.62 416 ALA A C 1
ATOM 3081 O O . ALA A 1 416 ? 58.588 7.604 -74.412 1.00 88.62 416 ALA A O 1
ATOM 3082 N N . GLN A 1 417 ? 58.733 6.681 -76.449 1.00 90.81 417 GLN A N 1
ATOM 3083 C CA . GLN A 1 417 ? 57.289 6.657 -76.700 1.00 90.81 417 GLN A CA 1
ATOM 3084 C C . GLN A 1 417 ? 56.573 5.642 -75.802 1.00 90.81 417 GLN A C 1
ATOM 3086 O O . GLN A 1 417 ? 55.527 5.980 -75.247 1.00 90.81 417 GLN A O 1
ATOM 3091 N N . GLN A 1 418 ? 57.149 4.452 -75.596 1.00 90.00 418 GLN A N 1
ATOM 3092 C CA . GLN A 1 418 ? 56.612 3.460 -74.663 1.00 90.00 418 GLN A CA 1
ATOM 3093 C C . GLN A 1 418 ? 56.634 3.990 -73.222 1.00 90.00 418 GLN A C 1
ATOM 3095 O O . GLN A 1 418 ? 55.589 4.043 -72.585 1.00 90.00 418 GLN A O 1
ATOM 3100 N N . ALA A 1 419 ? 57.768 4.514 -72.747 1.00 89.69 419 ALA A N 1
ATOM 3101 C CA . ALA A 1 419 ? 57.871 5.092 -71.405 1.00 89.69 419 ALA A CA 1
ATOM 3102 C C . ALA A 1 419 ? 56.890 6.264 -71.178 1.00 89.69 419 ALA A C 1
ATOM 3104 O O . ALA A 1 419 ? 56.317 6.397 -70.098 1.00 89.69 419 ALA A O 1
ATOM 3105 N N . LEU A 1 420 ? 56.636 7.093 -72.200 1.00 90.75 420 LEU A N 1
ATOM 3106 C CA . LEU A 1 420 ? 55.614 8.148 -72.152 1.00 90.75 420 LEU A CA 1
ATOM 3107 C C . LEU A 1 420 ? 54.173 7.610 -72.212 1.00 90.75 420 LEU A C 1
ATOM 3109 O O . LEU A 1 420 ? 53.269 8.284 -71.719 1.00 90.75 420 LEU A O 1
ATOM 3113 N N . SER A 1 421 ? 53.938 6.438 -72.806 1.00 92.56 421 SER A N 1
ATOM 3114 C CA . SER A 1 421 ? 52.652 5.730 -72.736 1.00 92.56 421 SER A CA 1
ATOM 3115 C C . SER A 1 421 ? 52.423 5.173 -71.332 1.00 92.56 421 SER A C 1
ATOM 3117 O O . SER A 1 421 ? 51.380 5.426 -70.734 1.00 92.56 421 SER A O 1
ATOM 3119 N N . ASP A 1 422 ? 53.420 4.496 -70.768 1.00 90.88 422 ASP A N 1
ATOM 3120 C CA . ASP A 1 422 ? 53.337 3.872 -69.446 1.00 90.88 422 ASP A CA 1
ATOM 3121 C C . ASP A 1 422 ? 53.195 4.939 -68.344 1.00 90.88 422 ASP A C 1
ATOM 3123 O O . ASP A 1 422 ? 52.358 4.811 -67.450 1.00 90.88 422 ASP A O 1
ATOM 3127 N N . GLN A 1 423 ? 53.913 6.067 -68.464 1.00 93.06 423 GLN A N 1
ATOM 3128 C CA . GLN A 1 423 ? 53.745 7.230 -67.583 1.00 93.06 423 GLN A CA 1
ATOM 3129 C C . GLN A 1 423 ? 52.334 7.840 -67.672 1.00 93.06 423 GLN A C 1
ATOM 3131 O O . GLN A 1 423 ? 51.813 8.311 -66.659 1.00 93.06 423 GLN A O 1
ATOM 3136 N N . ARG A 1 424 ? 51.700 7.846 -68.855 1.00 91.50 424 ARG A N 1
ATOM 3137 C CA . ARG A 1 424 ? 50.300 8.288 -68.993 1.00 91.50 424 ARG A CA 1
ATOM 3138 C C . ARG A 1 424 ? 49.358 7.315 -68.304 1.00 91.50 424 ARG A C 1
ATOM 3140 O O . ARG A 1 424 ? 48.611 7.755 -67.447 1.00 91.50 424 ARG A O 1
ATOM 3147 N N . GLN A 1 425 ? 49.469 6.014 -68.575 1.00 91.31 425 GLN A N 1
ATOM 3148 C CA . GLN A 1 425 ? 48.627 4.995 -67.936 1.00 91.31 425 GLN A CA 1
ATOM 3149 C C . GLN A 1 425 ? 48.741 5.026 -66.402 1.00 91.31 425 GLN A C 1
ATOM 3151 O O . GLN A 1 425 ? 47.728 4.932 -65.713 1.00 91.31 425 GLN A O 1
ATOM 3156 N N . ALA A 1 426 ? 49.944 5.241 -65.859 1.00 90.44 426 ALA A N 1
ATOM 3157 C CA . ALA A 1 426 ? 50.150 5.437 -64.424 1.00 90.44 426 ALA A CA 1
ATOM 3158 C C . ALA A 1 426 ? 49.486 6.727 -63.896 1.00 90.44 426 ALA A C 1
ATOM 3160 O O . ALA A 1 426 ? 48.846 6.704 -62.847 1.00 90.44 426 ALA A O 1
ATOM 3161 N N . SER A 1 427 ? 49.593 7.840 -64.631 1.00 90.19 427 SER A N 1
ATOM 3162 C CA . SER A 1 427 ? 48.933 9.109 -64.286 1.00 90.19 427 SER A CA 1
ATOM 3163 C C . SER A 1 427 ? 47.405 9.013 -64.365 1.00 90.19 427 SER A C 1
ATOM 3165 O O . SER A 1 427 ? 46.715 9.564 -63.512 1.00 90.19 427 SER A O 1
ATOM 3167 N N . ASP A 1 428 ? 46.872 8.309 -65.362 1.00 91.31 428 ASP A N 1
ATOM 3168 C CA . ASP A 1 428 ? 45.437 8.113 -65.571 1.00 91.31 428 ASP A CA 1
ATOM 3169 C C . ASP A 1 428 ? 44.860 7.195 -64.476 1.00 91.31 428 ASP A C 1
ATOM 3171 O O . ASP A 1 428 ? 43.793 7.476 -63.930 1.00 91.31 428 ASP A O 1
ATOM 3175 N N . ALA A 1 429 ? 45.604 6.159 -64.065 1.00 91.06 429 ALA A N 1
ATOM 3176 C CA . ALA A 1 429 ? 45.268 5.322 -62.912 1.00 91.06 429 ALA A CA 1
ATOM 3177 C C . ALA A 1 429 ? 45.301 6.096 -61.579 1.00 91.06 429 ALA A C 1
ATOM 3179 O O . ALA A 1 429 ? 44.405 5.919 -60.754 1.00 91.06 429 ALA A O 1
ATOM 3180 N N . GLN A 1 430 ? 46.279 6.987 -61.370 1.00 93.56 430 GLN A N 1
ATOM 3181 C CA . GLN A 1 430 ? 46.304 7.874 -60.198 1.00 93.56 430 GLN A CA 1
ATOM 3182 C C . GLN A 1 430 ? 45.106 8.834 -60.185 1.00 93.56 430 GLN A C 1
ATOM 3184 O O . GLN A 1 430 ? 44.468 8.990 -59.147 1.00 93.56 430 GLN A O 1
ATOM 3189 N N . MET A 1 431 ? 44.753 9.428 -61.329 1.00 91.25 431 MET A N 1
ATOM 3190 C CA . MET A 1 431 ? 43.569 10.287 -61.446 1.00 91.25 431 MET A CA 1
ATOM 3191 C C . MET A 1 431 ? 42.262 9.520 -61.202 1.00 91.25 431 MET A C 1
ATOM 3193 O O . MET A 1 431 ? 41.371 10.045 -60.539 1.00 91.25 431 MET A O 1
ATOM 3197 N N . ALA A 1 432 ? 42.149 8.275 -61.677 1.00 90.75 432 ALA A N 1
ATOM 3198 C CA . ALA A 1 432 ? 40.990 7.423 -61.409 1.00 90.75 432 ALA A CA 1
ATOM 3199 C C . ALA A 1 432 ? 40.859 7.066 -59.916 1.00 90.75 432 ALA A C 1
ATOM 3201 O O . ALA A 1 432 ? 39.757 7.101 -59.372 1.00 90.75 432 ALA A O 1
ATOM 3202 N N . LEU A 1 433 ? 41.976 6.774 -59.239 1.00 92.44 433 LEU A N 1
ATOM 3203 C CA . LEU A 1 433 ? 41.990 6.465 -57.806 1.00 92.44 433 LEU A CA 1
ATOM 3204 C C . LEU A 1 433 ? 41.668 7.703 -56.951 1.00 92.44 433 LEU A C 1
ATOM 3206 O O . LEU A 1 433 ? 40.899 7.599 -56.000 1.00 92.44 433 LEU A O 1
ATOM 3210 N N . LEU A 1 434 ? 42.177 8.882 -57.328 1.00 93.12 434 LEU A N 1
ATOM 3211 C CA . LEU A 1 434 ? 41.808 10.154 -56.694 1.00 93.12 434 LEU A CA 1
ATOM 3212 C C . LEU A 1 434 ? 40.339 10.530 -56.938 1.00 93.12 434 LEU A C 1
ATOM 3214 O O . LEU A 1 434 ? 39.709 11.066 -56.033 1.00 93.12 434 LEU A O 1
ATOM 3218 N N . SER A 1 435 ? 39.771 10.223 -58.112 1.00 92.44 435 SER A N 1
ATOM 3219 C CA . SER A 1 435 ? 38.326 10.383 -58.345 1.00 92.44 435 SER A CA 1
ATOM 3220 C C . SER A 1 435 ? 37.530 9.502 -57.386 1.00 92.44 435 SER A C 1
ATOM 3222 O O . SER A 1 435 ? 36.684 10.015 -56.670 1.00 92.44 435 SER A O 1
ATOM 3224 N N . ALA A 1 436 ? 37.864 8.211 -57.289 1.00 92.19 436 ALA A N 1
ATOM 3225 C CA . ALA A 1 436 ? 37.165 7.280 -56.404 1.00 92.19 436 ALA A CA 1
ATOM 3226 C C . ALA A 1 436 ? 37.257 7.670 -54.912 1.00 92.19 436 ALA A C 1
ATOM 3228 O O . ALA A 1 436 ? 36.295 7.480 -54.172 1.00 92.19 436 ALA A O 1
ATOM 3229 N N . ASP A 1 437 ? 38.382 8.243 -54.471 1.00 93.25 437 ASP A N 1
ATOM 3230 C CA . ASP A 1 437 ? 38.546 8.801 -53.120 1.00 93.25 437 ASP A CA 1
ATOM 3231 C C . ASP A 1 437 ? 37.688 10.063 -52.895 1.00 93.25 437 ASP A C 1
ATOM 3233 O O . ASP A 1 437 ? 37.084 10.219 -51.833 1.00 93.25 437 ASP A O 1
ATOM 3237 N N . ILE A 1 438 ? 37.570 10.940 -53.899 1.00 92.50 438 ILE A N 1
ATOM 3238 C CA . ILE A 1 438 ? 36.665 12.102 -53.865 1.00 92.50 438 ILE A CA 1
ATOM 3239 C C . ILE A 1 438 ? 35.198 11.650 -53.838 1.00 92.50 438 ILE A C 1
ATOM 3241 O O . ILE A 1 438 ? 34.432 12.151 -53.017 1.00 92.50 438 ILE A O 1
ATOM 3245 N N . ASP A 1 439 ? 34.819 10.682 -54.673 1.00 92.12 439 ASP A N 1
ATOM 3246 C CA . ASP A 1 439 ? 33.461 10.136 -54.752 1.00 92.12 439 ASP A CA 1
ATOM 3247 C C . ASP A 1 439 ? 33.065 9.442 -53.431 1.00 92.12 439 ASP A C 1
ATOM 3249 O O . ASP A 1 439 ? 31.974 9.665 -52.904 1.00 92.12 439 ASP A O 1
ATOM 3253 N N . ALA A 1 440 ? 33.976 8.673 -52.821 1.00 91.81 440 ALA A N 1
ATOM 3254 C CA . ALA A 1 440 ? 33.771 8.068 -51.502 1.00 91.81 440 ALA A CA 1
ATOM 3255 C C . ALA A 1 440 ? 33.646 9.115 -50.378 1.00 91.81 440 ALA A C 1
ATOM 3257 O O . ALA A 1 440 ? 32.836 8.957 -49.461 1.00 91.81 440 ALA A O 1
ATOM 3258 N N . LYS A 1 441 ? 34.415 10.210 -50.446 1.00 93.88 441 LYS A N 1
ATOM 3259 C CA . LYS A 1 441 ? 34.319 11.321 -49.485 1.00 93.88 441 LYS A CA 1
ATOM 3260 C C . LYS A 1 441 ? 33.045 12.142 -49.664 1.00 93.88 441 LYS A C 1
ATOM 3262 O O . LYS A 1 441 ? 32.497 12.582 -48.660 1.00 93.88 441 LYS A O 1
ATOM 3267 N N . ALA A 1 442 ? 32.546 12.303 -50.890 1.00 91.81 442 ALA A N 1
ATOM 3268 C CA . ALA A 1 442 ? 31.240 12.906 -51.144 1.00 91.81 442 ALA A CA 1
ATOM 3269 C C . ALA A 1 442 ? 30.122 12.081 -50.485 1.00 91.81 442 ALA A C 1
ATOM 3271 O O . ALA A 1 442 ? 29.367 12.624 -49.685 1.00 91.81 442 ALA A O 1
ATOM 3272 N N . LEU A 1 443 ? 30.111 10.758 -50.695 1.00 93.06 443 LEU A N 1
ATOM 3273 C CA . LEU A 1 443 ? 29.151 9.859 -50.043 1.00 93.06 443 LEU A CA 1
ATOM 3274 C C . LEU A 1 443 ? 29.200 9.955 -48.508 1.00 93.06 443 LEU A C 1
ATOM 3276 O O . LEU A 1 443 ? 28.150 10.036 -47.877 1.00 93.06 443 LEU A O 1
ATOM 3280 N N . ARG A 1 444 ? 30.391 10.021 -47.887 1.00 95.31 444 ARG A N 1
ATOM 3281 C CA . ARG A 1 444 ? 30.475 10.175 -46.421 1.00 95.31 444 ARG A CA 1
ATOM 3282 C C . ARG A 1 444 ? 30.033 11.561 -45.927 1.00 95.31 444 ARG A C 1
ATOM 3284 O O . ARG A 1 444 ? 29.589 11.673 -44.788 1.00 95.31 444 ARG A O 1
ATOM 3291 N N . ILE A 1 445 ? 30.125 12.607 -46.752 1.00 92.94 445 ILE A N 1
ATOM 3292 C CA . ILE A 1 445 ? 29.552 13.928 -46.438 1.00 92.94 445 ILE A CA 1
ATOM 3293 C C . ILE A 1 445 ? 28.019 13.868 -46.491 1.00 92.94 445 ILE A C 1
ATOM 3295 O O . ILE A 1 445 ? 27.379 14.389 -45.581 1.00 92.94 445 ILE A O 1
ATOM 3299 N N . ASP A 1 446 ? 27.440 13.192 -47.486 1.00 92.25 446 ASP A N 1
ATOM 3300 C CA . ASP A 1 446 ? 25.987 13.007 -47.598 1.00 92.25 446 ASP A CA 1
ATOM 3301 C C . ASP A 1 446 ? 25.427 12.160 -46.434 1.00 92.25 446 ASP A C 1
ATOM 3303 O O . ASP A 1 446 ? 24.403 12.512 -45.847 1.00 92.25 446 ASP A O 1
ATOM 3307 N N . GLU A 1 447 ? 26.131 11.094 -46.027 1.00 91.81 447 GLU A N 1
ATOM 3308 C CA . GLU A 1 447 ? 25.801 10.311 -44.824 1.00 91.81 447 GLU A CA 1
ATOM 3309 C C . GLU A 1 447 ? 25.811 11.180 -43.555 1.00 91.81 447 GLU A C 1
ATOM 3311 O O . GLU A 1 447 ? 24.838 11.185 -42.801 1.00 91.81 447 GLU A O 1
ATOM 3316 N N . LEU A 1 448 ? 26.880 11.957 -43.333 1.00 92.44 448 LEU A N 1
ATOM 3317 C CA . LEU A 1 448 ? 26.997 12.858 -42.179 1.00 92.44 448 LEU A CA 1
ATOM 3318 C C . LEU A 1 448 ? 25.944 13.981 -42.193 1.00 92.44 448 LEU A C 1
ATOM 3320 O O . LEU A 1 448 ? 25.532 14.445 -41.129 1.00 92.44 448 LEU A O 1
ATOM 3324 N N . ALA A 1 449 ? 25.493 14.413 -43.373 1.00 91.94 449 ALA A N 1
ATOM 3325 C CA . ALA A 1 449 ? 24.434 15.406 -43.512 1.00 91.94 449 ALA A CA 1
ATOM 3326 C C . ALA A 1 449 ? 23.062 14.851 -43.089 1.00 91.94 449 ALA A C 1
ATOM 3328 O O . ALA A 1 449 ? 22.330 15.545 -42.383 1.00 91.94 449 ALA A O 1
ATOM 3329 N N . GLU A 1 450 ? 22.721 13.607 -43.443 1.00 93.44 450 GLU A N 1
ATOM 3330 C CA . GLU A 1 450 ? 21.472 12.986 -42.973 1.00 93.44 450 GLU A CA 1
ATOM 3331 C C . GLU A 1 450 ? 21.574 12.528 -41.504 1.00 93.44 450 GLU A C 1
ATOM 3333 O O . GLU A 1 450 ? 20.599 12.670 -40.768 1.00 93.44 450 GLU A O 1
ATOM 3338 N N . GLU A 1 451 ? 22.748 12.087 -41.020 1.00 93.56 451 GLU A N 1
ATOM 3339 C CA . GLU A 1 451 ? 23.006 11.877 -39.579 1.00 93.56 451 GLU A CA 1
ATOM 3340 C C . GLU A 1 451 ? 22.715 13.163 -38.775 1.00 93.56 451 GLU A C 1
ATOM 3342 O O . GLU A 1 451 ? 22.010 13.117 -37.761 1.00 93.56 451 GLU A O 1
ATOM 3347 N N . LEU A 1 452 ? 23.186 14.324 -39.255 1.00 93.81 452 LEU A N 1
ATOM 3348 C CA . LEU A 1 452 ? 22.892 15.632 -38.660 1.00 93.81 452 LEU A CA 1
ATOM 3349 C C . LEU A 1 452 ? 21.399 15.981 -38.750 1.00 93.81 452 LEU A C 1
ATOM 3351 O O . LEU A 1 452 ? 20.813 16.395 -37.752 1.00 93.81 452 LEU A O 1
ATOM 3355 N N . ARG A 1 453 ? 20.757 15.761 -39.904 1.00 94.44 453 ARG A N 1
ATOM 3356 C CA . ARG A 1 453 ? 19.326 16.046 -40.104 1.00 94.44 453 ARG A CA 1
ATOM 3357 C C . ARG A 1 453 ? 18.432 15.219 -39.172 1.00 94.44 453 ARG A C 1
ATOM 3359 O O . ARG A 1 453 ? 17.447 15.736 -38.650 1.00 94.44 453 ARG A O 1
ATOM 3366 N N . VAL A 1 454 ? 18.806 13.964 -38.912 1.00 92.62 454 VAL A N 1
ATOM 3367 C CA . VAL A 1 454 ? 18.147 13.072 -37.942 1.00 92.62 454 VAL A CA 1
ATOM 3368 C C . VAL A 1 454 ? 18.396 13.514 -36.493 1.00 92.62 454 VAL A C 1
ATOM 3370 O O . VAL A 1 454 ? 17.530 13.320 -35.637 1.00 92.62 454 VAL A O 1
ATOM 3373 N N . ALA A 1 455 ? 19.546 14.125 -36.190 1.00 90.19 455 ALA A N 1
ATOM 3374 C CA . ALA A 1 455 ? 19.804 14.722 -34.879 1.00 90.19 455 ALA A CA 1
ATOM 3375 C C . ALA A 1 455 ? 18.990 16.014 -34.660 1.00 90.19 455 ALA A C 1
ATOM 3377 O O . ALA A 1 455 ? 18.415 16.199 -33.586 1.00 90.19 455 ALA A O 1
ATOM 3378 N N . GLU A 1 456 ? 18.877 16.874 -35.677 1.00 92.75 456 GLU A N 1
ATOM 3379 C CA . GLU A 1 456 ? 18.068 18.100 -35.634 1.00 92.75 456 GLU A CA 1
ATOM 3380 C C . GLU A 1 456 ? 16.574 17.800 -35.440 1.00 92.75 456 GLU A C 1
ATOM 3382 O O . GLU A 1 456 ? 15.934 18.423 -34.589 1.00 92.75 456 GLU A O 1
ATOM 3387 N N . THR A 1 457 ? 16.014 16.812 -36.153 1.00 93.94 457 THR A N 1
ATOM 3388 C CA . THR A 1 457 ? 14.607 16.415 -35.960 1.00 93.94 457 THR A CA 1
ATOM 3389 C C . THR A 1 457 ? 14.357 15.887 -34.551 1.00 93.94 457 THR A C 1
ATOM 3391 O O . THR A 1 457 ? 13.434 16.365 -33.894 1.00 93.94 457 THR A O 1
ATOM 3394 N N . LYS A 1 458 ? 15.228 15.013 -34.026 1.00 93.56 458 LYS A N 1
ATOM 3395 C CA . LYS A 1 458 ? 15.129 14.519 -32.639 1.00 93.56 458 LYS A CA 1
ATOM 3396 C C . LYS A 1 458 ? 15.250 15.638 -31.604 1.00 93.56 458 LYS A C 1
ATOM 3398 O O . LYS A 1 458 ? 14.524 15.647 -30.615 1.00 93.56 458 LYS A O 1
ATOM 3403 N N . SER A 1 459 ? 16.124 16.621 -31.834 1.00 91.62 459 SER A N 1
ATOM 3404 C CA . SER A 1 459 ? 16.222 17.799 -30.964 1.00 91.62 459 SER A CA 1
ATOM 3405 C C . SER A 1 459 ? 14.959 18.665 -31.003 1.00 91.62 459 SER A C 1
ATOM 3407 O O . SER A 1 459 ? 14.659 19.328 -30.011 1.00 91.62 459 SER A O 1
ATOM 3409 N N . SER A 1 460 ? 14.220 18.676 -32.116 1.00 93.12 460 SER A N 1
ATOM 3410 C CA . SER A 1 460 ? 12.925 19.357 -32.212 1.00 93.12 460 SER A CA 1
ATOM 3411 C C . SER A 1 460 ? 11.800 18.566 -31.536 1.00 93.12 460 SER A C 1
ATOM 3413 O O . SER A 1 460 ? 10.911 19.175 -30.948 1.00 93.12 460 SER A O 1
ATOM 3415 N N . GLU A 1 461 ? 11.835 17.233 -31.597 1.00 91.25 461 GLU A N 1
ATOM 3416 C CA . GLU A 1 461 ? 10.893 16.339 -30.905 1.00 91.25 461 GLU A CA 1
ATOM 3417 C C . GLU A 1 461 ? 11.033 16.490 -29.382 1.00 91.25 461 GLU A C 1
ATOM 3419 O O . GLU A 1 461 ? 10.076 16.898 -28.722 1.00 91.25 461 GLU A O 1
ATOM 3424 N N . LEU A 1 462 ? 12.252 16.342 -28.847 1.00 91.06 462 LEU A N 1
ATOM 3425 C CA . LEU A 1 462 ? 12.566 16.554 -27.425 1.00 91.06 462 LEU A CA 1
ATOM 3426 C C . LEU A 1 462 ? 12.197 17.968 -26.933 1.00 91.06 462 LEU A C 1
ATOM 3428 O O . LEU A 1 462 ? 11.786 18.148 -25.786 1.00 91.06 462 LEU A O 1
ATOM 3432 N N . ALA A 1 463 ? 12.312 18.991 -27.789 1.00 91.50 463 ALA A N 1
ATOM 3433 C CA . ALA A 1 463 ? 11.902 20.355 -27.449 1.00 91.50 463 ALA A CA 1
ATOM 3434 C C . ALA A 1 463 ? 10.372 20.505 -27.329 1.00 91.50 463 ALA A C 1
ATOM 3436 O O . ALA A 1 463 ? 9.899 21.237 -26.455 1.00 91.50 463 ALA A O 1
ATOM 3437 N N . MET A 1 464 ? 9.594 19.802 -28.162 1.00 91.94 464 MET A N 1
ATOM 3438 C CA . MET A 1 464 ? 8.134 19.741 -28.021 1.00 91.94 464 MET A CA 1
ATOM 3439 C C . MET A 1 464 ? 7.727 18.942 -26.781 1.00 91.94 464 MET A C 1
ATOM 3441 O O . MET A 1 464 ? 6.869 19.397 -26.026 1.00 91.94 464 MET A O 1
ATOM 3445 N N . GLU A 1 465 ? 8.366 17.798 -26.527 1.00 91.69 465 GLU A N 1
ATOM 3446 C CA . GLU A 1 465 ? 8.117 16.974 -25.338 1.00 91.69 465 GLU A CA 1
ATOM 3447 C C . GLU A 1 465 ? 8.364 17.775 -24.056 1.00 91.69 465 GLU A C 1
ATOM 3449 O O . GLU A 1 465 ? 7.466 17.884 -23.219 1.00 91.69 465 GLU A O 1
ATOM 3454 N N . LEU A 1 466 ? 9.510 18.457 -23.944 1.00 92.12 466 LEU A N 1
ATOM 3455 C CA . LEU A 1 466 ? 9.821 19.351 -22.824 1.00 92.12 466 LEU A CA 1
ATOM 3456 C C . LEU A 1 466 ? 8.779 20.476 -22.677 1.00 92.12 466 LEU A C 1
ATOM 3458 O O . LEU A 1 466 ? 8.392 20.814 -21.556 1.00 92.12 466 LEU A O 1
ATOM 3462 N N . GLN A 1 467 ? 8.258 21.022 -23.783 1.00 91.81 467 GLN A N 1
ATOM 3463 C CA . GLN A 1 467 ? 7.166 21.999 -23.739 1.00 91.81 467 GLN A CA 1
ATOM 3464 C C . GLN A 1 467 ? 5.842 21.387 -23.241 1.00 91.81 467 GLN A C 1
ATOM 3466 O O . GLN A 1 467 ? 5.101 22.062 -22.524 1.00 91.81 467 GLN A O 1
ATOM 3471 N N . THR A 1 468 ? 5.532 20.129 -23.578 1.00 91.19 468 THR A N 1
ATOM 3472 C CA . THR A 1 468 ? 4.339 19.431 -23.058 1.00 91.19 468 THR A CA 1
ATOM 3473 C C . THR A 1 468 ? 4.479 19.045 -21.587 1.00 91.19 468 THR A C 1
ATOM 3475 O O . THR A 1 468 ? 3.558 19.295 -20.814 1.00 91.19 468 THR A O 1
ATOM 3478 N N . HIS A 1 469 ? 5.646 18.552 -21.161 1.00 90.50 469 HIS A N 1
ATOM 3479 C CA . HIS A 1 469 ? 5.932 18.285 -19.753 1.00 90.50 469 HIS A CA 1
ATOM 3480 C C . HIS A 1 469 ? 5.859 19.557 -18.914 1.00 90.50 469 HIS A C 1
ATOM 3482 O O . HIS A 1 469 ? 5.272 19.528 -17.836 1.00 90.50 469 HIS A O 1
ATOM 3488 N N . LYS A 1 470 ? 6.369 20.690 -19.421 1.00 93.12 470 LYS A N 1
ATOM 3489 C CA . LYS A 1 470 ? 6.222 21.972 -18.729 1.00 93.12 470 LYS A CA 1
ATOM 3490 C C . LYS A 1 470 ? 4.750 22.333 -18.512 1.00 93.12 470 LYS A C 1
ATOM 3492 O O . LYS A 1 470 ? 4.383 22.621 -17.381 1.00 93.12 470 LYS A O 1
ATOM 3497 N N . LYS A 1 471 ? 3.908 22.248 -19.551 1.00 92.19 471 LYS A N 1
ATOM 3498 C CA . LYS A 1 471 ? 2.461 22.484 -19.398 1.00 92.19 471 LYS A CA 1
ATOM 3499 C C . LYS A 1 471 ? 1.839 21.562 -18.355 1.00 92.19 471 LYS A C 1
ATOM 3501 O O . LYS A 1 471 ? 1.068 22.039 -17.539 1.00 92.19 471 LYS A O 1
ATOM 3506 N N . ARG A 1 472 ? 2.207 20.274 -18.329 1.00 92.06 472 ARG A N 1
ATOM 3507 C CA . ARG A 1 472 ? 1.663 19.348 -17.327 1.00 92.06 472 ARG A CA 1
ATOM 3508 C C . ARG A 1 472 ? 2.140 19.661 -15.903 1.00 92.06 472 ARG A C 1
ATOM 3510 O O . ARG A 1 472 ? 1.396 19.411 -14.966 1.00 92.06 472 ARG A O 1
ATOM 3517 N N . VAL A 1 473 ? 3.336 20.226 -15.726 1.00 92.00 473 VAL A N 1
ATOM 3518 C CA . VAL A 1 473 ? 3.797 20.752 -14.426 1.00 92.00 473 VAL A CA 1
ATOM 3519 C C . VAL A 1 473 ? 3.017 22.009 -14.030 1.00 92.00 473 VAL A C 1
ATOM 3521 O O . VAL A 1 473 ? 2.612 22.113 -12.876 1.00 92.00 473 VAL A O 1
ATOM 3524 N N . ASP A 1 474 ? 2.764 22.922 -14.973 1.00 90.81 474 ASP A N 1
ATOM 3525 C CA . ASP A 1 474 ? 1.939 24.113 -14.737 1.00 90.81 474 ASP A CA 1
ATOM 3526 C C . ASP A 1 474 ? 0.488 23.700 -14.349 1.00 90.81 474 ASP A C 1
ATOM 3528 O O . ASP A 1 474 ? -0.042 24.175 -13.349 1.00 90.81 474 ASP A O 1
ATOM 3532 N N . GLU A 1 475 ? -0.116 22.727 -15.051 1.00 90.38 475 GLU A N 1
ATOM 3533 C CA . GLU A 1 475 ? -1.426 22.124 -14.722 1.00 90.38 475 GLU A CA 1
ATOM 3534 C C . GLU A 1 475 ? -1.444 21.440 -13.341 1.00 90.38 475 GLU A C 1
ATOM 3536 O O . GLU A 1 475 ? -2.377 21.632 -12.564 1.00 90.38 475 GLU A O 1
ATOM 3541 N N . LEU A 1 476 ? -0.414 20.650 -13.008 1.00 88.38 476 LEU A N 1
ATOM 3542 C CA . LEU A 1 476 ? -0.308 19.971 -11.709 1.00 88.38 476 LEU A CA 1
ATOM 3543 C C . LEU A 1 476 ? -0.165 20.957 -10.538 1.00 88.38 476 LEU A C 1
ATOM 3545 O O . LEU A 1 476 ? -0.589 20.640 -9.429 1.00 88.38 476 LEU A O 1
ATOM 3549 N N . ALA A 1 477 ? 0.399 22.147 -10.767 1.00 88.25 477 ALA A N 1
ATOM 3550 C CA . ALA A 1 477 ? 0.452 23.204 -9.760 1.00 88.25 477 ALA A CA 1
ATOM 3551 C C . ALA A 1 477 ? -0.934 23.830 -9.508 1.00 88.25 477 ALA A C 1
ATOM 3553 O O . ALA A 1 477 ? -1.297 24.048 -8.351 1.00 88.25 477 ALA A O 1
ATOM 3554 N N . GLU A 1 478 ? -1.736 24.049 -10.558 1.00 91.25 478 GLU A N 1
ATOM 3555 C CA . GLU A 1 478 ? -3.134 24.496 -10.423 1.00 91.25 478 GLU A CA 1
ATOM 3556 C C . GLU A 1 478 ? -4.018 23.415 -9.763 1.00 91.25 478 GLU A C 1
ATOM 3558 O O . GLU A 1 478 ? -4.847 23.726 -8.903 1.00 91.25 478 GLU A O 1
ATOM 3563 N N . GLU A 1 479 ? -3.812 22.134 -10.099 1.00 90.50 479 GLU A N 1
ATOM 3564 C CA . GLU A 1 479 ? -4.457 21.000 -9.418 1.00 90.50 479 GLU A CA 1
ATOM 3565 C C . GLU A 1 479 ? -4.102 20.967 -7.919 1.00 90.50 479 GLU A C 1
ATOM 3567 O O . GLU A 1 479 ? -4.997 20.792 -7.085 1.00 90.50 479 GLU A O 1
ATOM 3572 N N . LEU A 1 480 ? -2.831 21.195 -7.561 1.00 88.75 480 LEU A N 1
ATOM 3573 C CA . LEU A 1 480 ? -2.364 21.228 -6.173 1.00 88.75 480 LEU A CA 1
ATOM 3574 C C . LEU A 1 480 ? -3.015 22.367 -5.373 1.00 88.75 480 LEU A C 1
ATOM 3576 O O . LEU A 1 480 ? -3.656 22.081 -4.360 1.00 88.75 480 LEU A O 1
ATOM 3580 N N . GLU A 1 481 ? -2.950 23.618 -5.845 1.00 92.19 481 GLU A N 1
ATOM 3581 C CA . GLU A 1 481 ? -3.580 24.777 -5.178 1.00 92.19 481 GLU A CA 1
ATOM 3582 C C . GLU A 1 481 ? -5.095 24.550 -4.978 1.00 92.19 481 GLU A C 1
ATOM 3584 O O . GLU A 1 481 ? -5.658 24.813 -3.908 1.00 92.19 481 GLU A O 1
ATOM 3589 N N . ALA A 1 482 ? -5.761 23.947 -5.970 1.00 90.38 482 ALA A N 1
ATOM 3590 C CA . ALA A 1 482 ? -7.168 23.571 -5.873 1.00 90.38 482 ALA A CA 1
ATOM 3591 C C . ALA A 1 482 ? -7.442 22.441 -4.857 1.00 90.38 482 ALA A C 1
ATOM 3593 O O . ALA A 1 482 ? -8.556 22.365 -4.327 1.00 90.38 482 ALA A O 1
ATOM 3594 N N . THR A 1 483 ? -6.479 21.558 -4.563 1.00 86.56 483 THR A N 1
ATOM 3595 C CA . THR A 1 483 ? -6.597 20.574 -3.468 1.00 86.56 483 THR A CA 1
ATOM 3596 C C . THR A 1 483 ? -6.316 21.178 -2.097 1.00 86.56 483 THR A C 1
ATOM 3598 O O . THR A 1 483 ? -7.080 20.901 -1.171 1.00 86.56 483 THR A O 1
ATOM 3601 N N . GLU A 1 484 ? -5.334 22.071 -1.959 1.00 88.94 484 GLU A N 1
ATOM 3602 C CA . GLU A 1 484 ? -5.067 22.786 -0.704 1.00 88.94 484 GLU A CA 1
ATOM 3603 C C . GLU A 1 484 ? -6.300 23.589 -0.255 1.00 88.94 484 GLU A C 1
ATOM 3605 O O . GLU A 1 484 ? -6.761 23.448 0.882 1.00 88.94 484 GLU A O 1
ATOM 3610 N N . ALA A 1 485 ? -6.936 24.321 -1.176 1.00 89.50 485 ALA A N 1
ATOM 3611 C CA . ALA A 1 485 ? -8.177 25.052 -0.910 1.00 89.50 485 ALA A CA 1
ATOM 3612 C C . ALA A 1 485 ? -9.356 24.138 -0.495 1.00 89.50 485 ALA A C 1
ATOM 3614 O O . ALA A 1 485 ? -10.184 24.519 0.344 1.00 89.50 485 ALA A O 1
ATOM 3615 N N . LYS A 1 486 ? -9.440 22.910 -1.036 1.00 89.81 486 LYS A N 1
ATOM 3616 C CA . LYS A 1 486 ? -10.422 21.892 -0.600 1.00 89.81 486 LYS A CA 1
ATOM 3617 C C . LYS A 1 486 ? -10.098 21.383 0.809 1.00 89.81 486 LYS A C 1
ATOM 3619 O O . LYS A 1 486 ? -11.011 21.267 1.628 1.00 89.81 486 LYS A O 1
ATOM 3624 N N . CYS A 1 487 ? -8.826 21.132 1.114 1.00 85.88 487 CYS A N 1
ATOM 3625 C CA . CYS A 1 487 ? -8.365 20.702 2.434 1.00 85.88 487 CYS A CA 1
ATOM 3626 C C . CYS A 1 487 ? -8.634 21.763 3.512 1.00 85.88 487 CYS A C 1
ATOM 3628 O O . CYS A 1 487 ? -9.195 21.428 4.556 1.00 85.88 487 CYS A O 1
ATOM 3630 N N . GLU A 1 488 ? -8.357 23.047 3.251 1.00 89.50 488 GLU A N 1
ATOM 3631 C CA . GLU A 1 488 ? -8.732 24.122 4.179 1.00 89.50 488 GLU A CA 1
ATOM 3632 C C . GLU A 1 488 ? -10.251 24.184 4.423 1.00 89.50 488 GLU A C 1
ATOM 3634 O O . GLU A 1 488 ? -10.704 24.440 5.542 1.00 89.50 488 GLU A O 1
ATOM 3639 N N . LYS A 1 489 ? -11.065 23.985 3.375 1.00 91.12 489 LYS A N 1
ATOM 3640 C CA . LYS A 1 489 ? -12.530 23.976 3.500 1.00 91.12 489 LYS A CA 1
ATOM 3641 C C . LYS A 1 489 ? -12.996 22.829 4.396 1.00 91.12 489 LYS A C 1
ATOM 3643 O O . LYS A 1 489 ? -13.816 23.057 5.283 1.00 91.12 489 LYS A O 1
ATOM 3648 N N . LEU A 1 490 ? -12.453 21.627 4.199 1.00 89.00 490 LEU A N 1
ATOM 3649 C CA . LEU A 1 490 ? -12.764 20.459 5.025 1.00 89.00 490 LEU A CA 1
ATOM 3650 C C . LEU A 1 490 ? -12.295 20.636 6.477 1.00 89.00 490 LEU A C 1
ATOM 3652 O O . LEU A 1 490 ? -13.027 20.256 7.386 1.00 89.00 490 LEU A O 1
ATOM 3656 N N . ALA A 1 491 ? -11.147 21.279 6.717 1.00 89.38 491 ALA A N 1
ATOM 3657 C CA . ALA A 1 491 ? -10.692 21.618 8.068 1.00 89.38 491 ALA A CA 1
ATOM 3658 C C . ALA A 1 491 ? -11.678 22.559 8.789 1.00 89.38 491 ALA A C 1
ATOM 3660 O O . ALA A 1 491 ? -12.093 22.280 9.912 1.00 89.38 491 ALA A O 1
ATOM 3661 N N . ARG A 1 492 ? -12.149 23.618 8.113 1.00 90.50 492 ARG A N 1
ATOM 3662 C CA . ARG A 1 492 ? -13.174 24.540 8.648 1.00 90.50 492 ARG A CA 1
ATOM 3663 C C . ARG A 1 492 ? -14.519 23.841 8.896 1.00 90.50 492 ARG A C 1
ATOM 3665 O O . ARG A 1 492 ? -15.228 24.171 9.848 1.00 90.50 492 ARG A O 1
ATOM 3672 N N . GLU A 1 493 ? -14.888 22.872 8.058 1.00 92.12 493 GLU A N 1
ATOM 3673 C CA . GLU A 1 493 ? -16.088 22.045 8.256 1.00 92.12 493 GLU A CA 1
ATOM 3674 C C . GLU A 1 493 ? -15.934 21.059 9.432 1.00 92.12 493 GLU A C 1
ATOM 3676 O O . GLU A 1 493 ? -16.908 20.847 10.161 1.00 92.12 493 GLU A O 1
ATOM 3681 N N . LEU A 1 494 ? -14.725 20.533 9.672 1.00 90.38 494 LEU A N 1
ATOM 3682 C CA . LEU A 1 494 ? -14.382 19.698 10.828 1.00 90.38 494 LEU A CA 1
ATOM 3683 C C . LEU A 1 494 ? -14.464 20.492 12.141 1.00 90.38 494 LEU A C 1
ATOM 3685 O O . LEU A 1 494 ? -15.210 20.093 13.033 1.00 90.38 494 LEU A O 1
ATOM 3689 N N . GLU A 1 495 ? -13.801 21.650 12.241 1.00 91.00 495 GLU A N 1
ATOM 3690 C CA . GLU A 1 495 ? -13.882 22.538 13.417 1.00 91.00 495 GLU A CA 1
ATOM 3691 C C . GLU A 1 495 ? -15.344 22.902 13.741 1.00 91.00 495 GLU A C 1
ATOM 3693 O O . GLU A 1 495 ? -15.795 22.844 14.890 1.00 91.00 495 GLU A O 1
ATOM 3698 N N . ALA A 1 496 ? -16.138 23.207 12.707 1.00 90.25 496 ALA A N 1
ATOM 3699 C CA . ALA A 1 496 ? -17.562 23.500 12.843 1.00 90.25 496 ALA A CA 1
ATOM 3700 C C . ALA A 1 496 ? -18.423 22.273 13.213 1.00 90.25 496 ALA A C 1
ATOM 3702 O O . ALA A 1 496 ? -19.564 22.446 13.656 1.00 90.25 496 ALA A O 1
ATOM 3703 N N . ALA A 1 497 ? -17.931 21.046 13.022 1.00 86.81 497 ALA A N 1
ATOM 3704 C CA . ALA A 1 497 ? -18.563 19.813 13.489 1.00 86.81 497 ALA A CA 1
ATOM 3705 C C . ALA A 1 497 ? -18.172 19.496 14.942 1.00 86.81 497 ALA A C 1
ATOM 3707 O O . ALA A 1 497 ? -19.048 19.176 15.748 1.00 86.81 497 ALA A O 1
ATOM 3708 N N . GLU A 1 498 ? -16.902 19.671 15.311 1.00 88.44 498 GLU A N 1
ATOM 3709 C CA . GLU A 1 498 ? -16.411 19.506 16.684 1.00 88.44 498 GLU A CA 1
ATOM 3710 C C . GLU A 1 498 ? -17.067 20.502 17.648 1.00 88.44 498 GLU A C 1
ATOM 3712 O O . GLU A 1 498 ? -17.555 20.105 18.708 1.00 88.44 498 GLU A O 1
ATOM 3717 N N . ALA A 1 499 ? -17.213 21.770 17.248 1.00 90.06 499 ALA A N 1
ATOM 3718 C CA . ALA A 1 499 ? -17.939 22.776 18.026 1.00 90.06 499 ALA A CA 1
ATOM 3719 C C . ALA A 1 499 ? -19.406 22.370 18.299 1.00 90.06 499 ALA A C 1
ATOM 3721 O O . ALA A 1 499 ? -19.917 22.552 19.409 1.00 90.06 499 ALA A O 1
ATOM 3722 N N . LYS A 1 500 ? -20.085 21.756 17.316 1.00 90.50 500 LYS A N 1
ATOM 3723 C CA . LYS A 1 500 ? -21.449 21.215 17.487 1.00 90.50 500 LYS A CA 1
ATOM 3724 C C . LYS A 1 500 ? -21.460 19.988 18.399 1.00 90.50 500 LYS A C 1
ATOM 3726 O O . LYS A 1 500 ? -22.351 19.869 19.238 1.00 90.50 500 LYS A O 1
ATOM 3731 N N . ALA A 1 501 ? -20.475 19.098 18.275 1.00 86.31 501 ALA A N 1
ATOM 3732 C CA . ALA A 1 501 ? -20.332 17.936 19.150 1.00 86.31 501 ALA A CA 1
ATOM 3733 C C . ALA A 1 501 ? -20.095 18.350 20.615 1.00 86.31 501 ALA A C 1
ATOM 3735 O O . ALA A 1 501 ? -20.694 17.763 21.518 1.00 86.31 501 ALA A O 1
ATOM 3736 N N . GLY A 1 502 ? -19.308 19.406 20.850 1.00 89.44 502 GLY A N 1
ATOM 3737 C CA . GLY A 1 502 ? -19.127 20.028 22.164 1.00 89.44 502 GLY A CA 1
ATOM 3738 C C . GLY A 1 502 ? -20.441 20.552 22.754 1.00 89.44 502 GLY A C 1
ATOM 3739 O O . GLY A 1 502 ? -20.792 20.195 23.880 1.00 89.44 502 GLY A O 1
ATOM 3740 N N . ALA A 1 503 ? -21.221 21.309 21.974 1.00 88.31 503 ALA A N 1
ATOM 3741 C CA . ALA A 1 503 ? -22.531 21.813 22.399 1.00 88.31 503 ALA A CA 1
ATOM 3742 C C . ALA A 1 503 ? -23.524 20.681 22.746 1.00 88.31 503 ALA A C 1
ATOM 3744 O O . ALA A 1 503 ? -24.173 20.723 23.793 1.00 88.31 503 ALA A O 1
ATOM 3745 N N . ILE A 1 504 ? -23.589 19.624 21.926 1.00 87.69 504 ILE A N 1
ATOM 3746 C CA . ILE A 1 504 ? -24.399 18.421 22.202 1.00 87.69 504 ILE A CA 1
ATOM 3747 C C . ILE A 1 504 ? -23.894 17.696 23.464 1.00 87.69 504 ILE A C 1
ATOM 3749 O O . ILE A 1 504 ? -24.690 17.183 24.256 1.00 87.69 504 ILE A O 1
ATOM 3753 N N . GLY A 1 505 ? -22.578 17.682 23.694 1.00 88.00 505 GLY A N 1
ATOM 3754 C CA . GLY A 1 505 ? -21.961 17.196 24.926 1.00 88.00 505 GLY A CA 1
ATOM 3755 C C . GLY A 1 505 ? -22.455 17.957 26.158 1.00 88.00 505 GLY A C 1
ATOM 3756 O O . GLY A 1 505 ? -22.914 17.336 27.121 1.00 88.00 505 GLY A O 1
ATOM 3757 N N . GLU A 1 506 ? -22.452 19.292 26.113 1.00 88.19 506 GLU A N 1
ATOM 3758 C CA . GLU A 1 506 ? -23.017 20.115 27.183 1.00 88.19 506 GLU A CA 1
ATOM 3759 C C . GLU A 1 506 ? -24.500 19.811 27.426 1.00 88.19 506 GLU A C 1
ATOM 3761 O O . GLU A 1 506 ? -24.891 19.584 28.573 1.00 88.19 506 GLU A O 1
ATOM 3766 N N . GLU A 1 507 ? -25.334 19.781 26.381 1.00 91.06 507 GLU A N 1
ATOM 3767 C CA . GLU A 1 507 ? -26.762 19.460 26.511 1.00 91.06 507 GLU A CA 1
ATOM 3768 C C . GLU A 1 507 ? -26.984 18.084 27.143 1.00 91.06 507 GLU A C 1
ATOM 3770 O O . GLU A 1 507 ? -27.796 17.947 28.061 1.00 91.06 507 GLU A O 1
ATOM 3775 N N . ARG A 1 508 ? -26.191 17.079 26.754 1.00 87.56 508 ARG A N 1
ATOM 3776 C CA . ARG A 1 508 ? -26.226 15.747 27.365 1.00 87.56 508 ARG A CA 1
ATOM 3777 C C . ARG A 1 508 ? -25.872 15.782 28.856 1.00 87.56 508 ARG A C 1
ATOM 3779 O O . ARG A 1 508 ? -26.516 15.077 29.633 1.00 87.56 508 ARG A O 1
ATOM 3786 N N . THR A 1 509 ? -24.915 16.608 29.292 1.00 88.44 509 THR A N 1
ATOM 3787 C CA . THR A 1 509 ? -24.631 16.770 30.736 1.00 88.44 509 THR A CA 1
ATOM 3788 C C . THR A 1 509 ? -25.752 17.505 31.475 1.00 88.44 509 THR A C 1
ATOM 3790 O O . THR A 1 509 ? -26.124 17.093 32.576 1.00 88.44 509 THR A O 1
ATOM 3793 N N . LYS A 1 510 ? -26.356 18.533 30.863 1.00 91.12 510 LYS A N 1
ATOM 3794 C CA . LYS A 1 510 ? -27.508 19.270 31.414 1.00 91.12 510 LYS A CA 1
ATOM 3795 C C . LYS A 1 510 ? -28.710 18.328 31.597 1.00 91.12 510 LYS A C 1
ATOM 3797 O O . LYS A 1 510 ? -29.313 18.313 32.670 1.00 91.12 510 LYS A O 1
ATOM 3802 N N . LEU A 1 511 ? -28.985 17.466 30.613 1.00 87.25 511 LEU A N 1
ATOM 3803 C CA . LEU A 1 511 ? -30.013 16.418 30.677 1.00 87.25 511 LEU A CA 1
ATOM 3804 C C . LEU A 1 511 ? -29.694 15.319 31.706 1.00 87.25 511 LEU A C 1
ATOM 3806 O O . LEU A 1 511 ? -30.582 14.885 32.437 1.00 87.25 511 LEU A O 1
ATOM 3810 N N . ALA A 1 512 ? -28.435 14.891 31.834 1.00 86.38 512 ALA A N 1
ATOM 3811 C CA . ALA A 1 512 ? -28.042 13.936 32.874 1.00 86.38 512 ALA A CA 1
ATOM 3812 C C . ALA A 1 512 ? -28.264 14.506 34.291 1.00 86.38 512 ALA A C 1
ATOM 3814 O O . ALA A 1 512 ? -28.737 13.800 35.185 1.00 86.38 512 ALA A O 1
ATOM 3815 N N . GLN A 1 513 ? -28.000 15.803 34.497 1.00 86.94 513 GLN A N 1
ATOM 3816 C CA . GLN A 1 513 ? -28.288 16.479 35.764 1.00 86.94 513 GLN A CA 1
ATOM 3817 C C . GLN A 1 513 ? -29.793 16.610 36.050 1.00 86.94 513 GLN A C 1
ATOM 3819 O O . GLN A 1 513 ? -30.194 16.483 37.210 1.00 86.94 513 GLN A O 1
ATOM 3824 N N . THR A 1 514 ? -30.645 16.863 35.047 1.00 88.50 514 THR A N 1
ATOM 3825 C CA . THR A 1 514 ? -32.104 16.897 35.264 1.00 88.50 514 THR A CA 1
ATOM 3826 C C . THR A 1 514 ? -32.670 15.503 35.524 1.00 88.50 514 THR A C 1
ATOM 3828 O O . THR A 1 514 ? -33.495 15.362 36.427 1.00 88.50 514 THR A O 1
ATOM 3831 N N . LEU A 1 515 ? -32.165 14.464 34.849 1.00 86.19 515 LEU A N 1
ATOM 3832 C CA . LEU A 1 515 ? -32.517 13.066 35.120 1.00 86.19 515 LEU A CA 1
ATOM 3833 C C . LEU A 1 515 ? -32.176 12.667 36.565 1.00 86.19 515 LEU A C 1
ATOM 3835 O O . LEU A 1 515 ? -33.031 12.139 37.272 1.00 86.19 515 LEU A O 1
ATOM 3839 N N . ALA A 1 516 ? -30.967 12.985 37.040 1.00 84.44 516 ALA A N 1
ATOM 3840 C CA . ALA A 1 516 ? -30.552 12.702 38.416 1.00 84.44 516 ALA A CA 1
ATOM 3841 C C . ALA A 1 516 ? -31.420 13.438 39.459 1.00 84.44 516 ALA A C 1
ATOM 3843 O O . ALA A 1 516 ? -31.775 12.867 40.494 1.00 84.44 516 ALA A O 1
ATOM 3844 N N . LYS A 1 517 ? -31.824 14.687 39.178 1.00 85.19 517 LYS A N 1
ATOM 3845 C CA . LYS A 1 517 ? -32.776 15.443 40.016 1.00 85.19 517 LYS A CA 1
ATOM 3846 C C . LYS A 1 517 ? -34.168 14.796 40.024 1.00 85.19 517 LYS A C 1
ATOM 3848 O O . LYS A 1 517 ? -34.772 14.694 41.089 1.00 85.19 517 LYS A O 1
ATOM 3853 N N . ALA A 1 518 ? -34.654 14.320 38.876 1.00 79.50 518 ALA A N 1
ATOM 3854 C CA . ALA A 1 518 ? -35.940 13.633 38.761 1.00 79.50 518 ALA A CA 1
ATOM 3855 C C . ALA A 1 518 ? -35.948 12.278 39.495 1.00 79.50 518 ALA A C 1
ATOM 3857 O O . ALA A 1 518 ? -36.881 11.993 40.242 1.00 79.50 518 ALA A O 1
ATOM 3858 N N . GLN A 1 519 ? -34.880 11.482 39.375 1.00 81.88 519 GLN A N 1
ATOM 3859 C CA . GLN A 1 519 ? -34.701 10.239 40.139 1.00 81.88 519 GLN A CA 1
ATOM 3860 C C . GLN A 1 519 ? -34.686 10.506 41.654 1.00 81.88 519 GLN A C 1
ATOM 3862 O O . GLN A 1 519 ? -35.383 9.831 42.410 1.00 81.88 519 GLN A O 1
ATOM 3867 N N . GLY A 1 520 ? -33.973 11.549 42.098 1.00 81.88 520 GLY A N 1
ATOM 3868 C CA . GLY A 1 520 ? -33.975 11.982 43.500 1.00 81.88 520 GLY A CA 1
ATOM 3869 C C . GLY A 1 520 ? -35.340 12.466 44.013 1.00 81.88 520 GLY A C 1
ATOM 3870 O O . GLY A 1 520 ? -35.610 12.363 45.209 1.00 81.88 520 GLY A O 1
ATOM 3871 N N . ALA A 1 521 ? -36.219 12.960 43.134 1.00 81.94 521 ALA A N 1
ATOM 3872 C CA . ALA A 1 521 ? -37.610 13.265 43.469 1.00 81.94 521 ALA A CA 1
ATOM 3873 C C . ALA A 1 521 ? -38.483 11.996 43.536 1.00 81.94 521 ALA A C 1
ATOM 3875 O O . ALA A 1 521 ? -39.296 11.876 44.451 1.00 81.94 521 ALA A O 1
ATOM 3876 N N . GLY A 1 522 ? -38.270 11.027 42.637 1.00 83.12 522 GLY A N 1
ATOM 3877 C CA . GLY A 1 522 ? -38.953 9.728 42.647 1.00 83.12 522 GLY A CA 1
ATOM 3878 C C . GLY A 1 522 ? -38.786 8.986 43.975 1.00 83.12 522 GLY A C 1
ATOM 3879 O O . GLY A 1 522 ? -39.778 8.672 44.625 1.00 83.12 522 GLY A O 1
ATOM 3880 N N . VAL A 1 523 ? -37.546 8.835 44.453 1.00 85.38 523 VAL A N 1
ATOM 3881 C CA . VAL A 1 523 ? -37.246 8.174 45.743 1.00 85.38 523 VAL A CA 1
ATOM 3882 C C . VAL A 1 523 ? -37.929 8.873 46.933 1.00 85.38 523 VAL A C 1
ATOM 3884 O O . VAL A 1 523 ? -38.347 8.220 47.888 1.00 85.38 523 VAL A O 1
ATOM 3887 N N . ARG A 1 524 ? -38.103 10.203 46.885 1.00 83.50 524 ARG A N 1
ATOM 3888 C CA . ARG A 1 524 ? -38.842 10.952 47.922 1.00 83.50 524 ARG A CA 1
ATOM 3889 C C . ARG A 1 524 ? -40.346 10.673 47.878 1.00 83.50 524 ARG A C 1
ATOM 3891 O O . ARG A 1 524 ? -40.958 10.541 48.934 1.00 83.50 524 ARG A O 1
ATOM 3898 N N . LEU A 1 525 ? -40.930 10.560 46.684 1.00 82.69 525 LEU A N 1
ATOM 3899 C CA . LEU A 1 525 ? -42.342 10.204 46.507 1.00 82.69 525 LEU A CA 1
ATOM 3900 C C . LEU A 1 525 ? -42.616 8.752 46.926 1.00 82.69 525 LEU A C 1
ATOM 3902 O O . LEU A 1 525 ? -43.636 8.483 47.555 1.00 82.69 525 LEU A O 1
ATOM 3906 N N . GLU A 1 526 ? -41.696 7.826 46.649 1.00 84.00 526 GLU A N 1
ATOM 3907 C CA . GLU A 1 526 ? -41.774 6.437 47.122 1.00 84.00 526 GLU A CA 1
ATOM 3908 C C . GLU A 1 526 ? -41.717 6.353 48.654 1.00 84.00 526 GLU A C 1
ATOM 3910 O O . GLU A 1 526 ? -42.542 5.665 49.258 1.00 84.00 526 GLU A O 1
ATOM 3915 N N . ALA A 1 527 ? -40.820 7.113 49.295 1.00 82.75 527 ALA A N 1
ATOM 3916 C CA . ALA A 1 527 ? -40.751 7.213 50.753 1.00 82.75 527 ALA A CA 1
ATOM 3917 C C . ALA A 1 527 ? -42.053 7.774 51.360 1.00 82.75 527 ALA A C 1
ATOM 3919 O O . ALA A 1 527 ? -42.609 7.174 52.279 1.00 82.75 527 ALA A O 1
ATOM 3920 N N . GLN A 1 528 ? -42.599 8.860 50.797 1.00 86.19 528 GLN A N 1
ATOM 3921 C CA . GLN A 1 528 ? -43.897 9.412 51.213 1.00 86.19 528 GLN A CA 1
ATOM 3922 C C . GLN A 1 528 ? -45.048 8.414 51.011 1.00 86.19 528 GLN A C 1
ATOM 3924 O O . GLN A 1 528 ? -45.936 8.308 51.856 1.00 86.19 528 GLN A O 1
ATOM 3929 N N . GLN A 1 529 ? -45.036 7.638 49.922 1.00 85.00 529 GLN A N 1
ATOM 3930 C CA . GLN A 1 529 ? -46.050 6.611 49.684 1.00 85.00 529 GLN A CA 1
ATOM 3931 C C . GLN A 1 529 ? -45.932 5.446 50.683 1.00 85.00 529 GLN A C 1
ATOM 3933 O O . GLN A 1 529 ? -46.954 4.904 51.106 1.00 85.00 529 GLN A O 1
ATOM 3938 N N . ALA A 1 530 ? -44.715 5.061 51.080 1.00 83.25 530 ALA A N 1
ATOM 3939 C CA . ALA A 1 530 ? -44.484 4.058 52.119 1.00 83.25 530 ALA A CA 1
ATOM 3940 C C . ALA A 1 530 ? -44.966 4.541 53.499 1.00 83.25 530 ALA A C 1
ATOM 3942 O O . ALA A 1 530 ? -45.629 3.787 54.213 1.00 83.25 530 ALA A O 1
ATOM 3943 N N . GLU A 1 531 ? -44.716 5.805 53.844 1.00 88.12 531 GLU A N 1
ATOM 3944 C CA . GLU A 1 531 ? -45.184 6.411 55.094 1.00 88.12 531 GLU A CA 1
ATOM 3945 C C . GLU A 1 531 ? -46.718 6.515 55.147 1.00 88.12 531 GLU A C 1
ATOM 3947 O O . GLU A 1 531 ? -47.335 6.077 56.119 1.00 88.12 531 GLU A O 1
ATOM 3952 N N . LEU A 1 532 ? -47.363 6.981 54.071 1.00 84.81 532 LEU A N 1
ATOM 3953 C CA . LEU A 1 532 ? -48.829 7.016 53.972 1.00 84.81 532 LEU A CA 1
ATOM 3954 C C . LEU A 1 532 ? -49.450 5.611 54.055 1.00 84.81 532 LEU A C 1
ATOM 3956 O O . LEU A 1 532 ? -50.469 5.426 54.721 1.00 84.81 532 LEU A O 1
ATOM 3960 N N . LYS A 1 533 ? -48.822 4.593 53.446 1.00 88.12 533 LYS A N 1
ATOM 3961 C CA . LYS A 1 533 ? -49.234 3.186 53.612 1.00 88.12 533 LYS A CA 1
ATOM 3962 C C . LYS A 1 533 ? -49.136 2.745 55.076 1.00 88.12 533 LYS A C 1
ATOM 3964 O O . LYS A 1 533 ? -50.076 2.130 55.578 1.00 88.12 533 LYS A O 1
ATOM 3969 N N . ALA A 1 534 ? -48.055 3.089 55.780 1.00 84.56 534 ALA A N 1
ATOM 3970 C CA . ALA A 1 534 ? -47.904 2.777 57.201 1.00 84.56 534 ALA A CA 1
ATOM 3971 C C . ALA A 1 534 ? -49.012 3.433 58.049 1.00 84.56 534 ALA A C 1
ATOM 3973 O O . ALA A 1 534 ? -49.678 2.734 58.817 1.00 84.56 534 ALA A O 1
ATOM 3974 N N . GLN A 1 535 ? -49.287 4.726 57.838 1.00 87.12 535 GLN A N 1
ATOM 3975 C CA . GLN A 1 535 ? -50.368 5.459 58.515 1.00 87.12 535 GLN A CA 1
ATOM 3976 C C . GLN A 1 535 ? -51.743 4.806 58.282 1.00 87.12 535 GLN A C 1
ATOM 3978 O O . GLN A 1 535 ? -52.467 4.539 59.243 1.00 87.12 535 GLN A O 1
ATOM 3983 N N . VAL A 1 536 ? -52.073 4.440 57.036 1.00 86.69 536 VAL A N 1
ATOM 3984 C CA . VAL A 1 536 ? -53.315 3.712 56.706 1.00 86.69 536 VAL A CA 1
ATOM 3985 C C . VAL A 1 536 ? -53.397 2.364 57.435 1.00 86.69 536 VAL A C 1
ATOM 3987 O O . VAL A 1 536 ? -54.460 2.014 57.947 1.00 86.69 536 VAL A O 1
ATOM 3990 N N . THR A 1 537 ? -52.291 1.619 57.563 1.00 85.69 537 THR A N 1
ATOM 3991 C CA . THR A 1 537 ? -52.293 0.357 58.333 1.00 85.69 537 THR A CA 1
ATOM 3992 C C . THR A 1 537 ? -52.394 0.542 59.852 1.00 85.69 537 THR A C 1
ATOM 3994 O O . THR A 1 537 ? -52.833 -0.391 60.525 1.00 85.69 537 THR A O 1
ATOM 3997 N N . SER A 1 538 ? -52.037 1.710 60.406 1.00 88.06 538 SER A N 1
ATOM 3998 C CA . SER A 1 538 ? -52.311 2.041 61.817 1.00 88.06 538 SER A CA 1
ATOM 3999 C C . SER A 1 538 ? -53.798 2.312 62.019 1.00 88.06 538 SER A C 1
ATOM 4001 O O . SER A 1 538 ? -54.454 1.614 62.792 1.00 88.06 538 SER A O 1
ATOM 4003 N N . LEU A 1 539 ? -54.358 3.227 61.220 1.00 86.00 539 LEU A N 1
ATOM 4004 C CA . LEU A 1 539 ? -55.774 3.596 61.272 1.00 86.00 539 LEU A CA 1
ATOM 4005 C C . LEU A 1 539 ? -56.696 2.384 61.065 1.00 86.00 539 LEU A C 1
ATOM 4007 O O . LEU A 1 539 ? -57.710 2.260 61.746 1.00 86.00 539 LEU A O 1
ATOM 4011 N N . ALA A 1 540 ? -56.326 1.443 60.189 1.00 84.69 540 ALA A N 1
ATOM 4012 C CA . ALA A 1 540 ? -57.063 0.193 60.009 1.00 84.69 540 ALA A CA 1
ATOM 4013 C C . ALA A 1 540 ? -57.102 -0.673 61.287 1.00 84.69 540 ALA A C 1
ATOM 4015 O O . ALA A 1 540 ? -58.157 -1.206 61.629 1.00 84.69 540 ALA A O 1
ATOM 4016 N N . LYS A 1 541 ? -55.985 -0.787 62.023 1.00 86.75 541 LYS A N 1
ATOM 4017 C CA . LYS A 1 541 ? -55.922 -1.524 63.302 1.00 86.75 541 LYS A CA 1
ATOM 4018 C C . LYS A 1 541 ? -56.713 -0.819 64.403 1.00 86.75 541 LYS A C 1
ATOM 4020 O O . LYS A 1 541 ? -57.397 -1.477 65.182 1.00 86.75 541 LYS A O 1
ATOM 4025 N N . GLU A 1 542 ? -56.640 0.507 64.457 1.00 87.44 542 GLU A N 1
ATOM 4026 C CA . GLU A 1 542 ? -57.398 1.322 65.409 1.00 87.44 542 GLU A CA 1
ATOM 4027 C C . GLU A 1 542 ? -58.910 1.167 65.186 1.00 87.44 542 GLU A C 1
ATOM 4029 O O . GLU A 1 542 ? -59.640 0.886 66.139 1.00 87.44 542 GLU A O 1
ATOM 4034 N N . LEU A 1 543 ? -59.367 1.242 63.931 1.00 84.62 543 LEU A N 1
ATOM 4035 C CA . LEU A 1 543 ? -60.770 1.065 63.542 1.00 84.62 543 LEU A CA 1
ATOM 4036 C C . LEU A 1 543 ? -61.272 -0.355 63.861 1.00 84.62 543 LEU A C 1
ATOM 4038 O O . LEU A 1 543 ? -62.363 -0.513 64.410 1.00 84.62 543 LEU A O 1
ATOM 4042 N N . GLU A 1 544 ? -60.461 -1.387 63.624 1.00 87.19 544 GLU A N 1
ATOM 4043 C CA . GLU A 1 544 ? -60.810 -2.763 63.999 1.00 87.19 544 GLU A CA 1
ATOM 4044 C C . GLU A 1 544 ? -60.886 -2.947 65.530 1.00 87.19 544 GLU A C 1
ATOM 4046 O O . GLU A 1 544 ? -61.813 -3.581 66.035 1.00 87.19 544 GLU A O 1
ATOM 4051 N N . SER A 1 545 ? -60.005 -2.290 66.298 1.00 84.81 545 SER A N 1
ATOM 4052 C CA . SER A 1 545 ? -60.088 -2.265 67.771 1.00 84.81 545 SER A CA 1
ATOM 4053 C C . SER A 1 545 ? -61.294 -1.475 68.306 1.00 84.81 545 SER A C 1
ATOM 4055 O O . SER A 1 545 ? -61.794 -1.755 69.394 1.00 84.81 545 SER A O 1
ATOM 4057 N N . ALA A 1 546 ? -61.795 -0.493 67.549 1.00 79.75 546 ALA A N 1
ATOM 4058 C CA . ALA A 1 546 ? -63.032 0.212 67.874 1.00 79.75 546 ALA A CA 1
ATOM 4059 C C . ALA A 1 546 ? -64.266 -0.661 67.582 1.00 79.75 546 ALA A C 1
ATOM 4061 O O . ALA A 1 546 ? -65.213 -0.671 68.370 1.00 79.75 546 ALA A O 1
ATOM 4062 N N . ARG A 1 547 ? -64.234 -1.449 66.497 1.00 84.31 547 ARG A N 1
ATOM 4063 C CA . ARG A 1 547 ? -65.278 -2.432 66.164 1.00 84.31 547 ARG A CA 1
ATOM 4064 C C . ARG A 1 547 ? -65.398 -3.533 67.213 1.00 84.31 547 ARG A C 1
ATOM 4066 O O . ARG A 1 547 ? -66.523 -3.826 67.612 1.00 84.31 547 ARG A O 1
ATOM 4073 N N . SER A 1 548 ? -64.287 -4.098 67.700 1.00 84.50 548 SER A N 1
ATOM 4074 C CA . SER A 1 548 ? -64.347 -5.141 68.740 1.00 84.50 548 SER A CA 1
ATOM 4075 C C . SER A 1 548 ? -65.014 -4.613 70.016 1.00 84.50 548 SER A C 1
ATOM 4077 O O . SER A 1 548 ? -66.006 -5.184 70.463 1.00 84.50 548 SER A O 1
ATOM 4079 N N . ARG A 1 549 ? -64.591 -3.436 70.505 1.00 85.94 549 ARG A N 1
ATOM 4080 C CA . ARG A 1 549 ? -65.202 -2.746 71.659 1.00 85.94 549 ARG A CA 1
ATOM 4081 C C . ARG A 1 549 ? -66.688 -2.447 71.447 1.00 85.94 549 ARG A C 1
ATOM 4083 O O . ARG A 1 549 ? -67.482 -2.594 72.373 1.00 85.94 549 ARG A O 1
ATOM 4090 N N . SER A 1 550 ? -67.082 -2.048 70.235 1.00 81.62 550 SER A N 1
ATOM 4091 C CA . SER A 1 550 ? -68.493 -1.826 69.892 1.00 81.62 550 SER A CA 1
ATOM 4092 C C . SER A 1 550 ? -69.310 -3.123 69.931 1.00 81.62 550 SER A C 1
ATOM 4094 O O . SER A 1 550 ? -70.439 -3.116 70.415 1.00 81.62 550 SER A O 1
ATOM 4096 N N . SER A 1 551 ? -68.744 -4.240 69.463 1.00 82.38 551 SER A N 1
ATOM 4097 C CA . SER A 1 551 ? -69.373 -5.564 69.538 1.00 82.38 551 SER A CA 1
ATOM 4098 C C . SER A 1 551 ? -69.467 -6.074 70.981 1.00 82.38 551 SER A C 1
ATOM 4100 O O . SER A 1 551 ? -70.492 -6.625 71.379 1.00 82.38 551 SER A O 1
ATOM 4102 N N . GLU A 1 552 ? -68.426 -5.870 71.790 1.00 81.44 552 GLU A N 1
ATOM 4103 C CA . GLU A 1 552 ? -68.408 -6.198 73.220 1.00 81.44 552 GLU A CA 1
ATOM 4104 C C . GLU A 1 552 ? -69.520 -5.436 73.962 1.00 81.44 552 GLU A C 1
ATOM 4106 O O . GLU A 1 552 ? -70.347 -6.057 74.637 1.00 81.44 552 GLU A O 1
ATOM 4111 N N . LEU A 1 553 ? -69.611 -4.115 73.755 1.00 78.69 553 LEU A N 1
ATOM 4112 C CA . LEU A 1 553 ? -70.674 -3.259 74.296 1.00 78.69 553 LEU A CA 1
ATOM 4113 C C . LEU A 1 553 ? -72.073 -3.698 73.852 1.00 78.69 553 LEU A C 1
ATOM 4115 O O . LEU A 1 553 ? -72.977 -3.765 74.687 1.00 78.69 553 LEU A O 1
ATOM 4119 N N . GLN A 1 554 ? -72.260 -4.045 72.575 1.00 80.62 554 GLN A N 1
ATOM 4120 C CA . GLN A 1 554 ? -73.559 -4.499 72.084 1.00 80.62 554 GLN A CA 1
ATOM 4121 C C . GLN A 1 554 ? -73.992 -5.813 72.754 1.00 80.62 554 GLN A C 1
ATOM 4123 O O . GLN A 1 554 ? -75.094 -5.874 73.300 1.00 80.62 554 GLN A O 1
ATOM 4128 N N . THR A 1 555 ? -73.116 -6.824 72.842 1.00 77.12 555 THR A N 1
ATOM 4129 C CA . THR A 1 555 ? -73.469 -8.066 73.562 1.00 77.12 555 THR A CA 1
ATOM 4130 C C . THR A 1 555 ? -73.680 -7.837 75.066 1.00 77.12 555 THR A C 1
ATOM 4132 O O . THR A 1 555 ? -74.377 -8.610 75.722 1.00 77.12 555 THR A O 1
ATOM 4135 N N . SER A 1 556 ? -73.079 -6.798 75.657 1.00 80.31 556 SER A N 1
ATOM 4136 C CA . SER A 1 556 ? -73.343 -6.402 77.048 1.00 80.31 556 SER A CA 1
ATOM 4137 C C . SER A 1 556 ? -74.774 -5.868 77.210 1.00 80.31 556 SER A C 1
ATOM 4139 O O . SER A 1 556 ? -75.512 -6.307 78.094 1.00 80.31 556 SER A O 1
ATOM 4141 N N . MET A 1 557 ? -75.210 -5.000 76.292 1.00 76.00 557 MET A N 1
ATOM 4142 C CA . MET A 1 557 ? -76.566 -4.441 76.257 1.00 76.00 557 MET A CA 1
ATOM 4143 C C . MET A 1 557 ? -77.644 -5.509 75.986 1.00 76.00 557 MET A C 1
ATOM 4145 O O . MET A 1 557 ? -78.716 -5.482 76.595 1.00 76.00 557 MET A O 1
ATOM 4149 N N . GLU A 1 558 ? -77.353 -6.486 75.125 1.00 75.06 558 GLU A N 1
ATOM 4150 C CA . GLU A 1 558 ? -78.240 -7.625 74.834 1.00 75.06 558 GLU A CA 1
ATOM 4151 C C . GLU A 1 558 ? -78.427 -8.550 76.055 1.00 75.06 558 GLU A C 1
ATOM 4153 O O . GLU A 1 558 ? -79.530 -9.040 76.296 1.00 75.06 558 GLU A O 1
ATOM 4158 N N . ARG A 1 559 ? -77.396 -8.730 76.897 1.00 73.81 559 ARG A N 1
ATOM 4159 C CA . ARG A 1 559 ? -77.531 -9.454 78.179 1.00 73.81 559 ARG A CA 1
ATOM 4160 C C . ARG A 1 559 ? -78.365 -8.664 79.191 1.00 73.81 559 ARG A C 1
ATOM 4162 O O . ARG A 1 559 ? -79.327 -9.197 79.737 1.00 73.81 559 ARG A O 1
ATOM 4169 N N . ALA A 1 560 ? -78.060 -7.377 79.379 1.00 67.56 560 ALA A N 1
ATOM 4170 C CA . ALA A 1 560 ? -78.773 -6.518 80.329 1.00 67.56 560 ALA A CA 1
ATOM 4171 C C . ALA A 1 560 ? -80.281 -6.391 80.022 1.00 67.56 560 ALA A C 1
ATOM 4173 O O . ALA A 1 560 ? -81.103 -6.307 80.937 1.00 67.56 560 ALA A O 1
ATOM 4174 N N . THR A 1 561 ? -80.663 -6.411 78.741 1.00 68.12 561 THR A N 1
ATOM 4175 C CA . THR A 1 561 ? -82.075 -6.394 78.323 1.00 68.12 561 THR A CA 1
ATOM 4176 C C . THR A 1 561 ? -82.778 -7.742 78.529 1.00 68.12 561 THR A C 1
ATOM 4178 O O . THR A 1 561 ? -83.946 -7.751 78.924 1.00 68.12 561 THR A O 1
ATOM 4181 N N . ALA A 1 562 ? -82.079 -8.872 78.369 1.00 65.88 562 ALA A N 1
ATOM 4182 C CA . ALA A 1 562 ? -82.612 -10.196 78.702 1.00 65.88 562 ALA A CA 1
ATOM 4183 C C . ALA A 1 562 ? -82.858 -10.372 80.217 1.00 65.88 562 ALA A C 1
ATOM 4185 O O . ALA A 1 562 ? -83.923 -10.848 80.621 1.00 65.88 562 ALA A O 1
ATOM 4186 N N . ASP A 1 563 ? -81.922 -9.929 81.062 1.00 64.56 563 ASP A N 1
ATOM 4187 C CA . ASP A 1 563 ? -82.056 -10.009 82.524 1.00 64.56 563 ASP A CA 1
ATOM 4188 C C . ASP A 1 563 ? -83.230 -9.159 83.047 1.00 64.56 563 ASP A C 1
ATOM 4190 O O . ASP A 1 563 ? -83.968 -9.586 83.941 1.00 64.56 563 ASP A O 1
ATOM 4194 N N . HIS A 1 564 ? -83.472 -7.986 82.449 1.00 61.62 564 HIS A N 1
ATOM 4195 C CA . HIS A 1 564 ? -84.607 -7.129 82.808 1.00 61.62 564 HIS A CA 1
ATOM 4196 C C . HIS A 1 564 ? -85.968 -7.784 82.496 1.00 61.62 564 HIS A C 1
ATOM 4198 O O . HIS A 1 564 ? -86.894 -7.707 83.308 1.00 61.62 564 HIS A O 1
ATOM 4204 N N . ALA A 1 565 ? -86.082 -8.500 81.371 1.00 57.75 565 ALA A N 1
ATOM 4205 C CA . ALA A 1 565 ? -87.293 -9.245 81.022 1.00 57.75 565 ALA A CA 1
ATOM 4206 C C . ALA A 1 565 ? -87.582 -10.394 82.012 1.00 57.75 565 ALA A C 1
ATOM 4208 O O . ALA A 1 565 ? -88.732 -10.609 82.405 1.00 57.75 565 ALA A O 1
ATOM 4209 N N . LEU A 1 566 ? -86.540 -11.097 82.474 1.00 53.88 566 LEU A N 1
ATOM 4210 C CA . LEU A 1 566 ? -86.664 -12.170 83.470 1.00 53.88 566 LEU A CA 1
ATOM 4211 C C . LEU A 1 566 ? -87.011 -11.658 84.878 1.00 53.88 566 LEU A C 1
ATOM 4213 O O . LEU A 1 566 ? -87.636 -12.390 85.649 1.00 53.88 566 LEU A O 1
ATOM 4217 N N . ALA A 1 567 ? -86.646 -10.419 85.219 1.00 53.34 567 ALA A N 1
ATOM 4218 C CA . ALA A 1 567 ? -87.035 -9.793 86.483 1.00 53.34 567 ALA A CA 1
ATOM 4219 C C . ALA A 1 567 ? -88.546 -9.492 86.537 1.00 53.34 567 ALA A C 1
ATOM 4221 O O . ALA A 1 567 ? -89.212 -9.853 87.510 1.00 53.34 567 ALA A O 1
ATOM 4222 N N . MET A 1 568 ? -89.103 -8.907 85.469 1.00 51.47 568 MET A N 1
ATOM 4223 C CA . MET A 1 568 ? -90.527 -8.541 85.385 1.00 51.47 568 MET A CA 1
ATOM 4224 C C . MET A 1 568 ? -91.465 -9.748 85.548 1.00 51.47 568 MET A C 1
ATOM 4226 O O . MET A 1 568 ? -92.468 -9.660 86.255 1.00 51.47 568 MET A O 1
ATOM 4230 N N . GLY A 1 569 ? -91.117 -10.903 84.968 1.00 56.41 569 GLY A N 1
ATOM 4231 C CA . GLY A 1 569 ? -91.927 -12.123 85.080 1.00 56.41 569 GLY A CA 1
ATOM 4232 C C . GLY A 1 569 ? -92.015 -12.711 86.497 1.00 56.41 569 GLY A C 1
ATOM 4233 O O . GLY A 1 569 ? -92.972 -13.417 86.805 1.00 56.41 569 GLY A O 1
ATOM 4234 N N . ARG A 1 570 ? -91.048 -12.419 87.381 1.00 52.12 570 ARG A N 1
ATOM 4235 C CA . ARG A 1 570 ? -90.993 -12.988 88.743 1.00 52.12 570 ARG A CA 1
ATOM 4236 C C . ARG A 1 570 ? -91.795 -12.187 89.770 1.00 52.12 570 ARG A C 1
ATOM 4238 O O . ARG A 1 570 ? -92.232 -12.761 90.762 1.00 52.12 570 ARG A O 1
ATOM 4245 N N . ALA A 1 571 ? -92.043 -10.901 89.518 1.00 47.16 571 ALA A N 1
ATOM 4246 C CA . ALA A 1 571 ? -92.847 -10.057 90.404 1.00 47.16 571 ALA A CA 1
ATOM 4247 C C . ALA A 1 571 ? -94.319 -10.515 90.483 1.00 47.16 571 ALA A C 1
ATOM 4249 O O . ALA A 1 571 ? -94.914 -10.489 91.555 1.00 47.16 571 ALA A O 1
ATOM 4250 N N . SER A 1 572 ? -94.886 -11.002 89.373 1.00 48.12 572 SER A N 1
ATOM 4251 C CA . SER A 1 572 ? -96.308 -11.375 89.275 1.00 48.12 572 SER A CA 1
ATOM 4252 C C . SER A 1 572 ? -96.682 -12.719 89.928 1.00 48.12 572 SER A C 1
ATOM 4254 O O . SER A 1 572 ? -97.860 -13.068 89.942 1.00 48.12 572 SER A O 1
ATOM 4256 N N . ALA A 1 573 ? -95.713 -13.498 90.422 1.00 47.69 573 ALA A N 1
ATOM 4257 C CA . ALA A 1 573 ? -95.946 -14.839 90.975 1.00 47.69 573 ALA A CA 1
ATOM 4258 C C . ALA A 1 573 ? -95.803 -14.918 92.510 1.00 47.69 573 ALA A C 1
ATOM 4260 O O . ALA A 1 573 ? -96.124 -15.945 93.106 1.00 47.69 573 ALA A O 1
ATOM 4261 N N . ALA A 1 574 ? -95.312 -13.854 93.155 1.00 45.19 574 ALA A N 1
ATOM 4262 C CA . ALA A 1 574 ? -94.896 -13.883 94.559 1.00 45.19 574 ALA A CA 1
ATOM 4263 C C . ALA A 1 574 ? -96.052 -13.787 95.578 1.00 45.19 574 ALA A C 1
ATOM 4265 O O . ALA A 1 574 ? -95.886 -14.196 96.724 1.00 45.19 574 ALA A O 1
ATOM 4266 N N . GLU A 1 575 ? -97.225 -13.281 95.184 1.00 46.78 575 GLU A N 1
ATOM 4267 C CA . GLU A 1 575 ? -98.354 -13.068 96.109 1.00 46.78 575 GLU A CA 1
ATOM 4268 C C . GLU A 1 575 ? -99.113 -14.360 96.474 1.00 46.78 575 GLU A C 1
ATOM 4270 O O . GLU A 1 575 ? -99.824 -14.395 97.476 1.00 46.78 575 GLU A O 1
ATOM 4275 N N . ALA A 1 576 ? -98.956 -15.439 95.697 1.00 50.22 576 ALA A N 1
ATOM 4276 C CA . ALA A 1 576 ? -99.761 -16.657 95.838 1.00 50.22 576 ALA A CA 1
ATOM 4277 C C . ALA A 1 576 ? -99.117 -17.775 96.686 1.00 50.22 576 ALA A C 1
ATOM 4279 O O . ALA A 1 576 ? -99.808 -18.711 97.086 1.00 50.22 576 ALA A O 1
ATOM 4280 N N . THR A 1 577 ? -97.806 -17.724 96.949 1.00 49.69 577 THR A N 1
ATOM 4281 C CA . THR A 1 577 ? -97.036 -18.893 97.432 1.00 49.69 577 THR A CA 1
ATOM 4282 C C . THR A 1 577 ? -96.550 -18.808 98.879 1.00 49.69 577 THR A C 1
ATOM 4284 O O . THR A 1 577 ? -95.884 -19.732 99.344 1.00 49.69 577 THR A O 1
ATOM 4287 N N . VAL A 1 578 ? -96.930 -17.774 99.643 1.00 52.28 578 VAL A N 1
ATOM 4288 C CA . VAL A 1 578 ? -96.540 -17.628 101.064 1.00 52.28 578 VAL A CA 1
ATOM 4289 C C . VAL A 1 578 ? -96.974 -18.837 101.910 1.00 52.28 578 VAL A C 1
ATOM 4291 O O . VAL A 1 578 ? -96.223 -19.276 102.776 1.00 52.28 578 VAL A O 1
ATOM 4294 N N . SER A 1 579 ? -98.121 -19.456 101.599 1.00 47.69 579 SER A N 1
ATOM 4295 C CA . SER A 1 579 ? -98.591 -20.686 102.263 1.00 47.69 579 SER A CA 1
ATOM 4296 C C . SER A 1 579 ? -97.867 -21.973 101.824 1.00 47.69 579 SER A C 1
ATOM 4298 O O . SER A 1 579 ? -98.139 -23.031 102.384 1.00 47.69 579 SER A O 1
ATOM 4300 N N . GLY A 1 580 ? -96.980 -21.913 100.825 1.00 51.44 580 GLY A N 1
ATOM 4301 C CA . GLY A 1 580 ? -96.143 -23.034 100.377 1.00 51.44 580 GLY A CA 1
ATOM 4302 C C . GLY A 1 580 ? -94.696 -22.969 100.880 1.00 51.44 580 GLY A C 1
ATOM 4303 O O . GLY A 1 580 ? -93.930 -23.910 100.669 1.00 51.44 580 GLY A O 1
ATOM 4304 N N . LEU A 1 581 ? -94.299 -21.879 101.551 1.00 49.97 581 LEU A N 1
ATOM 4305 C CA . LEU A 1 581 ? -92.909 -21.652 101.967 1.00 49.97 581 LEU A CA 1
ATOM 4306 C C . LEU A 1 581 ? -92.377 -22.711 102.949 1.00 49.97 581 LEU A C 1
ATOM 4308 O O . LEU A 1 581 ? -91.180 -22.988 102.936 1.00 49.97 581 LEU A O 1
ATOM 4312 N N . GLU A 1 582 ? -93.240 -23.359 103.736 1.00 53.56 582 GLU A N 1
ATOM 4313 C CA . GLU A 1 582 ? -92.832 -24.393 104.702 1.00 53.56 582 GLU A CA 1
ATOM 4314 C C . GLU A 1 582 ? -92.387 -25.716 104.043 1.00 53.56 582 GLU A C 1
ATOM 4316 O O . GLU A 1 582 ? -91.509 -26.399 104.573 1.00 53.56 582 GLU A O 1
ATOM 4321 N N . GLU A 1 583 ? -92.905 -26.059 102.856 1.00 53.88 583 GLU A N 1
ATOM 4322 C CA . GLU A 1 583 ? -92.316 -27.123 102.025 1.00 53.88 583 GLU A CA 1
ATOM 4323 C C . GLU A 1 583 ? -91.147 -26.596 101.186 1.00 53.88 583 GLU A C 1
ATOM 4325 O O . GLU A 1 583 ? -90.145 -27.296 101.004 1.00 53.88 583 GLU A O 1
ATOM 4330 N N . HIS A 1 584 ? -91.228 -25.342 100.730 1.00 52.75 584 HIS A N 1
ATOM 4331 C CA . HIS A 1 584 ? 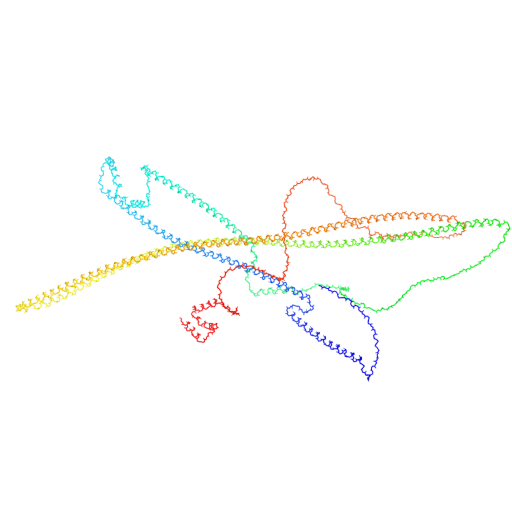-90.209 -24.745 99.870 1.00 52.75 584 HIS A CA 1
ATOM 4332 C C . HIS A 1 584 ? -88.827 -24.669 100.534 1.00 52.75 584 HIS A C 1
ATOM 4334 O O . HIS A 1 584 ? -87.834 -24.830 99.830 1.00 52.75 584 HIS A O 1
ATOM 4340 N N . VAL A 1 585 ? -88.734 -24.516 101.864 1.00 59.03 585 VAL A N 1
ATOM 4341 C CA . VAL A 1 585 ? -87.452 -24.588 102.600 1.00 59.03 585 VAL A CA 1
ATOM 4342 C C . VAL A 1 585 ? -86.737 -25.928 102.369 1.00 59.03 585 VAL A C 1
ATOM 4344 O O . VAL A 1 585 ? -85.546 -25.932 102.066 1.00 59.03 585 VAL A O 1
ATOM 4347 N N . ARG A 1 586 ? -87.452 -27.065 102.407 1.00 59.31 586 ARG A N 1
ATOM 4348 C CA . ARG A 1 586 ? -86.842 -28.390 102.164 1.00 59.31 586 ARG A CA 1
ATOM 4349 C C . ARG A 1 586 ? -86.387 -28.572 100.715 1.00 59.31 586 ARG A C 1
ATOM 4351 O O . ARG A 1 586 ? -85.377 -29.228 100.475 1.00 59.31 586 ARG A O 1
ATOM 4358 N N . ALA A 1 587 ? -87.117 -27.996 99.759 1.00 63.28 587 ALA A N 1
ATOM 4359 C CA . ALA A 1 587 ? -86.712 -27.989 98.354 1.00 63.28 587 ALA A CA 1
ATOM 4360 C C . ALA A 1 587 ? -85.473 -27.102 98.129 1.00 63.28 587 ALA A C 1
ATOM 4362 O O . ALA A 1 587 ? -84.526 -27.520 97.467 1.00 63.28 587 ALA A O 1
ATOM 4363 N N . VAL A 1 588 ? -85.437 -25.916 98.746 1.00 65.00 588 VAL A N 1
ATOM 4364 C CA . VAL A 1 588 ? -84.312 -24.975 98.655 1.00 65.00 588 VAL A CA 1
ATOM 4365 C C . VAL A 1 588 ? -83.034 -25.562 99.253 1.00 65.00 588 VAL A C 1
ATOM 4367 O O . VAL A 1 588 ? -81.983 -25.400 98.642 1.00 65.00 588 VAL A O 1
ATOM 4370 N N . ASP A 1 589 ? -83.086 -26.297 100.368 1.00 65.38 589 ASP A N 1
ATOM 4371 C CA . ASP A 1 589 ? -81.897 -26.983 100.905 1.00 65.38 589 ASP A CA 1
ATOM 4372 C C . ASP A 1 589 ? -81.324 -28.028 99.922 1.00 65.38 589 ASP A C 1
ATOM 4374 O O . ASP A 1 589 ? -80.101 -28.141 99.771 1.00 65.38 589 ASP A O 1
ATOM 4378 N N . ALA A 1 590 ? -82.186 -28.750 99.197 1.00 69.06 590 ALA A N 1
ATOM 4379 C CA . ALA A 1 590 ? -81.773 -29.709 98.170 1.00 69.06 590 ALA A CA 1
ATOM 4380 C C . ALA A 1 590 ? -81.197 -29.019 96.918 1.00 69.06 590 ALA A C 1
ATOM 4382 O O . ALA A 1 590 ? -80.129 -29.406 96.432 1.00 69.06 590 ALA A O 1
ATOM 4383 N N . ASP A 1 591 ? -81.841 -27.956 96.429 1.00 69.81 591 ASP A N 1
ATOM 4384 C CA . ASP A 1 591 ? -81.353 -27.174 95.287 1.00 69.81 591 ASP A CA 1
ATOM 4385 C C . ASP A 1 591 ? -80.075 -26.391 95.614 1.00 69.81 591 ASP A C 1
ATOM 4387 O O . ASP A 1 591 ? -79.207 -26.238 94.752 1.00 69.81 591 ASP A O 1
ATOM 4391 N N . LEU A 1 592 ? -79.888 -25.956 96.863 1.00 73.44 592 LEU A N 1
ATOM 4392 C CA . LEU A 1 592 ? -78.647 -25.343 97.333 1.00 73.44 592 LEU A CA 1
ATOM 4393 C C . LEU A 1 592 ? -77.507 -26.373 97.380 1.00 73.44 592 LEU A C 1
ATOM 4395 O O . LEU A 1 592 ? -76.375 -26.047 97.017 1.00 73.44 592 LEU A O 1
ATOM 4399 N N . ALA A 1 593 ? -77.788 -27.621 97.771 1.00 73.69 593 ALA A N 1
ATOM 4400 C CA . ALA A 1 593 ? -76.819 -28.717 97.712 1.00 73.69 593 ALA A CA 1
ATOM 4401 C C . ALA A 1 593 ? -76.440 -29.079 96.262 1.00 73.69 593 ALA A C 1
ATOM 4403 O O . ALA A 1 593 ? -75.252 -29.172 95.947 1.00 73.69 593 ALA A O 1
ATOM 4404 N N . ASN A 1 594 ? -77.422 -29.192 95.362 1.00 77.12 594 ASN A N 1
ATOM 4405 C CA . ASN A 1 594 ? -77.210 -29.424 93.928 1.00 77.12 594 ASN A CA 1
ATOM 4406 C C . ASN A 1 594 ? -76.413 -28.270 93.282 1.00 77.12 594 ASN A C 1
ATOM 4408 O O . ASN A 1 594 ? -75.415 -28.492 92.597 1.00 77.12 594 ASN A O 1
ATOM 4412 N N . SER A 1 595 ? -76.770 -27.021 93.590 1.00 78.94 595 SER A N 1
ATOM 4413 C CA . SER A 1 595 ? -76.059 -25.826 93.116 1.00 78.94 595 SER A CA 1
ATOM 4414 C C . SER A 1 595 ? -74.608 -25.781 93.606 1.00 78.94 595 SER A C 1
ATOM 4416 O O . SER A 1 595 ? -73.711 -25.444 92.834 1.00 78.94 595 SER A O 1
ATOM 4418 N N . ARG A 1 596 ? -74.348 -26.169 94.864 1.00 78.19 596 ARG A N 1
ATOM 4419 C CA . ARG A 1 596 ? -72.989 -26.293 95.423 1.00 78.19 596 ARG A CA 1
ATOM 4420 C C . ARG A 1 596 ? -72.185 -27.405 94.745 1.00 78.19 596 ARG A C 1
ATOM 4422 O O . ARG A 1 596 ? -71.011 -27.183 94.459 1.00 78.19 596 ARG A O 1
ATOM 4429 N N . ALA A 1 597 ? -72.798 -28.550 94.437 1.00 76.62 597 ALA A N 1
ATOM 4430 C CA . ALA A 1 597 ? -72.152 -29.618 93.671 1.00 76.62 597 ALA A CA 1
ATOM 4431 C C . ALA A 1 597 ? -71.772 -29.137 92.259 1.00 76.62 597 ALA A C 1
ATOM 4433 O O . ALA A 1 597 ? -70.606 -29.210 91.876 1.00 76.62 597 ALA A O 1
ATOM 4434 N N . GLN A 1 598 ? -72.706 -28.516 91.532 1.00 79.19 598 GLN A N 1
ATOM 4435 C CA . GLN A 1 598 ? -72.434 -27.957 90.204 1.00 79.19 598 GLN A CA 1
ATOM 4436 C C . GLN A 1 598 ? -71.385 -26.836 90.222 1.00 79.19 598 GLN A C 1
ATOM 4438 O O . GLN A 1 598 ? -70.614 -26.718 89.271 1.00 79.19 598 GLN A O 1
ATOM 4443 N N . PHE A 1 599 ? -71.317 -26.017 91.278 1.00 80.25 599 PHE A N 1
ATOM 4444 C CA . PHE A 1 599 ? -70.238 -25.038 91.445 1.00 80.25 599 PHE A CA 1
ATOM 4445 C C . PHE A 1 599 ? -68.888 -25.703 91.731 1.00 80.25 599 PHE A C 1
ATOM 4447 O O . PHE A 1 599 ? -67.878 -25.264 91.183 1.00 80.25 599 PHE A O 1
ATOM 4454 N N . ALA A 1 600 ? -68.852 -26.772 92.532 1.00 78.81 600 ALA A N 1
ATOM 4455 C CA . ALA A 1 600 ? -67.637 -27.548 92.764 1.00 78.81 600 ALA A CA 1
ATOM 4456 C C . ALA A 1 600 ? -67.131 -28.207 91.469 1.00 78.81 600 ALA A C 1
ATOM 4458 O O . ALA A 1 600 ? -65.942 -28.116 91.171 1.00 78.81 600 ALA A O 1
ATOM 4459 N N . ASP A 1 601 ? -68.016 -28.789 90.658 1.00 80.75 601 ASP A N 1
ATOM 4460 C CA . ASP A 1 601 ? -67.645 -29.411 89.381 1.00 80.75 601 ASP A CA 1
ATOM 4461 C C . ASP A 1 601 ? -67.264 -28.390 88.304 1.00 80.75 601 ASP A C 1
ATOM 4463 O O . ASP A 1 601 ? -66.271 -28.586 87.605 1.00 80.75 601 ASP A O 1
ATOM 4467 N N . LYS A 1 602 ? -67.947 -27.240 88.225 1.00 85.25 602 LYS A N 1
ATOM 4468 C CA . LYS A 1 602 ? -67.512 -26.118 87.371 1.00 85.25 602 LYS A CA 1
ATOM 4469 C C . LYS A 1 602 ? -66.162 -25.552 87.819 1.00 85.25 602 LYS A C 1
ATOM 4471 O O . LYS A 1 602 ? -65.339 -25.236 86.969 1.00 85.25 602 LYS A O 1
ATOM 4476 N N . SER A 1 603 ? -65.898 -25.478 89.125 1.00 83.81 603 SER A N 1
ATOM 4477 C CA . SER A 1 603 ? -64.599 -25.056 89.670 1.00 83.81 603 SER A CA 1
ATOM 4478 C C . SER A 1 603 ? -63.485 -26.064 89.347 1.00 83.81 603 SER A C 1
ATOM 4480 O O . SER A 1 603 ? -62.415 -25.665 88.891 1.00 83.81 603 SER A O 1
ATOM 4482 N N . ARG A 1 604 ? -63.754 -27.375 89.463 1.00 86.94 604 ARG A N 1
ATOM 4483 C CA . ARG A 1 604 ? -62.846 -28.451 89.014 1.00 86.94 604 ARG A CA 1
ATOM 4484 C C . ARG A 1 604 ? -62.555 -28.359 87.514 1.00 86.94 604 ARG A C 1
ATOM 4486 O O . ARG A 1 604 ? -61.392 -28.397 87.128 1.00 86.94 604 ARG A O 1
ATOM 4493 N N . ALA A 1 605 ? -63.584 -28.194 86.683 1.00 85.06 605 ALA A N 1
ATOM 4494 C CA . ALA A 1 605 ? -63.438 -28.075 85.232 1.00 85.06 605 ALA A CA 1
ATOM 4495 C C . ALA A 1 605 ? -62.660 -26.810 84.826 1.00 85.06 605 ALA A C 1
ATOM 4497 O O . ALA A 1 605 ? -61.811 -26.869 83.941 1.00 85.06 605 ALA A O 1
ATOM 4498 N N . LEU A 1 606 ? -62.888 -25.679 85.503 1.00 86.81 606 LEU A N 1
ATOM 4499 C CA . LEU A 1 606 ? -62.154 -24.432 85.268 1.00 86.81 606 LEU A CA 1
ATOM 4500 C C . LEU A 1 606 ? -60.689 -24.555 85.726 1.00 86.81 606 LEU A C 1
ATOM 4502 O O . LEU A 1 606 ? -59.790 -24.110 85.017 1.00 86.81 606 LEU A O 1
ATOM 4506 N N . ALA A 1 607 ? -60.420 -25.240 86.843 1.00 86.06 607 ALA A N 1
ATOM 4507 C CA . ALA A 1 607 ? -59.061 -25.576 87.268 1.00 86.06 607 ALA A CA 1
ATOM 4508 C C . ALA A 1 607 ? -58.346 -26.513 86.271 1.00 86.06 607 ALA A C 1
ATOM 4510 O O . ALA A 1 607 ? -57.185 -26.276 85.946 1.00 86.06 607 ALA A O 1
ATOM 4511 N N . GLN A 1 608 ? -59.036 -27.525 85.730 1.00 88.75 608 GLN A N 1
ATOM 4512 C CA . GLN A 1 608 ? -58.499 -28.401 84.679 1.00 88.75 608 GLN A CA 1
ATOM 4513 C C . GLN A 1 608 ? -58.217 -27.639 83.376 1.00 88.75 608 GLN A C 1
ATOM 4515 O O . GLN A 1 608 ? -57.135 -27.787 82.815 1.00 88.75 608 GLN A O 1
ATOM 4520 N N . ALA A 1 609 ? -59.134 -26.778 82.927 1.00 86.75 609 ALA A N 1
ATOM 4521 C CA . ALA A 1 609 ? -58.934 -25.939 81.745 1.00 86.75 609 ALA A CA 1
ATOM 4522 C C . ALA A 1 609 ? -57.783 -24.931 81.937 1.00 86.75 609 ALA A C 1
ATOM 4524 O O . ALA A 1 609 ? -57.004 -24.697 81.015 1.00 86.75 609 ALA A O 1
ATOM 4525 N N . SER A 1 610 ? -57.628 -24.377 83.145 1.00 90.88 610 SER A N 1
ATOM 4526 C CA . SER A 1 610 ? -56.493 -23.518 83.509 1.00 90.88 610 SER A CA 1
ATOM 4527 C C . SER A 1 610 ? -55.163 -24.281 83.458 1.00 90.88 610 SER A C 1
ATOM 4529 O O . SER A 1 610 ? -54.206 -23.804 82.850 1.00 90.88 610 SER A O 1
ATOM 4531 N N . ALA A 1 611 ? -55.116 -25.504 84.001 1.00 89.81 611 ALA A N 1
ATOM 4532 C CA . ALA A 1 611 ? -53.936 -26.365 83.934 1.00 89.81 611 ALA A CA 1
ATOM 4533 C C . ALA A 1 611 ? -53.571 -26.734 82.483 1.00 89.81 611 ALA A C 1
ATOM 4535 O O . ALA A 1 611 ? -52.422 -26.567 82.081 1.00 89.81 611 ALA A O 1
ATOM 4536 N N . GLN A 1 612 ? -54.552 -27.134 81.665 1.00 91.12 612 GLN A N 1
ATOM 4537 C CA . GLN A 1 612 ? -54.356 -27.403 80.234 1.00 91.12 612 GLN A CA 1
ATOM 4538 C C . GLN A 1 612 ? -53.882 -26.157 79.470 1.00 91.12 612 GLN A C 1
ATOM 4540 O O . GLN A 1 612 ? -53.006 -26.253 78.614 1.00 91.12 612 GLN A O 1
ATOM 4545 N N . SER A 1 613 ? -54.402 -24.969 79.797 1.00 87.56 613 SER A N 1
ATOM 4546 C CA . SER A 1 613 ? -53.933 -23.712 79.203 1.00 87.56 613 SER A CA 1
ATOM 4547 C C . SER A 1 613 ? -52.478 -23.401 79.571 1.00 87.56 613 SER A C 1
ATOM 4549 O O . SER A 1 613 ? -51.747 -22.883 78.729 1.00 87.56 613 SER A O 1
ATOM 4551 N N . GLN A 1 614 ? -52.043 -23.704 80.797 1.00 91.50 614 GLN A N 1
ATOM 4552 C CA . GLN A 1 614 ? -50.650 -23.527 81.226 1.00 91.50 614 GLN A CA 1
ATOM 4553 C C . GLN A 1 614 ? -49.718 -24.556 80.567 1.00 91.50 614 GLN A C 1
ATOM 4555 O O . GLN A 1 614 ? -48.630 -24.201 80.116 1.00 91.50 614 GLN A O 1
ATOM 4560 N N . GLU A 1 615 ? -50.159 -25.809 80.434 1.00 91.56 615 GLU A N 1
ATOM 4561 C CA . GLU A 1 615 ? -49.420 -26.871 79.741 1.00 91.56 615 GLU A CA 1
ATOM 4562 C C . GLU A 1 615 ? -49.230 -26.554 78.246 1.00 91.56 615 GLU A C 1
ATOM 4564 O O . GLU A 1 615 ? -48.115 -26.645 77.728 1.00 91.56 615 GLU A O 1
ATOM 4569 N N . LEU A 1 616 ? -50.280 -26.074 77.568 1.00 90.56 616 LEU A N 1
ATOM 4570 C CA . LEU A 1 616 ? -50.205 -25.619 76.175 1.00 90.56 616 LEU A CA 1
ATOM 4571 C C . LEU A 1 616 ? -49.322 -24.373 76.007 1.00 90.56 616 LEU A C 1
ATOM 4573 O O . LEU A 1 616 ? -48.562 -24.297 75.041 1.00 90.56 616 LEU A O 1
ATOM 4577 N N . GLN A 1 617 ? -49.363 -23.416 76.941 1.00 90.44 617 GLN A N 1
ATOM 4578 C CA . GLN A 1 617 ? -48.450 -22.264 76.936 1.00 90.44 617 GLN A CA 1
ATOM 4579 C C . GLN A 1 617 ? -46.987 -22.705 77.086 1.00 90.44 617 GLN A C 1
ATOM 4581 O O . GLN A 1 617 ? -46.132 -22.253 76.322 1.00 90.44 617 GLN A O 1
ATOM 4586 N N . TYR A 1 618 ? -46.701 -23.634 78.003 1.00 93.69 618 TYR A N 1
ATOM 4587 C CA . TYR A 1 618 ? -45.362 -24.195 78.191 1.00 93.69 618 TYR A CA 1
ATOM 4588 C C . TYR A 1 618 ? -44.870 -24.966 76.954 1.00 93.69 618 TYR A C 1
ATOM 4590 O O . TYR A 1 618 ? -43.729 -24.782 76.526 1.00 93.69 618 TYR A O 1
ATOM 4598 N N . ALA A 1 619 ? -45.728 -25.782 76.333 1.00 90.06 619 ALA A N 1
ATOM 4599 C CA . ALA A 1 619 ? -45.408 -26.492 75.094 1.00 90.06 619 ALA A CA 1
ATOM 4600 C C . ALA A 1 619 ? -45.103 -25.525 73.932 1.00 90.06 619 ALA A C 1
ATOM 4602 O O . ALA A 1 619 ? -44.106 -25.692 73.228 1.00 90.06 619 ALA A O 1
ATOM 4603 N N . LEU A 1 620 ? -45.905 -24.468 73.783 1.00 90.50 620 LEU A N 1
ATOM 4604 C CA . LEU A 1 620 ? -45.739 -23.450 72.744 1.00 90.50 620 LEU A CA 1
ATOM 4605 C C . LEU A 1 620 ? -44.480 -22.591 72.971 1.00 90.50 620 LEU A C 1
ATOM 4607 O O . LEU A 1 620 ? -43.779 -22.246 72.018 1.00 90.50 620 LEU A O 1
ATOM 4611 N N . GLU A 1 621 ? -44.125 -22.285 74.222 1.00 93.06 621 GLU A N 1
ATOM 4612 C CA . GLU A 1 621 ? -42.823 -21.687 74.542 1.00 93.06 621 GLU A CA 1
ATOM 4613 C C . GLU A 1 621 ? -41.649 -22.623 74.242 1.00 93.06 621 GLU A C 1
ATOM 4615 O O . GLU A 1 621 ? -40.622 -22.169 73.731 1.00 93.06 621 GLU A O 1
ATOM 4620 N N . LYS A 1 622 ? -41.785 -23.921 74.533 1.00 94.56 622 LYS A N 1
ATOM 4621 C CA . LYS A 1 622 ? -40.759 -24.932 74.254 1.00 94.56 622 LYS A CA 1
ATOM 4622 C C . LYS A 1 622 ? -40.480 -25.042 72.751 1.00 94.56 622 LYS A C 1
ATOM 4624 O O . LYS A 1 622 ? -39.312 -24.997 72.363 1.00 94.56 622 LYS A O 1
ATOM 4629 N N . GLU A 1 623 ? -41.513 -25.089 71.907 1.00 92.50 623 GLU A N 1
ATOM 4630 C CA . GLU A 1 623 ? -41.337 -25.040 70.447 1.00 92.50 623 GLU A CA 1
ATOM 4631 C C . GLU A 1 623 ? -40.725 -23.718 69.975 1.00 92.50 623 GLU A C 1
ATOM 4633 O O . GLU A 1 623 ? -39.785 -23.733 69.184 1.00 92.50 623 GLU A O 1
ATOM 4638 N N . ARG A 1 624 ? -41.168 -22.566 70.499 1.00 92.88 624 ARG A N 1
ATOM 4639 C CA . ARG A 1 624 ? -40.565 -21.263 70.155 1.00 92.88 624 ARG A CA 1
ATOM 4640 C C . ARG A 1 624 ? -39.075 -21.184 70.493 1.00 92.88 624 ARG A C 1
ATOM 4642 O O . ARG A 1 624 ? -38.333 -20.519 69.773 1.00 92.88 624 ARG A O 1
ATOM 4649 N N . ARG A 1 625 ? -38.621 -21.843 71.564 1.00 92.12 625 ARG A N 1
ATOM 4650 C CA . ARG A 1 625 ? -37.191 -21.941 71.910 1.00 92.12 625 ARG A CA 1
ATOM 4651 C C . ARG A 1 625 ? -36.447 -22.873 70.945 1.00 92.12 625 ARG A C 1
ATOM 4653 O O . ARG A 1 625 ? -35.382 -22.493 70.471 1.00 92.12 625 ARG A O 1
ATOM 4660 N N . ALA A 1 626 ? -37.024 -24.023 70.590 1.00 90.62 626 ALA A N 1
ATOM 4661 C CA . ALA A 1 626 ? -36.443 -24.939 69.602 1.00 90.62 626 ALA A CA 1
ATOM 4662 C C . ALA A 1 626 ? -36.320 -24.302 68.202 1.00 90.62 626 ALA A C 1
ATOM 4664 O O . ALA A 1 626 ? -35.268 -24.394 67.575 1.00 90.62 626 ALA A O 1
ATOM 4665 N N . LEU A 1 627 ? -37.356 -23.588 67.745 1.00 91.06 627 LEU A N 1
ATOM 4666 C CA . LEU A 1 627 ? -37.361 -22.869 66.467 1.00 91.06 627 LEU A CA 1
ATOM 4667 C C . LEU A 1 627 ? -36.334 -21.730 66.420 1.00 91.06 627 LEU A C 1
ATOM 4669 O O . LEU A 1 627 ? -35.748 -21.501 65.367 1.00 91.06 627 LEU A O 1
ATOM 4673 N N . ARG A 1 628 ? -36.076 -21.040 67.541 1.00 92.81 628 ARG A N 1
ATOM 4674 C CA . ARG A 1 628 ? -34.991 -20.046 67.623 1.00 92.81 628 ARG A CA 1
ATOM 4675 C C . ARG A 1 628 ? -33.624 -20.697 67.447 1.00 92.81 628 ARG A C 1
ATOM 4677 O O . ARG A 1 628 ? -32.893 -20.278 66.565 1.00 92.81 628 ARG A O 1
ATOM 4684 N N . ILE A 1 629 ? -33.333 -21.768 68.189 1.00 91.31 629 ILE A N 1
ATOM 4685 C CA . ILE A 1 629 ? -32.060 -22.502 68.070 1.00 91.31 629 ILE A CA 1
ATOM 4686 C C . ILE A 1 629 ? -31.851 -22.991 66.626 1.00 91.31 629 ILE A C 1
ATOM 4688 O O . ILE A 1 629 ? -30.804 -22.738 66.039 1.00 91.31 629 ILE A O 1
ATOM 4692 N N . ALA A 1 630 ? -32.875 -23.595 66.014 1.00 90.12 630 ALA A N 1
ATOM 4693 C CA . ALA A 1 630 ? -32.818 -24.030 64.617 1.00 90.12 630 ALA A CA 1
ATOM 4694 C C . ALA A 1 630 ? -32.626 -22.863 63.625 1.00 90.12 630 ALA A C 1
ATOM 4696 O O . ALA A 1 630 ? -31.909 -23.012 62.638 1.00 90.12 630 ALA A O 1
ATOM 4697 N N . SER A 1 631 ? -33.229 -21.698 63.887 1.00 92.38 631 SER A N 1
ATOM 4698 C CA . SER A 1 631 ? -33.034 -20.481 63.087 1.00 92.38 631 SER A CA 1
ATOM 4699 C C . SER A 1 631 ? -31.623 -19.906 63.235 1.00 92.38 631 SER A C 1
ATOM 4701 O O . SER A 1 631 ? -31.046 -19.461 62.246 1.00 92.38 631 SER A O 1
ATOM 4703 N N . ASP A 1 632 ? -31.059 -19.924 64.443 1.00 91.38 632 ASP A N 1
ATOM 4704 C CA . ASP A 1 632 ? -29.708 -19.434 64.724 1.00 91.38 632 ASP A CA 1
ATOM 4705 C C . ASP A 1 632 ? -28.649 -20.359 64.098 1.00 91.38 632 ASP A C 1
ATOM 4707 O O . ASP A 1 632 ? -27.653 -19.888 63.550 1.00 91.38 632 ASP A O 1
ATOM 4711 N N . ASP A 1 633 ? -28.867 -21.677 64.122 1.00 90.81 633 ASP A N 1
ATOM 4712 C CA . ASP A 1 633 ? -27.993 -22.652 63.461 1.00 90.81 633 ASP A CA 1
ATOM 4713 C C . ASP A 1 633 ? -28.111 -22.599 61.929 1.00 90.81 633 ASP A C 1
ATOM 4715 O O . ASP A 1 633 ? -27.093 -22.656 61.236 1.00 90.81 633 ASP A O 1
ATOM 4719 N N . ALA A 1 634 ? -29.313 -22.384 61.382 1.00 88.75 634 ALA A N 1
ATOM 4720 C CA . ALA A 1 634 ? -29.494 -22.110 59.956 1.00 88.75 634 ALA A CA 1
ATOM 4721 C C . ALA A 1 634 ? -28.800 -20.800 59.531 1.00 88.75 634 ALA A C 1
ATOM 4723 O O . ALA A 1 634 ? -28.153 -20.760 58.485 1.00 88.75 634 ALA A O 1
ATOM 4724 N N . ALA A 1 635 ? -28.860 -19.746 60.353 1.00 89.56 635 ALA A N 1
ATOM 4725 C CA . ALA A 1 635 ? -28.157 -18.491 60.089 1.00 89.56 635 ALA A CA 1
ATOM 4726 C C . ALA A 1 635 ? -26.627 -18.673 60.067 1.00 89.56 635 ALA A C 1
ATOM 4728 O O . ALA A 1 635 ? -25.966 -18.141 59.175 1.00 89.56 635 ALA A O 1
ATOM 4729 N N . LYS A 1 636 ? -26.062 -19.484 60.977 1.00 91.75 636 LYS A N 1
ATOM 4730 C CA . LYS A 1 636 ? -24.631 -19.860 60.958 1.00 91.75 636 LYS A CA 1
ATOM 4731 C C . LYS A 1 636 ? -24.258 -20.630 59.688 1.00 91.75 636 LYS A C 1
ATOM 4733 O O . LYS A 1 636 ? -23.217 -20.352 59.101 1.00 91.75 636 LYS A O 1
ATOM 4738 N N . GLN A 1 637 ? -25.103 -21.563 59.241 1.00 90.12 637 GLN A N 1
ATOM 4739 C CA . GLN A 1 637 ? -24.872 -22.314 57.999 1.00 90.12 637 GLN A CA 1
ATOM 4740 C C . GLN A 1 637 ? -24.910 -21.408 56.760 1.00 90.12 637 GLN A C 1
ATOM 4742 O O . GLN A 1 637 ? -24.045 -21.532 55.896 1.00 90.12 637 GLN A O 1
ATOM 4747 N N . VAL A 1 638 ? -25.852 -20.461 56.690 1.00 90.19 638 VAL A N 1
ATOM 4748 C CA . VAL A 1 638 ? -25.912 -19.463 55.606 1.00 90.19 638 VAL A CA 1
ATOM 4749 C C . VAL A 1 638 ? -24.691 -18.538 55.631 1.00 90.19 638 VAL A C 1
ATOM 4751 O O . VAL A 1 638 ? -24.124 -18.269 54.574 1.00 90.19 638 VAL A O 1
ATOM 4754 N N . ALA A 1 639 ? -24.241 -18.102 56.813 1.00 89.88 639 ALA A N 1
ATOM 4755 C CA . ALA A 1 639 ? -23.025 -17.302 56.951 1.00 89.88 639 ALA A CA 1
ATOM 4756 C C . ALA A 1 639 ? -21.788 -18.062 56.435 1.00 89.88 639 ALA A C 1
ATOM 4758 O O . ALA A 1 639 ? -21.110 -17.569 55.534 1.00 89.88 639 ALA A O 1
ATOM 4759 N N . ALA A 1 640 ? -21.561 -19.293 56.906 1.00 90.00 640 ALA A N 1
ATOM 4760 C CA . ALA A 1 640 ? -20.446 -20.134 56.466 1.00 90.00 640 ALA A CA 1
ATOM 4761 C C . ALA A 1 640 ? -20.490 -20.441 54.955 1.00 90.00 640 ALA A C 1
ATOM 4763 O O . ALA A 1 640 ? -19.461 -20.402 54.284 1.00 90.00 640 ALA A O 1
ATOM 4764 N N . ALA A 1 641 ? -21.678 -20.684 54.390 1.00 90.81 641 ALA A N 1
ATOM 4765 C CA . ALA A 1 641 ? -21.844 -20.867 52.948 1.00 90.81 641 ALA A CA 1
ATOM 4766 C C . ALA A 1 641 ? -21.539 -19.581 52.153 1.00 90.81 641 ALA A C 1
ATOM 4768 O O . ALA A 1 641 ? -20.952 -19.653 51.075 1.00 90.81 641 ALA A O 1
ATOM 4769 N N . SER A 1 642 ? -21.893 -18.403 52.681 1.00 91.94 642 SER A N 1
ATOM 4770 C CA . SER A 1 642 ? -21.565 -17.116 52.049 1.00 91.94 642 SER A CA 1
ATOM 4771 C C . SER A 1 642 ? -20.067 -16.788 52.109 1.00 91.94 642 SER A C 1
ATOM 4773 O O . SER A 1 642 ? -19.524 -16.245 51.150 1.00 91.94 642 SER A O 1
ATOM 4775 N N . GLU A 1 643 ? -19.384 -17.187 53.184 1.00 92.88 643 GLU A N 1
ATOM 4776 C CA . GLU A 1 643 ? -17.932 -17.056 53.341 1.00 92.88 643 GLU A CA 1
ATOM 4777 C C . GLU A 1 643 ? -17.181 -17.997 52.385 1.00 92.88 643 GLU A C 1
ATOM 4779 O O . GLU A 1 643 ? -16.266 -17.565 51.686 1.00 92.88 643 GLU A O 1
ATOM 4784 N N . GLN A 1 644 ? -17.632 -19.251 52.254 1.00 92.25 644 GLN A N 1
ATOM 4785 C CA . GLN A 1 644 ? -17.110 -20.197 51.259 1.00 92.25 644 GLN A CA 1
ATOM 4786 C C . GLN A 1 644 ? -17.324 -19.710 49.818 1.00 92.25 644 GLN A C 1
ATOM 4788 O O . GLN A 1 644 ? -16.418 -19.828 48.993 1.00 92.25 644 GLN A O 1
ATOM 4793 N N . LEU A 1 645 ? -18.488 -19.121 49.513 1.00 89.88 645 LEU A N 1
ATOM 4794 C CA . LEU A 1 645 ? -18.760 -18.523 48.203 1.00 89.88 645 LEU A CA 1
ATOM 4795 C C . LEU A 1 645 ? -17.818 -17.341 47.920 1.00 89.88 645 LEU A C 1
ATOM 4797 O O . LEU A 1 645 ? -17.261 -17.252 46.828 1.00 89.88 645 LEU A O 1
ATOM 4801 N N . ALA A 1 646 ? -17.606 -16.461 48.903 1.00 91.88 646 ALA A N 1
ATOM 4802 C CA . ALA A 1 646 ? -16.697 -15.324 48.780 1.00 91.88 646 ALA A CA 1
ATOM 4803 C C . ALA A 1 646 ? -15.234 -15.765 48.590 1.00 91.88 646 ALA A C 1
ATOM 4805 O O . ALA A 1 646 ? -14.537 -15.204 47.745 1.00 91.88 646 ALA A O 1
ATOM 4806 N N . ALA A 1 647 ? -14.786 -16.795 49.314 1.00 91.00 647 ALA A N 1
ATOM 4807 C CA . ALA A 1 647 ? -13.451 -17.371 49.161 1.00 91.00 647 ALA A CA 1
ATOM 4808 C C . ALA A 1 647 ? -13.248 -17.988 47.765 1.00 91.00 647 ALA A C 1
ATOM 4810 O O . ALA A 1 647 ? -12.287 -17.643 47.078 1.00 91.00 647 ALA A O 1
ATOM 4811 N N . ALA A 1 648 ? -14.188 -18.821 47.304 1.00 90.44 648 ALA A N 1
ATOM 4812 C CA . ALA A 1 648 ? -14.133 -19.430 45.974 1.00 90.44 648 ALA A CA 1
ATOM 4813 C C . ALA A 1 648 ? -14.184 -18.384 44.844 1.00 90.44 648 ALA A C 1
ATOM 4815 O O . ALA A 1 648 ? -13.517 -18.534 43.821 1.00 90.44 648 ALA A O 1
ATOM 4816 N N . GLN A 1 649 ? -14.941 -17.296 45.026 1.00 92.25 649 GLN A N 1
ATOM 4817 C CA . GLN A 1 649 ? -14.990 -16.208 44.052 1.00 92.25 649 GLN A CA 1
ATOM 4818 C C . GLN A 1 649 ? -13.697 -15.374 44.045 1.00 92.25 649 GLN A C 1
ATOM 4820 O O . GLN A 1 649 ? -13.231 -15.004 42.970 1.00 92.25 649 GLN A O 1
ATOM 4825 N N . ALA A 1 650 ? -13.069 -15.144 45.203 1.00 91.88 650 ALA A N 1
ATOM 4826 C CA . ALA A 1 650 ? -11.756 -14.500 45.282 1.00 91.88 650 ALA A CA 1
ATOM 4827 C C . ALA A 1 650 ? -10.643 -15.353 44.639 1.00 91.88 650 ALA A C 1
ATOM 4829 O O . ALA A 1 650 ? -9.764 -14.810 43.969 1.00 91.88 650 ALA A O 1
ATOM 4830 N N . GLU A 1 651 ? -10.698 -16.680 44.788 1.00 94.12 651 GLU A N 1
ATOM 4831 C CA . GLU A 1 651 ? -9.784 -17.620 44.125 1.00 94.12 651 GLU A CA 1
ATOM 4832 C C . GLU A 1 651 ? -9.984 -17.626 42.598 1.00 94.12 651 GLU A C 1
ATOM 4834 O O . GLU A 1 651 ? -9.013 -17.531 41.842 1.00 94.12 651 GLU A O 1
ATOM 4839 N N . ALA A 1 652 ? -11.237 -17.620 42.129 1.00 92.06 652 ALA A N 1
ATOM 4840 C CA . ALA A 1 652 ? -11.563 -17.494 40.708 1.00 92.06 652 ALA A CA 1
ATOM 4841 C C . ALA A 1 652 ? -11.114 -16.145 40.109 1.00 92.06 652 ALA A C 1
ATOM 4843 O O . ALA A 1 652 ? -10.594 -16.114 38.991 1.00 92.06 652 ALA A O 1
ATOM 4844 N N . ASP A 1 653 ? -11.255 -15.037 40.845 1.00 91.81 653 ASP A N 1
ATOM 4845 C CA . ASP A 1 653 ? -10.740 -13.721 40.444 1.00 91.81 653 ASP A CA 1
ATOM 4846 C C . ASP A 1 653 ? -9.202 -13.679 40.429 1.00 91.81 653 ASP A C 1
ATOM 4848 O O . ASP A 1 653 ? -8.619 -13.033 39.556 1.00 91.81 653 ASP A O 1
ATOM 4852 N N . ALA A 1 654 ? -8.529 -14.370 41.356 1.00 91.50 654 ALA A N 1
ATOM 4853 C CA . ALA A 1 654 ? -7.070 -14.470 41.388 1.00 91.50 654 ALA A CA 1
ATOM 4854 C C . ALA A 1 654 ? -6.527 -15.272 40.193 1.00 91.50 654 ALA A C 1
ATOM 4856 O O . ALA A 1 654 ? -5.636 -14.791 39.488 1.00 91.50 654 ALA A O 1
ATOM 4857 N N . GLN A 1 655 ? -7.111 -16.439 39.898 1.00 95.06 655 GLN A N 1
ATOM 4858 C CA . GLN A 1 655 ? -6.767 -17.214 38.701 1.00 95.06 655 GLN A CA 1
ATOM 4859 C C . GLN A 1 655 ? -7.062 -16.409 37.424 1.00 95.06 655 GLN A C 1
ATOM 4861 O O . GLN A 1 655 ? -6.203 -16.302 36.552 1.00 95.06 655 GLN A O 1
ATOM 4866 N N . SER A 1 656 ? -8.204 -15.716 37.368 1.00 90.62 656 SER A N 1
ATOM 4867 C CA . SER A 1 656 ? -8.572 -14.850 36.239 1.00 90.62 656 SER A CA 1
ATOM 4868 C C . SER A 1 656 ? -7.619 -13.670 36.008 1.00 90.62 656 SER A C 1
ATOM 4870 O O . SER A 1 656 ? -7.638 -13.102 34.916 1.00 90.62 656 SER A O 1
ATOM 4872 N N . ARG A 1 657 ? -6.821 -13.250 37.002 1.00 91.56 657 ARG A N 1
ATOM 4873 C CA . ARG A 1 657 ? -5.739 -12.259 36.822 1.00 91.56 657 ARG A CA 1
ATOM 4874 C C . ARG A 1 657 ? -4.493 -12.918 36.244 1.00 91.56 657 ARG A C 1
ATOM 4876 O O . ARG A 1 657 ? -3.993 -12.454 35.225 1.00 91.56 657 ARG A O 1
ATOM 4883 N N . LYS A 1 658 ? -4.072 -14.042 36.827 1.00 95.12 658 LYS A N 1
ATOM 4884 C CA . LYS A 1 658 ? -2.934 -14.843 36.356 1.00 95.12 658 LYS A CA 1
ATOM 4885 C C . LYS A 1 658 ? -3.082 -15.250 34.883 1.00 95.12 658 LYS A C 1
ATOM 4887 O O . LYS A 1 658 ? -2.142 -15.090 34.111 1.00 95.12 658 LYS A O 1
ATOM 4892 N N . ASP A 1 659 ? -4.275 -15.679 34.474 1.00 92.56 659 ASP A N 1
ATOM 4893 C CA . ASP A 1 659 ? -4.567 -16.036 33.080 1.00 92.56 659 ASP A CA 1
ATOM 4894 C C . ASP A 1 659 ? -4.428 -14.829 32.131 1.00 92.56 659 ASP A C 1
ATOM 4896 O O . ASP A 1 659 ? -3.961 -14.974 31.001 1.00 92.56 659 ASP A O 1
ATOM 4900 N N . ARG A 1 660 ? -4.783 -13.612 32.578 1.00 92.62 660 ARG A N 1
ATOM 4901 C CA . ARG A 1 660 ? -4.584 -12.376 31.793 1.00 92.62 660 ARG A CA 1
ATOM 4902 C C . ARG A 1 660 ? -3.108 -12.014 31.690 1.00 92.62 660 ARG A C 1
ATOM 4904 O O . ARG A 1 660 ? -2.655 -11.692 30.598 1.00 92.62 660 ARG A O 1
ATOM 4911 N N . GLU A 1 661 ? -2.363 -12.105 32.788 1.00 93.62 661 GLU A N 1
ATOM 4912 C CA . GLU A 1 661 ? -0.915 -11.857 32.818 1.00 93.62 661 GLU A CA 1
ATOM 4913 C C . GLU A 1 661 ? -0.161 -12.820 31.881 1.00 93.62 661 GLU A C 1
ATOM 4915 O O . GLU A 1 661 ? 0.735 -12.394 31.146 1.00 93.62 661 GLU A O 1
ATOM 4920 N N . GLU A 1 662 ? -0.573 -14.092 31.823 1.00 95.88 662 GLU A N 1
ATOM 4921 C CA . GLU A 1 662 ? -0.032 -15.080 30.883 1.00 95.88 662 GLU A CA 1
ATOM 4922 C C . GLU A 1 662 ? -0.433 -14.784 29.426 1.00 95.88 662 GLU A C 1
ATOM 4924 O O . GLU A 1 662 ? 0.432 -14.776 28.548 1.00 95.88 662 GLU A O 1
ATOM 4929 N N . ILE A 1 663 ? -1.700 -14.440 29.156 1.00 90.62 663 ILE A N 1
ATOM 4930 C CA . ILE A 1 663 ? -2.162 -14.015 27.819 1.00 90.62 663 ILE A CA 1
ATOM 4931 C C . ILE A 1 663 ? -1.410 -12.764 27.336 1.00 90.62 663 ILE A C 1
ATOM 4933 O O . ILE A 1 663 ? -1.011 -12.697 26.173 1.00 90.62 663 ILE A O 1
ATOM 4937 N N . GLU A 1 664 ? -1.174 -11.779 28.201 1.00 91.88 664 GLU A N 1
ATOM 4938 C CA . GLU A 1 664 ? -0.354 -10.611 27.873 1.00 91.88 664 GLU A CA 1
ATOM 4939 C C . GLU A 1 664 ? 1.114 -10.986 27.638 1.00 91.88 664 GLU A C 1
ATOM 4941 O O . GLU A 1 664 ? 1.730 -10.486 26.698 1.00 91.88 664 GLU A O 1
ATOM 4946 N N . GLY A 1 665 ? 1.681 -11.887 28.446 1.00 94.50 665 GLY A N 1
ATOM 4947 C CA . GLY A 1 665 ? 3.029 -12.422 28.242 1.00 94.50 665 GLY A CA 1
ATOM 4948 C C . GLY A 1 665 ? 3.190 -13.133 26.894 1.00 94.50 665 GLY A C 1
ATOM 4949 O O . GLY A 1 665 ? 4.209 -12.964 26.226 1.00 94.50 665 GLY A O 1
ATOM 4950 N N . LEU A 1 666 ? 2.171 -13.876 26.456 1.00 92.38 666 LEU A N 1
ATOM 4951 C CA . LEU A 1 666 ? 2.130 -14.509 25.137 1.00 92.38 666 LEU A CA 1
ATOM 4952 C C . LEU A 1 666 ? 1.944 -13.484 24.007 1.00 92.38 666 LEU A C 1
ATOM 4954 O O . LEU A 1 666 ? 2.605 -13.602 22.979 1.00 92.38 666 LEU A O 1
ATOM 4958 N N . ARG A 1 667 ? 1.121 -12.443 24.198 1.00 91.81 667 ARG A N 1
ATOM 4959 C CA . ARG A 1 667 ? 0.963 -11.340 23.228 1.00 91.81 667 ARG A CA 1
ATOM 4960 C C . ARG A 1 667 ? 2.255 -10.544 23.025 1.00 91.81 667 ARG A C 1
ATOM 4962 O O . ARG A 1 667 ? 2.580 -10.228 21.885 1.00 91.81 667 ARG A O 1
ATOM 4969 N N . ARG A 1 668 ? 3.011 -10.267 24.097 1.00 93.06 668 ARG A N 1
ATOM 4970 C CA . ARG A 1 668 ? 4.341 -9.628 24.018 1.00 93.06 668 ARG A CA 1
ATOM 4971 C C . ARG A 1 668 ? 5.296 -10.473 23.168 1.00 93.06 668 ARG A C 1
ATOM 4973 O O . ARG A 1 668 ? 5.821 -9.971 22.183 1.00 93.06 668 ARG A O 1
ATOM 4980 N N . LYS A 1 669 ? 5.401 -11.776 23.457 1.00 93.94 669 LYS A N 1
ATOM 4981 C CA . LYS A 1 669 ? 6.216 -12.729 22.676 1.00 93.94 669 LYS A CA 1
ATOM 4982 C C . LYS A 1 669 ? 5.787 -12.849 21.212 1.00 93.94 669 LYS A C 1
ATOM 4984 O O . LYS A 1 669 ? 6.641 -13.011 20.347 1.00 93.94 669 LYS A O 1
ATOM 4989 N N . LEU A 1 670 ? 4.486 -12.774 20.920 1.00 90.81 670 LEU A N 1
ATOM 4990 C CA . LEU A 1 670 ? 3.993 -12.762 19.541 1.00 90.81 670 LEU A CA 1
ATOM 4991 C C . LEU A 1 670 ? 4.466 -11.495 18.813 1.00 90.81 670 LEU A C 1
ATOM 4993 O O . LEU A 1 670 ? 5.079 -11.599 17.761 1.00 90.81 670 LEU A O 1
ATOM 4997 N N . SER A 1 671 ? 4.307 -10.321 19.433 1.00 91.25 671 SER A N 1
ATOM 4998 C CA . SER A 1 671 ? 4.791 -9.048 18.881 1.00 91.25 671 SER A CA 1
ATOM 4999 C C . SER A 1 671 ? 6.319 -8.994 18.722 1.00 91.25 671 SER A C 1
ATOM 5001 O O . SER A 1 671 ? 6.808 -8.360 17.789 1.00 91.25 671 SER A O 1
ATOM 5003 N N . GLU A 1 672 ? 7.079 -9.641 19.610 1.00 93.25 672 GLU A N 1
ATOM 5004 C CA . GLU A 1 672 ? 8.535 -9.810 19.486 1.00 93.25 672 GLU A CA 1
ATOM 5005 C C . GLU A 1 672 ? 8.891 -10.691 18.275 1.00 93.25 672 GLU A C 1
ATOM 5007 O O . GLU A 1 672 ? 9.795 -10.351 17.507 1.00 93.25 672 GLU A O 1
ATOM 5012 N N . LEU A 1 673 ? 8.154 -11.788 18.060 1.00 92.50 673 LEU A N 1
ATOM 5013 C CA . LEU A 1 673 ? 8.319 -12.664 16.898 1.00 92.50 673 LEU A CA 1
ATOM 5014 C C . LEU A 1 673 ? 7.936 -11.959 15.591 1.00 92.50 673 LEU A C 1
ATOM 5016 O O . LEU A 1 673 ? 8.724 -12.003 14.647 1.00 92.50 673 LEU A O 1
ATOM 5020 N N . ASP A 1 674 ? 6.805 -11.255 15.546 1.00 92.44 674 ASP A N 1
ATOM 5021 C CA . ASP A 1 674 ? 6.361 -10.484 14.378 1.00 92.44 674 ASP A CA 1
ATOM 5022 C C . ASP A 1 674 ? 7.378 -9.387 14.016 1.00 92.44 674 ASP A C 1
ATOM 5024 O O . ASP A 1 674 ? 7.739 -9.223 12.848 1.00 92.44 674 ASP A O 1
ATOM 5028 N N . HIS A 1 675 ? 7.932 -8.692 15.018 1.00 91.75 675 HIS A N 1
ATOM 5029 C CA . HIS A 1 675 ? 9.018 -7.734 14.808 1.00 91.75 675 HIS A CA 1
ATOM 5030 C C . HIS A 1 675 ? 10.297 -8.417 14.293 1.00 91.75 675 HIS A C 1
ATOM 5032 O O . HIS A 1 675 ? 10.922 -7.921 13.355 1.00 91.75 675 HIS A O 1
ATOM 5038 N N . SER A 1 676 ? 10.667 -9.584 14.835 1.00 92.25 676 SER A N 1
ATOM 5039 C CA . SER A 1 676 ? 11.821 -10.353 14.344 1.00 92.25 676 SER A CA 1
ATOM 5040 C C . SER A 1 676 ? 11.638 -10.821 12.892 1.00 92.25 676 SER A C 1
ATOM 5042 O O . SER A 1 676 ? 12.577 -10.750 12.099 1.00 92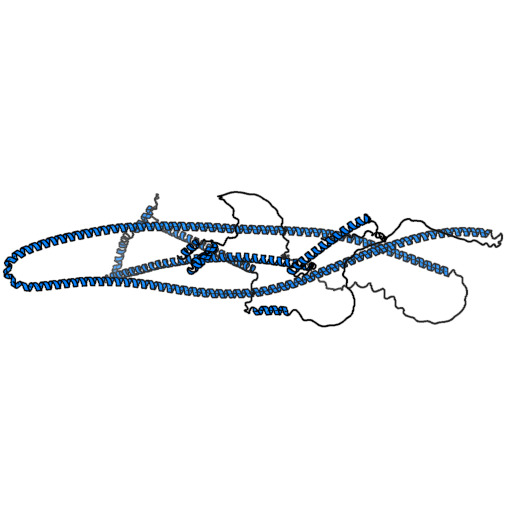.25 676 SER A O 1
ATOM 5044 N N . HIS A 1 677 ? 10.416 -11.202 12.505 1.00 90.62 677 HIS A N 1
ATOM 5045 C CA . HIS A 1 677 ? 10.068 -11.586 11.139 1.00 90.62 677 HIS A CA 1
ATOM 5046 C C . HIS A 1 677 ? 10.089 -10.380 10.189 1.00 90.62 677 HIS A C 1
ATOM 5048 O O . HIS A 1 677 ? 10.552 -10.497 9.053 1.00 90.62 677 HIS A O 1
ATOM 5054 N N . ALA A 1 678 ? 9.649 -9.203 10.643 1.00 89.69 678 ALA A N 1
ATOM 5055 C CA . ALA A 1 678 ? 9.764 -7.957 9.886 1.00 89.69 678 ALA A CA 1
ATOM 5056 C C . ALA A 1 678 ? 11.232 -7.532 9.682 1.00 89.69 678 ALA A C 1
ATOM 5058 O O . ALA A 1 678 ? 11.588 -7.065 8.599 1.00 89.69 678 ALA A O 1
ATOM 5059 N N . LEU A 1 679 ? 12.099 -7.739 10.682 1.00 90.50 679 LEU A N 1
ATOM 5060 C CA . LEU A 1 679 ? 13.543 -7.512 10.559 1.00 90.50 679 LEU A CA 1
ATOM 5061 C C . LEU A 1 679 ? 14.210 -8.513 9.602 1.00 90.50 679 LEU A C 1
ATOM 5063 O O . LEU A 1 679 ? 14.993 -8.084 8.756 1.00 90.50 679 LEU A O 1
ATOM 5067 N N . ALA A 1 680 ? 13.862 -9.802 9.661 1.00 90.56 680 ALA A N 1
ATOM 5068 C CA . ALA A 1 680 ? 14.326 -10.805 8.695 1.00 90.56 680 ALA A CA 1
ATOM 5069 C C . ALA A 1 680 ? 13.876 -10.453 7.264 1.00 90.56 680 ALA A C 1
ATOM 5071 O O . ALA A 1 680 ? 14.705 -10.275 6.378 1.00 90.56 680 ALA A O 1
ATOM 5072 N N . SER A 1 681 ? 12.584 -10.159 7.080 1.00 91.38 681 SER A N 1
ATOM 5073 C CA . SER A 1 681 ? 12.010 -9.704 5.801 1.00 91.38 681 SER A CA 1
ATOM 5074 C C . SER A 1 681 ? 12.634 -8.404 5.269 1.00 91.38 681 SER A C 1
ATOM 5076 O O . SER A 1 681 ? 12.475 -8.077 4.092 1.00 91.38 681 SER A O 1
ATOM 5078 N N . ARG A 1 682 ? 13.295 -7.614 6.128 1.00 93.75 682 ARG A N 1
ATOM 5079 C CA . ARG A 1 682 ? 14.067 -6.423 5.749 1.00 93.75 682 ARG A CA 1
ATOM 5080 C C . ARG A 1 682 ? 15.511 -6.777 5.385 1.00 93.75 682 ARG A C 1
ATOM 5082 O O . ARG A 1 682 ? 16.039 -6.162 4.462 1.00 93.75 682 ARG A O 1
ATOM 5089 N N . ALA A 1 683 ? 16.126 -7.745 6.065 1.00 91.81 683 ALA A N 1
ATOM 5090 C CA . ALA A 1 683 ? 17.435 -8.282 5.698 1.00 91.81 683 ALA A CA 1
ATOM 5091 C C . ALA A 1 683 ? 17.390 -8.908 4.295 1.00 91.81 683 ALA A C 1
ATOM 5093 O O . ALA A 1 683 ? 18.160 -8.486 3.439 1.00 91.81 683 ALA A O 1
ATOM 5094 N N . ASP A 1 684 ? 16.404 -9.766 4.012 1.00 90.62 684 ASP A N 1
ATOM 5095 C CA . ASP A 1 684 ? 16.219 -10.406 2.699 1.00 90.62 684 ASP A CA 1
ATOM 5096 C C . ASP A 1 684 ? 16.126 -9.377 1.552 1.00 90.62 684 ASP A C 1
ATOM 5098 O O . ASP A 1 684 ? 16.717 -9.546 0.485 1.00 90.62 684 ASP A O 1
ATOM 5102 N N . ARG A 1 685 ? 15.419 -8.256 1.775 1.00 89.44 685 ARG A N 1
ATOM 5103 C CA . ARG A 1 685 ? 15.322 -7.148 0.802 1.00 89.44 685 ARG A CA 1
ATOM 5104 C C . ARG A 1 685 ? 16.648 -6.414 0.610 1.00 89.44 685 ARG A C 1
ATOM 5106 O O . ARG A 1 685 ? 16.936 -5.977 -0.501 1.00 89.44 685 ARG A O 1
ATOM 5113 N N . LEU A 1 686 ? 17.436 -6.245 1.671 1.00 90.56 686 LEU A N 1
ATOM 5114 C CA . LEU A 1 686 ? 18.758 -5.622 1.583 1.00 90.56 686 LEU A CA 1
ATOM 5115 C C . LEU A 1 686 ? 19.752 -6.547 0.873 1.00 90.56 686 LEU A C 1
ATOM 5117 O O . LEU A 1 686 ? 20.511 -6.070 0.035 1.00 90.56 686 LEU A O 1
ATOM 5121 N N . GLU A 1 687 ? 19.710 -7.856 1.128 1.00 91.44 687 GLU A N 1
ATOM 5122 C CA . GLU A 1 687 ? 20.503 -8.846 0.390 1.00 91.44 687 GLU A CA 1
ATOM 5123 C C . GLU A 1 687 ? 20.124 -8.875 -1.098 1.00 91.44 687 GLU A C 1
ATOM 5125 O O . GLU A 1 687 ? 21.013 -8.832 -1.948 1.00 91.44 687 GLU A O 1
ATOM 5130 N N . ALA A 1 688 ? 18.829 -8.814 -1.430 1.00 88.50 688 ALA A N 1
ATOM 5131 C CA . ALA A 1 688 ? 18.365 -8.676 -2.812 1.00 88.50 688 ALA A CA 1
ATOM 5132 C C . ALA A 1 688 ? 18.890 -7.389 -3.484 1.00 88.50 688 ALA A C 1
ATOM 5134 O O . ALA A 1 688 ? 19.442 -7.460 -4.580 1.00 88.50 688 ALA A O 1
ATOM 5135 N N . GLN A 1 689 ? 18.815 -6.231 -2.814 1.00 90.25 689 GLN A N 1
ATOM 5136 C CA . GLN A 1 689 ? 19.393 -4.972 -3.319 1.00 90.25 689 GLN A CA 1
ATOM 5137 C C . GLN A 1 689 ? 20.925 -5.018 -3.444 1.00 90.25 689 GLN A C 1
ATOM 5139 O O . GLN A 1 689 ? 21.502 -4.348 -4.302 1.00 90.25 689 GLN A O 1
ATOM 5144 N N . HIS A 1 690 ? 21.617 -5.779 -2.592 1.00 89.12 690 HIS A N 1
ATOM 5145 C CA . HIS A 1 690 ? 23.058 -5.990 -2.718 1.00 89.12 690 HIS A CA 1
ATOM 5146 C C . HIS A 1 690 ? 23.403 -6.903 -3.902 1.00 89.12 690 HIS A C 1
ATOM 5148 O O . HIS A 1 690 ? 24.376 -6.617 -4.598 1.00 89.12 690 HIS A O 1
ATOM 5154 N N . ALA A 1 691 ? 22.607 -7.940 -4.173 1.00 90.31 691 ALA A N 1
ATOM 5155 C CA . ALA A 1 691 ? 22.760 -8.794 -5.351 1.00 90.31 691 ALA A CA 1
ATOM 5156 C C . ALA A 1 691 ? 22.467 -8.033 -6.659 1.00 90.31 691 ALA A C 1
ATOM 5158 O O . ALA A 1 691 ? 23.233 -8.140 -7.615 1.00 90.31 691 ALA A O 1
ATOM 5159 N N . GLU A 1 692 ? 21.419 -7.204 -6.680 1.00 90.38 692 GLU A N 1
ATOM 5160 C CA . GLU A 1 692 ? 21.074 -6.327 -7.808 1.00 90.38 692 GLU A CA 1
ATOM 5161 C C . GLU A 1 692 ? 22.226 -5.361 -8.130 1.00 90.38 692 GLU A C 1
ATOM 5163 O O . GLU A 1 692 ? 22.758 -5.384 -9.239 1.00 90.38 692 GLU A O 1
ATOM 5168 N N . ARG A 1 693 ? 22.735 -4.628 -7.128 1.00 92.69 693 ARG A N 1
ATOM 5169 C CA . ARG A 1 693 ? 23.908 -3.743 -7.284 1.00 92.69 693 ARG A CA 1
ATOM 5170 C C . ARG A 1 693 ? 25.189 -4.477 -7.691 1.00 92.69 693 ARG A C 1
ATOM 5172 O O . ARG A 1 693 ? 26.045 -3.895 -8.356 1.00 92.69 693 ARG A O 1
ATOM 5179 N N . GLN A 1 694 ? 25.365 -5.740 -7.294 1.00 91.56 694 GLN A N 1
ATOM 5180 C CA . GLN A 1 694 ? 26.496 -6.554 -7.756 1.00 91.56 694 GLN A CA 1
ATOM 5181 C C . GLN A 1 694 ? 26.363 -6.906 -9.243 1.00 91.56 694 GLN A C 1
ATOM 5183 O O . GLN A 1 694 ? 27.348 -6.779 -9.971 1.00 91.56 694 GLN A O 1
ATOM 5188 N N . ALA A 1 695 ? 25.160 -7.260 -9.706 1.00 90.56 695 ALA A N 1
ATOM 5189 C CA . ALA A 1 695 ? 24.884 -7.486 -11.123 1.00 90.56 695 ALA A CA 1
ATOM 5190 C C . ALA A 1 695 ? 25.052 -6.198 -11.952 1.00 90.56 695 ALA A C 1
ATOM 5192 O O . ALA A 1 695 ? 25.709 -6.229 -12.993 1.00 90.56 695 ALA A O 1
ATOM 5193 N N . GLU A 1 696 ? 24.561 -5.050 -11.470 1.00 91.75 696 GLU A N 1
ATOM 5194 C CA . GLU A 1 696 ? 24.799 -3.736 -12.089 1.00 91.75 696 GLU A CA 1
ATOM 5195 C C . GLU A 1 696 ? 26.302 -3.462 -12.248 1.00 91.75 696 GLU A C 1
ATOM 5197 O O . GLU A 1 696 ? 26.776 -3.217 -13.359 1.00 91.75 696 GLU A O 1
ATOM 5202 N N . LEU A 1 697 ? 27.084 -3.588 -11.167 1.00 90.75 697 LEU A N 1
ATOM 5203 C CA . LEU A 1 697 ? 28.541 -3.414 -11.199 1.00 90.75 697 LEU A CA 1
ATOM 5204 C C . LEU A 1 697 ? 29.241 -4.393 -12.154 1.00 90.75 697 LEU A C 1
ATOM 5206 O O . LEU A 1 697 ? 30.248 -4.032 -12.764 1.00 90.75 697 LEU A O 1
ATOM 5210 N N . GLU A 1 698 ? 28.734 -5.615 -12.317 1.00 94.69 698 GLU A N 1
ATOM 5211 C CA . GLU A 1 698 ? 29.275 -6.578 -13.277 1.00 94.69 698 GLU A CA 1
ATOM 5212 C C . GLU A 1 698 ? 28.925 -6.218 -14.730 1.00 94.69 698 GLU A C 1
ATOM 5214 O O . GLU A 1 698 ? 29.807 -6.260 -15.590 1.00 94.69 698 GLU A O 1
ATOM 5219 N N . THR A 1 699 ? 27.704 -5.750 -15.016 1.00 93.12 699 THR A N 1
ATOM 5220 C CA . THR A 1 699 ? 27.369 -5.212 -16.351 1.00 93.12 699 THR A CA 1
ATOM 5221 C C . THR A 1 699 ? 28.179 -3.958 -16.689 1.00 93.12 699 THR A C 1
ATOM 5223 O O . THR A 1 699 ? 28.670 -3.832 -17.811 1.00 93.12 699 THR A O 1
ATOM 5226 N N . MET A 1 700 ? 28.421 -3.076 -15.714 1.00 91.56 700 MET A N 1
ATOM 5227 C CA . MET A 1 700 ? 29.272 -1.895 -15.879 1.00 91.56 700 MET A CA 1
ATOM 5228 C C . MET A 1 700 ? 30.735 -2.270 -16.144 1.00 91.56 700 MET A C 1
ATOM 5230 O O . MET A 1 700 ? 31.363 -1.662 -17.007 1.00 91.56 700 MET A O 1
ATOM 5234 N N . ARG A 1 701 ? 31.269 -3.317 -15.496 1.00 93.75 701 ARG A N 1
ATOM 5235 C CA . ARG A 1 701 ? 32.596 -3.878 -15.824 1.00 93.75 701 ARG A CA 1
ATOM 5236 C C . ARG A 1 701 ? 32.650 -4.459 -17.237 1.00 93.75 701 ARG A C 1
ATOM 5238 O O . ARG A 1 701 ? 33.617 -4.209 -17.946 1.00 93.75 701 ARG A O 1
ATOM 5245 N N . GLN A 1 702 ? 31.618 -5.184 -17.676 1.00 92.69 702 GLN A N 1
ATOM 5246 C CA . GLN A 1 702 ? 31.551 -5.687 -19.056 1.00 92.69 702 GLN A CA 1
ATOM 5247 C C . GLN A 1 702 ? 31.472 -4.550 -20.085 1.00 92.69 702 GLN A C 1
ATOM 5249 O O . GLN A 1 702 ? 32.065 -4.650 -21.156 1.00 92.69 702 GLN A O 1
ATOM 5254 N N . ASN A 1 703 ? 30.760 -3.464 -19.776 1.00 91.12 703 ASN A N 1
ATOM 5255 C CA . ASN A 1 703 ? 30.684 -2.287 -20.641 1.00 91.12 703 ASN A CA 1
ATOM 5256 C C . ASN A 1 703 ? 32.007 -1.506 -20.669 1.00 91.12 703 ASN A C 1
ATOM 5258 O O . ASN A 1 703 ? 32.414 -1.070 -21.743 1.00 91.12 703 ASN A O 1
ATOM 5262 N N . LEU A 1 704 ? 32.711 -1.402 -19.534 1.00 93.00 704 LEU A N 1
ATOM 5263 C CA . LEU A 1 704 ? 34.069 -0.859 -19.480 1.00 93.00 704 LEU A CA 1
ATOM 5264 C C . LEU A 1 704 ? 35.025 -1.690 -20.348 1.00 93.00 704 LEU A C 1
ATOM 5266 O O . LEU A 1 704 ? 35.696 -1.121 -21.199 1.00 93.00 704 LEU A O 1
ATOM 5270 N N . GLN A 1 705 ? 35.015 -3.022 -20.212 1.00 95.88 705 GLN A N 1
ATOM 5271 C CA . GLN A 1 705 ? 35.842 -3.915 -21.031 1.00 95.88 705 GLN A CA 1
ATOM 5272 C C . GLN A 1 705 ? 35.567 -3.722 -22.529 1.00 95.88 705 GLN A C 1
ATOM 5274 O O . GLN A 1 705 ? 36.499 -3.504 -23.289 1.00 95.88 705 GLN A O 1
ATOM 5279 N N . ARG A 1 706 ? 34.293 -3.693 -22.952 1.00 91.94 706 ARG A N 1
ATOM 5280 C CA . ARG A 1 706 ? 33.917 -3.425 -24.357 1.00 91.94 706 ARG A CA 1
ATOM 5281 C C . ARG A 1 706 ? 34.423 -2.064 -24.854 1.00 91.94 706 ARG A C 1
ATOM 5283 O O . ARG A 1 706 ? 34.791 -1.945 -26.019 1.00 91.94 706 ARG A O 1
ATOM 5290 N N . ALA A 1 707 ? 34.434 -1.043 -23.996 1.00 90.25 707 ALA A N 1
ATOM 5291 C CA . ALA A 1 707 ? 34.946 0.284 -24.333 1.00 90.25 707 ALA A CA 1
ATOM 5292 C C . ALA A 1 707 ? 36.485 0.326 -24.399 1.00 90.25 707 ALA A C 1
ATOM 5294 O O . ALA A 1 707 ? 37.038 1.010 -25.260 1.00 90.25 707 ALA A O 1
ATOM 5295 N N . GLU A 1 708 ? 37.181 -0.420 -23.536 1.00 94.19 708 GLU A N 1
ATOM 5296 C CA . GLU A 1 708 ? 38.633 -0.616 -23.607 1.00 94.19 708 GLU A CA 1
ATOM 5297 C C . GLU A 1 708 ? 39.024 -1.393 -24.872 1.00 94.19 708 GLU A C 1
ATOM 5299 O O . GLU A 1 708 ? 39.885 -0.931 -25.622 1.00 94.19 708 GLU A O 1
ATOM 5304 N N . ASP A 1 709 ? 38.337 -2.500 -25.167 1.00 93.00 709 ASP A N 1
ATOM 5305 C CA . ASP A 1 709 ? 38.525 -3.309 -26.375 1.00 93.00 709 ASP A CA 1
ATOM 5306 C C . ASP A 1 709 ? 38.360 -2.434 -27.632 1.00 93.00 709 ASP A C 1
ATOM 5308 O O . ASP A 1 709 ? 39.291 -2.320 -28.433 1.00 93.00 709 ASP A O 1
ATOM 5312 N N . ALA A 1 710 ? 37.244 -1.701 -27.747 1.00 92.19 710 ALA A N 1
ATOM 5313 C CA . ALA A 1 710 ? 36.998 -0.759 -28.842 1.00 92.19 710 ALA A CA 1
ATOM 5314 C C . ALA A 1 710 ? 38.041 0.377 -28.909 1.00 92.19 710 ALA A C 1
ATOM 5316 O O . ALA A 1 710 ? 38.427 0.809 -29.998 1.00 92.19 710 ALA A O 1
ATOM 5317 N N . GLN A 1 711 ? 38.565 0.848 -27.769 1.00 92.50 711 GLN A N 1
ATOM 5318 C CA . GLN A 1 711 ? 39.672 1.808 -27.762 1.00 92.50 711 GLN A CA 1
ATOM 5319 C C . GLN A 1 711 ? 40.975 1.182 -28.292 1.00 92.50 711 GLN A C 1
ATOM 5321 O O . GLN A 1 711 ? 41.760 1.884 -28.936 1.00 92.50 711 GLN A O 1
ATOM 5326 N N . THR A 1 712 ? 41.226 -0.114 -28.071 1.00 94.06 712 THR A N 1
ATOM 5327 C CA . THR A 1 712 ? 42.374 -0.799 -28.693 1.00 94.06 712 THR A CA 1
ATOM 5328 C C . THR A 1 712 ? 42.192 -0.986 -30.198 1.00 94.06 712 THR A C 1
ATOM 5330 O O . THR A 1 712 ? 43.139 -0.725 -30.940 1.00 94.06 712 THR A O 1
ATOM 5333 N N . GLU A 1 713 ? 40.987 -1.317 -30.673 1.00 92.38 713 GLU A N 1
ATOM 5334 C CA . GLU A 1 713 ? 40.682 -1.390 -32.110 1.00 92.38 713 GLU A CA 1
ATOM 5335 C C . GLU A 1 713 ? 40.886 -0.031 -32.797 1.00 92.38 713 GLU A C 1
ATOM 5337 O O . GLU A 1 713 ? 41.593 0.054 -33.803 1.00 92.38 713 GLU A O 1
ATOM 5342 N N . LEU A 1 714 ? 40.379 1.057 -32.205 1.00 91.62 714 LEU A N 1
ATOM 5343 C CA . LEU A 1 714 ? 40.590 2.420 -32.708 1.00 91.62 714 LEU A CA 1
ATOM 5344 C C . LEU A 1 714 ? 42.069 2.841 -32.711 1.00 91.62 714 LEU A C 1
ATOM 5346 O O . LEU A 1 714 ? 42.482 3.597 -33.589 1.00 91.62 714 LEU A O 1
ATOM 5350 N N . ARG A 1 715 ? 42.892 2.351 -31.772 1.00 93.00 715 ARG A N 1
ATOM 5351 C CA . ARG A 1 715 ? 44.351 2.574 -31.803 1.00 93.00 715 ARG A CA 1
ATOM 5352 C C . ARG A 1 715 ? 45.011 1.829 -32.961 1.00 93.00 715 ARG A C 1
ATOM 5354 O O . ARG A 1 715 ? 45.796 2.444 -33.676 1.00 93.00 715 ARG A O 1
ATOM 5361 N N . VAL A 1 716 ? 44.652 0.562 -33.183 1.00 94.94 716 VAL A N 1
ATOM 5362 C CA . VAL A 1 716 ? 45.148 -0.240 -34.316 1.00 94.94 716 VAL A CA 1
ATOM 5363 C C . VAL A 1 716 ? 44.758 0.398 -35.652 1.00 94.94 716 VAL A C 1
ATOM 5365 O O . VAL A 1 716 ? 45.596 0.490 -36.548 1.00 94.94 716 VAL A O 1
ATOM 5368 N N . GLU A 1 717 ? 43.532 0.905 -35.786 1.00 93.25 717 GLU A N 1
ATOM 5369 C CA . GLU A 1 717 ? 43.108 1.607 -37.002 1.00 93.25 717 GLU A CA 1
ATOM 5370 C C . GLU A 1 717 ? 43.818 2.961 -37.163 1.00 93.25 717 GLU A C 1
ATOM 5372 O O . GLU A 1 717 ? 44.259 3.308 -38.257 1.00 93.25 717 GLU A O 1
ATOM 5377 N N . ALA A 1 718 ? 44.053 3.695 -36.072 1.00 91.19 718 ALA A N 1
ATOM 5378 C CA . ALA A 1 718 ? 44.855 4.916 -36.104 1.00 91.19 718 ALA A CA 1
ATOM 5379 C C . ALA A 1 718 ? 46.345 4.663 -36.416 1.00 91.19 718 ALA A C 1
ATOM 5381 O O . ALA A 1 718 ? 47.015 5.576 -36.903 1.00 91.19 718 ALA A O 1
ATOM 5382 N N . ASP A 1 719 ? 46.896 3.481 -36.115 1.00 92.88 719 ASP A N 1
ATOM 5383 C CA . ASP A 1 719 ? 48.232 3.060 -36.565 1.00 92.88 719 ASP A CA 1
ATOM 5384 C C . ASP A 1 719 ? 48.218 2.728 -38.069 1.00 92.88 719 ASP A C 1
ATOM 5386 O O . ASP A 1 719 ? 49.039 3.278 -38.805 1.00 92.88 719 ASP A O 1
ATOM 5390 N N . ARG A 1 720 ? 47.229 1.954 -38.551 1.00 94.50 720 ARG A N 1
ATOM 5391 C CA . ARG A 1 720 ? 47.023 1.656 -39.987 1.00 94.50 720 ARG A CA 1
ATOM 5392 C C . ARG A 1 720 ? 46.880 2.921 -40.833 1.00 94.50 720 ARG A C 1
ATOM 5394 O O . ARG A 1 720 ? 47.518 3.037 -41.875 1.00 94.50 720 ARG A O 1
ATOM 5401 N N . LEU A 1 721 ? 46.094 3.899 -40.379 1.00 89.81 721 LEU A N 1
ATOM 5402 C CA . LEU A 1 721 ? 45.954 5.187 -41.065 1.00 89.81 721 LEU A CA 1
ATOM 5403 C C . LEU A 1 721 ? 47.292 5.937 -41.136 1.00 89.81 721 LEU A C 1
ATOM 5405 O O . LEU A 1 721 ? 47.638 6.458 -42.192 1.00 89.81 721 LEU A O 1
ATOM 5409 N N . ARG A 1 722 ? 48.099 5.918 -40.065 1.00 93.94 722 ARG A N 1
ATOM 5410 C CA . ARG A 1 722 ? 49.455 6.497 -40.069 1.00 93.94 722 ARG A CA 1
ATOM 5411 C C . ARG A 1 722 ? 50.442 5.724 -40.950 1.00 93.94 722 ARG A C 1
ATOM 5413 O O . ARG A 1 722 ? 51.429 6.320 -41.383 1.00 93.94 722 ARG A O 1
ATOM 5420 N N . ASP A 1 723 ? 50.232 4.430 -41.193 1.00 92.94 723 ASP A N 1
ATOM 5421 C CA . ASP A 1 723 ? 50.984 3.656 -42.192 1.00 92.94 723 ASP A CA 1
ATOM 5422 C C . ASP A 1 723 ? 50.592 4.100 -43.613 1.00 92.94 723 ASP A C 1
ATOM 5424 O O . ASP A 1 723 ? 51.463 4.487 -44.392 1.00 92.94 723 ASP A O 1
ATOM 5428 N N . ILE A 1 724 ? 49.289 4.185 -43.907 1.00 92.31 724 ILE A N 1
ATOM 5429 C CA . ILE A 1 724 ? 48.750 4.659 -45.196 1.00 92.31 724 ILE A CA 1
ATOM 5430 C C . ILE A 1 724 ? 49.193 6.102 -45.502 1.00 92.31 724 ILE A C 1
ATOM 5432 O O . ILE A 1 724 ? 49.582 6.398 -46.630 1.00 92.31 724 ILE A O 1
ATOM 5436 N N . GLU A 1 725 ? 49.208 7.004 -44.515 1.00 91.81 725 GLU A N 1
ATOM 5437 C CA . GLU A 1 725 ? 49.749 8.365 -44.663 1.00 91.81 725 GLU A CA 1
ATOM 5438 C C . GLU A 1 725 ? 51.233 8.370 -45.059 1.00 91.81 725 GLU A C 1
ATOM 5440 O O . GLU A 1 725 ? 51.664 9.201 -45.866 1.00 91.81 725 GLU A O 1
ATOM 5445 N N . ARG A 1 726 ? 52.032 7.443 -44.512 1.00 94.06 726 ARG A N 1
ATOM 5446 C CA . ARG A 1 726 ? 53.453 7.301 -44.859 1.00 94.06 726 ARG A CA 1
ATOM 5447 C C . ARG A 1 726 ? 53.623 6.752 -46.273 1.00 94.06 726 ARG A C 1
ATOM 5449 O O . ARG A 1 726 ? 54.416 7.317 -47.028 1.00 94.06 726 ARG A O 1
ATOM 5456 N N . ASP A 1 727 ? 52.838 5.757 -46.668 1.00 92.50 727 ASP A N 1
ATOM 5457 C CA . ASP A 1 727 ? 52.853 5.225 -48.033 1.00 92.50 727 ASP A CA 1
ATOM 5458 C C . ASP A 1 727 ? 52.427 6.293 -49.052 1.00 92.50 727 ASP A C 1
ATOM 5460 O O . ASP A 1 727 ? 53.172 6.570 -49.996 1.00 92.50 727 ASP A O 1
ATOM 5464 N N . LEU A 1 728 ? 51.316 7.001 -48.809 1.00 90.06 728 LEU A N 1
ATOM 5465 C CA . LEU A 1 728 ? 50.870 8.141 -49.621 1.00 90.06 728 LEU A CA 1
ATOM 5466 C C . LEU A 1 728 ? 51.928 9.247 -49.700 1.00 90.06 728 LEU A C 1
ATOM 5468 O O . LEU A 1 728 ? 52.113 9.850 -50.760 1.00 90.06 728 LEU A O 1
ATOM 5472 N N . LYS A 1 729 ? 52.665 9.517 -48.617 1.00 93.62 729 LYS A N 1
ATOM 5473 C CA . LYS A 1 729 ? 53.784 10.465 -48.652 1.00 93.62 729 LYS A CA 1
ATOM 5474 C C . LYS A 1 729 ? 54.909 9.974 -49.568 1.00 93.62 729 LYS A C 1
ATOM 5476 O O . LYS A 1 729 ? 55.375 10.754 -50.397 1.00 93.62 729 LYS A O 1
ATOM 5481 N N . THR A 1 730 ? 55.322 8.706 -49.482 1.00 92.94 730 THR A N 1
ATOM 5482 C CA . THR A 1 730 ? 56.363 8.170 -50.383 1.00 92.94 730 THR A CA 1
ATOM 5483 C C . THR A 1 730 ? 55.913 8.140 -51.847 1.00 92.94 730 THR A C 1
ATOM 5485 O O . THR A 1 730 ? 56.710 8.456 -52.731 1.00 92.94 730 THR A O 1
ATOM 5488 N N . ALA A 1 731 ? 54.632 7.866 -52.113 1.00 91.38 731 ALA A N 1
ATOM 5489 C CA . ALA A 1 731 ? 54.045 7.938 -53.449 1.00 91.38 731 ALA A CA 1
ATOM 5490 C C . ALA A 1 731 ? 54.051 9.374 -54.004 1.00 91.38 731 ALA A C 1
ATOM 5492 O O . ALA A 1 731 ? 54.426 9.581 -55.158 1.00 91.38 731 ALA A O 1
ATOM 5493 N N . ASN A 1 732 ? 53.725 10.376 -53.180 1.00 89.69 732 ASN A N 1
ATOM 5494 C CA . ASN A 1 732 ? 53.826 11.790 -53.552 1.00 89.69 732 ASN A CA 1
ATOM 5495 C C . ASN A 1 732 ? 55.282 12.231 -53.791 1.00 89.69 732 ASN A C 1
ATOM 5497 O O . ASN A 1 732 ? 55.557 12.939 -54.759 1.00 89.69 732 ASN A O 1
ATOM 5501 N N . GLU A 1 733 ? 56.238 11.779 -52.972 1.00 92.44 733 GLU A N 1
ATOM 5502 C CA . GLU A 1 733 ? 57.668 12.025 -53.211 1.00 92.44 733 GLU A CA 1
ATOM 5503 C C . GLU A 1 733 ? 58.168 11.356 -54.504 1.00 92.44 733 GLU A C 1
ATOM 5505 O O . GLU A 1 733 ? 59.006 11.926 -55.206 1.00 92.44 733 GLU A O 1
ATOM 5510 N N . HIS A 1 734 ? 57.654 10.173 -54.854 1.00 92.00 734 HIS A N 1
ATOM 5511 C CA . HIS A 1 734 ? 57.955 9.519 -56.127 1.00 92.00 734 HIS A CA 1
ATOM 5512 C C . HIS A 1 734 ? 57.332 10.276 -57.310 1.00 92.00 734 HIS A C 1
ATOM 5514 O O . HIS A 1 734 ? 58.014 10.491 -58.315 1.00 92.00 734 HIS A O 1
ATOM 5520 N N . LEU A 1 735 ? 56.076 10.720 -57.191 1.00 90.38 735 LEU A N 1
ATOM 5521 C CA . LEU A 1 735 ? 55.396 11.514 -58.215 1.00 90.38 735 LEU A CA 1
ATOM 5522 C C . LEU A 1 735 ? 56.130 12.837 -58.470 1.00 90.38 735 LEU A C 1
ATOM 5524 O O . LEU A 1 735 ? 56.361 13.179 -59.627 1.00 90.38 735 LEU A O 1
ATOM 5528 N N . ALA A 1 736 ? 56.586 13.520 -57.413 1.00 90.25 736 ALA A N 1
ATOM 5529 C CA . ALA A 1 736 ? 57.396 14.733 -57.518 1.00 90.25 736 ALA A CA 1
ATOM 5530 C C . ALA A 1 736 ? 58.683 14.499 -58.335 1.00 90.25 736 ALA A C 1
ATOM 5532 O O . ALA A 1 736 ? 58.928 15.206 -59.316 1.00 90.25 736 ALA A O 1
ATOM 5533 N N . ARG A 1 737 ? 59.449 13.442 -58.017 1.00 92.12 737 ARG A N 1
ATOM 5534 C CA . ARG A 1 737 ? 60.653 13.052 -58.783 1.00 92.12 737 ARG A CA 1
ATOM 5535 C C . ARG A 1 737 ? 60.324 12.773 -60.252 1.00 92.12 737 ARG A C 1
ATOM 5537 O O . ARG A 1 737 ? 61.030 13.247 -61.133 1.00 92.12 737 ARG A O 1
ATOM 5544 N N . VAL A 1 738 ? 59.220 12.076 -60.525 1.00 92.62 738 VAL A N 1
ATOM 5545 C CA . VAL A 1 738 ? 58.759 11.769 -61.891 1.00 92.62 738 VAL A CA 1
ATOM 5546 C C . VAL A 1 738 ? 58.313 13.032 -62.645 1.00 92.62 738 VAL A C 1
ATOM 5548 O O . VAL A 1 738 ? 58.535 13.132 -63.855 1.00 92.62 738 VAL A O 1
ATOM 5551 N N . THR A 1 739 ? 57.739 14.032 -61.966 1.00 91.75 739 THR A N 1
ATOM 5552 C CA . THR A 1 739 ? 57.447 15.338 -62.580 1.00 91.75 739 THR A CA 1
ATOM 5553 C C . THR A 1 739 ? 58.707 16.163 -62.847 1.00 91.75 739 THR A C 1
ATOM 5555 O O . THR A 1 739 ? 58.790 16.782 -63.909 1.00 91.75 739 THR A O 1
ATOM 5558 N N . ASP A 1 740 ? 59.714 16.111 -61.970 1.00 91.44 740 ASP A N 1
ATOM 5559 C CA . ASP A 1 740 ? 61.010 16.771 -62.178 1.00 91.44 740 ASP A CA 1
ATOM 5560 C C . ASP A 1 740 ? 61.801 16.117 -63.322 1.00 91.44 740 ASP A C 1
ATOM 5562 O O . ASP A 1 740 ? 62.307 16.808 -64.208 1.00 91.44 740 ASP A O 1
ATOM 5566 N N . GLU A 1 741 ? 61.847 14.784 -63.380 1.00 92.19 741 GLU A N 1
ATOM 5567 C CA . GLU A 1 741 ? 62.426 14.027 -64.496 1.00 92.19 741 GLU A CA 1
ATOM 5568 C C . GLU A 1 741 ? 61.714 14.339 -65.815 1.00 92.19 741 GLU A C 1
ATOM 5570 O O . GLU A 1 741 ? 62.370 14.594 -66.831 1.00 92.19 741 GLU A O 1
ATOM 5575 N N . ARG A 1 742 ? 60.376 14.415 -65.806 1.00 92.25 742 ARG A N 1
ATOM 5576 C CA . ARG A 1 742 ? 59.590 14.829 -66.974 1.00 92.25 742 ARG A CA 1
ATOM 5577 C C . ARG A 1 742 ? 59.927 16.262 -67.389 1.00 92.25 742 ARG A C 1
ATOM 5579 O O . ARG A 1 742 ? 60.174 16.484 -68.574 1.00 92.25 742 ARG A O 1
ATOM 5586 N N . ALA A 1 743 ? 60.018 17.211 -66.458 1.00 89.12 743 ALA A N 1
ATOM 5587 C CA . ALA A 1 743 ? 60.405 18.594 -66.744 1.00 89.12 743 ALA A CA 1
ATOM 5588 C C . ALA A 1 743 ? 61.840 18.694 -67.300 1.00 89.12 743 ALA A C 1
ATOM 5590 O O . ALA A 1 743 ? 62.086 19.418 -68.268 1.00 89.12 743 ALA A O 1
ATOM 5591 N N . LEU A 1 744 ? 62.786 17.920 -66.760 1.00 92.38 744 LEU A N 1
ATOM 5592 C CA . LEU A 1 744 ? 64.151 17.808 -67.277 1.00 92.38 744 LEU A CA 1
ATOM 5593 C C . LEU A 1 744 ? 64.181 17.182 -68.679 1.00 92.38 744 LEU A C 1
ATOM 5595 O O . LEU A 1 744 ? 64.915 17.669 -69.542 1.00 92.38 744 LEU A O 1
ATOM 5599 N N . SER A 1 745 ? 63.371 16.152 -68.943 1.00 90.25 745 SER A N 1
ATOM 5600 C CA . SER A 1 745 ? 63.233 15.549 -70.275 1.00 90.25 745 SER A CA 1
ATOM 5601 C C . SER A 1 745 ? 62.665 16.551 -71.287 1.00 90.25 745 SER A C 1
ATOM 5603 O O . SER A 1 745 ? 63.196 16.688 -72.389 1.00 90.25 745 SER A O 1
ATOM 5605 N N . GLU A 1 746 ? 61.680 17.358 -70.884 1.00 90.69 746 GLU A N 1
ATOM 5606 C CA . GLU A 1 746 ? 61.094 18.401 -71.720 1.00 90.69 746 GLU A CA 1
ATOM 5607 C C . GLU A 1 746 ? 62.106 19.532 -71.987 1.00 90.69 746 GLU A C 1
ATOM 5609 O O . GLU A 1 746 ? 62.188 20.035 -73.105 1.00 90.69 746 GLU A O 1
ATOM 5614 N N . GLN A 1 747 ? 62.949 19.896 -71.012 1.00 89.62 747 GLN A N 1
ATOM 5615 C CA . GLN A 1 747 ? 64.066 20.833 -71.211 1.00 89.62 747 GLN A CA 1
ATOM 5616 C C . GLN A 1 747 ? 65.192 20.277 -72.101 1.00 89.62 747 GLN A C 1
ATOM 5618 O O . GLN A 1 747 ? 65.902 21.059 -72.744 1.00 89.62 747 GLN A O 1
ATOM 5623 N N . ARG A 1 748 ? 65.402 18.954 -72.133 1.00 92.00 748 ARG A N 1
ATOM 5624 C CA . ARG A 1 748 ? 66.310 18.299 -73.093 1.00 92.00 748 ARG A CA 1
ATOM 5625 C C . ARG A 1 748 ? 65.697 18.330 -74.494 1.00 92.00 748 ARG A C 1
ATOM 5627 O O . ARG A 1 748 ? 66.345 18.800 -75.423 1.00 92.00 748 ARG A O 1
ATOM 5634 N N . TRP A 1 749 ? 64.425 17.958 -74.634 1.00 91.94 749 TRP A N 1
ATOM 5635 C CA . TRP A 1 749 ? 63.709 17.983 -75.913 1.00 91.94 749 TRP A CA 1
ATOM 5636 C C . TRP A 1 749 ? 63.581 19.404 -76.491 1.00 91.94 749 TRP A C 1
ATOM 5638 O O . TRP A 1 749 ? 63.824 19.614 -77.675 1.00 91.94 749 TRP A O 1
ATOM 5648 N N . LYS A 1 750 ? 63.316 20.418 -75.653 1.00 90.94 750 LYS A N 1
ATOM 5649 C CA . LYS A 1 750 ? 63.316 21.848 -76.032 1.00 90.94 750 LYS A CA 1
ATOM 5650 C C . LYS A 1 750 ? 64.695 22.379 -76.456 1.00 90.94 750 LYS A C 1
ATOM 5652 O O . LYS A 1 750 ? 64.741 23.398 -77.146 1.00 90.94 750 LYS A O 1
ATOM 5657 N N . ARG A 1 751 ? 65.797 21.730 -76.051 1.00 90.88 751 ARG A N 1
ATOM 5658 C CA . ARG A 1 751 ? 67.141 21.980 -76.602 1.00 90.88 751 ARG A CA 1
ATOM 5659 C C . ARG A 1 751 ? 67.277 21.314 -77.965 1.00 90.88 751 ARG A C 1
ATOM 5661 O O . ARG A 1 751 ? 67.329 22.038 -78.947 1.00 90.88 751 ARG A O 1
ATOM 5668 N N . VAL A 1 752 ? 67.118 19.992 -78.050 1.00 92.25 752 VAL A N 1
ATOM 5669 C CA . VAL A 1 752 ? 67.198 19.237 -79.319 1.00 92.25 752 VAL A CA 1
ATOM 5670 C C . VAL A 1 752 ? 66.321 19.849 -80.423 1.00 92.25 752 VAL A C 1
ATOM 5672 O O . VAL A 1 752 ? 66.777 20.025 -81.547 1.00 92.25 752 VAL A O 1
ATOM 5675 N N . HIS A 1 753 ? 65.086 20.261 -80.119 1.00 89.94 753 HIS A N 1
ATOM 5676 C CA . HIS A 1 753 ? 64.198 20.909 -81.091 1.00 89.94 753 HIS A CA 1
ATOM 5677 C C . HIS A 1 753 ? 64.641 22.332 -81.495 1.00 89.94 753 HIS A C 1
ATOM 5679 O O . HIS A 1 753 ? 64.326 22.780 -82.596 1.00 89.94 753 HIS A O 1
ATOM 5685 N N . ARG A 1 754 ? 65.372 23.058 -80.640 1.00 91.81 754 ARG A N 1
ATOM 5686 C CA . ARG A 1 754 ? 66.019 24.331 -81.000 1.00 91.81 754 ARG A CA 1
ATOM 5687 C C . ARG A 1 754 ? 67.222 24.078 -81.900 1.00 91.81 754 ARG A C 1
ATOM 5689 O O . ARG A 1 754 ? 67.308 24.693 -82.956 1.00 91.81 754 ARG A O 1
ATOM 5696 N N . ASP A 1 755 ? 68.075 23.141 -81.510 1.00 89.38 755 ASP A N 1
ATOM 5697 C CA . ASP A 1 755 ? 69.318 22.807 -82.200 1.00 89.38 755 ASP A CA 1
ATOM 5698 C C . ASP A 1 755 ? 69.004 22.299 -83.625 1.00 89.38 755 ASP A C 1
ATOM 5700 O O . ASP A 1 755 ? 69.489 22.857 -84.609 1.00 89.38 755 ASP A O 1
ATOM 5704 N N . LEU A 1 756 ? 68.042 21.373 -83.759 1.00 90.38 756 LEU A N 1
ATOM 5705 C CA . LEU A 1 756 ? 67.486 20.926 -85.046 1.00 90.38 756 LEU A CA 1
ATOM 5706 C C . LEU A 1 756 ? 66.878 22.068 -85.875 1.00 90.38 756 LEU A C 1
ATOM 5708 O O . LEU A 1 756 ? 66.954 22.050 -87.100 1.00 90.38 756 LEU A O 1
ATOM 5712 N N . LYS A 1 757 ? 66.261 23.070 -85.240 1.00 91.44 757 LYS A N 1
ATOM 5713 C CA . LYS A 1 757 ? 65.662 24.228 -85.926 1.00 91.44 757 LYS A CA 1
ATOM 5714 C C . LYS A 1 757 ? 66.714 25.239 -86.384 1.00 91.44 757 LYS A C 1
ATOM 5716 O O . LYS A 1 757 ? 66.463 25.987 -87.330 1.00 91.44 757 LYS A O 1
ATOM 5721 N N . GLU A 1 758 ? 67.878 25.269 -85.748 1.00 90.12 758 GLU A N 1
ATOM 5722 C CA . GLU A 1 758 ? 69.033 26.064 -86.166 1.00 90.12 758 GLU A CA 1
ATOM 5723 C C . GLU A 1 758 ? 69.813 25.364 -87.290 1.00 90.12 758 GLU A C 1
ATOM 5725 O O . GLU A 1 758 ? 70.131 26.028 -88.279 1.00 90.12 758 GLU A O 1
ATOM 5730 N N . GLU A 1 759 ? 69.951 24.035 -87.238 1.00 89.31 759 GLU A N 1
ATOM 5731 C CA . GLU A 1 759 ? 70.361 23.178 -88.365 1.00 89.31 759 GLU A CA 1
ATOM 5732 C C . GLU A 1 759 ? 69.448 23.363 -89.590 1.00 89.31 759 GLU A C 1
ATOM 5734 O O . GLU A 1 759 ? 69.919 23.701 -90.673 1.00 89.31 759 GLU A O 1
ATOM 5739 N N . LEU A 1 760 ? 68.121 23.276 -89.436 1.00 85.69 760 LEU A N 1
ATOM 5740 C CA . LEU A 1 760 ? 67.182 23.463 -90.556 1.00 85.69 760 LEU A CA 1
ATOM 5741 C C . LEU A 1 760 ? 67.308 24.867 -91.184 1.00 85.69 760 LEU A C 1
ATOM 5743 O O . LEU A 1 760 ? 67.283 25.014 -92.405 1.00 85.69 760 LEU A O 1
ATOM 5747 N N . ARG A 1 761 ? 67.525 25.905 -90.363 1.00 88.12 761 ARG A N 1
ATOM 5748 C CA . ARG A 1 761 ? 67.825 27.276 -90.825 1.00 88.12 761 ARG A CA 1
ATOM 5749 C C . ARG A 1 761 ? 69.208 27.409 -91.464 1.00 88.12 761 ARG A C 1
ATOM 5751 O O . ARG A 1 761 ? 69.422 28.341 -92.240 1.00 88.12 761 ARG A O 1
ATOM 5758 N N . ARG A 1 762 ? 70.177 26.571 -91.101 1.00 90.00 762 ARG A N 1
ATOM 5759 C CA . ARG A 1 762 ? 71.500 26.514 -91.730 1.00 90.00 762 ARG A CA 1
ATOM 5760 C C . ARG A 1 762 ? 71.384 25.869 -93.110 1.00 90.00 762 ARG A C 1
ATOM 5762 O O . ARG A 1 762 ? 71.705 26.533 -94.088 1.00 90.00 762 ARG A O 1
ATOM 5769 N N . LEU A 1 763 ? 70.802 24.675 -93.196 1.00 83.88 763 LEU A N 1
ATOM 5770 C CA . LEU A 1 763 ? 70.557 23.951 -94.448 1.00 83.88 763 LEU A CA 1
ATOM 5771 C C . LEU A 1 763 ? 69.688 24.759 -95.428 1.00 83.88 763 LEU A C 1
ATOM 5773 O O . LEU A 1 763 ? 69.958 24.777 -96.626 1.00 83.88 763 LEU A O 1
ATOM 5777 N N . GLN A 1 764 ? 68.684 25.500 -94.941 1.00 81.69 764 GLN A N 1
ATOM 5778 C CA . GLN A 1 764 ? 67.917 26.434 -95.778 1.00 81.69 764 GLN A CA 1
ATOM 5779 C C . GLN A 1 764 ? 68.768 27.587 -96.331 1.00 81.69 764 GLN A C 1
ATOM 5781 O O . GLN A 1 764 ? 68.569 27.978 -97.478 1.00 81.69 764 GLN A O 1
ATOM 5786 N N . ARG A 1 765 ? 69.722 28.122 -95.556 1.00 79.31 765 ARG A N 1
ATOM 5787 C CA . ARG A 1 765 ? 70.644 29.165 -96.037 1.00 79.31 765 ARG A CA 1
ATOM 5788 C C . ARG A 1 765 ? 71.644 28.600 -97.043 1.00 79.31 765 ARG A C 1
ATOM 5790 O O . ARG A 1 765 ? 71.769 29.172 -98.119 1.00 79.31 765 ARG A O 1
ATOM 5797 N N . GLU A 1 766 ? 72.255 27.454 -96.746 1.00 74.69 766 GLU A N 1
ATOM 5798 C CA . GLU A 1 766 ? 73.159 26.743 -97.662 1.00 74.69 766 GLU A CA 1
ATOM 5799 C C . GLU A 1 766 ? 72.459 26.430 -99.000 1.00 74.69 766 GLU A C 1
ATOM 5801 O O . GLU A 1 766 ? 73.012 26.729 -100.060 1.00 74.69 766 GLU A O 1
ATOM 5806 N N . LYS A 1 767 ? 71.199 25.964 -98.966 1.00 72.38 767 LYS A N 1
ATOM 5807 C CA . LYS A 1 767 ? 70.368 25.729 -100.160 1.00 72.38 767 LYS A CA 1
ATOM 5808 C C . LYS A 1 767 ? 70.084 27.000 -100.970 1.00 72.38 767 LYS A C 1
ATOM 5810 O O . LYS A 1 767 ? 70.074 26.929 -102.194 1.00 72.38 767 LYS A O 1
ATOM 5815 N N . ILE A 1 768 ? 69.875 28.147 -100.320 1.00 61.09 768 ILE A N 1
ATOM 5816 C CA . ILE A 1 768 ? 69.664 29.438 -101.002 1.00 61.09 768 ILE A CA 1
ATOM 5817 C C . ILE A 1 768 ? 70.960 29.940 -101.664 1.00 61.09 768 ILE A C 1
ATOM 5819 O O . ILE A 1 768 ? 70.900 30.517 -102.744 1.00 61.09 768 ILE A O 1
ATOM 5823 N N . THR A 1 769 ? 72.136 29.681 -101.082 1.00 56.34 769 THR A N 1
ATOM 5824 C CA . THR A 1 769 ? 73.434 30.003 -101.717 1.00 56.34 769 THR A CA 1
ATOM 5825 C C . THR A 1 769 ? 73.880 29.025 -102.810 1.00 56.34 769 THR A C 1
ATOM 5827 O O . THR A 1 769 ? 74.845 29.315 -103.511 1.00 56.34 769 THR A O 1
ATOM 5830 N N . ALA A 1 770 ? 73.212 27.880 -102.974 1.00 49.94 770 ALA A N 1
ATOM 5831 C CA . ALA A 1 770 ? 73.630 26.814 -103.890 1.00 49.94 770 ALA A CA 1
ATOM 5832 C C . ALA A 1 770 ? 72.959 26.858 -105.282 1.00 49.94 770 ALA A C 1
ATOM 5834 O O . ALA A 1 770 ? 73.078 25.895 -106.040 1.00 49.94 770 ALA A O 1
ATOM 5835 N N . GLN A 1 771 ? 72.234 27.930 -105.626 1.00 40.56 771 GLN A N 1
ATOM 5836 C CA . GLN A 1 771 ? 71.401 27.993 -106.833 1.00 40.56 771 GLN A CA 1
ATOM 5837 C C . GLN A 1 771 ? 71.852 29.141 -107.768 1.00 40.56 771 GLN A C 1
ATOM 5839 O O . GLN A 1 771 ? 71.881 30.290 -107.327 1.00 40.56 771 GLN A O 1
ATOM 5844 N N . PRO A 1 772 ? 72.247 28.865 -109.032 1.00 41.44 772 PRO A N 1
ATOM 5845 C CA . PRO A 1 772 ? 72.767 29.882 -109.952 1.00 41.44 772 PRO A CA 1
ATOM 5846 C C . PRO A 1 772 ? 71.660 30.794 -110.526 1.00 41.44 772 PRO A C 1
ATOM 5848 O O . PRO A 1 772 ? 70.493 30.394 -110.547 1.00 41.44 772 PRO A O 1
ATOM 5851 N N . PRO A 1 773 ? 72.006 32.009 -111.001 1.00 40.69 773 PRO A N 1
ATOM 5852 C CA . PRO A 1 773 ? 71.038 32.996 -111.483 1.00 40.69 773 PRO A CA 1
ATOM 5853 C C . PRO A 1 773 ? 70.458 32.649 -112.864 1.00 40.69 773 PRO A C 1
ATOM 5855 O O . PRO A 1 773 ? 71.140 32.060 -113.703 1.00 40.69 773 PRO A O 1
ATOM 5858 N N . ILE A 1 774 ? 69.208 33.064 -113.093 1.00 39.12 774 ILE A N 1
ATOM 5859 C CA . ILE A 1 774 ? 68.481 33.026 -114.373 1.00 39.12 774 ILE A CA 1
ATOM 5860 C C . ILE A 1 774 ? 67.691 34.345 -114.491 1.00 39.12 774 ILE A C 1
ATOM 5862 O O . ILE A 1 774 ? 67.190 34.840 -113.481 1.00 39.12 774 ILE A O 1
ATOM 5866 N N . ASP A 1 775 ? 67.631 34.919 -115.694 1.00 36.56 775 ASP A N 1
ATOM 5867 C CA . ASP A 1 775 ? 67.232 36.312 -115.958 1.00 36.56 775 ASP A CA 1
ATOM 5868 C C . ASP A 1 775 ? 65.706 36.613 -115.984 1.00 36.56 775 ASP A C 1
ATOM 5870 O O . ASP A 1 775 ? 64.868 35.723 -116.137 1.00 36.56 775 ASP A O 1
ATOM 5874 N N . ASP A 1 776 ? 65.374 37.910 -115.872 1.00 33.00 776 ASP A N 1
ATOM 5875 C CA . ASP A 1 776 ? 64.062 38.566 -116.114 1.00 33.00 776 ASP A CA 1
ATOM 5876 C C . ASP A 1 776 ? 63.624 38.511 -117.614 1.00 33.00 776 ASP A C 1
ATOM 5878 O O . ASP A 1 776 ? 64.410 38.013 -118.426 1.00 33.00 776 ASP A O 1
ATOM 5882 N N . PRO A 1 777 ? 62.472 39.081 -118.094 1.00 54.03 777 PRO A N 1
ATOM 5883 C CA . PRO A 1 777 ? 61.332 39.812 -117.469 1.00 54.03 777 PRO A CA 1
ATOM 5884 C C . PRO A 1 777 ? 59.949 39.181 -117.905 1.00 54.03 777 PRO A C 1
ATOM 5886 O O . PRO A 1 777 ? 59.965 37.986 -118.200 1.00 54.03 777 PRO A O 1
ATOM 5889 N N . PRO A 1 778 ? 58.752 39.847 -118.041 1.00 45.75 778 PRO A N 1
ATOM 5890 C CA . PRO A 1 778 ? 58.298 41.216 -117.698 1.00 45.75 778 PRO A CA 1
ATOM 5891 C C . PRO A 1 778 ? 56.881 41.416 -117.050 1.00 45.75 778 PRO A C 1
ATOM 5893 O O . PRO A 1 778 ? 55.925 40.699 -117.310 1.00 45.75 778 PRO A O 1
ATOM 5896 N N . GLN A 1 779 ? 56.744 42.540 -116.324 1.00 33.53 779 GLN A N 1
ATOM 5897 C CA . GLN A 1 779 ? 55.614 43.513 -116.261 1.00 33.53 779 GLN A CA 1
ATOM 5898 C C . GLN A 1 779 ? 54.112 43.102 -116.099 1.00 33.53 779 GLN A C 1
ATOM 5900 O O . GLN A 1 779 ? 53.443 42.804 -117.081 1.00 33.53 779 GLN A O 1
ATOM 5905 N N . SER A 1 780 ? 53.544 43.470 -114.925 1.00 38.44 780 SER A N 1
ATOM 5906 C CA . SER A 1 780 ? 52.310 44.307 -114.748 1.00 38.44 780 SER A CA 1
ATOM 5907 C C . SER A 1 780 ? 50.893 43.757 -115.090 1.00 38.44 780 SER A C 1
ATOM 5909 O O . SER A 1 780 ? 50.780 42.846 -115.901 1.00 38.44 780 SER A O 1
ATOM 5911 N N . PRO A 1 781 ? 49.765 44.368 -114.614 1.00 47.00 781 PRO A N 1
ATOM 5912 C CA . PRO A 1 781 ? 49.519 45.289 -113.475 1.00 47.00 781 PRO A CA 1
ATOM 5913 C C . PRO A 1 781 ? 48.309 44.884 -112.558 1.00 47.00 781 PRO A C 1
ATOM 5915 O O . PRO A 1 781 ? 47.668 43.858 -112.764 1.00 47.00 781 PRO A O 1
ATOM 5918 N N . SER A 1 782 ? 47.901 45.784 -111.634 1.00 32.81 782 SER A N 1
ATOM 5919 C CA . SER A 1 782 ? 46.669 45.762 -110.786 1.00 32.81 782 SER A CA 1
ATOM 5920 C C . SER A 1 782 ? 46.669 44.762 -109.601 1.00 32.81 782 SER A C 1
ATOM 5922 O O . SER A 1 782 ? 47.450 43.822 -109.605 1.00 32.81 782 SER A O 1
ATOM 5924 N N . ALA A 1 783 ? 45.895 44.907 -108.509 1.00 34.44 783 ALA A N 1
ATOM 5925 C CA . ALA A 1 783 ? 44.852 45.878 -108.115 1.00 34.44 783 ALA A CA 1
ATOM 5926 C C . ALA A 1 783 ? 44.936 46.179 -106.568 1.00 34.44 783 ALA A C 1
ATOM 5928 O O . ALA A 1 783 ? 45.987 45.903 -105.985 1.00 34.44 783 ALA A O 1
ATOM 5929 N N . PRO A 1 784 ? 43.954 46.814 -105.874 1.00 45.31 784 PRO A N 1
ATOM 5930 C CA . PRO A 1 784 ? 44.227 47.560 -104.630 1.00 45.31 784 PRO A CA 1
ATOM 5931 C C . PRO A 1 784 ? 44.010 46.819 -103.291 1.00 45.31 784 PRO A C 1
ATOM 5933 O O . PRO A 1 784 ? 43.426 45.744 -103.211 1.00 45.31 784 PRO A O 1
ATOM 5936 N N . ARG A 1 785 ? 44.442 47.492 -102.210 1.00 44.28 785 ARG A N 1
ATOM 5937 C CA . ARG A 1 785 ? 44.178 47.170 -100.792 1.00 44.28 785 ARG A CA 1
ATOM 5938 C C . ARG A 1 785 ? 42.695 46.869 -100.523 1.00 44.28 785 ARG A C 1
ATOM 5940 O O . ARG A 1 785 ? 41.848 47.695 -100.853 1.00 44.28 785 ARG A O 1
ATOM 5947 N N . SER A 1 786 ? 42.407 45.801 -99.776 1.00 35.44 786 SER A N 1
ATOM 5948 C CA . SER A 1 786 ? 41.068 45.529 -99.237 1.00 35.44 786 SER A CA 1
ATOM 5949 C C . SER A 1 786 ? 41.091 45.103 -97.763 1.00 35.44 786 SER A C 1
ATOM 5951 O O . SER A 1 786 ? 41.548 44.016 -97.428 1.00 35.44 786 SER A O 1
ATOM 5953 N N . ASN A 1 787 ? 40.522 45.970 -96.926 1.00 36.22 787 ASN A N 1
ATOM 5954 C CA . ASN A 1 787 ? 39.735 45.682 -95.722 1.00 36.22 787 ASN A CA 1
ATOM 5955 C C . ASN A 1 787 ? 40.300 44.725 -94.656 1.00 36.22 787 ASN A C 1
ATOM 5957 O O . ASN A 1 787 ? 40.213 43.504 -94.746 1.00 36.22 787 ASN A O 1
ATOM 5961 N N . SER A 1 788 ? 40.677 45.322 -93.525 1.00 45.50 788 SER A N 1
ATOM 5962 C CA . SER A 1 788 ? 40.598 44.678 -92.215 1.00 45.50 788 SER A CA 1
ATOM 5963 C C . SER A 1 788 ? 39.165 44.211 -91.921 1.00 45.50 788 SER A C 1
ATOM 5965 O O . SER A 1 788 ? 38.260 45.043 -91.827 1.00 45.50 788 SER A O 1
ATOM 5967 N N . LEU A 1 789 ? 38.969 42.911 -91.697 1.00 38.31 789 LEU A N 1
ATOM 5968 C CA . LEU A 1 789 ? 37.764 42.366 -91.069 1.00 38.31 789 LEU A CA 1
ATOM 5969 C C . LEU A 1 789 ? 38.151 41.536 -89.842 1.00 38.31 789 LEU A C 1
ATOM 5971 O O . LEU A 1 789 ? 39.049 40.698 -89.881 1.00 38.31 789 LEU A O 1
ATOM 5975 N N . THR A 1 790 ? 37.490 41.822 -88.726 1.00 51.69 790 THR A N 1
ATOM 5976 C CA . THR A 1 790 ? 37.826 41.308 -87.398 1.00 51.69 790 THR A CA 1
ATOM 5977 C C . THR A 1 790 ? 37.264 39.907 -87.172 1.00 51.69 790 THR A C 1
ATOM 5979 O O . THR A 1 790 ? 36.111 39.760 -86.770 1.00 51.69 790 THR A O 1
ATOM 5982 N N . LEU A 1 791 ? 38.094 38.872 -87.323 1.00 37.38 791 LEU A N 1
ATOM 5983 C CA . LEU A 1 791 ? 37.801 37.533 -86.794 1.00 37.38 791 LEU A CA 1
ATOM 5984 C C . LEU A 1 791 ? 38.208 37.421 -85.316 1.00 37.38 791 LEU A C 1
ATOM 5986 O O . LEU A 1 791 ? 39.080 36.649 -84.929 1.00 37.38 791 LEU A O 1
ATOM 5990 N N . ALA A 1 792 ? 37.537 38.210 -84.475 1.00 48.72 792 ALA A N 1
ATOM 5991 C CA . ALA A 1 792 ? 37.597 38.100 -83.020 1.00 48.72 792 ALA A CA 1
ATOM 5992 C C . ALA A 1 792 ? 36.597 37.035 -82.520 1.00 48.72 792 ALA A C 1
ATOM 5994 O O . ALA A 1 792 ? 35.649 37.338 -81.802 1.00 48.72 792 ALA A O 1
ATOM 5995 N N . SER A 1 793 ? 36.784 35.782 -82.944 1.00 51.00 793 SER A N 1
ATOM 5996 C CA . SER A 1 793 ? 35.987 34.624 -82.513 1.00 51.00 793 SER A CA 1
ATOM 5997 C C . SER A 1 793 ? 36.852 33.357 -82.523 1.00 51.00 793 SER A C 1
ATOM 5999 O O . SER A 1 793 ? 37.788 33.287 -83.312 1.00 51.00 793 SER A O 1
ATOM 6001 N N . VAL A 1 794 ? 36.528 32.381 -81.658 1.00 44.62 794 VAL A N 1
ATOM 6002 C CA . VAL A 1 794 ? 37.252 31.130 -81.286 1.00 44.62 794 VAL A CA 1
ATOM 6003 C C . VAL A 1 794 ? 38.041 31.190 -79.965 1.00 44.62 794 VAL A C 1
ATOM 6005 O O . VAL A 1 794 ? 37.937 30.256 -79.173 1.00 44.62 794 VAL A O 1
ATOM 6008 N N . SER A 1 795 ? 38.745 32.277 -79.631 1.00 44.12 795 SER A N 1
ATOM 6009 C CA . SER A 1 795 ? 39.572 32.343 -78.399 1.00 44.12 795 SER A CA 1
ATOM 6010 C C . SER A 1 795 ? 38.800 32.421 -77.064 1.00 44.12 795 SER A C 1
ATOM 6012 O O . SER A 1 795 ? 39.418 32.575 -76.011 1.00 44.12 795 SER A O 1
ATOM 6014 N N . SER A 1 796 ? 37.466 32.352 -77.084 1.00 40.53 796 SER A N 1
ATOM 6015 C CA . SER A 1 796 ? 36.579 32.600 -75.936 1.00 40.53 796 SER A CA 1
ATOM 6016 C C . SER A 1 796 ? 35.980 31.349 -75.277 1.00 40.53 796 SER A C 1
ATOM 6018 O O . SER A 1 796 ? 35.409 31.474 -74.198 1.00 40.53 796 SER A O 1
ATOM 6020 N N . LEU A 1 797 ? 36.115 30.150 -75.865 1.00 43.78 797 LEU A N 1
ATOM 6021 C CA . LEU A 1 797 ? 35.397 28.944 -75.402 1.00 43.78 797 LEU A CA 1
ATOM 6022 C C . LEU A 1 797 ? 36.234 27.950 -74.566 1.00 43.78 797 LEU A C 1
ATOM 6024 O O . LEU A 1 797 ? 35.770 26.851 -74.284 1.00 43.78 797 LEU A O 1
ATOM 6028 N N . LEU A 1 798 ? 37.462 28.304 -74.163 1.00 42.94 798 LEU A N 1
ATOM 6029 C CA . LEU A 1 798 ? 38.371 27.388 -73.445 1.00 42.94 798 LEU A CA 1
ATOM 6030 C C . LEU A 1 798 ? 38.985 27.984 -72.161 1.00 42.94 798 LEU A C 1
ATOM 6032 O O . LEU A 1 798 ? 40.117 27.672 -71.799 1.00 42.94 798 LEU A O 1
ATOM 6036 N N . ARG A 1 799 ? 38.265 28.889 -71.482 1.00 44.81 799 ARG A N 1
ATOM 6037 C CA . ARG A 1 799 ? 38.742 29.561 -70.253 1.00 44.81 799 ARG A CA 1
ATOM 6038 C C . ARG A 1 799 ? 37.632 29.797 -69.215 1.00 44.81 799 ARG A C 1
ATOM 6040 O O . ARG A 1 799 ? 37.540 30.877 -68.643 1.00 44.81 799 ARG A O 1
ATOM 6047 N N . ALA A 1 800 ? 36.778 28.794 -69.003 1.00 43.16 800 ALA A N 1
ATOM 6048 C CA . ALA A 1 800 ? 35.564 28.901 -68.181 1.00 43.16 800 ALA A CA 1
ATOM 6049 C C . ALA A 1 800 ? 35.397 27.774 -67.132 1.00 43.16 800 ALA A C 1
ATOM 6051 O O . ALA A 1 800 ? 34.281 27.512 -66.702 1.00 43.16 800 ALA A O 1
ATOM 6052 N N . ALA A 1 801 ? 36.481 27.088 -66.737 1.00 42.47 801 ALA A N 1
ATOM 6053 C CA . ALA A 1 801 ? 36.403 25.850 -65.941 1.00 42.47 801 ALA A CA 1
ATOM 6054 C C . ALA A 1 801 ? 37.344 25.768 -64.714 1.00 42.47 801 ALA A C 1
ATOM 6056 O O . ALA A 1 801 ? 37.447 24.707 -64.111 1.00 42.47 801 ALA A O 1
ATOM 6057 N N . THR A 1 802 ? 38.063 26.839 -64.338 1.00 46.41 802 THR A N 1
ATOM 6058 C CA . THR A 1 802 ? 39.141 26.755 -63.317 1.00 46.41 802 THR A CA 1
ATOM 6059 C C . THR A 1 802 ? 39.236 27.956 -62.359 1.00 46.41 802 THR A C 1
ATOM 6061 O O . THR A 1 802 ? 40.337 28.354 -61.984 1.00 46.41 802 THR A O 1
ATOM 6064 N N . THR A 1 803 ? 38.114 28.558 -61.947 1.00 41.16 803 THR A N 1
ATOM 6065 C CA . THR A 1 803 ? 38.089 29.603 -60.894 1.00 41.16 803 THR A CA 1
ATOM 6066 C C . THR A 1 803 ? 36.818 29.520 -60.045 1.00 41.16 803 THR A C 1
ATOM 6068 O O . THR A 1 803 ? 35.884 30.291 -60.255 1.00 41.16 803 THR A O 1
ATOM 6071 N N . ALA A 1 804 ? 36.772 28.580 -59.094 1.00 41.59 804 ALA A N 1
ATOM 6072 C CA . ALA A 1 804 ? 35.618 28.404 -58.204 1.00 41.59 804 ALA A CA 1
ATOM 6073 C C . ALA A 1 804 ? 35.965 27.867 -56.795 1.00 41.59 804 ALA A C 1
ATOM 6075 O O . ALA A 1 804 ? 35.142 27.180 -56.202 1.00 41.59 804 ALA A O 1
ATOM 6076 N N . ASN A 1 805 ? 37.160 28.145 -56.239 1.00 44.31 805 ASN A N 1
ATOM 6077 C CA . ASN A 1 805 ? 37.434 27.805 -54.829 1.00 44.31 805 ASN A CA 1
ATOM 6078 C C . ASN A 1 805 ? 38.532 28.643 -54.124 1.00 44.31 805 ASN A C 1
ATOM 6080 O O . ASN A 1 805 ? 39.569 28.111 -53.742 1.00 44.31 805 ASN A O 1
ATOM 6084 N N . VAL A 1 806 ? 38.308 29.954 -53.937 1.00 46.00 806 VAL A N 1
ATOM 6085 C CA . VAL A 1 806 ? 38.911 30.749 -52.836 1.00 46.00 806 VAL A CA 1
ATOM 6086 C C . VAL A 1 806 ? 37.938 31.868 -52.447 1.00 46.00 806 VAL A C 1
ATOM 6088 O O . VAL A 1 806 ? 37.815 32.845 -53.183 1.00 46.00 806 VAL A O 1
ATOM 6091 N N . SER A 1 807 ? 37.257 31.756 -51.301 1.00 36.81 807 SER A N 1
ATOM 6092 C CA . SER A 1 807 ? 36.523 32.861 -50.645 1.00 36.81 807 SER A CA 1
ATOM 6093 C C . SER A 1 807 ? 36.158 32.511 -49.195 1.00 36.81 807 SER A C 1
ATOM 6095 O O . SER A 1 807 ? 35.009 32.219 -48.884 1.00 36.81 807 SER A O 1
ATOM 6097 N N . VAL A 1 808 ? 37.141 32.569 -48.291 1.00 37.28 808 VAL A N 1
ATOM 6098 C CA . VAL A 1 808 ? 36.897 32.637 -46.839 1.00 37.28 808 VAL A CA 1
ATOM 6099 C C . VAL A 1 808 ? 37.423 33.986 -46.355 1.00 37.28 808 VAL A C 1
ATOM 6101 O O . VAL A 1 808 ? 38.617 34.267 -46.461 1.00 37.28 808 VAL A O 1
ATOM 6104 N N . SER A 1 809 ? 36.522 34.852 -45.891 1.00 37.31 809 SER A N 1
ATOM 6105 C CA . SER A 1 809 ? 36.854 36.232 -45.519 1.00 37.31 809 SER A CA 1
ATOM 6106 C C . SER A 1 809 ? 37.543 36.316 -44.159 1.00 37.31 809 SER A C 1
ATOM 6108 O O . SER A 1 809 ? 37.160 35.643 -43.205 1.00 37.31 809 SER A O 1
ATOM 6110 N N . ALA A 1 810 ? 38.518 37.217 -44.043 1.00 37.06 810 ALA A N 1
ATOM 6111 C CA . ALA A 1 810 ? 39.143 37.540 -42.767 1.00 37.06 810 ALA A CA 1
ATOM 6112 C C . ALA A 1 810 ? 38.227 38.415 -41.891 1.00 37.06 810 ALA A C 1
ATOM 6114 O O . ALA A 1 810 ? 37.713 39.435 -42.350 1.00 37.06 810 ALA A O 1
ATOM 6115 N N . ILE A 1 811 ? 38.121 38.080 -40.603 1.00 37.12 811 ILE A N 1
ATOM 6116 C CA . ILE A 1 811 ? 37.641 38.986 -39.551 1.00 37.12 811 ILE A CA 1
ATOM 6117 C C . ILE A 1 811 ? 38.794 39.200 -38.565 1.00 37.12 811 ILE A C 1
ATOM 6119 O O . ILE A 1 811 ? 39.280 38.258 -37.943 1.00 37.12 811 ILE A O 1
ATOM 6123 N N . ALA A 1 812 ? 39.259 40.444 -38.434 1.00 41.00 812 ALA A N 1
ATOM 6124 C CA . ALA A 1 812 ? 40.370 40.804 -37.555 1.00 41.00 812 ALA A CA 1
ATOM 6125 C C . ALA A 1 812 ? 39.856 41.337 -36.203 1.00 41.00 812 ALA A C 1
ATOM 6127 O O . ALA A 1 812 ? 39.217 42.386 -36.151 1.00 41.00 812 ALA A O 1
ATOM 6128 N N . GLY A 1 813 ? 40.169 40.640 -35.103 1.00 32.69 813 GLY A N 1
ATOM 6129 C CA . GLY A 1 813 ? 39.582 40.889 -33.776 1.00 32.69 813 GLY A CA 1
ATOM 6130 C C . GLY A 1 813 ? 40.585 40.928 -32.616 1.00 32.69 813 GLY A C 1
ATOM 6131 O O . GLY A 1 813 ? 40.592 40.026 -31.797 1.00 32.69 813 GLY A O 1
ATOM 6132 N N . ARG A 1 814 ? 41.413 41.983 -32.563 1.00 34.31 814 ARG A N 1
ATOM 6133 C CA . ARG A 1 814 ? 42.197 42.516 -31.411 1.00 34.31 814 ARG A CA 1
ATOM 6134 C C . ARG A 1 814 ? 42.789 41.557 -30.345 1.00 34.31 814 ARG A C 1
ATOM 6136 O O . ARG A 1 814 ? 42.094 40.915 -29.572 1.00 34.31 814 ARG A O 1
ATOM 6143 N N . ARG A 1 815 ? 44.108 41.697 -30.136 1.00 40.91 815 ARG A N 1
ATOM 6144 C CA . ARG A 1 815 ? 44.835 41.259 -28.923 1.00 40.91 815 ARG A CA 1
ATOM 6145 C C . ARG A 1 815 ? 44.204 41.774 -27.616 1.00 40.91 815 ARG A C 1
ATOM 6147 O O . ARG A 1 815 ? 43.957 42.974 -27.498 1.00 40.91 815 ARG A O 1
ATOM 6154 N N . ALA A 1 816 ? 44.217 40.928 -26.588 1.00 33.12 816 ALA A N 1
ATOM 6155 C CA . ALA A 1 816 ? 44.468 41.308 -25.193 1.00 33.12 816 ALA A CA 1
ATOM 6156 C C . ALA A 1 816 ? 45.342 40.220 -24.530 1.00 33.12 816 ALA A C 1
ATOM 6158 O O . ALA A 1 816 ? 45.347 39.081 -24.989 1.00 33.12 816 ALA A O 1
ATOM 6159 N N . SER A 1 817 ? 46.119 40.564 -23.498 1.00 45.75 817 SER A N 1
ATOM 6160 C CA . SER A 1 817 ? 47.034 39.639 -22.806 1.00 45.75 817 SER A CA 1
ATOM 6161 C C . SER A 1 817 ? 46.808 39.704 -21.298 1.00 45.75 817 SER A C 1
ATOM 6163 O O . SER A 1 817 ? 46.952 40.779 -20.717 1.00 45.75 817 SER A O 1
ATOM 6165 N N . ALA A 1 818 ? 46.466 38.572 -20.673 1.00 34.72 818 ALA A N 1
ATOM 6166 C CA . ALA A 1 818 ? 46.291 38.465 -19.224 1.00 34.72 818 ALA A CA 1
ATOM 6167 C C . ALA A 1 818 ? 46.557 37.036 -18.695 1.00 34.72 818 ALA A C 1
ATOM 6169 O O . ALA A 1 818 ? 45.697 36.167 -18.733 1.00 34.72 818 ALA A O 1
ATOM 6170 N N . ARG A 1 819 ? 47.786 36.836 -18.201 1.00 33.31 819 ARG A N 1
ATOM 6171 C CA . ARG A 1 819 ? 48.180 36.108 -16.971 1.00 33.31 819 ARG A CA 1
ATOM 6172 C C . ARG A 1 819 ? 47.193 35.075 -16.352 1.00 33.31 819 ARG A C 1
ATOM 6174 O O . ARG A 1 819 ? 46.138 35.484 -15.876 1.00 33.31 819 ARG A O 1
ATOM 6181 N N . PRO A 1 820 ? 47.606 33.805 -16.145 1.00 42.97 820 PRO A N 1
ATOM 6182 C CA . PRO A 1 820 ? 46.826 32.815 -15.394 1.00 42.97 820 PRO A CA 1
ATOM 6183 C C . PRO A 1 820 ? 47.030 32.867 -13.862 1.00 42.97 820 PRO A C 1
ATOM 6185 O O . PRO A 1 820 ? 48.130 33.132 -13.363 1.00 42.97 820 PRO A O 1
ATOM 6188 N N . GLN A 1 821 ? 45.976 32.507 -13.123 1.00 36.06 821 GLN A N 1
ATOM 6189 C CA . GLN A 1 821 ? 45.989 31.984 -11.747 1.00 36.06 821 GLN A CA 1
ATOM 6190 C C . GLN A 1 821 ? 44.890 30.901 -11.619 1.00 36.06 821 GLN A C 1
ATOM 6192 O O . GLN A 1 821 ? 43.878 31.023 -12.308 1.00 36.06 821 GLN A O 1
ATOM 6197 N N . PRO A 1 822 ? 45.075 29.853 -10.792 1.00 62.84 822 PRO A N 1
ATOM 6198 C CA . PRO A 1 822 ? 44.097 28.773 -10.595 1.00 62.84 822 PRO A CA 1
ATOM 6199 C C . PRO A 1 822 ? 43.137 29.050 -9.422 1.00 62.84 822 PRO A C 1
ATOM 6201 O O . PRO A 1 822 ? 43.475 29.868 -8.570 1.00 62.84 822 PRO A O 1
ATOM 6204 N N . ILE A 1 823 ? 42.007 28.322 -9.333 1.00 31.84 823 ILE A N 1
ATOM 6205 C CA . ILE A 1 823 ? 41.265 28.006 -8.084 1.00 31.84 823 ILE A CA 1
ATOM 6206 C C . ILE A 1 823 ? 40.107 27.005 -8.345 1.00 31.84 823 ILE A C 1
ATOM 6208 O O . ILE A 1 823 ? 39.515 27.030 -9.418 1.00 31.84 823 ILE A O 1
ATOM 6212 N N . ALA A 1 824 ? 39.805 26.170 -7.338 1.00 33.84 824 ALA A N 1
ATOM 6213 C CA . ALA A 1 824 ? 38.565 25.401 -7.090 1.00 33.84 824 ALA A CA 1
ATOM 6214 C C . ALA A 1 824 ? 37.968 24.496 -8.199 1.00 33.84 824 ALA A C 1
ATOM 6216 O O . ALA A 1 824 ? 37.009 24.841 -8.881 1.00 33.84 824 ALA A O 1
ATOM 6217 N N . GLU A 1 825 ? 38.455 23.256 -8.239 1.00 46.53 825 GLU A N 1
ATOM 6218 C CA . GLU A 1 825 ? 37.694 22.086 -7.748 1.00 46.53 825 GLU A CA 1
ATOM 6219 C C . GLU A 1 825 ? 36.297 22.382 -7.136 1.00 46.53 825 GLU A C 1
ATOM 6221 O O . GLU A 1 825 ? 36.202 22.991 -6.069 1.00 46.53 825 GLU A O 1
ATOM 6226 N N . VAL A 1 826 ? 35.226 21.891 -7.775 1.00 35.91 826 VAL A N 1
ATOM 6227 C CA . VAL A 1 826 ? 33.870 21.709 -7.211 1.00 35.91 826 VAL A CA 1
ATOM 6228 C C . VAL A 1 826 ? 33.302 20.397 -7.775 1.00 35.91 826 VAL A C 1
ATOM 6230 O O . VAL A 1 826 ? 33.592 20.049 -8.917 1.00 35.91 826 VAL A O 1
ATOM 6233 N N . ALA A 1 827 ? 32.551 19.643 -6.967 1.00 36.47 827 ALA A N 1
ATOM 6234 C CA . ALA A 1 827 ? 32.164 18.263 -7.270 1.00 36.47 827 ALA A CA 1
ATOM 6235 C C . ALA A 1 827 ? 31.132 18.116 -8.404 1.00 36.47 827 ALA A C 1
ATOM 6237 O O . ALA A 1 827 ? 30.141 18.844 -8.457 1.00 36.47 827 ALA A O 1
ATOM 6238 N N . GLU A 1 828 ? 31.326 17.095 -9.241 1.00 32.72 828 GLU A N 1
ATOM 6239 C CA . GLU A 1 828 ? 30.301 16.573 -10.147 1.00 32.72 828 GLU A CA 1
ATOM 6240 C C . GLU A 1 828 ? 29.299 15.693 -9.379 1.00 32.72 828 GLU A C 1
ATOM 6242 O O . GLU A 1 828 ? 29.677 14.908 -8.505 1.00 32.72 828 GLU A O 1
ATOM 6247 N N . THR A 1 829 ? 28.020 15.781 -9.740 1.00 40.66 829 THR A N 1
ATOM 6248 C CA . THR A 1 829 ? 26.967 14.834 -9.341 1.00 40.66 829 THR A CA 1
ATOM 6249 C C . THR A 1 829 ? 26.251 14.311 -10.594 1.00 40.66 829 THR A C 1
ATOM 6251 O O . THR A 1 829 ? 26.156 15.033 -11.589 1.00 40.66 829 THR A O 1
ATOM 6254 N N . PRO A 1 830 ? 25.809 13.039 -10.611 1.00 50.84 830 PRO A N 1
ATOM 6255 C CA . PRO A 1 830 ? 25.483 12.356 -11.860 1.00 50.84 830 PRO A CA 1
ATOM 6256 C C . PRO A 1 830 ? 24.075 12.689 -12.387 1.00 50.84 830 PRO A C 1
ATOM 6258 O O . PRO A 1 830 ? 23.137 12.797 -11.593 1.00 50.84 830 PRO A O 1
ATOM 6261 N N . PRO A 1 831 ? 23.880 12.759 -13.718 1.00 44.94 831 PRO A N 1
ATOM 6262 C CA . PRO A 1 831 ? 22.549 12.736 -14.310 1.00 44.94 831 PRO A CA 1
ATOM 6263 C C . PRO A 1 831 ? 21.928 11.338 -14.169 1.00 44.94 831 PRO A C 1
ATOM 6265 O O . PRO A 1 831 ? 22.567 10.325 -14.458 1.00 44.94 831 PRO A O 1
ATOM 6268 N N . VAL A 1 832 ? 20.665 11.283 -13.746 1.00 35.25 832 VAL A N 1
ATOM 6269 C CA . VAL A 1 832 ? 19.882 10.039 -13.701 1.00 35.25 832 VAL A CA 1
ATOM 6270 C C . VAL A 1 832 ? 19.462 9.657 -15.119 1.00 35.25 832 VAL A C 1
ATOM 6272 O O . VAL A 1 832 ? 18.899 10.477 -15.841 1.00 35.25 832 VAL A O 1
ATOM 6275 N N . ALA A 1 833 ? 19.700 8.403 -15.502 1.00 41.88 833 ALA A N 1
ATOM 6276 C CA . ALA A 1 833 ? 19.175 7.819 -16.731 1.00 41.88 833 ALA A CA 1
ATOM 6277 C C . ALA A 1 833 ? 17.973 6.922 -16.413 1.00 41.88 833 ALA A C 1
ATOM 6279 O O . ALA A 1 833 ? 18.031 6.114 -15.486 1.00 41.88 833 ALA A O 1
ATOM 6280 N N . ALA A 1 834 ? 16.909 7.029 -17.206 1.00 39.75 834 ALA A N 1
ATOM 6281 C CA . ALA A 1 834 ? 15.775 6.121 -17.135 1.00 39.75 834 ALA A CA 1
ATOM 6282 C C . ALA A 1 834 ? 15.115 5.966 -18.509 1.00 39.75 834 ALA A C 1
ATOM 6284 O O . ALA A 1 834 ? 14.363 6.834 -18.931 1.00 39.75 834 ALA A O 1
ATOM 6285 N N . GLU A 1 835 ? 15.326 4.818 -19.154 1.00 32.84 835 GLU A N 1
ATOM 6286 C CA . GLU A 1 835 ? 14.216 4.129 -19.813 1.00 32.84 835 GLU A CA 1
ATOM 6287 C C . GLU A 1 835 ? 14.464 2.617 -19.894 1.00 32.84 835 GLU A C 1
ATOM 6289 O O . GLU A 1 835 ? 15.601 2.144 -19.835 1.00 32.84 835 GLU A O 1
ATOM 6294 N N . ARG A 1 836 ? 13.377 1.842 -19.958 1.00 34.12 836 ARG A N 1
ATOM 6295 C CA . ARG A 1 836 ? 13.386 0.373 -19.957 1.00 34.12 836 ARG A CA 1
ATOM 6296 C C . ARG A 1 836 ? 13.027 -0.156 -21.339 1.00 34.12 836 ARG A C 1
ATOM 6298 O O . ARG A 1 836 ? 12.022 0.263 -21.900 1.00 34.12 836 ARG A O 1
ATOM 6305 N N . LEU A 1 837 ? 13.718 -1.201 -21.791 1.00 33.41 837 LEU A N 1
ATOM 6306 C CA . LEU A 1 837 ? 13.184 -2.123 -22.797 1.00 33.41 837 LEU A CA 1
ATOM 6307 C C . LEU A 1 837 ? 13.281 -3.576 -22.313 1.00 33.41 837 LEU A C 1
ATOM 6309 O O . LEU A 1 837 ? 14.194 -3.959 -21.584 1.00 33.41 837 LEU A O 1
ATOM 6313 N N . LEU A 1 838 ? 12.269 -4.362 -22.680 1.00 48.84 838 LEU A N 1
ATOM 6314 C CA . LEU A 1 838 ? 12.008 -5.717 -22.188 1.00 48.84 838 LEU A CA 1
ATOM 6315 C C . LEU A 1 838 ? 12.818 -6.783 -22.946 1.00 48.84 838 LEU A C 1
ATOM 6317 O O . LEU A 1 838 ? 13.069 -6.625 -24.142 1.00 48.84 838 LEU A O 1
ATOM 6321 N N . PRO A 1 839 ? 13.060 -7.948 -22.316 1.00 41.81 839 PRO A N 1
ATOM 6322 C CA . PRO A 1 839 ? 13.124 -9.195 -23.073 1.00 41.81 839 PRO A CA 1
ATOM 6323 C C . PRO A 1 839 ? 12.231 -10.320 -22.509 1.00 41.81 839 PRO A C 1
ATOM 6325 O O . PRO A 1 839 ? 12.452 -10.867 -21.432 1.00 41.81 839 PRO A O 1
ATOM 6328 N N . VAL A 1 840 ? 11.233 -10.677 -23.322 1.00 34.38 840 VAL A N 1
ATOM 6329 C CA . VAL A 1 840 ? 10.682 -12.023 -23.595 1.00 34.38 840 VAL A CA 1
ATOM 6330 C C . VAL A 1 840 ? 11.104 -13.174 -22.656 1.00 34.38 840 VAL A C 1
ATOM 6332 O O . VAL A 1 840 ? 12.245 -13.631 -22.672 1.00 34.38 840 VAL A O 1
ATOM 6335 N N . HIS A 1 841 ? 10.130 -13.765 -21.955 1.00 30.89 841 HIS A N 1
ATOM 6336 C CA . HIS A 1 841 ? 10.282 -15.074 -21.304 1.00 30.89 841 HIS A CA 1
ATOM 6337 C C . HIS A 1 841 ? 10.329 -16.235 -22.315 1.00 30.89 841 HIS A C 1
ATOM 6339 O O . HIS A 1 841 ? 9.540 -16.282 -23.255 1.00 30.89 841 HIS A O 1
ATOM 6345 N N . ASN A 1 842 ? 11.166 -17.241 -22.041 1.00 29.30 842 ASN A N 1
ATOM 6346 C CA . ASN A 1 842 ? 11.139 -18.552 -22.699 1.00 29.30 842 ASN A CA 1
ATOM 6347 C C . ASN A 1 842 ? 11.107 -19.674 -21.645 1.00 29.30 842 ASN A C 1
ATOM 6349 O O . ASN A 1 842 ? 11.778 -19.587 -20.619 1.00 29.30 842 ASN A O 1
ATOM 6353 N N . HIS A 1 843 ? 10.321 -20.729 -21.875 1.00 34.94 843 HIS A N 1
ATOM 6354 C CA . HIS A 1 843 ? 10.182 -21.859 -20.945 1.00 34.94 843 HIS A CA 1
ATOM 6355 C C . HIS A 1 843 ? 11.195 -22.981 -21.226 1.00 34.94 843 HIS A C 1
ATOM 6357 O O . HIS A 1 843 ? 11.190 -23.552 -22.316 1.00 34.94 843 HIS A O 1
ATOM 6363 N N . THR A 1 844 ? 11.947 -23.423 -20.210 1.00 31.31 844 THR A N 1
ATOM 6364 C CA . THR A 1 844 ? 12.694 -24.699 -20.244 1.00 31.31 844 THR A CA 1
ATOM 6365 C C . THR A 1 844 ? 12.615 -25.467 -18.922 1.00 31.31 844 THR A C 1
ATOM 6367 O O . THR A 1 844 ? 12.737 -24.894 -17.845 1.00 31.31 844 THR A O 1
ATOM 6370 N N . ARG A 1 845 ? 12.435 -26.792 -19.014 1.00 34.00 845 ARG A N 1
ATOM 6371 C CA . ARG A 1 845 ? 12.380 -27.750 -17.890 1.00 34.00 845 ARG A CA 1
ATOM 6372 C C . ARG A 1 845 ? 13.764 -28.045 -17.288 1.00 34.00 845 ARG A C 1
ATOM 6374 O O . ARG A 1 845 ? 14.679 -28.324 -18.058 1.00 34.00 845 ARG A O 1
ATOM 6381 N N . SER A 1 846 ? 13.848 -28.204 -15.962 1.00 29.28 846 SER A N 1
ATOM 6382 C CA . SER A 1 846 ? 14.480 -29.327 -15.205 1.00 29.28 846 SER A CA 1
ATOM 6383 C C . SER A 1 846 ? 14.310 -29.049 -13.694 1.00 29.28 846 SER A C 1
ATOM 6385 O O . SER A 1 846 ? 14.357 -27.888 -13.318 1.00 29.28 846 SER A O 1
ATOM 6387 N N . VAL A 1 847 ? 13.950 -29.953 -12.768 1.00 38.09 847 VAL A N 1
ATOM 6388 C CA . VAL A 1 847 ? 14.261 -31.383 -12.497 1.00 38.09 847 VAL A CA 1
ATOM 6389 C C . VAL A 1 847 ? 15.539 -31.604 -11.661 1.00 38.09 847 VAL A C 1
ATOM 6391 O O . VAL A 1 847 ? 16.571 -31.998 -12.190 1.00 38.09 847 VAL A O 1
ATOM 6394 N N . SER A 1 848 ? 15.412 -31.428 -10.336 1.00 34.28 848 SER A N 1
ATOM 6395 C CA . SER A 1 848 ? 16.156 -32.106 -9.241 1.00 34.28 848 SER A CA 1
ATOM 6396 C C . SER A 1 848 ? 15.522 -31.676 -7.892 1.00 34.28 848 SER A C 1
ATOM 6398 O O . SER A 1 848 ? 15.238 -30.494 -7.747 1.00 34.28 848 SER A O 1
ATOM 6400 N N . ASN A 1 849 ? 15.098 -32.520 -6.933 1.00 32.84 849 ASN A N 1
ATOM 6401 C CA . ASN A 1 849 ? 15.800 -33.562 -6.146 1.00 32.84 849 ASN A CA 1
ATOM 6402 C C . ASN A 1 849 ? 17.031 -33.008 -5.383 1.00 32.84 849 ASN A C 1
ATOM 6404 O O . ASN A 1 849 ? 17.868 -32.383 -6.016 1.00 32.84 849 ASN A O 1
ATOM 6408 N N . ALA A 1 850 ? 17.254 -33.237 -4.076 1.00 33.09 850 ALA A N 1
ATOM 6409 C CA . ALA A 1 850 ? 16.546 -34.053 -3.069 1.00 33.09 850 ALA A CA 1
ATOM 6410 C C . ALA A 1 850 ? 16.991 -33.713 -1.613 1.00 33.09 850 ALA A C 1
ATOM 6412 O O . ALA A 1 850 ? 17.987 -33.019 -1.440 1.00 33.09 850 ALA A O 1
ATOM 6413 N N . ALA A 1 851 ? 16.326 -34.325 -0.611 1.00 31.56 851 ALA A N 1
ATOM 6414 C CA . ALA A 1 851 ? 16.640 -34.340 0.841 1.00 31.56 851 ALA A CA 1
ATOM 6415 C C . ALA A 1 851 ? 16.530 -32.979 1.582 1.00 31.56 851 ALA A C 1
ATOM 6417 O O . ALA A 1 851 ? 16.693 -31.931 0.978 1.00 31.56 851 ALA A O 1
ATOM 6418 N N . SER A 1 852 ? 16.203 -32.902 2.880 1.00 31.83 852 SER A N 1
ATOM 6419 C CA . SER A 1 852 ? 16.137 -33.899 3.976 1.00 31.83 852 SER A CA 1
ATOM 6420 C C . SER A 1 852 ? 14.922 -33.629 4.899 1.00 31.83 852 SER A C 1
ATOM 6422 O O . SER A 1 852 ? 14.625 -32.474 5.178 1.00 31.83 852 SER A O 1
ATOM 6424 N N . THR A 1 853 ? 14.106 -34.623 5.291 1.00 32.75 853 THR A N 1
ATOM 6425 C CA . THR A 1 853 ? 14.094 -35.283 6.636 1.00 32.75 853 THR A CA 1
ATOM 6426 C C . THR A 1 853 ? 14.460 -34.360 7.815 1.00 32.75 853 THR A C 1
ATOM 6428 O O . THR A 1 853 ? 15.516 -33.739 7.769 1.00 32.75 853 THR A O 1
ATOM 6431 N N . VAL A 1 854 ? 13.685 -34.275 8.911 1.00 39.34 854 VAL A N 1
ATOM 6432 C CA . VAL A 1 854 ? 13.324 -35.380 9.844 1.00 39.34 854 VAL A CA 1
ATOM 6433 C C . VAL A 1 854 ? 11.854 -35.334 10.351 1.00 39.34 854 VAL A C 1
ATOM 6435 O O . VAL A 1 854 ? 11.210 -34.293 10.337 1.00 39.34 854 VAL A O 1
ATOM 6438 N N . SER A 1 855 ? 11.356 -36.497 10.800 1.00 33.97 855 SER A N 1
ATOM 6439 C CA . SER A 1 855 ? 10.125 -36.823 11.566 1.00 33.97 855 SER A CA 1
ATOM 6440 C C . SER A 1 855 ? 9.767 -35.855 12.728 1.00 33.97 855 SER A C 1
ATOM 6442 O O . SER A 1 855 ? 10.639 -35.154 13.225 1.00 33.97 855 SER A O 1
ATOM 6444 N N . SER A 1 856 ? 8.551 -35.809 13.305 1.00 32.09 856 SER A N 1
ATOM 6445 C CA . SER A 1 856 ? 7.594 -36.900 13.636 1.00 32.09 856 SER A CA 1
ATOM 6446 C C . SER A 1 856 ? 6.154 -36.342 13.793 1.00 32.09 856 SER A C 1
ATOM 6448 O O . SER A 1 856 ? 5.996 -35.280 14.376 1.00 32.09 856 SER A O 1
ATOM 6450 N N . ALA A 1 857 ? 5.092 -36.888 13.182 1.00 31.97 857 ALA A N 1
ATOM 6451 C CA . ALA A 1 857 ? 4.340 -38.131 13.465 1.00 31.97 857 ALA A CA 1
ATOM 6452 C C . ALA A 1 857 ? 3.168 -38.003 14.478 1.00 31.97 857 ALA A C 1
ATOM 6454 O O . ALA A 1 857 ? 3.384 -37.819 15.673 1.00 31.97 857 ALA A O 1
ATOM 6455 N N . SER A 1 858 ? 1.926 -38.227 14.017 1.00 33.91 858 SER A N 1
ATOM 6456 C CA . SER A 1 858 ? 0.833 -38.862 14.793 1.00 33.91 858 SER A CA 1
ATOM 6457 C C . SER A 1 858 ? -0.368 -39.265 13.909 1.00 33.91 858 SER A C 1
ATOM 6459 O O . SER A 1 858 ? -0.691 -38.594 12.937 1.00 33.91 858 SER A O 1
ATOM 6461 N N . SER A 1 859 ? -1.001 -40.390 14.272 1.00 35.19 859 SER A N 1
ATOM 6462 C CA . SER A 1 859 ? -2.360 -40.858 13.910 1.00 35.19 859 SER A CA 1
ATOM 6463 C C . SER A 1 859 ? -2.889 -40.666 12.474 1.00 35.19 859 SER A C 1
ATOM 6465 O O . SER A 1 859 ? -3.572 -39.696 12.156 1.00 35.19 859 SER A O 1
ATOM 6467 N N . SER A 1 860 ? -2.730 -41.714 11.666 1.00 36.00 860 SER A N 1
ATOM 6468 C CA . SER A 1 860 ? -3.579 -42.035 10.511 1.00 36.00 860 SER A CA 1
ATOM 6469 C C . SER A 1 860 ? -4.957 -42.587 10.913 1.00 36.00 860 SER A C 1
ATOM 6471 O O . SER A 1 860 ? -5.012 -43.432 11.808 1.00 36.00 860 SER A O 1
ATOM 6473 N N . VAL A 1 861 ? -6.006 -42.290 10.135 1.00 41.72 861 VAL A N 1
ATOM 6474 C CA . VAL A 1 861 ? -7.062 -43.262 9.766 1.00 41.72 861 VAL A CA 1
ATOM 6475 C C . VAL A 1 861 ? -7.452 -43.022 8.296 1.00 41.72 861 VAL A C 1
ATOM 6477 O O . VAL A 1 861 ? -7.439 -41.882 7.836 1.00 41.72 861 VAL A O 1
ATOM 6480 N N . SER A 1 862 ? -7.746 -44.098 7.565 1.00 36.88 862 SER A N 1
ATOM 6481 C CA . SER A 1 862 ? -8.238 -44.130 6.175 1.00 36.88 862 SER A CA 1
ATOM 6482 C C . SER A 1 862 ? -9.688 -43.569 6.049 1.00 36.88 862 SER A C 1
ATOM 6484 O O . SER A 1 862 ? -10.295 -43.233 7.060 1.00 36.88 862 SER A O 1
ATOM 6486 N N . ASP A 1 863 ? -10.348 -43.447 4.887 1.00 31.95 863 ASP A N 1
ATOM 6487 C CA . ASP A 1 863 ? -10.172 -44.156 3.608 1.00 31.95 863 ASP A CA 1
ATOM 6488 C C . ASP A 1 863 ? -10.898 -43.473 2.413 1.00 31.95 863 ASP A C 1
ATOM 6490 O O . ASP A 1 863 ? -11.652 -42.522 2.588 1.00 31.95 863 ASP A O 1
ATOM 6494 N N . ALA A 1 864 ? -10.711 -44.046 1.219 1.00 33.47 864 ALA A N 1
ATOM 6495 C CA . ALA A 1 864 ? -11.637 -44.102 0.076 1.00 33.47 864 ALA A CA 1
ATOM 6496 C C . ALA A 1 864 ? -12.302 -42.820 -0.505 1.00 33.47 864 ALA A C 1
ATOM 6498 O O . ALA A 1 864 ? -13.377 -42.385 -0.105 1.00 33.47 864 ALA A O 1
ATOM 6499 N N . LEU A 1 865 ? -11.759 -42.394 -1.654 1.00 40.22 865 LEU A N 1
ATOM 6500 C CA . LEU A 1 865 ? -12.481 -42.273 -2.940 1.00 40.22 865 LEU A CA 1
ATOM 6501 C C . LEU A 1 865 ? -13.913 -41.674 -2.958 1.00 40.22 865 LEU A C 1
ATOM 6503 O O . LEU A 1 865 ? -14.902 -42.402 -2.915 1.00 40.22 865 LEU A O 1
ATOM 6507 N N . SER A 1 866 ? -14.037 -40.384 -3.290 1.00 36.34 866 SER A N 1
ATOM 6508 C CA . SER A 1 866 ? -15.143 -39.892 -4.141 1.00 36.34 866 SER A CA 1
ATOM 6509 C C . SER A 1 866 ? -14.741 -38.618 -4.899 1.00 36.34 866 SER A C 1
ATOM 6511 O O . SER A 1 866 ? -14.051 -37.755 -4.366 1.00 36.34 866 SER A O 1
ATOM 6513 N N . ASN A 1 867 ? -15.118 -38.527 -6.179 1.00 45.38 867 ASN A N 1
ATOM 6514 C CA . ASN A 1 867 ? -14.677 -37.482 -7.112 1.00 45.38 867 ASN A CA 1
ATOM 6515 C C . ASN A 1 867 ? -15.885 -36.660 -7.596 1.00 45.38 867 ASN A C 1
ATOM 6517 O O . ASN A 1 867 ? -16.358 -36.854 -8.713 1.00 45.38 867 ASN A O 1
ATOM 6521 N N . GLU A 1 868 ? -16.435 -35.810 -6.722 1.00 42.84 868 GLU A N 1
ATOM 6522 C CA . GLU A 1 868 ? -17.735 -35.147 -6.951 1.00 42.84 868 GLU A CA 1
ATOM 6523 C C . GLU A 1 868 ? -17.789 -33.690 -6.426 1.00 42.84 868 GLU A C 1
ATOM 6525 O O . GLU A 1 868 ? -18.830 -33.174 -6.020 1.00 42.84 868 GLU A O 1
ATOM 6530 N N . SER A 1 869 ? -16.651 -32.987 -6.437 1.00 45.34 869 SER A N 1
ATOM 6531 C CA . SER A 1 869 ? -16.452 -31.656 -5.830 1.00 45.34 869 SER A CA 1
ATOM 6532 C C . SER A 1 869 ? -17.076 -30.472 -6.596 1.00 45.34 869 SER A C 1
ATOM 6534 O O . SER A 1 869 ? -16.457 -29.417 -6.717 1.00 45.34 869 SER A O 1
ATOM 6536 N N . ASN A 1 870 ? -18.304 -30.617 -7.110 1.00 45.72 870 ASN A N 1
ATOM 6537 C CA . ASN A 1 870 ? -18.996 -29.567 -7.878 1.00 45.72 870 ASN A CA 1
ATOM 6538 C C . ASN A 1 870 ? -20.454 -29.299 -7.445 1.00 45.72 870 ASN A C 1
ATOM 6540 O O . ASN A 1 870 ? -21.178 -28.569 -8.119 1.00 45.72 870 ASN A O 1
ATOM 6544 N N . VAL A 1 871 ? -20.892 -29.859 -6.308 1.00 49.56 871 VAL A N 1
ATOM 6545 C CA . VAL A 1 871 ? -22.211 -29.576 -5.693 1.00 49.56 871 VAL A CA 1
ATOM 6546 C C . VAL A 1 871 ? -22.069 -29.191 -4.211 1.00 49.56 871 VAL A C 1
ATOM 6548 O O . VAL A 1 871 ? -22.926 -29.491 -3.383 1.00 49.56 871 VAL A O 1
ATOM 6551 N N . ASN A 1 872 ? -21.004 -28.455 -3.864 1.00 52.91 872 ASN A N 1
ATOM 6552 C CA . ASN A 1 872 ? -20.915 -27.740 -2.584 1.00 52.91 872 ASN A CA 1
ATOM 6553 C C . ASN A 1 872 ? -21.852 -26.515 -2.599 1.00 52.91 872 ASN A C 1
ATOM 6555 O O . ASN A 1 872 ? -21.426 -25.360 -2.604 1.00 52.91 872 ASN A O 1
ATOM 6559 N N . VAL A 1 873 ? -23.162 -26.782 -2.615 1.00 60.06 873 VAL A N 1
ATOM 6560 C CA . VAL A 1 873 ? -24.196 -25.788 -2.307 1.00 60.06 873 VAL A CA 1
ATOM 6561 C C . VAL A 1 873 ? -23.872 -25.230 -0.928 1.00 60.06 873 VAL A C 1
ATOM 6563 O O . VAL A 1 873 ? -23.820 -25.984 0.040 1.00 60.06 873 VAL A O 1
ATOM 6566 N N . ASN A 1 874 ? -23.626 -23.921 -0.847 1.00 68.19 874 ASN A N 1
ATOM 6567 C CA . ASN A 1 874 ? -23.174 -23.267 0.377 1.00 68.19 874 ASN A CA 1
ATOM 6568 C C . ASN A 1 874 ? -24.176 -23.526 1.519 1.00 68.19 874 ASN A C 1
ATOM 6570 O O . ASN A 1 874 ? -25.262 -22.941 1.562 1.00 68.19 874 ASN A O 1
ATOM 6574 N N . VAL A 1 875 ? -23.806 -24.436 2.425 1.00 69.94 875 VAL A N 1
ATOM 6575 C CA . VAL A 1 875 ? -24.688 -24.944 3.484 1.00 69.94 875 VAL A CA 1
ATOM 6576 C C . VAL A 1 875 ? -25.068 -23.821 4.446 1.00 69.94 875 VAL A C 1
ATOM 6578 O O . VAL A 1 875 ? -26.215 -23.762 4.879 1.00 69.94 875 VAL A O 1
ATOM 6581 N N . GLU A 1 876 ? -24.161 -22.875 4.697 1.00 64.06 876 GLU A N 1
ATOM 6582 C CA . GLU A 1 876 ? -24.414 -21.687 5.516 1.00 64.06 876 GLU A CA 1
ATOM 6583 C C . GLU A 1 876 ? -25.460 -20.762 4.871 1.00 64.06 876 GLU A C 1
ATOM 6585 O O . GLU A 1 876 ? -26.372 -20.279 5.543 1.00 64.06 876 GLU A O 1
ATOM 6590 N N . TYR A 1 877 ? -25.390 -20.562 3.549 1.00 75.94 877 TYR A N 1
ATOM 6591 C CA . TYR A 1 877 ? -26.407 -19.807 2.809 1.00 75.94 877 TYR A CA 1
ATOM 6592 C C . TYR A 1 877 ? -27.771 -20.505 2.867 1.00 75.94 877 TYR A C 1
ATOM 6594 O O . TYR A 1 877 ? -28.774 -19.876 3.210 1.00 75.94 877 TYR A O 1
ATOM 6602 N N . LEU A 1 878 ? -27.811 -21.815 2.600 1.00 78.31 878 LEU A N 1
ATOM 6603 C CA . LEU A 1 878 ? -29.049 -22.595 2.630 1.00 78.31 878 LEU A CA 1
ATOM 6604 C C . LEU A 1 878 ? -29.681 -22.576 4.034 1.00 78.31 878 LEU A C 1
ATOM 6606 O O . LEU A 1 878 ? -30.875 -22.322 4.175 1.00 78.31 878 LEU A O 1
ATOM 6610 N N . ARG A 1 879 ? -28.865 -22.745 5.078 1.00 74.75 879 ARG A N 1
ATOM 6611 C CA . ARG A 1 879 ? -29.244 -22.652 6.495 1.00 74.75 879 ARG A CA 1
ATOM 6612 C C . ARG A 1 879 ? -29.817 -21.278 6.853 1.00 74.75 879 ARG A C 1
ATOM 6614 O O . ARG A 1 879 ? -30.872 -21.211 7.482 1.00 74.75 879 ARG A O 1
ATOM 6621 N N . ASN A 1 880 ? -29.186 -20.191 6.409 1.00 77.38 880 ASN A N 1
ATOM 6622 C CA . ASN A 1 880 ? -29.664 -18.825 6.647 1.00 77.38 880 ASN A CA 1
ATOM 6623 C C . ASN A 1 880 ? -30.976 -18.508 5.909 1.00 77.38 880 ASN A C 1
ATOM 6625 O O . ASN A 1 880 ? -31.850 -17.839 6.469 1.00 77.38 880 ASN A O 1
ATOM 6629 N N . VAL A 1 881 ? -31.161 -19.020 4.687 1.00 80.06 881 VAL A N 1
ATOM 6630 C CA . VAL A 1 881 ? -32.440 -18.924 3.963 1.00 80.06 881 VAL A CA 1
ATOM 6631 C C . VAL A 1 881 ? -33.533 -19.701 4.703 1.00 80.06 881 VAL A C 1
ATOM 6633 O O . VAL A 1 881 ? -34.589 -19.135 4.988 1.00 80.06 881 VAL A O 1
ATOM 6636 N N . LEU A 1 882 ? -33.274 -20.956 5.088 1.00 81.69 882 LEU A N 1
ATOM 6637 C CA . LEU A 1 882 ? -34.222 -21.778 5.847 1.00 81.69 882 LEU A CA 1
ATOM 6638 C C . LEU A 1 882 ? -34.622 -21.108 7.176 1.00 81.69 882 LEU A C 1
ATOM 6640 O O . LEU A 1 882 ? -35.813 -21.023 7.470 1.00 81.69 882 LEU A O 1
ATOM 6644 N N . PHE A 1 883 ? -33.674 -20.562 7.948 1.00 77.56 883 PHE A N 1
ATOM 6645 C CA . PHE A 1 883 ? -33.984 -19.865 9.205 1.00 77.56 883 PHE A CA 1
ATOM 6646 C C . PHE A 1 883 ? -34.879 -18.631 9.019 1.00 77.56 883 PHE A C 1
ATOM 6648 O O . PHE A 1 883 ? -35.778 -18.418 9.834 1.00 77.56 883 PHE A O 1
ATOM 6655 N N . ARG A 1 884 ? -34.720 -17.855 7.934 1.00 78.88 884 ARG A N 1
ATOM 6656 C CA . ARG A 1 884 ? -35.656 -16.756 7.626 1.00 78.88 884 ARG A CA 1
ATOM 6657 C C . ARG A 1 884 ? -37.087 -17.268 7.409 1.00 78.88 884 ARG A C 1
ATOM 6659 O O . ARG A 1 884 ? -38.018 -16.701 7.973 1.00 78.88 884 ARG A O 1
ATOM 6666 N N . PHE A 1 885 ? -37.263 -18.376 6.686 1.00 82.69 885 PHE A N 1
ATOM 6667 C CA . PHE A 1 885 ? -38.583 -18.995 6.485 1.00 82.69 885 PHE A CA 1
ATOM 6668 C C . PHE A 1 885 ? -39.172 -19.668 7.740 1.00 82.69 885 PHE A C 1
ATOM 6670 O O . PHE A 1 885 ? -40.392 -19.780 7.842 1.00 82.69 885 PHE A O 1
ATOM 6677 N N . PHE A 1 886 ? -38.356 -20.105 8.706 1.00 80.19 886 PHE A N 1
ATOM 6678 C CA . PHE A 1 886 ? -38.863 -20.625 9.986 1.00 80.19 886 PHE A CA 1
ATOM 6679 C C . PHE A 1 886 ? -39.404 -19.522 10.912 1.00 80.19 886 PHE A C 1
ATOM 6681 O O . PHE A 1 886 ? -40.376 -19.769 11.643 1.00 80.19 886 PHE A O 1
ATOM 6688 N N . ASN A 1 887 ? -38.809 -18.325 10.859 1.00 80.88 887 ASN A N 1
ATOM 6689 C CA . ASN A 1 887 ? -39.241 -17.154 11.628 1.00 80.88 887 ASN A CA 1
ATOM 6690 C C . ASN A 1 887 ? -40.557 -16.561 11.086 1.00 80.88 887 ASN A C 1
ATOM 6692 O O . ASN A 1 887 ? -41.478 -16.314 11.868 1.00 80.88 887 ASN A O 1
ATOM 6696 N N . ASP A 1 888 ? -40.687 -16.404 9.763 1.00 85.56 888 ASP A N 1
ATOM 6697 C CA . ASP A 1 888 ? -41.918 -15.929 9.110 1.00 85.56 888 ASP A CA 1
ATOM 6698 C C . ASP A 1 888 ? -43.006 -17.026 9.110 1.00 85.56 888 ASP A C 1
ATOM 6700 O O . ASP A 1 888 ? -43.129 -17.802 8.157 1.00 85.56 888 ASP A O 1
ATOM 6704 N N . LYS A 1 889 ? -43.830 -17.088 10.170 1.00 85.38 889 LYS A N 1
ATOM 6705 C CA . LYS A 1 889 ? -44.890 -18.110 10.344 1.00 85.38 889 LYS A CA 1
ATOM 6706 C C . LYS A 1 889 ? -45.759 -18.316 9.098 1.00 85.38 889 LYS A C 1
ATOM 6708 O O . LYS A 1 889 ? -45.965 -19.457 8.691 1.00 85.38 889 LYS A O 1
ATOM 6713 N N . ASP A 1 890 ? -46.199 -17.234 8.459 1.00 86.69 890 ASP A N 1
ATOM 6714 C CA . ASP A 1 890 ? -47.094 -17.283 7.293 1.00 86.69 890 ASP A CA 1
ATOM 6715 C C . ASP A 1 890 ? -46.414 -17.845 6.031 1.00 86.69 890 ASP A C 1
ATOM 6717 O O . ASP A 1 890 ? -47.076 -18.356 5.125 1.00 86.69 890 ASP A O 1
ATOM 6721 N N . ARG A 1 891 ? -45.075 -17.794 5.969 1.00 83.75 891 ARG A N 1
ATOM 6722 C CA . ARG A 1 891 ? -44.279 -18.264 4.824 1.00 83.75 891 ARG A CA 1
ATOM 6723 C C . ARG A 1 891 ? -43.808 -19.709 4.961 1.00 83.75 891 ARG A C 1
ATOM 6725 O O . ARG A 1 891 ? -43.410 -20.299 3.959 1.00 83.75 891 ARG A O 1
ATOM 6732 N N . ARG A 1 892 ? -43.929 -20.326 6.142 1.00 87.31 892 ARG A N 1
ATOM 6733 C CA . ARG A 1 892 ? -43.582 -21.742 6.392 1.00 87.31 892 ARG A CA 1
ATOM 6734 C C . ARG A 1 892 ? -44.196 -22.708 5.373 1.00 87.31 892 ARG A C 1
ATOM 6736 O O . ARG A 1 892 ? -43.527 -23.630 4.917 1.00 87.31 892 ARG A O 1
ATOM 6743 N N . ASN A 1 893 ? -45.437 -22.465 4.948 1.00 84.81 893 ASN A N 1
ATOM 6744 C CA . ASN A 1 893 ? -46.120 -23.299 3.951 1.00 84.81 893 ASN A CA 1
ATOM 6745 C C . ASN A 1 893 ? -45.443 -23.267 2.562 1.00 84.81 893 ASN A C 1
ATOM 6747 O O . ASN A 1 893 ? -45.518 -24.246 1.822 1.00 84.81 893 ASN A O 1
ATOM 6751 N N . GLN A 1 894 ? -44.735 -22.182 2.224 1.00 86.88 894 GLN A N 1
ATOM 6752 C CA . GLN A 1 894 ? -43.961 -22.043 0.982 1.00 86.88 894 GLN A CA 1
ATOM 6753 C C . GLN A 1 894 ? -42.601 -22.762 1.050 1.00 86.88 894 GLN A C 1
ATOM 6755 O O . GLN A 1 894 ? -41.977 -22.999 0.018 1.00 86.88 894 GLN A O 1
ATOM 6760 N N . LEU A 1 895 ? -42.152 -23.154 2.248 1.00 86.38 895 LEU A N 1
ATOM 6761 C CA . LEU A 1 895 ? -40.899 -23.884 2.457 1.00 86.38 895 LEU A CA 1
ATOM 6762 C C . LEU A 1 895 ? -41.010 -25.366 2.062 1.00 86.38 895 LEU A C 1
ATOM 6764 O O . LEU A 1 895 ? -40.016 -25.990 1.693 1.00 86.38 895 LEU A O 1
ATOM 6768 N N . VAL A 1 896 ? -42.220 -25.933 2.116 1.00 85.00 896 VAL A N 1
ATOM 6769 C CA . VAL A 1 896 ? -42.465 -27.369 1.900 1.00 85.00 896 VAL A CA 1
ATOM 6770 C C . VAL A 1 896 ? -42.093 -27.836 0.481 1.00 85.00 896 VAL A C 1
ATOM 6772 O O . VAL A 1 896 ? -41.371 -28.829 0.384 1.00 85.00 896 VAL A O 1
ATOM 6775 N N . PRO A 1 897 ? -42.477 -27.151 -0.620 1.00 86.44 897 PRO A N 1
ATOM 6776 C CA . PRO A 1 897 ? -42.031 -27.531 -1.966 1.00 86.44 897 PRO A CA 1
ATOM 6777 C C . PRO A 1 897 ? -40.510 -27.422 -2.145 1.00 86.44 897 PRO A C 1
ATOM 6779 O O . PRO A 1 897 ? -39.904 -28.254 -2.820 1.00 86.44 897 PRO A O 1
ATOM 6782 N N . VAL A 1 898 ? -39.881 -26.426 -1.511 1.00 84.44 898 VAL A N 1
ATOM 6783 C CA . VAL A 1 898 ? -38.431 -26.186 -1.592 1.00 84.44 898 VAL A CA 1
ATOM 6784 C C . VAL A 1 898 ? -37.659 -27.307 -0.891 1.00 84.44 898 VAL A C 1
ATOM 6786 O O . VAL A 1 898 ? -36.786 -27.924 -1.501 1.00 84.44 898 VAL A O 1
ATOM 6789 N N . LEU A 1 899 ? -38.038 -27.647 0.347 1.00 82.31 899 LEU A N 1
ATOM 6790 C CA . LEU A 1 899 ? -37.474 -28.782 1.088 1.00 82.31 899 LEU A CA 1
ATOM 6791 C C . LEU A 1 899 ? -37.720 -30.113 0.366 1.00 82.31 899 LEU A C 1
ATOM 6793 O O . LEU A 1 899 ? -36.789 -30.899 0.210 1.00 82.31 899 LEU A O 1
ATOM 6797 N N . SER A 1 900 ? -38.936 -30.335 -0.146 1.00 86.38 900 SER A N 1
ATOM 6798 C CA . SER A 1 900 ? -39.276 -31.531 -0.927 1.00 86.38 900 SER A CA 1
ATOM 6799 C C . SER A 1 900 ? -38.400 -31.696 -2.171 1.00 86.38 900 SER A C 1
ATOM 6801 O O . SER A 1 900 ? -38.083 -32.826 -2.535 1.00 86.38 900 SER A O 1
ATOM 6803 N N . THR A 1 901 ? -38.019 -30.595 -2.823 1.00 82.12 901 THR A N 1
ATOM 6804 C CA . THR A 1 901 ? -37.192 -30.617 -4.039 1.00 82.12 901 THR A CA 1
ATOM 6805 C C . THR A 1 901 ? -35.718 -30.850 -3.706 1.00 82.12 901 THR A C 1
ATOM 6807 O O . THR A 1 901 ? -35.074 -31.687 -4.336 1.00 82.12 901 THR A O 1
ATOM 6810 N N . LEU A 1 902 ? -35.190 -30.156 -2.691 1.00 79.56 902 LEU A N 1
ATOM 6811 C CA . LEU A 1 902 ? -33.785 -30.256 -2.274 1.00 79.56 902 LEU A CA 1
ATOM 6812 C C . LEU A 1 902 ? -33.450 -31.609 -1.631 1.00 79.56 902 LEU A C 1
ATOM 6814 O O . LEU A 1 902 ? -32.417 -32.195 -1.938 1.00 79.56 902 LEU A O 1
ATOM 6818 N N . LEU A 1 903 ? -34.324 -32.111 -0.756 1.00 83.44 903 LEU A N 1
ATOM 6819 C CA . LEU A 1 903 ? -34.105 -33.344 0.010 1.00 83.44 903 LEU A CA 1
ATOM 6820 C C . LEU A 1 903 ? -34.722 -34.588 -0.655 1.00 83.44 903 LEU A C 1
ATOM 6822 O O . LEU A 1 903 ? -34.577 -35.691 -0.135 1.00 83.44 903 LEU A O 1
ATOM 6826 N N . ARG A 1 904 ? -35.412 -34.422 -1.796 1.00 84.75 904 ARG A N 1
ATOM 6827 C CA . ARG A 1 904 ? -36.135 -35.483 -2.530 1.00 84.75 904 ARG A CA 1
ATOM 6828 C C . ARG A 1 904 ? -37.110 -36.285 -1.645 1.00 84.75 904 ARG A C 1
ATOM 6830 O O . ARG A 1 904 ? -37.244 -37.498 -1.805 1.00 84.75 904 ARG A O 1
ATOM 6837 N N . CYS A 1 905 ? -37.779 -35.602 -0.712 1.00 82.06 905 CYS A N 1
ATOM 6838 C CA . CYS A 1 905 ? -38.667 -36.223 0.273 1.00 82.06 905 CYS A CA 1
ATOM 6839 C C . CYS A 1 905 ? -39.810 -37.022 -0.370 1.00 82.06 905 CYS A C 1
ATOM 6841 O O . CYS A 1 905 ? -40.430 -36.590 -1.344 1.00 82.06 905 CYS A O 1
ATOM 6843 N N . LYS A 1 906 ? -40.152 -38.159 0.238 1.00 84.69 906 LYS A N 1
ATOM 6844 C CA . LYS A 1 906 ? -41.325 -38.965 -0.124 1.00 84.69 906 LYS A CA 1
ATOM 6845 C C . LYS A 1 906 ? -42.615 -38.299 0.349 1.00 84.69 906 LYS A C 1
ATOM 6847 O O . LYS A 1 906 ? -42.627 -37.505 1.286 1.00 84.69 906 LYS A O 1
ATOM 6852 N N . THR A 1 907 ? -43.740 -38.683 -0.250 1.00 86.88 907 THR A N 1
ATOM 6853 C CA . THR A 1 907 ? -45.056 -38.074 0.007 1.00 86.88 907 THR A CA 1
ATOM 6854 C C . THR A 1 907 ? -45.481 -38.098 1.480 1.00 86.88 907 THR A C 1
ATOM 6856 O O . THR A 1 907 ? -46.185 -37.193 1.916 1.00 86.88 907 THR A O 1
ATOM 6859 N N . ASP A 1 908 ? -45.044 -39.084 2.266 1.00 77.88 908 ASP A N 1
ATOM 6860 C CA . ASP A 1 908 ? -45.350 -39.164 3.702 1.00 77.88 908 ASP A CA 1
ATOM 6861 C C . ASP A 1 908 ? -44.396 -38.332 4.574 1.00 77.88 908 ASP A C 1
ATOM 6863 O O . ASP A 1 908 ? -44.830 -37.717 5.546 1.00 77.88 908 ASP A O 1
ATOM 6867 N N . GLU A 1 909 ? -43.130 -38.203 4.169 1.00 77.81 909 GLU A N 1
ATOM 6868 C CA . GLU A 1 909 ? -42.158 -37.287 4.785 1.00 77.81 909 GLU A CA 1
ATOM 6869 C C . GLU A 1 909 ? -42.611 -35.825 4.589 1.00 77.81 909 GLU A C 1
ATOM 6871 O O . GLU A 1 909 ? -42.565 -35.024 5.522 1.00 77.81 909 GLU A O 1
ATOM 6876 N N . ILE A 1 910 ? -43.169 -35.492 3.416 1.00 85.12 910 ILE A N 1
ATOM 6877 C CA . ILE A 1 910 ? -43.783 -34.182 3.126 1.00 85.12 910 ILE A CA 1
ATOM 6878 C C . ILE A 1 910 ? -44.963 -33.894 4.072 1.00 85.12 910 ILE A C 1
ATOM 6880 O O . ILE A 1 910 ? -45.035 -32.801 4.638 1.00 85.12 910 ILE A O 1
ATOM 6884 N N . LYS A 1 911 ? -45.859 -34.869 4.302 1.00 86.38 911 LYS A N 1
ATOM 6885 C CA . LYS A 1 911 ? -46.964 -34.739 5.277 1.00 86.38 911 LYS A CA 1
ATOM 6886 C C . LYS A 1 911 ? -46.434 -34.537 6.698 1.00 86.38 911 LYS A C 1
ATOM 6888 O O . LYS A 1 911 ? -46.983 -33.733 7.446 1.00 86.38 911 LYS A O 1
ATOM 6893 N N . GLN A 1 912 ? -45.366 -35.241 7.075 1.00 82.50 912 GLN A N 1
ATOM 6894 C CA . GLN A 1 912 ? -44.757 -35.123 8.399 1.00 82.50 912 GLN A CA 1
ATOM 6895 C C . GLN A 1 912 ? -44.098 -33.749 8.606 1.00 82.50 912 GLN A C 1
ATOM 6897 O O . GLN A 1 912 ? -44.269 -33.149 9.665 1.00 82.50 912 GLN A O 1
ATOM 6902 N N . ILE A 1 913 ? -43.432 -33.202 7.583 1.00 80.38 913 ILE A N 1
ATOM 6903 C CA . ILE A 1 913 ? -42.894 -31.831 7.591 1.00 80.38 913 ILE A CA 1
ATOM 6904 C C . ILE A 1 913 ? -44.031 -30.801 7.692 1.00 80.38 913 ILE A C 1
ATOM 6906 O O . ILE A 1 913 ? -43.944 -29.884 8.506 1.00 80.38 913 ILE A O 1
ATOM 6910 N N . GLN A 1 914 ? -45.130 -30.967 6.945 1.00 85.25 914 GLN A N 1
ATOM 6911 C CA . GLN A 1 914 ? -46.320 -30.110 7.074 1.00 85.25 914 GLN A CA 1
ATOM 6912 C C . GLN A 1 914 ? -46.915 -30.152 8.492 1.00 85.25 914 GLN A C 1
ATOM 6914 O O . GLN A 1 914 ? -47.190 -29.103 9.069 1.00 85.25 914 GLN A O 1
ATOM 6919 N N . LEU A 1 915 ? -47.050 -31.344 9.084 1.00 88.19 915 LEU A N 1
ATOM 6920 C CA . LEU A 1 915 ? -47.572 -31.530 10.442 1.00 88.19 915 LEU A CA 1
ATOM 6921 C C . LEU A 1 915 ? -46.666 -30.910 11.524 1.00 88.19 915 LEU A C 1
ATOM 6923 O O . LEU A 1 915 ? -47.158 -30.489 12.570 1.00 88.19 915 LEU A O 1
ATOM 6927 N N . LEU A 1 916 ? -45.350 -30.858 11.289 1.00 79.94 916 LEU A N 1
ATOM 6928 C CA . LEU A 1 916 ? -44.389 -30.195 12.177 1.00 79.94 916 LEU A CA 1
ATOM 6929 C C . LEU A 1 916 ? -44.388 -28.668 12.006 1.00 79.94 916 LEU A C 1
ATOM 6931 O O . LEU A 1 916 ? -44.244 -27.960 12.995 1.00 79.94 916 LEU A O 1
ATOM 6935 N N . LEU A 1 917 ? -44.588 -28.151 10.789 1.00 82.25 917 LEU A N 1
ATOM 6936 C CA . LEU A 1 917 ? -44.661 -26.706 10.516 1.00 82.25 917 LEU A CA 1
ATOM 6937 C C . LEU A 1 917 ? -45.973 -26.052 10.985 1.00 82.25 917 LEU A C 1
ATOM 6939 O O . LEU A 1 917 ? -46.003 -24.834 11.176 1.00 82.25 917 LEU A O 1
ATOM 6943 N N . GLN A 1 918 ? -47.030 -26.851 11.173 1.00 80.75 918 GLN A N 1
ATOM 6944 C CA . GLN A 1 918 ? -48.317 -26.450 11.760 1.00 80.75 918 GLN A CA 1
ATOM 6945 C C . GLN A 1 918 ? -48.315 -26.399 13.303 1.00 80.75 918 GLN A C 1
ATOM 6947 O O . GLN A 1 918 ? -49.353 -26.099 13.894 1.00 80.75 918 GLN A O 1
ATOM 6952 N N . LYS A 1 919 ? -47.178 -26.688 13.950 1.00 73.56 919 LYS A N 1
ATOM 6953 C CA . LYS A 1 919 ? -46.966 -26.553 15.400 1.00 73.56 919 LYS A CA 1
ATOM 6954 C C . LYS A 1 919 ? -46.067 -25.352 15.739 1.00 73.56 919 LYS A C 1
ATOM 6956 O O . LYS A 1 919 ? -46.213 -24.872 16.881 1.00 73.56 919 LYS A O 1
#